Protein 8IQA (pdb70)

Foldseek 3Di:
DQLQLQLLLLLLCVVLFFDPLQKWKWFADPDPQKIWIFARPDHSNVRDSLRIFIAGLVQDTPGHDHGHDVQCSLVSLLCVLDVLFGMKIWTAGDLLVVCQAVVHDQFAADLLLLLCQVAEFEANDDPVRPVVNVSVNVRNPHHQKYRYHNGHIMGTHSGSLLRSSCVSSSSVSSVVQVVCCVVPNDDDHDDSVVSNVSSVVCSPPVNSVVVSVVSSVVSVDDDDD/DVQLQLQLLLLLLCVVLFFDDPQQKWKWFAPCKIWTFAPPDHSNVRDSLRIFIAHLVQDTPGHDHGHDQLCSLVNLLCVLDVLFGMKIWTAGDLLVVCQAVVHDFFAADLLLLLCQVAEFEQNDDPDPDHSVVVSVSCNVRNPHHQKYRYHNGHIMGTHSGSLLRSSCVSSSRVSSVVQVVCCVVPNDDDHDDSVVSNVSSVVCSPPVNSVVVSVVSSVVSVPDDDDDD/DLVQLQLQLLLLLLCVVLFFDDDQQKWKWFADPDPQKIWIFAPPDHSNVRDSQRIFIAGLVQDTPGHDHGHDQLCSLVSLLCVLDVLFGMKIWTAGDLLVVCQAVVHDFFAADLLLLLCQVAEFEANDDPDDDRSVVVNVSVNVRNPHHQKYRYHNGHIMGTHSGSLLRSSCVSSSSVSSVVQVVCCVVPNDDDHDDSVVSNVSSCVCNDVVNSVVVSVVSSVVSVPDDDDDDD/DQLQLQLLLLLLCVVLFFDDQQQKWKWFADPDPQKIWIFAPPDHSNVRDSLRIFIAGLVQDTPGHDHGHDQLCSLVSLLCVLDVLFGMKIWTAGDLLVVCQAVVHDFFAADLLLLLCQVAEFEQNDDPDRDHSVVVNVSCNVRNPHHQKYRYHNGHIMGTHSGSLLRSSCSSSSRVSSVVQVVCCVVPNDDDHDDSVVSNVSSCVCSPVVNSVVVSVVSSVVSVDDDDDD

Solvent-accessible surface area: 31892 Å² total; per-residue (Å²): 113,56,92,102,31,0,0,44,0,0,20,0,0,29,69,19,126,4,58,22,41,25,25,13,0,0,18,74,10,115,116,128,52,6,0,49,1,11,78,89,18,28,6,20,30,21,0,46,28,115,17,0,0,5,0,32,56,115,48,79,54,68,36,40,148,37,67,9,23,80,38,1,28,2,0,26,83,0,10,83,59,25,110,83,0,53,0,0,0,5,3,15,0,26,32,0,5,0,0,0,1,15,102,56,73,23,45,19,0,2,21,22,0,0,0,3,12,113,10,33,14,59,23,30,66,21,67,50,61,61,70,52,0,89,61,4,17,81,35,1,38,112,63,69,0,0,0,3,1,11,28,0,0,0,0,2,0,63,41,8,44,15,0,0,0,0,0,1,15,0,8,59,3,0,53,15,0,3,42,0,18,22,14,42,23,122,19,82,82,13,81,96,91,48,0,42,92,0,23,91,76,14,18,90,100,70,32,6,66,23,1,7,73,8,2,12,81,41,23,28,36,58,74,79,58,106,78,53,31,92,30,0,0,42,0,0,18,0,0,29,67,19,131,4,52,17,6,47,25,25,15,0,0,17,73,69,101,26,2,50,1,11,76,41,41,31,5,20,27,22,0,46,32,130,17,1,0,33,0,43,77,93,48,60,55,71,36,59,79,38,68,10,32,101,41,2,22,2,0,28,86,0,10,84,56,25,110,82,1,51,0,0,0,4,4,16,0,24,33,0,5,0,0,0,0,15,89,57,69,23,45,18,0,3,28,22,0,0,0,3,25,118,9,32,15,68,23,25,64,21,35,2,61,29,67,37,81,83,26,0,88,52,5,18,81,34,1,37,111,52,70,0,0,1,3,1,10,27,0,0,0,0,2,0,61,41,8,43,15,0,0,0,0,0,1,19,0,8,49,3,0,59,17,0,3,45,0,18,23,14,42,23,125,17,89,80,12,83,98,105,59,0,45,61,6,24,95,120,14,18,35,101,80,39,5,58,22,3,6,72,3,2,10,84,30,23,26,37,61,75,72,17,131,186,90,70,77,41,61,36,31,0,0,40,0,0,20,0,0,30,68,16,126,6,52,16,5,24,22,22,13,0,0,18,74,10,116,115,127,53,6,0,28,0,9,78,82,15,25,5,18,29,20,0,48,35,115,16,0,0,5,0,31,54,114,47,80,52,70,35,54,80,39,66,8,24,78,32,2,63,0,0,26,72,0,9,85,59,25,112,81,1,51,0,0,0,4,1,14,0,25,34,0,6,0,0,0,0,14,95,58,73,25,46,18,0,2,17,21,0,0,0,3,23,117,9,32,15,58,16,17,125,21,42,8,44,30,128,13,69,99,29,0,78,43,6,17,106,33,1,38,112,50,72,0,0,0,2,1,9,25,0,0,0,0,2,0,61,39,9,44,18,0,0,0,0,0,1,14,0,8,59,4,0,53,15,1,3,43,0,16,22,14,39,23,126,18,80,84,15,81,101,89,50,0,40,94,0,21,90,95,17,16,69,101,84,43,5,64,42,2,8,72,4,2,13,87,39,23,62,55,61,77,69,16,120,144,187,146,57,94,96,22,0,0,44,0,0,19,0,0,30,67,16,125,3,53,18,8,40,27,24,16,0,0,18,74,9,182,114,127,53,5,0,46,1,12,81,101,19,29,4,20,28,21,0,47,26,114,16,0,0,6,0,32,66,117,58,78,54,68,42,49,80,39,69,9,26,81,43,1,10,2,0,27,78,0,10,84,59,26,111,71,1,51,0,0,0,5,4,15,0,24,32,0,6,0,0,0,1,15,96,56,73,23,47,18,0,2,18,20,0,0,0,3,12,112,10,33,14,58,23,30,67,21,45,8,56,36,123,26,86,43,26,0,90,60,4,18,103,32,1,36,111,64,64,0,0,0,4,1,10,28,0,0,0,0,2,1,68,39,8,45,14,0,0,0,0,0,1,13,0,7,45,4,0,52,15,0,3,45,0,18,23,14,40,24,124,18,79,85,12,82,96,90,48,0,41,86,0,22,86,101,9,17,126,94,80,39,5,65,18,0,7,71,2,0,12,85,30,26,76,56,60,78,78,17,130

Structure (mmCIF, N/CA/C/O backbone):
data_8IQA
#
_entry.id   8IQA
#
_cell.length_a   49.22
_cell.length_b   135.045
_cell.length_c   138.04
_cell.angle_alpha   90
_cell.angle_beta   90
_cell.angle_gamma   90
#
_symmetry.space_group_name_H-M   'P 21 21 21'
#
loop_
_entity.id
_entity.type
_entity.pdbx_description
1 polymer Aldolase
2 non-polymer 'NICKEL (II) ION'
3 water water
#
loop_
_atom_site.group_PDB
_atom_site.id
_atom_site.type_symbol
_atom_site.label_atom_id
_atom_site.label_alt_id
_atom_site.label_comp_id
_atom_site.label_asym_id
_atom_site.label_entity_id
_atom_site.label_seq_id
_atom_site.pdbx_PDB_ins_code
_atom_site.Cartn_x
_atom_site.Cartn_y
_atom_site.Cartn_z
_atom_site.occupancy
_atom_site.B_iso_or_equiv
_atom_site.auth_seq_id
_atom_site.auth_comp_id
_atom_site.auth_asym_id
_atom_site.auth_atom_id
_atom_site.pdbx_PDB_model_num
ATOM 1 N N . ASP A 1 11 ? 31.485 -12.929 -50.457 1 24.8 29 ASP A N 1
ATOM 2 C CA . ASP A 1 11 ? 30.646 -11.746 -50.327 1 23.96 29 ASP A CA 1
ATOM 3 C C . ASP A 1 11 ? 29.329 -12.1 -49.626 1 21.73 29 ASP A C 1
ATOM 4 O O . ASP A 1 11 ? 28.852 -11.301 -48.831 1 21.78 29 ASP A O 1
ATOM 6 N N . THR A 1 12 ? 28.721 -13.263 -49.943 1 19.55 30 THR A N 1
ATOM 7 C CA . THR A 1 12 ? 27.467 -13.644 -49.276 1 18.73 30 THR A CA 1
ATOM 8 C C . THR A 1 12 ? 27.687 -13.778 -47.751 1 15.4 30 THR A C 1
ATOM 9 O O . THR A 1 12 ? 26.911 -13.229 -46.964 1 14.78 30 THR A O 1
ATOM 13 N N . ARG A 1 13 ? 28.777 -14.47 -47.344 1 13.68 31 ARG A N 1
ATOM 14 C CA . ARG A 1 13 ? 29.013 -14.655 -45.91 1 14.24 31 ARG A CA 1
ATOM 15 C C . ARG A 1 13 ? 29.319 -13.34 -45.199 1 15.8 31 ARG A C 1
ATOM 16 O O . ARG A 1 13 ? 28.906 -13.148 -44.058 1 15.55 31 ARG A O 1
ATOM 24 N N . GLU A 1 14 ? 30.005 -12.412 -45.88 1 15.73 32 GLU A N 1
ATOM 25 C CA . GLU A 1 14 ? 30.287 -11.104 -45.278 1 15.85 32 GLU A CA 1
ATOM 26 C C . GLU A 1 14 ? 29.012 -10.302 -45.14 1 15.12 32 GLU A C 1
ATOM 27 O O . GLU A 1 14 ? 28.8 -9.662 -44.103 1 16.4 32 GLU A O 1
ATOM 33 N N . THR A 1 15 ? 28.132 -10.353 -46.146 1 13.92 33 THR A N 1
ATOM 34 C CA . THR A 1 15 ? 26.852 -9.638 -46.069 1 13.37 33 THR A CA 1
ATOM 35 C C . THR A 1 15 ? 26.011 -10.204 -44.923 1 12.98 33 THR A C 1
ATOM 36 O O . THR A 1 15 ? 25.451 -9.447 -44.143 1 12.12 33 THR A O 1
ATOM 40 N N . MET A 1 16 ? 25.975 -11.541 -44.787 1 12.81 34 MET A N 1
ATOM 41 C CA . MET A 1 16 ? 25.201 -12.156 -43.689 1 12.32 34 MET A CA 1
ATOM 42 C C . MET A 1 16 ? 25.787 -11.801 -42.324 1 12.54 34 MET A C 1
ATOM 43 O O . MET A 1 16 ? 25.032 -11.561 -41.399 1 13.03 34 MET A O 1
ATOM 48 N N . ALA A 1 17 ? 27.112 -11.691 -42.206 1 12.35 35 ALA A N 1
ATOM 49 C CA . ALA A 1 17 ? 27.753 -11.302 -40.927 1 12.78 35 ALA A CA 1
ATOM 50 C C . ALA A 1 17 ? 27.323 -9.894 -40.556 1 12.66 35 ALA A C 1
ATOM 51 O O . ALA A 1 17 ? 26.869 -9.679 -39.427 1 12.1 35 ALA A O 1
ATOM 53 N N . PHE A 1 18 ? 27.349 -8.948 -41.527 1 13.26 36 PHE A N 1
ATOM 54 C CA . PHE A 1 18 ? 26.874 -7.585 -41.247 1 13.19 36 PHE A CA 1
ATOM 55 C C . PHE A 1 18 ? 25.4 -7.571 -40.912 1 12.57 36 PHE A C 1
ATOM 56 O O . PHE A 1 18 ? 25.036 -6.898 -39.951 1 11.83 36 PHE A O 1
ATOM 64 N N . ALA A 1 19 ? 24.55 -8.341 -41.628 1 11.79 37 ALA A N 1
ATOM 65 C CA . ALA A 1 19 ? 23.105 -8.382 -41.322 1 12.04 37 ALA A CA 1
ATOM 66 C C . ALA A 1 19 ? 22.882 -8.846 -39.868 1 11.46 37 ALA A C 1
ATOM 67 O O . ALA A 1 19 ? 22.146 -8.205 -39.113 1 11.32 37 ALA A O 1
ATOM 69 N N . CYS A 1 20 ? 23.64 -9.87 -39.434 1 10.89 38 CYS A N 1
ATOM 70 C CA . CYS A 1 20 ? 23.546 -10.334 -38.048 1 11.88 38 CYS A CA 1
ATOM 71 C C . CYS A 1 20 ? 23.952 -9.261 -37.043 1 12.11 38 CYS A C 1
ATOM 72 O O . CYS A 1 20 ? 23.237 -9.032 -36.061 1 12.1 38 CYS A O 1
ATOM 75 N N . ARG A 1 21 ? 25.084 -8.597 -37.282 1 11.5 39 ARG A N 1
ATOM 76 C CA . ARG A 1 21 ? 25.512 -7.524 -36.37 1 11.52 39 ARG A CA 1
ATOM 77 C C . ARG A 1 21 ? 24.495 -6.379 -36.318 1 12.21 39 ARG A C 1
ATOM 78 O O . ARG A 1 21 ? 24.308 -5.778 -35.255 1 12.14 39 ARG A O 1
ATOM 86 N N . ILE A 1 22 ? 23.848 -6.084 -37.457 1 12.15 40 ILE A N 1
ATOM 87 C CA . ILE A 1 22 ? 22.876 -4.991 -37.506 1 13.1 40 ILE A CA 1
ATOM 88 C C . ILE A 1 22 ? 21.657 -5.376 -36.715 1 14.08 40 ILE A C 1
ATOM 89 O O . ILE A 1 22 ? 21.147 -4.556 -35.932 1 13.92 40 ILE A O 1
ATOM 94 N N . LEU A 1 23 ? 21.154 -6.626 -36.91 1 13.91 41 LEU A N 1
ATOM 95 C CA . LEU A 1 23 ? 20.005 -7.09 -36.118 1 14.83 41 LEU A CA 1
ATOM 96 C C . LEU A 1 23 ? 20.291 -7.03 -34.603 1 15.65 41 LEU A C 1
ATOM 97 O O . LEU A 1 23 ? 19.437 -6.578 -33.841 1 16.15 41 LEU A O 1
ATOM 102 N N . ALA A 1 24 ? 21.499 -7.441 -34.181 1 14.35 42 ALA A N 1
ATOM 103 C CA . ALA A 1 24 ? 21.857 -7.385 -32.759 1 15.16 42 ALA A CA 1
ATOM 104 C C . ALA A 1 24 ? 21.929 -5.912 -32.288 1 16.96 42 ALA A C 1
ATOM 105 O O . ALA A 1 24 ? 21.431 -5.572 -31.203 1 16.48 42 ALA A O 1
ATOM 107 N N . MET A 1 25 ? 22.532 -5.033 -33.098 1 15.87 43 MET A N 1
ATOM 108 C CA . MET A 1 25 ? 22.68 -3.626 -32.721 1 16.66 43 MET A CA 1
ATOM 109 C C . MET A 1 25 ? 21.313 -2.936 -32.56 1 18.75 43 MET A C 1
ATOM 110 O O . MET A 1 25 ? 21.101 -2.101 -31.644 1 18.94 43 MET A O 1
ATOM 115 N N . THR A 1 26 ? 20.398 -3.249 -33.47 1 20.22 44 THR A N 1
ATOM 116 C CA . THR A 1 26 ? 19.091 -2.613 -33.467 1 22.7 44 THR A CA 1
ATOM 117 C C . THR A 1 26 ? 18.122 -3.331 -32.516 1 27.13 44 THR A C 1
ATOM 118 O O . THR A 1 26 ? 16.923 -3.079 -32.574 1 28.14 44 THR A O 1
ATOM 122 N N . GLU A 1 27 ? 18.682 -4.119 -31.553 1 29.71 45 GLU A N 1
ATOM 123 C CA . GLU A 1 27 ? 18.083 -4.766 -30.395 1 32.14 45 GLU A CA 1
ATOM 124 C C . GLU A 1 27 ? 17.001 -5.784 -30.715 1 34.04 45 GLU A C 1
ATOM 125 O O . GLU A 1 27 ? 15.823 -5.529 -30.446 1 33.8 45 GLU A O 1
ATOM 131 N N . GLN A 1 28 ? 17.413 -6.989 -31.185 1 34.75 46 GLN A N 1
ATOM 132 C CA . GLN A 1 28 ? 16.447 -8.04 -31.52 1 34.99 46 GLN A CA 1
ATOM 133 C C . GLN A 1 28 ? 16.623 -9.397 -30.797 1 37.69 46 GLN A C 1
ATOM 134 O O . GLN A 1 28 ? 15.865 -10.314 -31.123 1 38.46 46 GLN A O 1
ATOM 140 N N . GLU A 1 29 ? 17.61 -9.559 -29.839 1 38.88 47 GLU A N 1
ATOM 141 C CA . GLU A 1 29 ? 17.97 -10.854 -29.175 1 39.22 47 GLU A CA 1
ATOM 142 C C . GLU A 1 29 ? 16.952 -11.511 -28.208 1 40.45 47 GLU A C 1
ATOM 143 O O . GLU A 1 29 ? 16.636 -10.943 -27.161 1 41.49 47 GLU A O 1
ATOM 149 N N . ALA A 1 30 ? 16.615 -12.793 -28.452 1 40.54 48 ALA A N 1
ATOM 150 C CA . ALA A 1 30 ? 15.753 -13.583 -27.557 1 40.93 48 ALA A CA 1
ATOM 151 C C . ALA A 1 30 ? 16.369 -14.957 -27.27 1 41.08 48 ALA A C 1
ATOM 152 O O . ALA A 1 30 ? 15.891 -15.978 -27.768 1 41.52 48 ALA A O 1
ATOM 154 N N . LEU A 1 32 ? 19.101 -17.425 -28.545 1 25.8 50 LEU A N 1
ATOM 155 C CA . LEU A 1 32 ? 19.376 -18.308 -29.696 1 23.36 50 LEU A CA 1
ATOM 156 C C . LEU A 1 32 ? 18.149 -18.57 -30.564 1 21.34 50 LEU A C 1
ATOM 157 O O . LEU A 1 32 ? 18.19 -19.431 -31.427 1 21.72 50 LEU A O 1
ATOM 162 N N . ALA A 1 33 ? 17.096 -17.769 -30.419 1 20.78 51 ALA A N 1
ATOM 163 C CA . ALA A 1 33 ? 15.887 -17.925 -31.237 1 20.25 51 ALA A CA 1
ATOM 164 C C . ALA A 1 33 ? 16.09 -17.373 -32.668 1 19.85 51 ALA A C 1
ATOM 165 O O . ALA A 1 33 ? 15.322 -17.734 -33.558 1 22.17 51 ALA A O 1
ATOM 167 N N . GLY A 1 34 ? 17.067 -16.476 -32.866 1 17.2 52 GLY A N 1
ATOM 168 C CA . GLY A 1 34 ? 17.29 -15.836 -34.167 1 16.07 52 GLY A CA 1
ATOM 169 C C . GLY A 1 34 ? 17.734 -16.756 -35.284 1 15.01 52 GLY A C 1
ATOM 170 O O . GLY A 1 34 ? 18.54 -17.679 -35.094 1 15.66 52 GLY A O 1
ATOM 171 N N . GLN A 1 35 ? 17.18 -16.53 -36.481 1 12.47 53 GLN A N 1
ATOM 172 C CA . GLN A 1 35 ? 17.533 -17.337 -37.657 1 11.33 53 GLN A CA 1
ATOM 173 C C . GLN A 1 35 ? 17.754 -16.392 -38.835 1 10.95 53 GLN A C 1
ATOM 174 O O . GLN A 1 35 ? 17.003 -15.421 -39.02 1 11.74 53 GLN A O 1
ATOM 180 N N . ILE A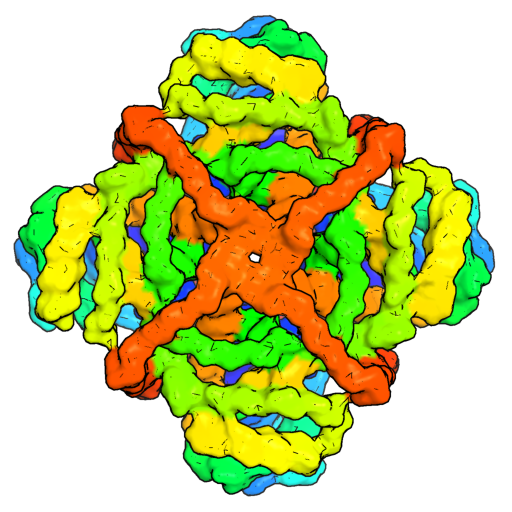 1 36 ? 18.698 -16.767 -39.685 1 10.34 54 ILE A N 1
ATOM 181 C CA . ILE A 1 36 ? 18.944 -16.036 -40.92 1 10.03 54 ILE A CA 1
ATOM 182 C C . ILE A 1 36 ? 19.391 -17.009 -41.981 1 10.92 54 ILE A C 1
ATOM 183 O O . ILE A 1 36 ? 20.148 -17.941 -41.701 1 12.38 54 ILE A O 1
ATOM 188 N N . SER A 1 37 ? 18.918 -16.791 -43.193 1 10.3 55 SER A N 1
ATOM 189 C CA . SER A 1 37 ? 19.386 -17.622 -44.299 1 9.54 55 SER A CA 1
ATOM 190 C C . SER A 1 37 ? 19.454 -16.814 -45.573 1 9.59 55 SER A C 1
ATOM 191 O O . SER A 1 37 ? 18.804 -15.787 -45.704 1 10.12 55 SER A O 1
ATOM 194 N N . VAL A 1 38 ? 20.217 -17.327 -46.522 1 10.55 56 VAL A N 1
ATOM 195 C CA . VAL A 1 38 ? 20.342 -16.799 -47.877 1 10.41 56 VAL A CA 1
ATOM 196 C C . VAL A 1 38 ? 20.265 -17.981 -48.812 1 11.59 56 VAL A C 1
ATOM 197 O O . VAL A 1 38 ? 20.934 -19.001 -48.604 1 13.21 56 VAL A O 1
ATOM 201 N N . ARG A 1 39 ? 19.43 -17.896 -49.826 1 10.95 57 ARG A N 1
ATOM 202 C CA . ARG A 1 39 ? 19.308 -18.967 -50.834 1 10.08 57 ARG A CA 1
ATOM 203 C C . ARG A 1 39 ? 20.661 -19.193 -51.499 1 12.74 57 ARG A C 1
ATOM 204 O O . ARG A 1 39 ? 21.287 -18.231 -51.959 1 12.97 57 ARG A O 1
ATOM 212 N N . SER A 1 40 ? 21.112 -20.467 -51.574 1 15.09 58 SER A N 1
ATOM 213 C CA . SER A 1 40 ? 22.383 -20.761 -52.22 1 17.01 58 SER A CA 1
ATOM 214 C C . SER A 1 40 ? 22.257 -20.703 -53.755 1 18.01 58 SER A C 1
ATOM 215 O O . SER A 1 40 ? 21.184 -20.961 -54.283 1 17.02 58 SER A O 1
ATOM 218 N N . GLU A 1 41 ? 23.374 -20.479 -54.438 1 19.1 59 GLU A N 1
ATOM 219 C CA . GLU A 1 41 ? 23.401 -20.604 -55.9 1 22.14 59 GLU A CA 1
ATOM 220 C C . GLU A 1 41 ? 23.183 -22.093 -56.285 1 24.36 59 GLU A C 1
ATOM 221 O O . GLU A 1 41 ? 22.728 -22.373 -57.397 1 25.26 59 GLU A O 1
ATOM 223 N N . ARG A 1 42 ? 23.482 -23.048 -55.354 1 24.45 60 ARG A N 1
ATOM 224 C CA . ARG A 1 42 ? 23.297 -24.467 -55.553 1 25.43 60 ARG A CA 1
ATOM 225 C C . ARG A 1 42 ? 21.843 -24.808 -55.234 1 25.61 60 ARG A C 1
ATOM 226 O O . ARG A 1 42 ? 21.354 -24.472 -54.148 1 24.92 60 ARG A O 1
ATOM 234 N N . PRO A 1 43 ? 21.129 -25.443 -56.166 1 26.36 61 PRO A N 1
ATOM 235 C CA . PRO A 1 43 ? 19.723 -25.814 -55.907 1 27.03 61 PRO A CA 1
ATOM 236 C C . PRO A 1 43 ? 19.529 -26.682 -54.665 1 27.3 61 PRO A C 1
ATOM 237 O O . PRO A 1 43 ? 20.359 -27.556 -54.365 1 27.58 61 PRO A O 1
ATOM 241 N N . GLY A 1 44 ? 18.431 -26.424 -53.945 1 26.18 62 GLY A N 1
ATOM 242 C CA . GLY A 1 44 ? 18.064 -27.151 -52.737 1 25.29 62 GLY A CA 1
ATOM 243 C C . GLY A 1 44 ? 18.926 -26.841 -51.523 1 24.4 62 GLY A C 1
ATOM 244 O O . GLY A 1 44 ? 18.849 -27.557 -50.523 1 26.36 62 GLY A O 1
ATOM 245 N N . ALA A 1 45 ? 19.74 -25.777 -51.578 1 20.57 63 ALA A N 1
ATOM 246 C CA . ALA A 1 45 ? 20.645 -25.469 -50.47 1 18.97 63 ALA A CA 1
ATOM 247 C C . ALA A 1 45 ? 20.469 -24.027 -49.995 1 16.52 63 ALA A C 1
ATOM 248 O O . ALA A 1 45 ? 19.916 -23.183 -50.708 1 16.05 63 ALA A O 1
ATOM 250 N N . TYR A 1 46 ? 20.913 -23.75 -48.769 1 15.38 64 TYR A N 1
ATOM 251 C CA . TYR A 1 46 ? 20.832 -22.395 -48.225 1 14.54 64 TYR A CA 1
ATOM 252 C C . TYR A 1 46 ? 21.999 -22.148 -47.301 1 13.74 64 TYR A C 1
ATOM 253 O O . TYR A 1 46 ? 22.544 -23.081 -46.735 1 14.71 64 TYR A O 1
ATOM 262 N N . TRP A 1 47 ? 22.41 -20.888 -47.171 1 12.57 65 TRP A N 1
ATOM 263 C CA . TRP A 1 47 ? 23.466 -20.474 -46.254 1 12.05 65 TRP A CA 1
ATOM 264 C C . TRP A 1 47 ? 22.8 -20.015 -44.971 1 13.07 65 TRP A C 1
ATOM 265 O O . TRP A 1 47 ? 21.747 -19.39 -45.018 1 13.25 65 TRP A O 1
ATOM 276 N N . THR A 1 48 ? 23.392 -20.332 -43.815 1 12.38 66 THR A N 1
ATOM 277 C CA . THR A 1 48 ? 22.772 -19.967 -42.544 1 11.86 66 THR A CA 1
ATOM 278 C C . THR A 1 48 ? 23.781 -19.887 -41.42 1 12.92 66 THR A C 1
ATOM 279 O O . THR A 1 48 ? 24.891 -20.406 -41.535 1 13.77 66 THR A O 1
ATOM 283 N N . LEU A 1 49 ? 23.41 -19.197 -40.344 1 12.26 67 LEU A N 1
ATOM 284 C CA . LEU A 1 49 ? 24.296 -19.095 -39.203 1 12.36 67 LEU A CA 1
ATOM 285 C C . LEU A 1 49 ? 24.336 -20.418 -38.456 1 14.21 67 LEU A C 1
ATOM 286 O O . LEU A 1 49 ? 23.279 -21.03 -38.174 1 14.79 67 LEU A O 1
ATOM 291 N N . ARG A 1 50 ? 25.548 -20.907 -38.187 1 14.39 68 ARG A N 1
ATOM 292 C CA . ARG A 1 50 ? 25.663 -22.189 -37.49 1 15.99 68 ARG A CA 1
ATOM 293 C C . ARG A 1 50 ? 25.019 -22.174 -36.097 1 16.2 68 ARG A C 1
ATOM 294 O O . ARG A 1 50 ? 24.898 -21.12 -35.448 1 14.19 68 ARG A O 1
ATOM 302 N N . PHE A 1 51 ? 24.597 -23.371 -35.647 1 17.3 69 PHE A N 1
ATOM 303 C CA . PHE A 1 51 ? 23.917 -23.563 -34.377 1 19.1 69 PHE A CA 1
ATOM 304 C C . PHE A 1 51 ? 24.769 -23.115 -33.197 1 17.6 69 PHE A C 1
ATOM 305 O O . PHE A 1 51 ? 25.961 -23.339 -33.193 1 17.86 69 PHE A O 1
ATOM 313 N N . GLY A 1 52 ? 24.126 -22.507 -32.205 1 16.08 70 GLY A N 1
ATOM 314 C CA . GLY A 1 52 ? 24.756 -22.139 -30.948 1 15.3 70 GLY A CA 1
ATOM 315 C C . GLY A 1 52 ? 25.319 -20.738 -30.849 1 15.66 70 GLY A C 1
ATOM 316 O O . GLY A 1 52 ? 25.743 -20.312 -29.763 1 16.37 70 GLY A O 1
ATOM 317 N N . LEU A 1 53 ? 25.334 -20.007 -31.979 1 14.59 71 LEU A N 1
ATOM 318 C CA . LEU A 1 53 ? 25.864 -18.645 -31.975 1 15.24 71 LEU A CA 1
ATOM 319 C C . LEU A 1 53 ? 24.749 -17.634 -32.078 1 14.61 71 LEU A C 1
ATOM 320 O O . LEU A 1 53 ? 23.776 -17.863 -32.792 1 15.79 71 LEU A O 1
ATOM 325 N N . GLY A 1 54 ? 24.927 -16.497 -31.425 1 13.76 72 GLY A N 1
ATOM 326 C CA . GLY A 1 54 ? 23.971 -15.405 -31.543 1 13.7 72 GLY A CA 1
ATOM 327 C C . GLY A 1 54 ? 24.352 -14.477 -32.686 1 12.44 72 GLY A C 1
ATOM 328 O O . GLY A 1 54 ? 25.493 -14.475 -33.156 1 13.31 72 GLY A O 1
ATOM 329 N N . PHE A 1 55 ? 23.406 -13.639 -33.115 1 11.16 73 PHE A N 1
ATOM 330 C CA . PHE A 1 55 ? 23.664 -12.701 -34.222 1 12.18 73 PHE A CA 1
ATOM 331 C C . PHE A 1 55 ? 24.818 -11.749 -33.882 1 11.94 73 PHE A C 1
ATOM 332 O O . PHE A 1 55 ? 25.587 -11.36 -34.763 1 12.76 73 PHE A O 1
ATOM 340 N N . ASP A 1 56 ? 24.93 -11.359 -32.606 1 13.11 74 ASP A N 1
ATOM 341 C CA . ASP A 1 56 ? 25.972 -10.411 -32.191 1 13.97 74 ASP A CA 1
ATOM 342 C C . ASP A 1 56 ? 27.393 -10.957 -32.3 1 15.61 74 ASP A C 1
ATOM 343 O O . ASP A 1 56 ? 28.349 -10.157 -32.254 1 17.79 74 ASP A O 1
ATOM 348 N N . GLU A 1 57 ? 27.567 -12.274 -32.401 1 14.68 75 GLU A N 1
ATOM 349 C CA . GLU A 1 57 ? 28.938 -12.798 -32.533 1 15.95 75 GLU A CA 1
ATOM 350 C C . GLU A 1 57 ? 29.25 -13.33 -33.936 1 15.1 75 GLU A C 1
ATOM 351 O O . GLU A 1 57 ? 30.369 -13.776 -34.174 1 15.86 75 GLU A O 1
ATOM 357 N N . ALA A 1 58 ? 28.29 -13.273 -34.877 1 13.81 76 ALA A N 1
ATOM 358 C CA . ALA A 1 58 ? 28.494 -13.836 -36.196 1 13.94 76 ALA A CA 1
ATOM 359 C C . ALA A 1 58 ? 29.657 -13.22 -36.949 1 13.88 76 ALA A C 1
ATOM 360 O O . ALA A 1 58 ? 29.785 -11.995 -36.985 1 13.2 76 ALA A O 1
ATOM 362 N N . THR A 1 59 ? 30.526 -14.079 -37.523 1 13.77 77 THR A N 1
ATOM 363 C CA . THR A 1 59 ? 31.604 -13.649 -38.414 1 14.55 77 THR A CA 1
ATOM 364 C C . THR A 1 59 ? 31.372 -14.386 -39.746 1 15.13 77 THR A C 1
ATOM 365 O O . THR A 1 59 ? 30.613 -15.375 -39.781 1 15.64 77 THR A O 1
ATOM 369 N N . PRO A 1 60 ? 32.043 -13.99 -40.851 1 15.94 78 PRO A N 1
ATOM 370 C CA . PRO A 1 60 ? 31.789 -14.663 -42.138 1 16.26 78 PRO A CA 1
ATOM 371 C C . PRO A 1 60 ? 32.005 -16.173 -42.079 1 16.51 78 PRO A C 1
ATOM 372 O O . PRO A 1 60 ? 31.219 -16.936 -42.652 1 17.1 78 PRO A O 1
ATOM 376 N N . GLU A 1 61 ? 33 -16.629 -41.292 1 16.6 79 GLU A N 1
ATOM 377 C CA . GLU A 1 61 ? 33.297 -18.079 -41.193 1 17.77 79 GLU A CA 1
ATOM 378 C C . GLU A 1 61 ? 32.226 -18.877 -40.435 1 17.72 79 GLU A C 1
ATOM 379 O O . GLU A 1 61 ? 32.257 -20.104 -40.447 1 20.04 79 GLU A O 1
ATOM 385 N N . ASP A 1 62 ? 31.276 -18.196 -39.785 1 15.56 80 ASP A N 1
ATOM 386 C CA . ASP A 1 62 ? 30.205 -18.871 -39.048 1 14.63 80 ASP A CA 1
ATOM 387 C C . ASP A 1 62 ? 28.995 -19.225 -39.916 1 14.76 80 ASP A C 1
ATOM 388 O O . ASP A 1 62 ? 28.021 -19.78 -39.395 1 14.45 80 ASP A O 1
ATOM 393 N N . PHE A 1 63 ? 29.032 -18.876 -41.23 1 14.05 81 PHE A N 1
ATOM 394 C CA . PHE A 1 63 ? 27.911 -19.146 -42.107 1 13.95 81 PHE A CA 1
ATOM 395 C C . PHE A 1 63 ? 28.257 -20.387 -42.87 1 16.22 81 PHE A C 1
ATOM 396 O O . PHE A 1 63 ? 29.313 -20.469 -43.475 1 17.89 81 PHE A O 1
ATOM 404 N N . ILE A 1 64 ? 27.357 -21.327 -42.872 1 15.35 82 ILE A N 1
ATOM 405 C CA . ILE A 1 64 ? 27.563 -22.606 -43.554 1 15.73 82 ILE A CA 1
ATOM 406 C C . ILE A 1 64 ? 26.498 -22.807 -44.583 1 16.41 82 ILE A C 1
ATOM 407 O O . ILE A 1 64 ? 25.413 -22.24 -44.475 1 16.76 82 ILE A O 1
ATOM 412 N N . GLU A 1 65 ? 26.78 -23.649 -45.555 1 15.79 83 GLU A N 1
ATOM 413 C CA . GLU A 1 65 ? 25.809 -23.967 -46.61 1 16.24 83 GLU A CA 1
ATOM 414 C C . GLU A 1 65 ? 25.254 -25.326 -46.296 1 17.17 83 GLU A C 1
ATOM 415 O O . GLU A 1 65 ? 26.028 -26.233 -45.979 1 18.3 83 GLU A O 1
ATOM 421 N N . VAL A 1 66 ? 23.934 -25.474 -46.285 1 16.41 84 VAL A N 1
ATOM 422 C CA . VAL A 1 66 ? 23.322 -26.739 -45.891 1 17.92 84 VAL A CA 1
ATOM 423 C C . VAL A 1 66 ? 22.277 -27.201 -46.903 1 19.59 84 VAL A C 1
ATOM 424 O O . VAL A 1 66 ? 21.747 -26.384 -47.658 1 19.69 84 VAL A O 1
ATOM 428 N N . ASP A 1 67 ? 21.981 -28.512 -46.938 1 21.07 85 ASP A N 1
ATOM 429 C CA . ASP A 1 67 ? 21.002 -29.033 -47.899 1 22.31 85 ASP A CA 1
ATOM 430 C C . ASP A 1 67 ? 19.637 -29.253 -47.242 1 24.98 85 ASP A C 1
ATOM 431 O O . ASP A 1 67 ? 19.458 -28.928 -46.071 1 26.25 85 ASP A O 1
ATOM 436 N N . ARG A 1 68 ? 18.681 -29.88 -47.969 1 26.05 86 ARG A N 1
ATOM 437 C CA . ARG A 1 68 ? 17.347 -30.143 -47.41 1 28.27 86 ARG A CA 1
ATOM 438 C C . ARG A 1 68 ? 17.336 -31.052 -46.19 1 29.67 86 ARG A C 1
ATOM 439 O O . ARG A 1 68 ? 16.405 -30.986 -45.384 1 31.64 86 ARG A O 1
ATOM 441 N N . ASP A 1 69 ? 18.355 -31.913 -46.045 1 28.31 87 ASP A N 1
ATOM 442 C CA . ASP A 1 69 ? 18.432 -32.8 -44.896 1 28.95 87 ASP A CA 1
ATOM 443 C C . ASP A 1 69 ? 19.279 -32.222 -43.745 1 29.17 87 ASP A C 1
ATOM 444 O O . ASP A 1 69 ? 19.596 -32.955 -42.803 1 30.34 87 ASP A O 1
ATOM 449 N N . LEU A 1 70 ? 19.676 -30.943 -43.84 1 28.68 88 LEU A N 1
ATOM 450 C CA . LEU A 1 70 ? 20.504 -30.27 -42.832 1 28.8 88 LEU A CA 1
ATOM 451 C C . LEU A 1 70 ? 21.941 -30.789 -42.805 1 25.9 88 LEU A C 1
ATOM 452 O O . LEU A 1 70 ? 22.611 -30.663 -41.778 1 25.87 88 LEU A O 1
ATOM 457 N N . ASN A 1 71 ? 22.422 -31.374 -43.916 1 21.65 89 ASN A N 1
ATOM 458 C CA . ASN A 1 71 ? 23.82 -31.782 -43.993 1 20.31 89 ASN A CA 1
ATOM 459 C C . ASN A 1 71 ? 24.629 -30.551 -44.365 1 20.2 89 ASN A C 1
ATOM 460 O O . ASN A 1 71 ? 24.235 -29.824 -45.272 1 20.39 89 ASN A O 1
ATOM 465 N N . THR A 1 72 ? 25.761 -30.331 -43.703 1 19.86 90 THR A N 1
ATOM 466 C CA . THR A 1 72 ? 26.629 -29.206 -44.053 1 19.26 90 THR A CA 1
ATOM 467 C C . THR A 1 72 ? 27.418 -29.515 -45.325 1 20.2 90 THR A C 1
ATOM 468 O O . THR A 1 72 ? 28.21 -30.473 -45.372 1 19.53 90 THR A O 1
ATOM 472 N N . LEU A 1 73 ? 27.172 -28.709 -46.37 1 19.85 91 LEU A N 1
ATOM 473 C CA . LEU A 1 73 ? 27.823 -28.836 -47.662 1 20.78 91 LEU A CA 1
ATOM 474 C C . LEU A 1 73 ? 29.105 -28.038 -47.692 1 22.71 91 LEU A C 1
ATOM 475 O O . LEU A 1 73 ? 30.075 -28.484 -48.299 1 24.8 91 LEU A O 1
ATOM 480 N N . SER A 1 74 ? 29.122 -26.839 -47.066 1 21.56 92 SER A N 1
ATOM 481 C CA A SER A 1 74 ? 30.297 -25.974 -47.089 0.5 21.48 92 SER A CA 1
ATOM 482 C CA B SER A 1 74 ? 30.305 -25.993 -47.074 0.5 21.64 92 SER A CA 1
ATOM 483 C C . SER A 1 74 ? 30.43 -25.269 -45.75 1 22.67 92 SER A C 1
ATOM 484 O O . SER A 1 74 ? 29.423 -24.86 -45.165 1 21.23 92 SER A O 1
ATOM 489 N N . GLY A 1 75 ? 31.666 -25.145 -45.273 1 24.35 93 GLY A N 1
ATOM 490 C CA . GLY A 1 75 ? 31.944 -24.496 -44.001 1 25 93 GLY A CA 1
ATOM 491 C C . GLY A 1 75 ? 32.045 -25.467 -42.844 1 26.14 93 GLY A C 1
ATOM 492 O O . GLY A 1 75 ? 31.844 -26.677 -43.006 1 27.34 93 GLY A O 1
ATOM 493 N N . GLU A 1 76 ? 32.338 -24.933 -41.649 1 25.45 94 GLU A N 1
ATOM 494 C CA . GLU A 1 76 ? 32.448 -25.765 -40.465 1 25.92 94 GLU A CA 1
ATOM 495 C C . GLU A 1 76 ? 31.284 -25.488 -39.532 1 25 94 GLU A C 1
ATOM 496 O O . GLU A 1 76 ? 31.093 -24.34 -39.12 1 24.61 94 GLU A O 1
ATOM 502 N N . GLY A 1 77 ? 30.56 -26.532 -39.155 1 24.41 95 GLY A N 1
ATOM 503 C CA . GLY A 1 77 ? 29.459 -26.385 -38.21 1 24.32 95 GLY A CA 1
ATOM 504 C C . GLY A 1 77 ? 28.196 -27.124 -38.582 1 23.8 95 GLY A C 1
ATOM 505 O O . GLY A 1 77 ? 28.085 -27.692 -39.668 1 24.16 95 GLY A O 1
ATOM 506 N N . MET A 1 78 ? 27.244 -27.125 -37.673 1 23.48 96 MET A N 1
ATOM 507 C CA . MET A 1 78 ? 25.95 -27.759 -37.856 1 23.8 96 MET A CA 1
ATOM 508 C C . MET A 1 78 ? 24.875 -26.667 -37.951 1 23.43 96 MET A C 1
ATOM 509 O O . MET A 1 78 ? 24.977 -25.63 -37.287 1 23.16 96 MET A O 1
ATOM 511 N N . ALA A 1 79 ? 23.86 -26.899 -38.764 1 22.83 97 ALA A N 1
ATOM 512 C CA . ALA A 1 79 ? 22.792 -25.916 -38.912 1 23.43 97 ALA A CA 1
ATOM 513 C C . ALA A 1 79 ? 21.87 -25.976 -37.699 1 22.02 97 ALA A C 1
ATOM 514 O O . ALA A 1 79 ? 21.791 -26.985 -37.001 1 21.24 97 ALA A O 1
ATOM 516 N N . ASN A 1 80 ? 21.173 -24.873 -37.436 1 20.84 98 ASN A N 1
ATOM 517 C CA . ASN A 1 80 ? 20.146 -24.829 -36.439 1 20.1 98 ASN A CA 1
ATOM 518 C C . ASN A 1 80 ? 18.967 -25.563 -37.088 1 20.21 98 ASN A C 1
ATOM 519 O O . ASN A 1 80 ? 18.481 -25.127 -38.136 1 20.68 98 ASN A O 1
ATOM 524 N N . PRO A 1 81 ? 18.566 -26.74 -36.567 1 19.62 99 PRO A N 1
ATOM 525 C CA . PRO A 1 81 ? 17.498 -27.505 -37.225 1 19.75 99 PRO A CA 1
ATOM 526 C C . PRO A 1 81 ? 16.178 -26.751 -37.388 1 19.43 99 PRO A C 1
ATOM 527 O O . PRO A 1 81 ? 15.404 -27.089 -38.282 1 19.84 99 PRO A O 1
ATOM 531 N N . ALA A 1 82 ? 15.962 -25.714 -36.585 1 19.5 100 ALA A N 1
ATOM 532 C CA . ALA A 1 82 ? 14.757 -24.912 -36.688 1 20.08 100 ALA A CA 1
ATOM 533 C C . ALA A 1 82 ? 14.737 -24.059 -37.985 1 21.14 100 ALA A C 1
ATOM 534 O O . ALA A 1 82 ? 13.695 -23.5 -38.306 1 24.1 100 ALA A O 1
ATOM 536 N N . THR A 1 83 ? 15.859 -23.983 -38.75 1 17.93 101 THR A N 1
ATOM 537 C CA . THR A 1 83 ? 15.868 -23.232 -40.017 1 16.6 101 THR A CA 1
ATOM 538 C C . THR A 1 83 ? 15.428 -24.051 -41.209 1 16.79 101 THR A C 1
ATOM 539 O O . THR A 1 83 ? 15.251 -23.516 -42.31 1 16.61 101 THR A O 1
ATOM 543 N N . ARG A 1 84 ? 15.23 -25.368 -41.02 1 16.35 102 ARG A N 1
ATOM 544 C CA . ARG A 1 84 ? 14.849 -26.245 -42.11 1 16.74 102 ARG A CA 1
ATOM 545 C C . ARG A 1 84 ? 13.589 -25.759 -42.843 1 17.62 102 ARG A C 1
ATOM 546 O O . ARG A 1 84 ? 13.531 -25.848 -44.067 1 18.21 102 ARG A O 1
ATOM 550 N N . PHE A 1 85 ? 12.655 -25.152 -42.108 1 17.17 103 PHE A N 1
ATOM 551 C CA . PHE A 1 85 ? 11.412 -24.671 -42.731 1 18.08 103 PHE A CA 1
ATOM 552 C C . PHE A 1 85 ? 11.647 -23.578 -43.77 1 17.21 103 PHE A C 1
ATOM 553 O O . PHE A 1 85 ? 10.784 -23.383 -44.618 1 17.67 103 PHE A O 1
ATOM 561 N N . HIS A 1 86 ? 12.8 -22.839 -43.706 1 15.69 104 HIS A N 1
ATOM 562 C CA . HIS A 1 86 ? 13.104 -21.79 -44.693 1 15.75 104 HIS A CA 1
ATOM 563 C C . HIS A 1 86 ? 13.059 -22.34 -46.124 1 17.23 104 HIS A C 1
ATOM 564 O O . HIS A 1 86 ? 12.664 -21.615 -47.061 1 18.19 104 HIS A O 1
ATOM 571 N N . LEU A 1 87 ? 13.377 -23.642 -46.308 1 17.65 105 LEU A N 1
ATOM 572 C CA . LEU A 1 87 ? 13.328 -24.249 -47.634 1 18.6 105 LEU A CA 1
ATOM 573 C C . LEU A 1 87 ? 11.935 -24.192 -48.262 1 18.71 105 LEU A C 1
ATOM 574 O O . LEU A 1 87 ? 11.824 -24.044 -49.48 1 18.44 105 LEU A O 1
ATOM 579 N N . TRP A 1 88 ? 10.877 -24.345 -47.452 1 17.87 106 TRP A N 1
ATOM 580 C CA . TRP A 1 88 ? 9.509 -24.31 -47.969 1 18.14 106 TRP A CA 1
ATOM 581 C C . TRP A 1 88 ? 9.182 -22.886 -48.451 1 16.23 106 TRP A C 1
ATOM 582 O O . TRP A 1 88 ? 8.485 -22.731 -49.46 1 15.79 106 TRP A O 1
ATOM 593 N N . VAL A 1 89 ? 9.703 -21.85 -47.747 1 14.72 107 VAL A N 1
ATOM 594 C CA . VAL A 1 89 ? 9.489 -20.455 -48.173 1 14.55 107 VAL A CA 1
ATOM 595 C C . VAL A 1 89 ? 10.251 -20.206 -49.466 1 13.88 107 VAL A C 1
ATOM 596 O O . VAL A 1 89 ? 9.685 -19.644 -50.414 1 13.59 107 VAL A O 1
ATOM 600 N N . TYR A 1 90 ? 11.522 -20.675 -49.555 1 14.21 108 TYR A N 1
ATOM 601 C CA . TYR A 1 90 ? 12.287 -20.498 -50.807 1 14.41 108 TYR A CA 1
ATOM 602 C C . TYR A 1 90 ? 11.611 -21.221 -51.984 1 16.17 108 TYR A C 1
ATOM 603 O O . TYR A 1 90 ? 11.602 -20.702 -53.1 1 16.72 108 TYR A O 1
ATOM 612 N N . GLU A 1 91 ? 11.033 -22.403 -51.724 1 15.14 109 GLU A N 1
ATOM 613 C CA . GLU A 1 91 ? 10.38 -23.175 -52.783 1 16.32 109 GLU A CA 1
ATOM 614 C C . GLU A 1 91 ? 9.125 -22.432 -53.253 1 16.96 109 GLU A C 1
ATOM 615 O O . GLU A 1 91 ? 8.915 -22.29 -54.454 1 17.81 109 GLU A O 1
ATOM 617 N N . ALA A 1 92 ? 8.35 -21.859 -52.303 1 15.78 110 ALA A N 1
ATOM 618 C CA . ALA A 1 92 ? 7.117 -21.142 -52.662 1 16.75 110 ALA A CA 1
ATOM 619 C C . ALA A 1 92 ? 7.37 -19.766 -53.302 1 15.52 110 ALA A C 1
ATOM 620 O O . ALA A 1 92 ? 6.526 -19.245 -54.028 1 16.14 110 ALA A O 1
ATOM 622 N N . ARG A 1 93 ? 8.519 -19.172 -53.022 1 13.6 111 ARG A N 1
ATOM 623 C CA . ARG A 1 93 ? 8.812 -17.797 -53.424 1 12.89 111 ARG A CA 1
ATOM 624 C C . ARG A 1 93 ? 10.135 -17.669 -54.147 1 13.82 111 ARG A C 1
ATOM 625 O O . ARG A 1 93 ? 11.157 -17.332 -53.536 1 13.56 111 ARG A O 1
ATOM 633 N N . PRO A 1 94 ? 10.139 -17.907 -55.473 1 14.47 112 PRO A N 1
ATOM 634 C CA . PRO A 1 94 ? 11.395 -17.778 -56.242 1 15.28 112 PRO A CA 1
ATOM 635 C C . PRO A 1 94 ? 12.02 -16.399 -56.154 1 15.47 112 PRO A C 1
ATOM 636 O O . PRO A 1 94 ? 13.231 -16.267 -56.367 1 16.17 112 PRO A O 1
ATOM 640 N N . ASP A 1 95 ? 11.202 -15.371 -55.848 1 13.99 113 ASP A N 1
ATOM 641 C CA . ASP A 1 95 ? 11.684 -13.981 -55.721 1 14.95 113 ASP A CA 1
ATOM 642 C C . ASP A 1 95 ? 12.466 -13.74 -54.417 1 14.72 113 ASP A C 1
ATOM 643 O O . ASP A 1 95 ? 13.162 -12.726 -54.298 1 14.24 113 ASP A O 1
ATOM 648 N N . VAL A 1 96 ? 12.27 -14.622 -53.412 1 12.45 114 VAL A N 1
ATOM 649 C CA . VAL A 1 96 ? 12.913 -14.445 -52.092 1 12.14 114 VAL A CA 1
ATOM 650 C C . VAL A 1 96 ? 14.303 -15.11 -52.094 1 13.14 114 VAL A C 1
ATOM 651 O O . VAL A 1 96 ? 14.438 -16.275 -52.487 1 12.78 114 VAL A O 1
ATOM 655 N N . ASN A 1 97 ? 15.332 -14.354 -51.665 1 11.61 115 ASN A N 1
ATOM 656 C CA . ASN A 1 97 ? 16.681 -14.888 -51.544 1 11.52 115 ASN A CA 1
ATOM 657 C C . ASN A 1 97 ? 17.252 -14.803 -50.125 1 10.92 115 ASN A C 1
ATOM 658 O O . ASN A 1 97 ? 18.376 -15.259 -49.897 1 11.5 115 ASN A O 1
ATOM 663 N N . SER A 1 98 ? 16.533 -14.179 -49.186 1 9.6 116 SER A N 1
ATOM 664 C CA . SER A 1 98 ? 17.019 -14.113 -47.803 1 9.07 116 SER A CA 1
ATOM 665 C C . SER A 1 98 ? 15.84 -14.045 -46.857 1 10.22 116 SER A C 1
ATOM 666 O O . SER A 1 98 ? 14.833 -13.393 -47.162 1 11.38 116 SER A O 1
ATOM 669 N N . ILE A 1 99 ? 15.925 -14.788 -45.751 1 9.61 117 ILE A N 1
ATOM 670 C CA . ILE A 1 99 ? 14.865 -14.866 -44.754 1 10.55 117 ILE A CA 1
ATOM 671 C C . ILE A 1 99 ? 15.435 -14.615 -43.378 1 10.01 117 ILE A C 1
ATOM 672 O O . ILE A 1 99 ? 16.506 -15.155 -43.045 1 10.37 117 ILE A O 1
ATOM 677 N N . ILE A 1 100 ? 14.74 -13.799 -42.577 1 9.3 118 ILE A N 1
ATOM 678 C CA . ILE A 1 100 ? 15.141 -13.544 -41.179 1 9.91 118 ILE A CA 1
ATOM 679 C C . ILE A 1 100 ? 13.97 -13.844 -40.286 1 10.68 118 ILE A C 1
ATOM 680 O O . ILE A 1 100 ? 12.842 -13.484 -40.622 1 11.55 118 ILE A O 1
ATOM 685 N N . HIS A 1 101 ? 14.201 -14.56 -39.183 1 10.34 119 HIS A N 1
ATOM 686 C CA . HIS A 1 101 ? 13.141 -14.811 -38.212 1 11.56 119 HIS A CA 1
ATOM 687 C C . HIS A 1 101 ? 13.752 -14.522 -36.842 1 12.12 119 HIS A C 1
ATOM 688 O O . HIS A 1 101 ? 14.818 -15.063 -36.516 1 12.27 119 HIS A O 1
ATOM 695 N N . THR A 1 102 ? 13.118 -13.674 -36.055 1 11.95 120 THR A N 1
ATOM 696 C CA . THR A 1 102 ? 13.536 -13.413 -34.674 1 12.7 120 THR A CA 1
ATOM 697 C C . THR A 1 102 ? 12.242 -13.231 -33.795 1 12.27 120 THR A C 1
ATOM 698 O O . THR A 1 102 ? 11.112 -13.122 -34.312 1 11.7 120 THR A O 1
ATOM 702 N N . HIS A 1 103 ? 12.43 -13.185 -32.489 1 11.87 121 HIS A N 1
ATOM 703 C CA . HIS A 1 103 ? 11.353 -12.881 -31.553 1 12.22 121 HIS A CA 1
ATOM 704 C C . HIS A 1 103 ? 11.787 -11.518 -30.936 1 12.53 121 HIS A C 1
ATOM 705 O O . HIS A 1 103 ? 12.042 -11.41 -29.743 1 13.83 121 HIS A O 1
ATOM 712 N N . SER A 1 104 ? 11.911 -10.492 -31.784 1 12.6 122 SER A N 1
ATOM 713 C CA . SER A 1 104 ? 12.392 -9.184 -31.347 1 12.57 122 SER A CA 1
ATOM 714 C C . SER A 1 104 ? 11.407 -8.547 -30.375 1 13.51 122 SER A C 1
ATOM 715 O O . SER A 1 104 ? 10.216 -8.862 -30.387 1 14.12 122 SER A O 1
ATOM 718 N N . PRO A 1 105 ? 11.896 -7.684 -29.469 1 13.94 123 PRO A N 1
ATOM 719 C CA . PRO A 1 105 ? 11.028 -7.22 -28.372 1 14.04 123 PRO A CA 1
ATOM 720 C C . PRO A 1 105 ? 9.685 -6.612 -28.742 1 14.02 123 PRO A C 1
ATOM 721 O O . PRO A 1 105 ? 8.667 -7.011 -28.176 1 13.79 123 PRO A O 1
ATOM 725 N N . TRP A 1 106 ? 9.664 -5.623 -29.664 1 12.71 124 TRP A N 1
ATOM 726 C CA . TRP A 1 106 ? 8.424 -4.919 -29.946 1 12.05 124 TRP A CA 1
ATOM 727 C C . TRP A 1 106 ? 7.537 -5.633 -30.95 1 12.61 124 TRP A C 1
ATOM 728 O O . TRP A 1 106 ? 6.309 -5.692 -30.755 1 13.68 124 TRP A O 1
ATOM 739 N N . ALA A 1 107 ? 8.121 -6.22 -32.014 1 11.33 125 ALA A N 1
ATOM 740 C CA . ALA A 1 107 ? 7.289 -6.987 -32.961 1 10.96 125 ALA A CA 1
ATOM 741 C C . ALA A 1 107 ? 6.602 -8.169 -32.233 1 11.4 125 ALA A C 1
ATOM 742 O O . ALA A 1 107 ? 5.45 -8.507 -32.532 1 12.16 125 ALA A O 1
ATOM 744 N N . THR A 1 108 ? 7.286 -8.735 -31.22 1 11.22 126 THR A N 1
ATOM 745 C CA . THR A 1 108 ? 6.715 -9.839 -30.468 1 11.99 126 THR A CA 1
ATOM 746 C C . THR A 1 108 ? 5.56 -9.36 -29.571 1 12.95 126 THR A C 1
ATOM 747 O O . THR A 1 108 ? 4.651 -10.148 -29.286 1 14.24 126 THR A O 1
ATOM 751 N N . VAL A 1 109 ? 5.523 -8.068 -29.182 1 11.62 127 VAL A N 1
ATOM 752 C CA . VAL A 1 109 ? 4.362 -7.534 -28.449 1 11.16 127 VAL A CA 1
ATOM 753 C C . VAL A 1 109 ? 3.128 -7.63 -29.349 1 11.91 127 VAL A C 1
ATOM 754 O O . VAL A 1 109 ? 2.102 -8.153 -28.92 1 12.72 127 VAL A O 1
ATOM 758 N N . LEU A 1 110 ? 3.257 -7.218 -30.632 1 12.04 128 LEU A N 1
ATOM 759 C CA . LEU A 1 110 ? 2.13 -7.332 -31.559 1 12.39 128 LEU A CA 1
ATOM 760 C C . LEU A 1 110 ? 1.714 -8.793 -31.729 1 13.42 128 LEU A C 1
ATOM 761 O O . LEU A 1 110 ? 0.528 -9.12 -31.734 1 14.06 128 LEU A O 1
ATOM 766 N N . ALA A 1 111 ? 2.703 -9.676 -31.877 1 12.76 129 ALA A N 1
ATOM 767 C CA . ALA A 1 111 ? 2.426 -11.097 -32.102 1 14.18 129 ALA A CA 1
ATOM 768 C C . ALA A 1 111 ? 1.699 -11.688 -30.9 1 14.59 129 ALA A C 1
ATOM 769 O O . ALA A 1 111 ? 0.773 -12.476 -31.069 1 15.49 129 ALA A O 1
ATOM 771 N N . THR A 1 112 ? 2.134 -11.313 -29.691 1 13.32 130 THR A N 1
ATOM 772 C CA . THR A 1 112 ? 1.59 -11.85 -28.448 1 13.19 130 THR A CA 1
ATOM 773 C C . THR A 1 112 ? 0.171 -11.368 -28.237 1 14.55 130 THR A C 1
ATOM 774 O O . THR A 1 112 ? -0.688 -12.153 -27.791 1 15.19 130 THR A O 1
ATOM 778 N N . ALA A 1 113 ? -0.086 -10.092 -28.549 1 13.62 131 ALA A N 1
ATOM 779 C CA . ALA A 1 113 ? -1.416 -9.546 -28.396 1 14.83 131 ALA A CA 1
ATOM 780 C C . ALA A 1 113 ? -2.323 -9.841 -29.592 1 15.21 131 ALA A C 1
ATOM 781 O O . ALA A 1 113 ? -3.459 -9.384 -29.585 1 15.86 131 ALA A O 1
ATOM 783 N N . ARG A 1 114 ? -1.833 -10.562 -30.631 1 15.14 132 ARG A N 1
ATOM 784 C CA . ARG A 1 114 ? -2.621 -10.864 -31.833 1 16.06 132 ARG A CA 1
ATOM 785 C C . ARG A 1 114 ? -3.064 -9.576 -32.51 1 17 132 ARG A C 1
ATOM 786 O O . ARG A 1 114 ? -4.2 -9.464 -32.985 1 17.54 132 ARG A O 1
ATOM 794 N N . GLN A 1 115 ? -2.145 -8.588 -32.584 1 16.34 133 GLN A N 1
ATOM 795 C CA . GLN A 1 115 ? -2.471 -7.298 -33.168 1 16.74 133 GLN A CA 1
ATOM 796 C C . GLN A 1 115 ? -1.728 -7.029 -34.425 1 17.28 133 GLN A C 1
ATOM 797 O O . GLN A 1 115 ? -0.518 -6.874 -34.389 1 17.78 133 GLN A O 1
ATOM 803 N N . PRO A 1 116 ? -2.439 -6.875 -35.544 1 17.77 134 PRO A N 1
ATOM 804 C CA . PRO A 1 116 ? -1.748 -6.561 -36.802 1 18.08 134 PRO A CA 1
ATOM 805 C C . PRO A 1 116 ? -1.197 -5.136 -36.811 1 17.65 134 PRO A C 1
ATOM 806 O O . PRO A 1 116 ? -1.68 -4.246 -36.078 1 17.06 134 PRO A O 1
ATOM 810 N N . LEU A 1 117 ? -0.205 -4.904 -37.65 1 17.26 135 LEU A N 1
ATOM 811 C CA . LEU A 1 117 ? 0.372 -3.563 -37.832 1 17.88 135 LEU A CA 1
ATOM 812 C C . LEU A 1 117 ? -0.672 -2.651 -38.45 1 18.05 135 LEU A C 1
ATOM 813 O O . LEU A 1 117 ? -1.451 -3.114 -39.287 1 18.33 135 LEU A O 1
ATOM 818 N N . VAL A 1 118 ? -0.712 -1.376 -38.034 1 17.41 136 VAL A N 1
ATOM 819 C CA . VAL A 1 118 ? -1.608 -0.367 -38.57 1 17.51 136 VAL A CA 1
ATOM 820 C C . VAL A 1 118 ? -0.689 0.714 -39.118 1 17.12 136 VAL A C 1
ATOM 821 O O . VAL A 1 118 ? 0.09 1.315 -38.373 1 16.12 136 VAL A O 1
ATOM 825 N N . ILE A 1 119 ? -0.737 0.933 -40.424 1 16.29 137 ILE A N 1
ATOM 826 C CA . ILE A 1 119 ? 0.199 1.854 -41.08 1 16.3 137 ILE A CA 1
ATOM 827 C C . ILE A 1 119 ? -0.222 3.277 -40.837 1 15.97 137 ILE A C 1
ATOM 828 O O . ILE A 1 119 ? -1.184 3.744 -41.426 1 15.92 137 ILE A O 1
ATOM 833 N N . SER A 1 120 ? 0.472 3.962 -39.941 1 15.11 138 SER A N 1
ATOM 834 C CA . SER A 1 120 ? 0.1 5.313 -39.534 1 14.9 138 SER A CA 1
ATOM 835 C C . SER A 1 120 ? 1.283 6.297 -39.561 1 14.29 138 SER A C 1
ATOM 836 O O . SER A 1 120 ? 1.155 7.41 -39.02 1 14.22 138 SER A O 1
ATOM 839 N N . GLN A 1 121 ? 2.439 5.896 -40.118 1 13.44 139 GLN A N 1
ATOM 840 C CA . GLN A 1 121 ? 3.597 6.802 -40.174 1 13 139 GLN A CA 1
ATOM 841 C C . GLN A 1 121 ? 4.489 6.417 -41.359 1 14.16 139 GLN A C 1
ATOM 842 O O . GLN A 1 121 ? 4.503 5.242 -41.761 1 14.07 139 GLN A O 1
ATOM 848 N N . MET A 1 122 ? 5.222 7.405 -41.915 1 13.97 140 MET A N 1
ATOM 849 C CA . MET A 1 122 ? 6.097 7.233 -43.077 1 14.22 140 MET A CA 1
ATOM 850 C C . MET A 1 122 ? 6.972 5.951 -43.042 1 14.1 140 MET A C 1
ATOM 851 O O . MET A 1 122 ? 6.988 5.203 -44.011 1 15.46 140 MET A O 1
ATOM 856 N N . ASP A 1 123 ? 7.714 5.714 -41.949 1 12.24 141 ASP A N 1
ATOM 857 C CA . ASP A 1 123 ? 8.621 4.567 -41.872 1 12.08 141 ASP A CA 1
ATOM 858 C C . ASP A 1 123 ? 7.905 3.234 -41.684 1 12.75 141 ASP A C 1
ATOM 859 O O . ASP A 1 123 ? 8.572 2.193 -41.73 1 13.71 141 ASP A O 1
ATOM 864 N N . MET A 1 124 ? 6.593 3.236 -41.437 1 10.9 142 MET A N 1
ATOM 865 C CA . MET A 1 124 ? 5.837 1.974 -41.36 1 11.61 142 MET A CA 1
ATOM 866 C C . MET A 1 124 ? 5.439 1.496 -42.769 1 12.95 142 MET A C 1
ATOM 867 O O . MET A 1 124 ? 5.053 0.331 -42.933 1 14.74 142 MET A O 1
ATOM 872 N N . THR A 1 125 ? 5.469 2.404 -43.788 1 12.54 143 THR A N 1
ATOM 873 C CA . THR A 1 125 ? 4.984 2.119 -45.133 1 12.45 143 THR A CA 1
ATOM 874 C C . THR A 1 125 ? 5.731 1.013 -45.88 1 12.13 143 THR A C 1
ATOM 875 O O . THR A 1 125 ? 5.052 0.371 -46.713 1 11.31 143 THR A O 1
ATOM 879 N N . PRO A 1 126 ? 7.017 0.659 -45.636 1 12.88 144 PRO A N 1
ATOM 880 C CA . PRO A 1 126 ? 7.573 -0.52 -46.337 1 13.02 144 PRO A CA 1
ATOM 881 C C . PRO A 1 126 ? 6.767 -1.808 -46.026 1 12.75 144 PRO A C 1
ATOM 882 O O . PRO A 1 126 ? 6.887 -2.799 -46.766 1 13.46 144 PRO A O 1
ATOM 886 N N . LEU A 1 127 ? 5.957 -1.823 -44.93 1 12.84 145 LEU A N 1
ATOM 887 C CA . LEU A 1 127 ? 5.097 -2.967 -44.6 1 12.83 145 LEU A CA 1
ATOM 888 C C . LEU A 1 127 ? 3.644 -2.798 -45.048 1 13.89 145 LEU A C 1
ATOM 889 O O . LEU A 1 127 ? 2.832 -3.711 -44.825 1 13.87 145 LEU A O 1
ATOM 894 N N . HIS A 1 128 ? 3.283 -1.651 -45.68 1 13.7 146 HIS A N 1
ATOM 895 C CA . HIS A 1 128 ? 1.907 -1.413 -46.123 1 13.72 146 HIS A CA 1
ATOM 896 C C . HIS A 1 128 ? 1.533 -2.439 -47.214 1 14.33 146 HIS A C 1
ATOM 897 O O . HIS A 1 128 ? 2.253 -2.59 -48.189 1 14.79 146 HIS A O 1
ATOM 904 N N . ASN A 1 129 ? 0.432 -3.15 -47.004 1 14.86 147 ASN A N 1
ATOM 905 C CA . ASN A 1 129 ? -0.035 -4.245 -47.863 1 16.31 147 ASN A CA 1
ATOM 906 C C . ASN A 1 129 ? 1.105 -5.276 -48.089 1 15.53 147 ASN A C 1
ATOM 907 O O . ASN A 1 129 ? 1.218 -5.878 -49.152 1 17.33 147 ASN A O 1
ATOM 912 N N . ASP A 1 130 ? 2.017 -5.384 -47.119 1 14.46 148 ASP A N 1
ATOM 913 C CA . ASP A 1 130 ? 3.189 -6.239 -47.258 1 14.27 148 ASP A CA 1
ATOM 914 C C . ASP A 1 130 ? 3.527 -6.976 -45.975 1 14.33 148 ASP A C 1
ATOM 915 O O . ASP A 1 130 ? 4.649 -7.429 -45.828 1 15.35 148 ASP A O 1
ATOM 920 N N . CYS A 1 131 ? 2.567 -7.113 -45.072 1 13.17 149 CYS A N 1
ATOM 921 C CA . CYS A 1 131 ? 2.786 -7.829 -43.823 1 14.48 149 CYS A CA 1
ATOM 922 C C . CYS A 1 131 ? 1.608 -8.736 -43.551 1 15.71 149 CYS A C 1
ATOM 923 O O . CYS A 1 131 ? 0.507 -8.257 -43.302 1 17.28 149 CYS A O 1
ATOM 926 N N . ALA A 1 132 ? 1.81 -10.044 -43.7 1 15.52 150 ALA A N 1
ATOM 927 C CA . ALA A 1 132 ? 0.796 -11.033 -43.405 1 15.92 150 ALA A CA 1
ATOM 928 C C . ALA A 1 132 ? 0.664 -11.214 -41.871 1 15.87 150 ALA A C 1
ATOM 929 O O . ALA A 1 132 ? 1.504 -10.711 -41.11 1 15.15 150 ALA A O 1
ATOM 931 N N . PHE A 1 133 ? -0.386 -11.922 -41.413 1 16.9 151 PHE A N 1
ATOM 932 C CA . PHE A 1 133 ? -0.557 -12.178 -39.99 1 18.38 151 PHE A CA 1
ATOM 933 C C . PHE A 1 133 ? -1.043 -13.604 -39.855 1 18.13 151 PHE A C 1
ATOM 934 O O . PHE A 1 133 ? -2.118 -13.917 -40.36 1 18.69 151 PHE A O 1
ATOM 942 N N . LEU A 1 134 ? -0.238 -14.492 -39.213 1 16.6 152 LEU A N 1
ATOM 943 C CA . LEU A 1 134 ? -0.657 -15.857 -38.966 1 16.85 152 LEU A CA 1
ATOM 944 C C . LEU A 1 134 ? -1.315 -15.892 -37.596 1 18.81 152 LEU A C 1
ATOM 945 O O . LEU A 1 134 ? -0.64 -15.641 -36.596 1 17.86 152 LEU A O 1
ATOM 950 N N . GLY A 1 135 ? -2.613 -16.159 -37.549 1 19.89 153 GLY A N 1
ATOM 951 C CA . GLY A 1 135 ? -3.342 -16.147 -36.286 1 21.48 153 GLY A CA 1
ATOM 952 C C . GLY A 1 135 ? -3.193 -17.397 -35.441 1 23.15 153 GLY A C 1
ATOM 953 O O . GLY A 1 135 ? -3.401 -17.364 -34.222 1 24.4 153 GLY A O 1
ATOM 954 N N . GLU A 1 136 ? -2.834 -18.506 -36.067 1 23.45 154 GLU A N 1
ATOM 955 C CA . GLU A 1 136 ? -2.699 -19.775 -35.366 1 24.36 154 GLU A CA 1
ATOM 956 C C . GLU A 1 136 ? -1.281 -20.017 -34.895 1 24.03 154 GLU A C 1
ATOM 957 O O . GLU A 1 136 ? -0.335 -19.818 -35.646 1 24.23 154 GLU A O 1
ATOM 959 N N . TRP A 1 137 ? -1.126 -20.467 -33.649 1 22.56 155 TRP A N 1
ATOM 960 C CA . TRP A 1 137 ? 0.183 -20.833 -33.128 1 22.07 155 TRP A CA 1
ATOM 961 C C . TRP A 1 137 ? 0.178 -22.352 -33.042 1 24.53 155 TRP A C 1
ATOM 962 O O . TRP A 1 137 ? -0.578 -22.926 -32.256 1 24.91 155 TRP A O 1
ATOM 973 N N . PRO A 1 138 ? 0.991 -23.027 -33.861 1 26.19 156 PRO A N 1
ATOM 974 C CA . PRO A 1 138 ? 0.971 -24.495 -33.856 1 27.37 156 PRO A CA 1
ATOM 975 C C . PRO A 1 138 ? 1.87 -25.157 -32.816 1 28.36 156 PRO A C 1
ATOM 976 O O . PRO A 1 138 ? 2.016 -26.373 -32.849 1 29.05 156 PRO A O 1
ATOM 980 N N . GLY A 1 139 ? 2.463 -24.388 -31.906 1 28.09 157 GLY A N 1
ATOM 981 C CA . GLY A 1 139 ? 3.334 -24.962 -30.886 1 28.89 157 GLY A CA 1
ATOM 982 C C . GLY A 1 139 ? 4.748 -25.17 -31.378 1 29.41 157 GLY A C 1
ATOM 983 O O . GLY A 1 139 ? 5.334 -24.255 -31.962 1 30.03 157 GLY A O 1
ATOM 984 N N . ALA A 1 143 ? 9.224 -29.119 -38.923 1 40.77 161 ALA A N 1
ATOM 985 C CA . ALA A 1 143 ? 9.731 -28.304 -40.042 1 41.15 161 ALA A CA 1
ATOM 986 C C . ALA A 1 143 ? 8.848 -28.429 -41.261 1 41.12 161 ALA A C 1
ATOM 987 O O . ALA A 1 143 ? 8.67 -27.447 -41.983 1 42.12 161 ALA A O 1
ATOM 989 N N . ASP A 1 144 ? 8.304 -29.63 -41.512 1 39.81 162 ASP A N 1
ATOM 990 C CA . ASP A 1 144 ? 7.442 -29.834 -42.673 1 39.03 162 ASP A CA 1
ATOM 991 C C . ASP A 1 144 ? 6.133 -29.088 -42.447 1 37.14 162 ASP A C 1
ATOM 992 O O . ASP A 1 144 ? 5.707 -28.321 -43.316 1 37.04 162 ASP A O 1
ATOM 994 N N . GLN A 1 145 ? 5.527 -29.26 -41.266 1 35.35 163 GLN A N 1
ATOM 995 C CA . GLN A 1 145 ? 4.284 -28.572 -40.937 1 34.22 163 GLN A CA 1
ATOM 996 C C . GLN A 1 145 ? 4.51 -27.06 -40.797 1 32.72 163 GLN A C 1
ATOM 997 O O . GLN A 1 145 ? 3.726 -26.281 -41.332 1 33.78 163 GLN A O 1
ATOM 999 N N . GLU A 1 146 ? 5.598 -26.648 -40.143 1 30.09 164 GLU A N 1
ATOM 1000 C CA . GLU A 1 146 ? 5.884 -25.238 -39.955 1 29.38 164 GLU A CA 1
ATOM 1001 C C . GLU A 1 146 ? 6.087 -24.532 -41.292 1 27.72 164 GLU A C 1
ATOM 1002 O O . GLU A 1 146 ? 5.51 -23.474 -41.518 1 27.58 164 GLU A O 1
ATOM 1008 N N . GLY A 1 147 ? 6.828 -25.164 -42.194 1 26.25 165 GLY A N 1
ATOM 1009 C CA . GLY A 1 147 ? 7.098 -24.583 -43.506 1 25.49 165 GLY A CA 1
ATOM 1010 C C . GLY A 1 147 ? 5.876 -24.402 -44.386 1 24.94 165 GLY A C 1
ATOM 1011 O O . GLY A 1 147 ? 5.752 -23.387 -45.064 1 24.81 165 GLY A O 1
ATOM 1012 N N . VAL A 1 148 ? 4.979 -25.398 -44.413 1 24.56 166 VAL A N 1
ATOM 1013 C CA . VAL A 1 148 ? 3.76 -25.298 -45.206 1 25.18 166 VAL A CA 1
ATOM 1014 C C . VAL A 1 148 ? 2.863 -24.206 -44.6 1 23.12 166 VAL A C 1
ATOM 1015 O O . VAL A 1 148 ? 2.328 -23.381 -45.332 1 22.77 166 VAL A O 1
ATOM 1019 N N . ILE A 1 149 ? 2.694 -24.224 -43.277 1 22.08 167 ILE A N 1
ATOM 1020 C CA . ILE A 1 149 ? 1.862 -23.233 -42.587 1 23.1 167 ILE A CA 1
ATOM 1021 C C . ILE A 1 149 ? 2.367 -21.806 -42.844 1 22.12 167 ILE A C 1
ATOM 1022 O O . ILE A 1 149 ? 1.577 -20.927 -43.215 1 22.51 167 ILE A O 1
ATOM 1027 N N . ILE A 1 150 ? 3.666 -21.58 -42.643 1 20.99 168 ILE A N 1
ATOM 1028 C CA . ILE A 1 150 ? 4.232 -20.24 -42.81 1 20.85 168 ILE A CA 1
ATOM 1029 C C . ILE A 1 150 ? 4.265 -19.792 -44.281 1 20.03 168 ILE A C 1
ATOM 1030 O O . ILE A 1 150 ? 3.901 -18.651 -44.561 1 19.36 168 ILE A O 1
ATOM 1035 N N . SER A 1 151 ? 4.638 -20.681 -45.221 1 19.85 169 SER A N 1
ATOM 1036 C CA . SER A 1 151 ? 4.627 -20.305 -46.655 1 20.2 169 SER A CA 1
ATOM 1037 C C . SER A 1 151 ? 3.233 -19.929 -47.118 1 20.27 169 SER A C 1
ATOM 1038 O O . SER A 1 151 ? 3.081 -18.954 -47.854 1 20.57 169 SER A O 1
ATOM 1041 N N . LYS A 1 152 ? 2.221 -20.697 -46.701 1 19.13 170 LYS A N 1
ATOM 1042 C CA . LYS A 1 152 ? 0.856 -20.405 -47.125 1 20.24 170 LYS A CA 1
ATOM 1043 C C . LYS A 1 152 ? 0.377 -19.078 -46.55 1 19.68 170 LYS A C 1
ATOM 1044 O O . LYS A 1 152 ? -0.186 -18.273 -47.286 1 18.65 170 LYS A O 1
ATOM 1046 N N . ALA A 1 153 ? 0.635 -18.835 -45.257 1 18.55 171 ALA A N 1
ATOM 1047 C CA . ALA A 1 153 ? 0.175 -17.595 -44.63 1 17.95 171 ALA A CA 1
ATOM 1048 C C . ALA A 1 153 ? 0.93 -16.368 -45.175 1 17.96 171 ALA A C 1
ATOM 1049 O O . ALA A 1 153 ? 0.338 -15.319 -45.326 1 19.31 171 ALA A O 1
ATOM 1051 N N . LEU A 1 154 ? 2.228 -16.514 -45.481 1 16.57 172 LEU A N 1
ATOM 1052 C CA . LEU A 1 154 ? 3.038 -15.414 -45.992 1 15.74 172 LEU A CA 1
ATOM 1053 C C . LEU A 1 154 ? 2.517 -14.943 -47.367 1 15.38 172 LEU A C 1
ATOM 1054 O O . LEU A 1 154 ? 2.522 -13.748 -47.658 1 15.04 172 LEU A O 1
ATOM 1059 N N . GLY A 1 155 ? 2.078 -15.894 -48.237 1 15.79 173 GLY A N 1
ATOM 1060 C CA . GLY A 1 155 ? 1.606 -15.525 -49.559 1 16.12 173 GLY A CA 1
ATOM 1061 C C . GLY A 1 155 ? 2.705 -14.811 -50.336 1 15.73 173 GLY A C 1
ATOM 1062 O O . GLY A 1 155 ? 3.88 -15.187 -50.213 1 14.97 173 GLY A O 1
ATOM 1063 N N . ASP A 1 156 ? 2.365 -13.687 -50.97 1 15.34 174 ASP A N 1
ATOM 1064 C CA . ASP A 1 156 ? 3.341 -12.903 -51.711 1 15.43 174 ASP A CA 1
ATOM 1065 C C . ASP A 1 156 ? 3.948 -11.752 -50.918 1 14.92 174 ASP A C 1
ATOM 1066 O O . ASP A 1 156 ? 4.602 -10.906 -51.523 1 15.74 174 ASP A O 1
ATOM 1071 N N . LYS A 1 157 ? 3.744 -11.7 -49.59 1 14.11 175 LYS A N 1
ATOM 1072 C CA . LYS A 1 157 ? 4.194 -10.577 -48.773 1 13.51 175 LYS A CA 1
ATOM 1073 C C . LYS A 1 157 ? 5.672 -10.576 -48.407 1 13.47 175 LYS A C 1
ATOM 1074 O O . LYS A 1 157 ? 6.323 -11.615 -48.427 1 14.28 175 LYS A O 1
ATOM 1080 N N . ARG A 1 158 ? 6.177 -9.399 -47.981 1 12.19 176 ARG A N 1
ATOM 1081 C CA . ARG A 1 158 ? 7.573 -9.263 -47.544 1 12.1 176 ARG A CA 1
ATOM 1082 C C . ARG A 1 158 ? 7.784 -9.652 -46.089 1 12.36 176 ARG A C 1
ATOM 1083 O O . ARG A 1 158 ? 8.933 -9.852 -45.664 1 13.33 176 ARG A O 1
ATOM 1091 N N . ALA A 1 159 ? 6.71 -9.708 -45.295 1 12.04 177 ALA A N 1
ATOM 1092 C CA . ALA A 1 159 ? 6.854 -10 -43.866 1 11.53 177 ALA A CA 1
ATOM 1093 C C . ALA A 1 159 ? 5.618 -10.696 -43.329 1 12.63 177 ALA A C 1
ATOM 1094 O O . ALA A 1 159 ? 4.553 -10.667 -43.949 1 12.12 177 ALA A O 1
ATOM 1096 N N . ILE A 1 160 ? 5.753 -11.34 -42.154 1 12.26 178 ILE A N 1
ATOM 1097 C CA . ILE A 1 160 ? 4.613 -11.949 -41.508 1 13.16 178 ILE A CA 1
ATOM 1098 C C . ILE A 1 160 ? 4.797 -11.862 -39.999 1 14.34 178 ILE A C 1
ATOM 1099 O O . ILE A 1 160 ? 5.89 -12.123 -39.495 1 14.42 178 ILE A O 1
ATOM 1104 N N . ILE A 1 161 ? 3.733 -11.502 -39.305 1 13.51 179 ILE A N 1
ATOM 1105 C CA . ILE A 1 161 ? 3.733 -11.532 -37.851 1 13.45 179 ILE A CA 1
ATOM 1106 C C . ILE A 1 161 ? 3.119 -12.87 -37.471 1 13.64 179 ILE A C 1
ATOM 1107 O O . ILE A 1 161 ? 2.045 -13.219 -37.964 1 14.19 179 ILE A O 1
ATOM 1112 N N . LEU A 1 162 ? 3.827 -13.645 -36.641 1 12.76 180 LEU A N 1
ATOM 1113 C CA . LEU A 1 162 ? 3.413 -14.988 -36.269 1 14 180 LEU A CA 1
ATOM 1114 C C . LEU A 1 162 ? 2.814 -14.913 -34.881 1 14.46 180 LEU A C 1
ATOM 1115 O O . LEU A 1 162 ? 3.559 -14.724 -33.895 1 12.7 180 LEU A O 1
ATOM 1120 N N . ALA A 1 163 ? 1.485 -15.064 -34.765 1 15.04 181 ALA A N 1
ATOM 1121 C CA . ALA A 1 163 ? 0.829 -14.932 -33.444 1 16.09 181 ALA A CA 1
ATOM 1122 C C . ALA A 1 163 ? 1.468 -15.806 -32.349 1 14.63 181 ALA A C 1
ATOM 1123 O O . ALA A 1 163 ? 1.852 -16.935 -32.615 1 13.7 181 ALA A O 1
ATOM 1125 N N . HIS A 1 164 ? 1.654 -15.22 -31.157 1 13.65 182 HIS A N 1
ATOM 1126 C CA . HIS A 1 164 ? 2.227 -15.894 -29.991 1 13.64 182 HIS A CA 1
ATOM 1127 C C . HIS A 1 164 ? 3.663 -16.35 -30.23 1 12.8 182 HIS A C 1
ATOM 1128 O O . HIS A 1 164 ? 4.139 -17.249 -29.528 1 12.73 182 HIS A O 1
ATOM 1135 N N . HIS A 1 165 ? 4.382 -15.706 -31.184 1 12.31 183 HIS A N 1
ATOM 1136 C CA . HIS A 1 165 ? 5.712 -16.2 -31.535 1 12.05 183 HIS A CA 1
ATOM 1137 C C . HIS A 1 165 ? 6.714 -15.11 -31.857 1 11.99 183 HIS A C 1
ATOM 1138 O O . HIS A 1 165 ? 7.648 -14.934 -31.076 1 13.24 183 HIS A O 1
ATOM 1145 N N . GLY A 1 166 ? 6.582 -14.439 -33.014 1 11.74 184 GLY A N 1
ATOM 1146 C CA . GLY A 1 166 ? 7.562 -13.432 -33.413 1 11.75 184 GLY A CA 1
ATOM 1147 C C . GLY A 1 166 ? 7.254 -12.974 -34.809 1 12.35 184 GLY A C 1
ATOM 1148 O O . GLY A 1 166 ? 6.083 -12.736 -35.116 1 12.68 184 GLY A O 1
ATOM 1149 N N . TYR A 1 167 ? 8.287 -12.828 -35.646 1 11.28 185 TYR A N 1
ATOM 1150 C CA . TYR A 1 167 ? 8 -12.388 -37.036 1 11.95 185 TYR A CA 1
ATOM 1151 C C . TYR A 1 167 ? 8.99 -13.064 -38.02 1 11.42 185 TYR A C 1
ATOM 1152 O O . TYR A 1 167 ? 10.034 -13.579 -37.611 1 11.61 185 TYR A O 1
ATOM 1161 N N . LEU A 1 168 ? 8.715 -12.933 -39.312 1 11.06 186 LEU A N 1
ATOM 1162 C CA . LEU A 1 168 ? 9.648 -13.389 -40.319 1 10.19 186 LEU A CA 1
ATOM 1163 C C . LEU A 1 168 ? 9.627 -12.348 -41.445 1 10.7 186 LEU A C 1
ATOM 1164 O O . LEU A 1 168 ? 8.561 -11.815 -41.784 1 10.79 186 LEU A O 1
ATOM 1169 N N . THR A 1 169 ? 10.799 -12.043 -42.003 1 9.56 187 THR A N 1
ATOM 1170 C CA . THR A 1 169 ? 10.863 -11.191 -43.192 1 9.47 187 THR A CA 1
ATOM 1171 C C . THR A 1 169 ? 11.457 -11.997 -44.342 1 10.49 187 THR A C 1
ATOM 1172 O O . THR A 1 169 ? 12.254 -12.911 -44.112 1 12.18 187 THR A O 1
ATOM 1176 N N . ALA A 1 170 ? 11.083 -11.636 -45.571 1 10.59 188 ALA A N 1
ATOM 1177 C CA . ALA A 1 170 ? 11.511 -12.405 -46.757 1 12.87 188 ALA A CA 1
ATOM 1178 C C . ALA A 1 170 ? 11.853 -11.392 -47.815 1 14.16 188 ALA A C 1
ATOM 1179 O O . ALA A 1 170 ? 10.962 -10.688 -48.319 1 17.36 188 ALA A O 1
ATOM 1181 N N . GLY A 1 171 ? 13.137 -11.244 -48.09 1 11.69 189 GLY A N 1
ATOM 1182 C CA . GLY A 1 171 ? 13.589 -10.219 -49.017 1 11.29 189 GLY A CA 1
ATOM 1183 C C . GLY A 1 171 ? 14.199 -10.763 -50.29 1 11.85 189 GLY A C 1
ATOM 1184 O O . GLY A 1 171 ? 14.665 -11.917 -50.341 1 12.08 189 GLY A O 1
ATOM 1185 N N . LYS A 1 172 ? 14.304 -9.89 -51.316 1 11.93 190 LYS A N 1
ATOM 1186 C CA . LYS A 1 172 ? 14.966 -10.28 -52.568 1 12.47 190 LYS A CA 1
ATOM 1187 C C . LYS A 1 172 ? 16.495 -10.389 -52.377 1 12.66 190 LYS A C 1
ATOM 1188 O O . LYS A 1 172 ? 17.195 -10.991 -53.192 1 12.93 190 LYS A O 1
ATOM 1190 N N . SER A 1 173 ? 17.014 -9.756 -51.32 1 11.9 191 SER A N 1
ATOM 1191 C CA . SER A 1 173 ? 18.421 -9.819 -50.961 1 11.93 191 SER A CA 1
ATOM 1192 C C . SER A 1 173 ? 18.508 -9.87 -49.414 1 10.98 191 SER A C 1
ATOM 1193 O O . SER A 1 173 ? 17.561 -9.514 -48.725 1 10.87 191 SER A O 1
ATOM 1196 N N . CYS A 1 174 ? 19.69 -10.168 -48.894 1 10.18 192 CYS A N 1
ATOM 1197 C CA . CYS A 1 174 ? 19.918 -10.133 -47.453 1 12.16 192 CYS A CA 1
ATOM 1198 C C . CYS A 1 174 ? 19.756 -8.676 -46.957 1 11.66 192 CYS A C 1
ATOM 1199 O O . CYS A 1 174 ? 19.183 -8.442 -45.891 1 11.73 192 CYS A O 1
ATOM 1202 N N . GLN A 1 175 ? 20.177 -7.676 -47.786 1 10.09 193 GLN A N 1
ATOM 1203 C CA . GLN A 1 175 ? 20.027 -6.273 -47.413 1 11.51 193 GLN A CA 1
ATOM 1204 C C . GLN A 1 175 ? 18.553 -5.937 -47.239 1 11.4 193 GLN A C 1
ATOM 1205 O O . GLN A 1 175 ? 18.178 -5.27 -46.267 1 11.41 193 GLN A O 1
ATOM 1211 N N . GLU A 1 176 ? 17.698 -6.418 -48.165 1 10.9 194 GLU A N 1
ATOM 1212 C CA . GLU A 1 176 ? 16.259 -6.088 -48.065 1 10.79 194 GLU A CA 1
ATOM 1213 C C . GLU A 1 176 ? 15.623 -6.818 -46.883 1 10.73 194 GLU A C 1
ATOM 1214 O O . GLU A 1 176 ? 14.841 -6.204 -46.141 1 10.51 194 GLU A O 1
ATOM 1220 N N . ALA A 1 177 ? 15.961 -8.1 -46.646 1 10.9 195 ALA A N 1
ATOM 1221 C CA . ALA A 1 177 ? 15.402 -8.817 -45.47 1 10.87 195 ALA A CA 1
ATOM 1222 C C . ALA A 1 177 ? 15.803 -8.071 -44.169 1 10.86 195 ALA A C 1
ATOM 1223 O O . ALA A 1 177 ? 14.975 -7.908 -43.281 1 11.58 195 ALA A O 1
ATOM 1225 N N . THR A 1 178 ? 17.044 -7.589 -44.092 1 9.63 196 THR A N 1
ATOM 1226 C CA . THR A 1 178 ? 17.517 -6.858 -42.899 1 9.7 196 THR A CA 1
ATOM 1227 C C . THR A 1 178 ? 16.779 -5.537 -42.729 1 9.88 196 THR A C 1
ATOM 1228 O O . THR A 1 178 ? 16.255 -5.246 -41.644 1 10.08 196 THR A O 1
ATOM 1232 N N . TYR A 1 179 ? 16.645 -4.776 -43.817 1 9.4 197 TYR A N 1
ATOM 1233 C CA . TYR A 1 179 ? 15.935 -3.489 -43.821 1 10.38 197 TYR A CA 1
ATOM 1234 C C . TYR A 1 179 ? 14.479 -3.719 -43.361 1 10.4 197 TYR A C 1
ATOM 1235 O O . TYR A 1 179 ? 13.984 -2.972 -42.531 1 11.58 197 TYR A O 1
ATOM 1244 N N . LEU A 1 180 ? 13.807 -4.729 -43.89 1 10.88 198 LEU A N 1
ATOM 1245 C CA . LEU A 1 180 ? 12.411 -5.032 -43.504 1 11.16 198 LEU A CA 1
ATOM 1246 C C . LEU A 1 180 ? 12.352 -5.4 -42.015 1 10.46 198 LEU A C 1
ATOM 1247 O O . LEU A 1 180 ? 11.443 -4.975 -41.311 1 10.69 198 LEU A O 1
ATOM 1252 N N . SER A 1 181 ? 13.341 -6.164 -41.531 1 9.18 199 SER A N 1
ATOM 1253 C CA A SER A 1 181 ? 13.377 -6.555 -40.113 0.5 9.39 199 SER A CA 1
ATOM 1254 C CA B SER A 1 181 ? 13.374 -6.554 -40.119 0.5 9.72 199 SER A CA 1
ATOM 1255 C C . SER A 1 181 ? 13.458 -5.338 -39.201 1 10.49 199 SER A C 1
ATOM 1256 O O . SER A 1 181 ? 12.681 -5.234 -38.225 1 11.48 199 SER A O 1
ATOM 1261 N N . VAL A 1 182 ? 14.419 -4.444 -39.477 1 9.79 200 VAL A N 1
ATOM 1262 C CA . VAL A 1 182 ? 14.601 -3.25 -38.65 1 10.85 200 VAL A CA 1
ATOM 1263 C C . VAL A 1 182 ? 13.392 -2.336 -38.728 1 10.65 200 VAL A C 1
ATOM 1264 O O . VAL A 1 182 ? 12.92 -1.863 -37.7 1 11.33 200 VAL A O 1
ATOM 1268 N N . TYR A 1 183 ? 12.876 -2.112 -39.932 1 10.73 201 TYR A N 1
ATOM 1269 C CA . TYR A 1 183 ? 11.715 -1.223 -40.094 1 11.24 201 TYR A CA 1
ATOM 1270 C C . TYR A 1 183 ? 10.485 -1.842 -39.425 1 11.09 201 TYR A C 1
ATOM 1271 O O . TYR A 1 183 ? 9.733 -1.096 -38.78 1 11.6 201 TYR A O 1
ATOM 1280 N N . LEU A 1 184 ? 10.295 -3.17 -39.512 1 10.13 202 LEU A N 1
ATOM 1281 C CA . LEU A 1 184 ? 9.123 -3.78 -38.858 1 10.81 202 LEU A CA 1
ATOM 1282 C C . LEU A 1 184 ? 9.226 -3.639 -37.325 1 10.59 202 LEU A C 1
ATOM 1283 O O . LEU A 1 184 ? 8.269 -3.244 -36.652 1 11.77 202 LEU A O 1
ATOM 1288 N N . GLU A 1 185 ? 10.423 -3.899 -36.776 1 9.48 203 GLU A N 1
ATOM 1289 C CA . GLU A 1 185 ? 10.607 -3.796 -35.306 1 9.86 203 GLU A CA 1
ATOM 1290 C C . GLU A 1 185 ? 10.363 -2.353 -34.813 1 11.2 203 GLU A C 1
ATOM 1291 O O . GLU A 1 185 ? 9.652 -2.164 -33.816 1 10.34 203 GLU A O 1
ATOM 1297 N N . ARG A 1 186 ? 10.858 -1.343 -35.568 1 10.8 204 ARG A N 1
ATOM 1298 C CA . ARG A 1 186 ? 10.654 0.047 -35.187 1 11.85 204 ARG A CA 1
ATOM 1299 C C . ARG A 1 186 ? 9.214 0.498 -35.378 1 11.31 204 ARG A C 1
ATOM 1300 O O . ARG A 1 186 ? 8.7 1.251 -34.558 1 11.52 204 ARG A O 1
ATOM 1308 N N . ALA A 1 187 ? 8.541 -0.039 -36.408 1 10.58 205 ALA A N 1
ATOM 1309 C CA . ALA A 1 187 ? 7.13 0.249 -36.662 1 10.37 205 ALA A CA 1
ATOM 1310 C C . ALA A 1 187 ? 6.287 -0.35 -35.518 1 10.26 205 ALA A C 1
ATOM 1311 O O . ALA A 1 187 ? 5.379 0.297 -35.003 1 10.61 205 ALA A O 1
ATOM 1313 N N . ALA A 1 188 ? 6.625 -1.567 -35.073 1 10.5 206 ALA A N 1
ATOM 1314 C CA . ALA A 1 188 ? 5.885 -2.22 -33.965 1 10.4 206 ALA A CA 1
ATOM 1315 C C . ALA A 1 188 ? 6.101 -1.396 -32.673 1 10.38 206 ALA A C 1
ATOM 1316 O O . ALA A 1 188 ? 5.142 -1.122 -31.949 1 10.35 206 ALA A O 1
ATOM 1318 N N . ARG A 1 189 ? 7.338 -0.942 -32.416 1 9.7 207 ARG A N 1
ATOM 1319 C CA . ARG A 1 189 ? 7.629 -0.112 -31.226 1 11.26 207 ARG A CA 1
ATOM 1320 C C . ARG A 1 189 ? 6.797 1.164 -31.233 1 12.06 207 ARG A C 1
ATOM 1321 O O . ARG A 1 189 ? 6.205 1.535 -30.216 1 12.31 207 ARG A O 1
ATOM 1329 N N . LEU A 1 190 ? 6.749 1.84 -32.406 1 11.01 208 LEU A N 1
ATOM 1330 C CA . LEU A 1 190 ? 5.995 3.082 -32.534 1 10.63 208 LEU A CA 1
ATOM 1331 C C . LEU A 1 190 ? 4.499 2.809 -32.26 1 10.51 208 LEU A C 1
ATOM 1332 O O . LEU A 1 190 ? 3.861 3.55 -31.502 1 12.29 208 LEU A O 1
ATOM 1337 N N . GLN A 1 191 ? 3.953 1.764 -32.868 1 9.82 209 GLN A N 1
ATOM 1338 C CA . GLN A 1 191 ? 2.529 1.447 -32.684 1 10.91 209 GLN A CA 1
ATOM 1339 C C . GLN A 1 191 ? 2.183 1.083 -31.24 1 11.48 209 GLN A C 1
ATOM 1340 O O . GLN A 1 191 ? 1.178 1.554 -30.71 1 11.89 209 GLN A O 1
ATOM 1346 N N . VAL A 1 192 ? 3.011 0.273 -30.594 1 10.7 210 VAL A N 1
ATOM 1347 C CA . VAL A 1 192 ? 2.75 -0.157 -29.226 1 10.37 210 VAL A CA 1
ATOM 1348 C C . VAL A 1 192 ? 2.804 1.054 -28.252 1 11.34 210 VAL A C 1
ATOM 1349 O O . VAL A 1 192 ? 1.91 1.251 -27.434 1 12.77 210 VAL A O 1
ATOM 1353 N N . ARG A 1 193 ? 3.828 1.913 -28.416 1 11.22 211 ARG A N 1
ATOM 1354 C CA . ARG A 1 193 ? 3.964 3.103 -27.565 1 11.46 211 ARG A CA 1
ATOM 1355 C C . ARG A 1 193 ? 2.775 4.046 -27.812 1 11.77 211 ARG A C 1
ATOM 1356 O O . ARG A 1 193 ? 2.224 4.574 -26.851 1 11.87 211 ARG A O 1
ATOM 1364 N N . ALA A 1 194 ? 2.376 4.229 -29.082 1 10.91 212 ALA A N 1
ATOM 1365 C CA . ALA A 1 194 ? 1.252 5.118 -29.394 1 12.16 212 ALA A CA 1
ATOM 1366 C C . ALA A 1 194 ? -0.077 4.586 -28.867 1 13.08 212 ALA A C 1
ATOM 1367 O O . ALA A 1 194 ? -0.852 5.356 -28.305 1 13.46 212 ALA A O 1
ATOM 1369 N N . GLN A 1 195 ? -0.351 3.289 -29.034 1 13.64 213 GLN A N 1
ATOM 1370 C CA . GLN A 1 195 ? -1.617 2.726 -28.542 1 13.28 213 GLN A CA 1
ATOM 1371 C C . GLN A 1 195 ? -1.687 2.719 -27.025 1 12.35 213 GLN A C 1
ATOM 1372 O O . GLN A 1 195 ? -2.76 2.988 -26.464 1 13.1 213 GLN A O 1
ATOM 1378 N N . ALA A 1 196 ? -0.555 2.484 -26.327 1 11.55 214 ALA A N 1
ATOM 1379 C CA . ALA A 1 196 ? -0.563 2.495 -24.861 1 12.78 214 ALA A CA 1
ATOM 1380 C C . ALA A 1 196 ? -0.97 3.871 -24.319 1 13.54 214 ALA A C 1
ATOM 1381 O O . ALA A 1 196 ? -1.735 3.975 -23.348 1 13.23 214 ALA A O 1
ATOM 1383 N N . ALA A 1 197 ? -0.507 4.93 -24.983 1 12.94 215 ALA A N 1
ATOM 1384 C CA . ALA A 1 197 ? -0.844 6.286 -24.524 1 14.84 215 ALA A CA 1
ATOM 1385 C C . ALA A 1 197 ? -2.181 6.792 -25.051 1 16.01 215 ALA A C 1
ATOM 1386 O O . ALA A 1 197 ? -2.878 7.523 -24.347 1 18.69 215 ALA A O 1
ATOM 1388 N N . PHE A 1 198 ? -2.503 6.494 -26.319 1 15.74 216 PHE A N 1
ATOM 1389 C CA . PHE A 1 198 ? -3.631 7.143 -27 1 17.08 216 PHE A CA 1
ATOM 1390 C C . PHE A 1 198 ? -4.718 6.24 -27.615 1 20.12 216 PHE A C 1
ATOM 1391 O O . PHE A 1 198 ? -5.684 6.766 -28.186 1 21.85 216 PHE A O 1
ATOM 1399 N N . GLY A 1 199 ? -4.565 4.931 -27.523 1 19.44 217 GLY A N 1
ATOM 1400 C CA . GLY A 1 199 ? -5.538 3.994 -28.09 1 20.16 217 GLY A CA 1
ATOM 1401 C C . GLY A 1 199 ? -5.317 3.711 -29.566 1 20.12 217 GLY A C 1
ATOM 1402 O O . GLY A 1 199 ? -4.29 4.094 -30.146 1 18.93 217 GLY A O 1
ATOM 1403 N N . PRO A 1 200 ? -6.274 3.016 -30.208 1 21.66 218 PRO A N 1
ATOM 1404 C CA . PRO A 1 200 ? -6.113 2.667 -31.629 1 21.47 218 PRO A CA 1
ATOM 1405 C C . PRO A 1 200 ? -5.798 3.843 -32.552 1 21.93 218 PRO A C 1
ATOM 1406 O O . PRO A 1 200 ? -6.284 4.951 -32.352 1 21.83 218 PRO A O 1
ATOM 1410 N N . LEU A 1 201 ? -4.934 3.593 -33.526 1 21.8 219 LEU A N 1
ATOM 1411 C CA . LEU A 1 201 ? -4.445 4.616 -34.436 1 23.29 219 LEU A CA 1
ATOM 1412 C C . LEU A 1 201 ? -5.292 4.743 -35.691 1 24.4 219 LEU A C 1
ATOM 1413 O O . LEU A 1 201 ? -5.873 3.773 -36.149 1 24.54 219 LEU A O 1
ATOM 1418 N N . THR A 1 202 ? -5.256 5.93 -36.292 1 25.04 220 THR A N 1
ATOM 1419 C CA . THR A 1 202 ? -5.901 6.18 -37.562 1 25.83 220 THR A CA 1
ATOM 1420 C C . THR A 1 202 ? -4.851 5.849 -38.629 1 23.96 220 THR A C 1
ATOM 1421 O O . THR A 1 202 ? -3.747 6.404 -38.607 1 23.17 220 THR A O 1
ATOM 1425 N N . PRO A 1 203 ? -5.177 4.965 -39.576 1 23.29 221 PRO A N 1
ATOM 1426 C CA . PRO A 1 203 ? -4.208 4.657 -40.637 1 22.34 221 PRO A CA 1
ATOM 1427 C C . PRO A 1 203 ? -4.092 5.801 -41.651 1 20.42 221 PRO A C 1
ATOM 1428 O O . PRO A 1 203 ? -5.012 6.62 -41.773 1 19.92 221 PRO A O 1
ATOM 1432 N N . VAL A 1 204 ? -2.95 5.894 -42.329 1 17.64 222 VAL A N 1
ATOM 1433 C CA . VAL A 1 204 ? -2.791 6.915 -43.371 1 17.25 222 VAL A CA 1
ATOM 1434 C C . VAL A 1 204 ? -3.511 6.436 -44.656 1 17.92 222 VAL A C 1
ATOM 1435 O O . VAL A 1 204 ? -3.836 5.237 -44.812 1 18.1 222 VAL A O 1
ATOM 1439 N N . ASP A 1 205 ? -3.702 7.383 -45.615 1 18.34 223 ASP A N 1
ATOM 1440 C CA . ASP A 1 205 ? -4.318 7.116 -46.901 1 18.39 223 ASP A CA 1
ATOM 1441 C C . ASP A 1 205 ? -3.559 5.97 -47.628 1 18.7 223 ASP A C 1
ATOM 1442 O O . ASP A 1 205 ? -2.335 6.008 -47.703 1 18.91 223 ASP A O 1
ATOM 1447 N N . ASP A 1 206 ? -4.283 4.972 -48.154 1 18.83 224 ASP A N 1
ATOM 1448 C CA . ASP A 1 206 ? -3.657 3.821 -48.822 1 20.09 224 ASP A CA 1
ATOM 1449 C C . ASP A 1 206 ? -2.848 4.181 -50.051 1 19.56 224 ASP A C 1
ATOM 1450 O O . ASP A 1 206 ? -1.79 3.588 -50.272 1 19.39 224 ASP A O 1
ATOM 1455 N N . THR A 1 207 ? -3.338 5.14 -50.886 1 19.29 225 THR A N 1
ATOM 1456 C CA . THR A 1 207 ? -2.606 5.529 -52.079 1 19.43 225 THR A CA 1
ATOM 1457 C C . THR A 1 207 ? -1.28 6.165 -51.718 1 17.55 225 THR A C 1
ATOM 1458 O O . THR A 1 207 ? -0.253 5.787 -52.282 1 17.52 225 THR A O 1
ATOM 1462 N N . LEU A 1 208 ? -1.293 7.106 -50.747 1 16.14 226 LEU A N 1
ATOM 1463 C CA . LEU A 1 208 ? -0.04 7.757 -50.333 1 16.49 226 LEU A CA 1
ATOM 1464 C C . LEU A 1 208 ? 0.878 6.749 -49.625 1 15.92 226 LEU A C 1
ATOM 1465 O O . LEU A 1 208 ? 2.095 6.81 -49.806 1 16.42 226 LEU A O 1
ATOM 1470 N N . ALA A 1 209 ? 0.303 5.808 -48.844 1 15.35 227 ALA A N 1
ATOM 1471 C CA . ALA A 1 209 ? 1.119 4.779 -48.178 1 15.32 227 ALA A CA 1
ATOM 1472 C C . ALA A 1 209 ? 1.815 3.895 -49.211 1 15.19 227 ALA A C 1
ATOM 1473 O O . ALA A 1 209 ? 2.992 3.558 -49.044 1 14.51 227 ALA A O 1
ATOM 1475 N N . ALA A 1 210 ? 1.109 3.534 -50.297 1 15.75 228 ALA A N 1
ATOM 1476 C CA . ALA A 1 210 ? 1.734 2.682 -51.337 1 17.37 228 ALA A CA 1
ATOM 1477 C C . ALA A 1 210 ? 2.863 3.421 -52.028 1 17.48 228 ALA A C 1
ATOM 1478 O O . ALA A 1 210 ? 3.886 2.812 -52.358 1 17.49 228 ALA A O 1
ATOM 1480 N N . GLU A 1 211 ? 2.704 4.757 -52.243 1 17.25 229 GLU A N 1
ATOM 1481 C CA . GLU A 1 211 ? 3.778 5.526 -52.891 1 17.77 229 GLU A CA 1
ATOM 1482 C C . GLU A 1 211 ? 5.009 5.597 -51.959 1 16.74 229 GLU A C 1
ATOM 1483 O O . GLU A 1 211 ? 6.142 5.434 -52.426 1 17.85 229 GLU A O 1
ATOM 1489 N N . 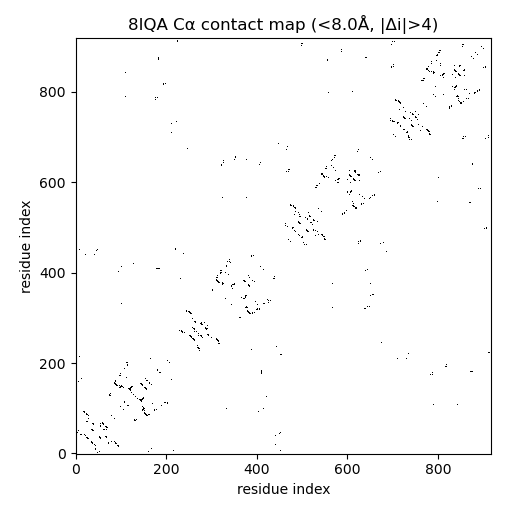ALA A 1 212 ? 4.777 5.815 -50.661 1 14.75 230 ALA A N 1
ATOM 1490 C CA . ALA A 1 212 ? 5.865 5.887 -49.697 1 14.74 230 ALA A CA 1
ATOM 1491 C C . ALA A 1 212 ? 6.545 4.503 -49.571 1 14.3 230 ALA A C 1
ATOM 1492 O O . ALA A 1 212 ? 7.756 4.422 -49.472 1 14.95 230 ALA A O 1
ATOM 1494 N N . HIS A 1 213 ? 5.77 3.435 -49.604 1 13.29 231 HIS A N 1
ATOM 1495 C CA . HIS A 1 213 ? 6.27 2.037 -49.593 1 13.13 231 HIS A CA 1
ATOM 1496 C C . HIS A 1 213 ? 7.269 1.835 -50.744 1 14.09 231 HIS A C 1
ATOM 1497 O O . HIS A 1 213 ? 8.396 1.372 -50.534 1 15.3 231 HIS A O 1
ATOM 1504 N N . ASP A 1 214 ? 6.855 2.207 -51.955 1 14.27 232 ASP A N 1
ATOM 1505 C CA . ASP A 1 214 ? 7.703 2.033 -53.141 1 15.52 232 ASP A CA 1
ATOM 1506 C C . ASP A 1 214 ? 8.942 2.911 -53.063 1 16.63 232 ASP A C 1
ATOM 1507 O O . ASP A 1 214 ? 10.034 2.461 -53.411 1 17.06 232 ASP A O 1
ATOM 1512 N N . TYR A 1 215 ? 8.791 4.135 -52.539 1 16.59 233 TYR A N 1
ATOM 1513 C CA . TYR A 1 215 ? 9.924 5.048 -52.402 1 17.8 233 TYR A CA 1
ATOM 1514 C C . TYR A 1 215 ? 10.946 4.462 -51.437 1 15.71 233 TYR A C 1
ATOM 1515 O O . TYR A 1 215 ? 12.126 4.394 -51.767 1 16.51 233 TYR A O 1
ATOM 1524 N N . LEU A 1 216 ? 10.499 4.032 -50.245 1 12.75 234 LEU A N 1
ATOM 1525 C CA . LEU A 1 216 ? 11.441 3.54 -49.226 1 13.51 234 LEU A CA 1
ATOM 1526 C C . LEU A 1 216 ? 12.071 2.187 -49.572 1 13.65 234 LEU A C 1
ATOM 1527 O O . LEU A 1 216 ? 13.093 1.831 -48.993 1 14.88 234 LEU A O 1
ATOM 1532 N N . LEU A 1 217 ? 11.445 1.424 -50.475 1 12.86 235 LEU A N 1
ATOM 1533 C CA . LEU A 1 217 ? 11.982 0.118 -50.855 1 13.34 235 LEU A CA 1
ATOM 1534 C C . LEU A 1 217 ? 12.84 0.163 -52.133 1 14.24 235 LEU A C 1
ATOM 1535 O O . LEU A 1 217 ? 13.295 -0.892 -52.603 1 15.23 235 LEU A O 1
ATOM 1540 N N . LYS A 1 218 ? 13.162 1.376 -52.652 1 13.86 236 LYS A N 1
ATOM 1541 C CA . LYS A 1 218 ? 14.072 1.49 -53.78 1 13.88 236 LYS A CA 1
ATOM 1542 C C . LYS A 1 218 ? 15.438 0.929 -53.381 1 14 236 LYS A C 1
ATOM 1543 O O . LYS A 1 218 ? 15.914 1.208 -52.264 1 12.87 236 LYS A O 1
ATOM 1549 N N . PRO A 1 219 ? 16.075 0.149 -54.278 1 15.44 237 PRO A N 1
ATOM 1550 C CA . PRO A 1 219 ? 17.384 -0.43 -53.952 1 15.83 237 PRO A CA 1
ATOM 1551 C C . PRO A 1 219 ? 18.418 0.587 -53.485 1 15.98 237 PRO A C 1
ATOM 1552 O O . PRO A 1 219 ? 19.202 0.269 -52.608 1 16.64 237 PRO A O 1
ATOM 1556 N N . SER A 1 220 ? 18.434 1.807 -54.051 1 15.87 238 SER A N 1
ATOM 1557 C CA . SER A 1 220 ? 19.435 2.804 -53.621 1 15.87 238 SER A CA 1
ATOM 1558 C C . SER A 1 220 ? 19.273 3.129 -52.144 1 16.3 238 SER A C 1
ATOM 1559 O O . SER A 1 220 ? 20.277 3.257 -51.467 1 17.2 238 SER A O 1
ATOM 1562 N N . ILE A 1 221 ? 18.023 3.188 -51.663 1 13.63 239 ILE A N 1
ATOM 1563 C CA . ILE A 1 221 ? 17.778 3.535 -50.259 1 14.11 239 ILE A CA 1
ATOM 1564 C C . ILE A 1 221 ? 18.058 2.317 -49.39 1 14.34 239 ILE A C 1
ATOM 1565 O O . ILE A 1 221 ? 18.733 2.441 -48.36 1 13.82 239 ILE A O 1
ATOM 1570 N N . VAL A 1 222 ? 17.561 1.147 -49.807 1 13.66 240 VAL A N 1
ATOM 1571 C CA . VAL A 1 222 ? 17.796 -0.067 -49.043 1 13.73 240 VAL A CA 1
ATOM 1572 C C . VAL A 1 222 ? 19.298 -0.358 -48.858 1 14.17 240 VAL A C 1
ATOM 1573 O O . VAL A 1 222 ? 19.745 -0.634 -47.736 1 13.58 240 VAL A O 1
ATOM 1577 N N . ASN A 1 223 ? 20.063 -0.315 -49.96 1 14.3 241 ASN A N 1
ATOM 1578 C CA . ASN A 1 223 ? 21.492 -0.639 -49.884 1 14.64 241 ASN A CA 1
ATOM 1579 C C . ASN A 1 223 ? 22.279 0.444 -49.16 1 14.54 241 ASN A C 1
ATOM 1580 O O . ASN A 1 223 ? 23.169 0.106 -48.369 1 14.61 241 ASN A O 1
ATOM 1585 N N . ALA A 1 224 ? 21.941 1.723 -49.371 1 13.48 242 ALA A N 1
ATOM 1586 C CA . ALA A 1 224 ? 22.667 2.804 -48.645 1 13.32 242 ALA A CA 1
ATOM 1587 C C . ALA A 1 224 ? 22.387 2.675 -47.138 1 13.95 242 ALA A C 1
ATOM 1588 O O . ALA A 1 224 ? 23.292 2.892 -46.328 1 14.73 242 ALA A O 1
ATOM 1590 N N . THR A 1 225 ? 21.135 2.331 -46.771 1 12.81 243 THR A N 1
ATOM 1591 C CA . THR A 1 225 ? 20.774 2.203 -45.356 1 12.06 243 THR A CA 1
ATOM 1592 C C . THR A 1 225 ? 21.457 1.014 -44.743 1 11.8 243 THR A C 1
ATOM 1593 O O . THR A 1 225 ? 22.036 1.123 -43.663 1 12.58 243 THR A O 1
ATOM 1597 N N . PHE A 1 226 ? 21.494 -0.129 -45.471 1 11.27 244 PHE A N 1
ATOM 1598 C CA . PHE A 1 226 ? 22.176 -1.321 -44.96 1 12.32 244 PHE A CA 1
ATOM 1599 C C . PHE A 1 226 ? 23.673 -1.011 -44.762 1 13.49 244 PHE A C 1
ATOM 1600 O O . PHE A 1 226 ? 24.248 -1.427 -43.767 1 14.27 244 PHE A O 1
ATOM 1608 N N . ASP A 1 227 ? 24.294 -0.289 -45.721 1 12.54 245 ASP A N 1
ATOM 1609 C CA . ASP A 1 227 ? 25.716 0.031 -45.594 1 12.8 245 ASP A CA 1
ATOM 1610 C C . ASP A 1 227 ? 25.958 0.998 -44.443 1 13.42 245 ASP A C 1
ATOM 1611 O O . ASP A 1 227 ? 26.948 0.867 -43.736 1 13.48 245 ASP A O 1
ATOM 1616 N N . TYR A 1 228 ? 25.036 1.952 -44.219 1 12.23 246 TYR A N 1
ATOM 1617 C CA . TYR A 1 228 ? 25.146 2.86 -43.07 1 12.11 246 TYR A CA 1
ATOM 1618 C C . TYR A 1 228 ? 25.099 2.058 -41.765 1 11.85 246 TYR A C 1
ATOM 1619 O O . TYR A 1 228 ? 25.984 2.208 -40.913 1 12.01 246 TYR A O 1
ATOM 1628 N N . TRP A 1 229 ? 24.08 1.188 -41.604 1 11.03 247 TRP A N 1
ATOM 1629 C CA . TRP A 1 229 ? 23.978 0.387 -40.382 1 11.08 247 TRP A CA 1
ATOM 1630 C C . TRP A 1 229 ? 25.238 -0.509 -40.216 1 11.97 247 TRP A C 1
ATOM 1631 O O . TRP A 1 229 ? 25.721 -0.642 -39.094 1 12.36 247 TRP A O 1
ATOM 1642 N N . SER A 1 230 ? 25.794 -1.028 -41.306 1 11.26 248 SER A N 1
ATOM 1643 C CA . SER A 1 230 ? 27 -1.863 -41.271 1 13.55 248 SER A CA 1
ATOM 1644 C C . SER A 1 230 ? 28.167 -1.051 -40.686 1 14.94 248 SER A C 1
ATOM 1645 O O . SER A 1 230 ? 28.871 -1.54 -39.825 1 15.3 248 SER A O 1
ATOM 1648 N N . ARG A 1 231 ? 28.353 0.193 -41.158 1 16.45 249 ARG A N 1
ATOM 1649 C CA . ARG A 1 231 ? 29.396 1.065 -40.608 1 17.61 249 ARG A CA 1
ATOM 1650 C C . ARG A 1 231 ? 29.163 1.341 -39.12 1 18.2 249 ARG A C 1
ATOM 1651 O O . ARG A 1 231 ? 30.13 1.361 -38.353 1 19.82 249 ARG A O 1
ATOM 1659 N N . GLN A 1 232 ? 27.895 1.515 -38.687 1 15.7 250 GLN A N 1
ATOM 1660 C CA . GLN A 1 232 ? 27.613 1.758 -37.276 1 16.73 250 GLN A CA 1
ATOM 1661 C C . GLN A 1 232 ? 28.087 0.572 -36.414 1 17.84 250 GLN A C 1
ATOM 1662 O O . GLN A 1 232 ? 28.633 0.804 -35.336 1 17.86 250 GLN A O 1
ATOM 1668 N N . THR A 1 233 ? 27.864 -0.682 -36.883 1 17.39 251 THR A N 1
ATOM 1669 C CA . THR A 1 233 ? 28.269 -1.844 -36.068 1 19.35 251 THR A CA 1
ATOM 1670 C C . THR A 1 233 ? 29.773 -1.876 -35.817 1 22.19 251 THR A C 1
ATOM 1671 O O . THR A 1 233 ? 30.21 -2.433 -34.812 1 23.9 251 THR A O 1
ATOM 1675 N N . GLN A 1 234 ? 30.569 -1.297 -36.73 1 22.07 252 GLN A N 1
ATOM 1676 C CA . GLN A 1 234 ? 32.022 -1.32 -36.624 1 23.2 252 GLN A CA 1
ATOM 1677 C C . GLN A 1 234 ? 32.632 -0.295 -35.679 1 24.61 252 GLN A C 1
ATOM 1678 O O . GLN A 1 234 ? 33.823 -0.356 -35.413 1 24.95 252 GLN A O 1
ATOM 1684 N N . GLY A 1 235 ? 31.828 0.642 -35.193 1 24.76 253 GLY A N 1
ATOM 1685 C CA . GLY A 1 235 ? 32.305 1.671 -34.288 1 25.57 253 GLY A CA 1
ATOM 1686 C C . GLY A 1 235 ? 32.654 2.93 -35.043 1 26.06 253 GLY A C 1
ATOM 1687 O O . GLY A 1 235 ? 33.262 2.878 -36.122 1 26.57 253 GLY A O 1
ATOM 1688 N N . ILE A 1 236 ? 32.221 4.052 -34.519 1 26.17 254 ILE A N 1
ATOM 1689 C CA . ILE A 1 236 ? 32.513 5.349 -35.123 1 26.66 254 ILE A CA 1
ATOM 1690 C C . ILE A 1 236 ? 33.273 6.148 -34.083 1 26.58 254 ILE A C 1
ATOM 1691 O O . ILE A 1 236 ? 32.824 6.251 -32.943 1 26.89 254 ILE A O 1
ATOM 1696 N N . ALA A 1 237 ? 34.415 6.715 -34.463 1 26.21 255 ALA A N 1
ATOM 1697 C CA . ALA A 1 237 ? 35.199 7.518 -33.532 1 25.91 255 ALA A CA 1
ATOM 1698 C C . ALA A 1 237 ? 34.466 8.821 -33.166 1 26.3 255 ALA A C 1
ATOM 1699 O O . ALA A 1 237 ? 33.831 9.464 -34.02 1 24.96 255 ALA A O 1
ATOM 1701 N N . PRO A 1 238 ? 34.56 9.237 -31.888 1 26.98 256 PRO A N 1
ATOM 1702 C CA . PRO A 1 238 ? 33.994 10.553 -31.525 1 27.07 256 PRO A CA 1
ATOM 1703 C C . PRO A 1 238 ? 34.766 11.684 -32.209 1 27.05 256 PRO A C 1
ATOM 1704 O O . PRO A 1 238 ? 35.888 11.482 -32.699 1 28.17 256 PRO A O 1
ATOM 1708 N N . LEU A 1 239 ? 34.174 12.892 -32.254 1 25.63 257 LEU A N 1
ATOM 1709 C CA . LEU A 1 239 ? 34.868 14.052 -32.806 1 25.09 257 LEU A CA 1
ATOM 1710 C C . LEU A 1 239 ? 36.092 14.383 -31.941 1 25.75 257 LEU A C 1
ATOM 1711 O O . LEU A 1 239 ? 35.983 14.267 -30.719 1 26.86 257 LEU A O 1
ATOM 1716 N N . ARG B 1 10 ? 35.624 -25.861 -8.438 1 31.93 28 ARG B N 1
ATOM 1717 C CA . ARG B 1 10 ? 36.138 -24.831 -9.337 1 31.98 28 ARG B CA 1
ATOM 1718 C C . ARG B 1 10 ? 35.117 -24.573 -10.439 1 31.05 28 ARG B C 1
ATOM 1719 O O . ARG B 1 10 ? 34.833 -23.425 -10.758 1 31.66 28 ARG B O 1
ATOM 1721 N N . ASP B 1 11 ? 34.557 -25.644 -11.028 1 29.71 29 ASP B N 1
ATOM 1722 C CA . ASP B 1 11 ? 33.557 -25.493 -12.087 1 29.41 29 ASP B CA 1
ATOM 1723 C C . ASP B 1 11 ? 32.315 -24.819 -11.538 1 27.64 29 ASP B C 1
ATOM 1724 O O . ASP B 1 11 ? 31.749 -23.977 -12.226 1 27.81 29 ASP B O 1
ATOM 1726 N N . THR B 1 12 ? 31.901 -25.16 -10.308 1 26.35 30 THR B N 1
ATOM 1727 C CA . THR B 1 12 ? 30.721 -24.533 -9.696 1 25.46 30 THR B CA 1
ATOM 1728 C C . THR B 1 12 ? 30.944 -23.029 -9.527 1 23.51 30 THR B C 1
ATOM 1729 O O . THR B 1 12 ? 30.084 -22.248 -9.913 1 22.48 30 THR B O 1
ATOM 1733 N N . ARG B 1 13 ? 32.097 -22.618 -8.968 1 23.31 31 ARG B N 1
ATOM 1734 C CA . ARG B 1 13 ? 32.358 -21.179 -8.759 1 23.04 31 ARG B CA 1
ATOM 1735 C C . ARG B 1 13 ? 32.428 -20.415 -10.075 1 23.4 31 ARG B C 1
ATOM 1736 O O . ARG B 1 13 ? 31.956 -19.278 -10.143 1 24.03 31 ARG B O 1
ATOM 1740 N N . GLU B 1 14 ? 32.991 -21.037 -11.13 1 22.54 32 GLU B N 1
ATOM 1741 C CA . GLU B 1 14 ? 33.066 -20.392 -12.426 1 22.44 32 GLU B CA 1
ATOM 1742 C C . GLU B 1 14 ? 31.675 -20.236 -13.026 1 20.4 32 GLU B C 1
ATOM 1743 O O . GLU B 1 14 ? 31.354 -19.174 -13.565 1 18.89 32 GLU B O 1
ATOM 1749 N N . THR B 1 15 ? 30.839 -21.268 -12.9 1 19.07 33 THR B N 1
ATOM 1750 C CA . THR B 1 15 ? 29.472 -21.214 -13.404 1 18.8 33 THR B CA 1
ATOM 1751 C C . THR B 1 15 ? 28.684 -20.133 -12.671 1 17.97 33 THR B C 1
ATOM 1752 O O . THR B 1 15 ? 27.992 -19.337 -13.318 1 18.34 33 THR B O 1
ATOM 1756 N N . MET B 1 16 ? 28.815 -20.063 -11.353 1 16.34 34 MET B N 1
ATOM 1757 C CA . MET B 1 16 ? 28.119 -19.02 -10.574 1 16.23 34 MET B CA 1
ATOM 1758 C C . MET B 1 16 ? 28.582 -17.617 -10.95 1 15.92 34 MET B C 1
ATOM 1759 O O . MET B 1 16 ? 27.746 -16.698 -11.037 1 14.65 34 MET B O 1
ATOM 1764 N N . ALA B 1 17 ? 29.899 -17.434 -11.23 1 15.13 35 ALA B N 1
ATOM 1765 C CA . ALA B 1 17 ? 30.409 -16.126 -11.634 1 15.34 35 ALA B CA 1
ATOM 1766 C C . ALA B 1 17 ? 29.765 -15.706 -12.961 1 15.49 35 ALA B C 1
ATOM 1767 O O . ALA B 1 17 ? 29.258 -14.575 -13.076 1 15.15 35 ALA B O 1
ATOM 1769 N N . PHE B 1 18 ? 29.724 -16.642 -13.965 1 15.07 36 PHE B N 1
ATOM 1770 C CA . PHE B 1 18 ? 29.061 -16.337 -15.224 1 15.47 36 PHE B CA 1
ATOM 1771 C C . PHE B 1 18 ? 27.584 -16.068 -15.015 1 13.96 36 PHE B C 1
ATOM 1772 O O . PHE B 1 18 ? 27.084 -15.124 -15.618 1 13.35 36 PHE B O 1
ATOM 1780 N N . ALA B 1 19 ? 26.881 -16.85 -14.187 1 12.73 37 ALA B N 1
ATOM 1781 C CA . ALA B 1 19 ? 25.438 -16.615 -13.937 1 14.5 37 ALA B CA 1
ATOM 1782 C C . ALA B 1 19 ? 25.219 -15.183 -13.409 1 13.54 37 ALA B C 1
ATOM 1783 O O . ALA B 1 19 ? 24.382 -14.436 -13.949 1 13.83 37 ALA B O 1
ATOM 1785 N N . CYS B 1 20 ? 26.079 -14.744 -12.497 1 13.41 38 CYS B N 1
ATOM 1786 C CA . CYS B 1 20 ? 25.997 -13.376 -11.977 1 12.69 38 CYS B CA 1
ATOM 1787 C C . CYS B 1 20 ? 26.201 -12.325 -13.062 1 12.71 38 CYS B C 1
ATOM 1788 O O . CYS B 1 20 ? 25.417 -11.386 -13.154 1 13.36 38 CYS B O 1
ATOM 1791 N N . ARG B 1 21 ? 27.235 -12.49 -13.898 1 11.52 39 ARG B N 1
ATOM 1792 C CA . ARG B 1 21 ? 27.467 -11.545 -14.991 1 11.22 39 ARG B CA 1
ATOM 1793 C C . ARG B 1 21 ? 26.306 -11.524 -15.976 1 12.29 39 ARG B C 1
ATOM 1794 O O . ARG B 1 21 ? 26.02 -10.474 -16.557 1 14.12 39 ARG B O 1
ATOM 1802 N N . ILE B 1 22 ? 25.685 -12.695 -16.233 1 12.22 40 ILE B N 1
ATOM 1803 C CA . ILE B 1 22 ? 24.567 -12.766 -17.176 1 13.47 40 ILE B CA 1
ATOM 1804 C C . ILE B 1 22 ? 23.358 -12.015 -16.601 1 14.02 40 ILE B C 1
ATOM 1805 O O . ILE B 1 22 ? 22.682 -11.283 -17.329 1 13.8 40 ILE B O 1
ATOM 1810 N N . LEU B 1 23 ? 23.077 -12.216 -15.342 1 14.93 41 LEU B N 1
ATOM 1811 C CA . LEU B 1 23 ? 21.971 -11.539 -14.671 1 17.14 41 LEU B CA 1
ATOM 1812 C C . LEU B 1 23 ? 22.172 -10.01 -14.695 1 17.34 41 LEU B C 1
ATOM 1813 O O . LEU B 1 23 ? 21.245 -9.271 -15.019 1 17.4 41 LEU B O 1
ATOM 1818 N N . ALA B 1 24 ? 23.413 -9.559 -14.46 1 15.95 42 ALA B N 1
ATOM 1819 C CA . ALA B 1 24 ? 23.721 -8.127 -14.52 1 15.89 42 ALA B CA 1
ATOM 1820 C C . ALA B 1 24 ? 23.585 -7.598 -15.958 1 14.98 42 ALA B C 1
ATOM 1821 O O . ALA B 1 24 ? 23.018 -6.525 -16.17 1 15.5 42 ALA B O 1
ATOM 1823 N N . MET B 1 25 ? 24.061 -8.359 -16.951 1 14.31 43 MET B N 1
ATOM 1824 C CA . MET B 1 25 ? 24.017 -7.942 -18.346 1 14.84 43 MET B CA 1
ATOM 1825 C C . MET B 1 25 ? 22.577 -7.831 -18.851 1 18.06 43 MET B C 1
ATOM 1826 O O . MET B 1 25 ? 22.23 -6.891 -19.608 1 17.33 43 MET B O 1
ATOM 1831 N N . THR B 1 26 ? 21.745 -8.806 -18.474 1 18.99 44 THR B N 1
ATOM 1832 C CA . THR B 1 26 ? 20.367 -8.817 -18.938 1 21.38 44 THR B CA 1
ATOM 1833 C C . THR B 1 26 ? 19.482 -7.927 -18.084 1 26.25 44 THR B C 1
ATOM 1834 O O . THR B 1 26 ? 18.264 -8.003 -18.224 1 27.65 44 THR B O 1
ATOM 1838 N N . GLU B 1 27 ? 20.101 -6.951 -17.34 1 29.15 45 GLU B N 1
ATOM 1839 C CA . GLU B 1 27 ? 19.532 -5.835 -16.605 1 32.04 45 GLU B CA 1
ATOM 1840 C C . GLU B 1 27 ? 18.569 -6.246 -15.516 1 35.11 45 GLU B C 1
ATOM 1841 O O . GLU B 1 27 ? 17.362 -6.02 -15.651 1 35.93 45 GLU B O 1
ATOM 1847 N N . GLN B 1 28 ? 19.11 -6.772 -14.388 1 35.97 46 GLN B N 1
ATOM 1848 C CA . GLN B 1 28 ? 18.298 -7.194 -13.241 1 36.23 46 GLN B CA 1
ATOM 1849 C C . GLN B 1 28 ? 18.546 -6.453 -11.913 1 38.25 46 GLN B C 1
ATOM 1850 O O . GLN B 1 28 ? 17.829 -6.73 -10.96 1 38.79 46 GLN B O 1
ATOM 1856 N N . GLU B 1 29 ? 19.541 -5.525 -11.829 1 39.79 47 GLU B N 1
ATOM 1857 C CA . GLU B 1 29 ? 20.056 -4.85 -10.609 1 40.33 47 GLU B CA 1
ATOM 1858 C C . GLU B 1 29 ? 19.168 -3.857 -9.784 1 40.39 47 GLU B C 1
ATOM 1859 O O . GLU B 1 29 ? 18.709 -2.839 -10.307 1 40.88 47 GLU B O 1
ATOM 1861 N N . ALA B 1 30 ? 19.089 -4.065 -8.453 1 39.74 48 ALA B N 1
ATOM 1862 C CA . ALA B 1 30 ? 18.316 -3.197 -7.541 1 38.73 48 ALA B CA 1
ATOM 1863 C C . ALA B 1 30 ? 19.125 -2.969 -6.249 1 37.87 48 ALA B C 1
ATOM 1864 O O . ALA B 1 30 ? 18.733 -3.41 -5.159 1 36.94 48 ALA B O 1
ATOM 1866 N N . GLY B 1 31 ? 20.257 -2.287 -6.376 1 37.48 49 GLY B N 1
ATOM 1867 C CA . GLY B 1 31 ? 21.168 -2.119 -5.247 1 36.8 49 GLY B CA 1
ATOM 1868 C C . GLY B 1 31 ? 21.853 -3.452 -4.986 1 35.01 49 GLY B C 1
ATOM 1869 O O . GLY B 1 31 ? 22.206 -4.168 -5.927 1 35.41 49 GLY B O 1
ATOM 1870 N N . LEU B 1 32 ? 21.986 -3.833 -3.728 1 33.12 50 LEU B N 1
ATOM 1871 C CA . LEU B 1 32 ? 22.635 -5.105 -3.365 1 30 50 LEU B CA 1
ATOM 1872 C C . LEU B 1 32 ? 21.569 -6.187 -3.018 1 27.68 50 LEU B C 1
ATOM 1873 O O . LEU B 1 32 ? 21.832 -7.056 -2.208 1 26.76 50 LEU B O 1
ATOM 1878 N N . ALA B 1 33 ? 20.38 -6.125 -3.649 1 26.23 51 ALA B N 1
ATOM 1879 C CA . ALA B 1 33 ? 19.295 -7.056 -3.337 1 25.52 51 ALA B CA 1
ATOM 1880 C C . ALA B 1 33 ? 19.397 -8.447 -4.005 1 25.3 51 ALA B C 1
ATOM 1881 O O . ALA B 1 33 ? 18.564 -9.31 -3.74 1 25.03 51 ALA B O 1
ATOM 1883 N N . GLY B 1 34 ? 20.375 -8.64 -4.881 1 24.71 52 GLY B N 1
ATOM 1884 C CA . GLY B 1 34 ? 20.52 -9.926 -5.567 1 23.37 52 GLY B CA 1
ATOM 1885 C C . GLY B 1 34 ? 21.116 -11.051 -4.74 1 22.25 52 GLY B C 1
ATOM 1886 O O . GLY B 1 34 ? 22.052 -10.847 -3.958 1 23.61 52 GLY B O 1
ATOM 1887 N N . GLN B 1 35 ? 20.57 -12.263 -4.894 1 18.9 53 GLN B N 1
ATOM 1888 C CA . GLN B 1 35 ? 21.057 -13.446 -4.205 1 18.8 53 GLN B CA 1
ATOM 1889 C C . GLN B 1 35 ? 21.199 -14.595 -5.176 1 18.91 53 GLN B C 1
ATOM 1890 O O . GLN B 1 35 ? 20.342 -14.797 -6.048 1 18.17 53 GLN B O 1
ATOM 1896 N N . ILE B 1 36 ? 22.231 -15.397 -4.967 1 18.46 54 ILE B N 1
ATOM 1897 C CA . ILE B 1 36 ? 22.424 -16.604 -5.752 1 18.09 54 ILE B CA 1
ATOM 1898 C C . ILE B 1 36 ? 23.047 -17.658 -4.863 1 18.66 54 ILE B C 1
ATOM 1899 O O . ILE B 1 36 ? 23.907 -17.352 -4.017 1 18.31 54 ILE B O 1
ATOM 1904 N N . SER B 1 37 ? 22.614 -18.896 -5.04 1 18.8 55 SER B N 1
ATOM 1905 C CA . SER B 1 37 ? 23.221 -20 -4.323 1 19.21 55 SER B CA 1
ATOM 1906 C C . SER B 1 37 ? 23.214 -21.26 -5.167 1 20.81 55 SER B C 1
ATOM 1907 O O . SER B 1 37 ? 22.432 -21.388 -6.111 1 21.32 55 SER B O 1
ATOM 1910 N N . VAL B 1 38 ? 24.077 -22.215 -4.797 1 20.75 56 VAL B N 1
ATOM 1911 C CA . VAL B 1 38 ? 24.165 -23.525 -5.397 1 21.44 56 VAL B CA 1
ATOM 1912 C C . VAL B 1 38 ? 24.296 -24.513 -4.24 1 23.12 56 VAL B C 1
ATOM 1913 O O . VAL B 1 38 ? 25.104 -24.313 -3.337 1 24.13 56 VAL B O 1
ATOM 1917 N N . ARG B 1 39 ? 23.495 -25.561 -4.254 1 22.83 57 ARG B N 1
ATOM 1918 C CA . ARG B 1 39 ? 23.552 -26.593 -3.213 1 24.29 57 ARG B CA 1
ATOM 1919 C C . ARG B 1 39 ? 24.941 -27.235 -3.212 1 27.13 57 ARG B C 1
ATOM 1920 O O . ARG B 1 39 ? 25.44 -27.589 -4.271 1 26.9 57 ARG B O 1
ATOM 1928 N N . SER B 1 40 ? 25.566 -27.351 -2.034 1 30.1 58 SER B N 1
ATOM 1929 C CA . SER B 1 40 ? 26.897 -27.964 -1.95 1 32.5 58 SER B CA 1
ATOM 1930 C C . SER B 1 40 ? 26.854 -29.483 -2.153 1 33.84 58 SER B C 1
ATOM 1931 O O . SER B 1 40 ? 25.849 -30.117 -1.829 1 34.49 58 SER B O 1
ATOM 1934 N N . GLY B 1 44 ? 24.046 -30.146 4.18 1 38.54 62 GLY B N 1
ATOM 1935 C CA . GLY B 1 44 ? 23.5 -28.958 4.829 1 38.62 62 GLY B CA 1
ATOM 1936 C C . GLY B 1 44 ? 24.271 -27.685 4.53 1 38.45 62 GLY B C 1
ATOM 1937 O O . GLY B 1 44 ? 24.215 -26.725 5.306 1 39.4 62 GLY B O 1
ATOM 1938 N N . ALA B 1 45 ? 24.984 -27.647 3.394 1 36.37 63 ALA B N 1
ATOM 1939 C CA . ALA B 1 45 ? 25.786 -26.478 3.026 1 33.9 63 ALA B CA 1
ATOM 1940 C C . ALA B 1 45 ? 25.399 -25.916 1.654 1 31.12 63 ALA B C 1
ATOM 1941 O O . ALA B 1 45 ? 24.815 -26.628 0.85 1 31.33 63 ALA B O 1
ATOM 1943 N N . TYR B 1 46 ? 25.75 -24.664 1.382 1 28.77 64 TYR B N 1
ATOM 1944 C CA . TYR B 1 46 ? 25.495 -24.062 0.071 1 27.02 64 TYR B CA 1
ATOM 1945 C C . TYR B 1 46 ? 26.599 -23.092 -0.315 1 26.97 64 TYR B C 1
ATOM 1946 O O . TYR B 1 46 ? 27.251 -22.525 0.553 1 26.01 64 TYR B O 1
ATOM 1955 N N . TRP B 1 47 ? 26.801 -22.897 -1.631 1 26.99 65 TRP B N 1
ATOM 1956 C CA . TRP B 1 47 ? 27.756 -21.952 -2.206 1 27.65 65 TRP B CA 1
ATOM 1957 C C . TRP B 1 47 ? 26.986 -20.674 -2.513 1 25.98 65 TRP B C 1
ATOM 1958 O O . TRP B 1 47 ? 25.846 -20.759 -2.957 1 25.56 65 TRP B O 1
ATOM 1969 N N . THR B 1 48 ? 27.567 -19.504 -2.242 1 23.88 66 THR B N 1
ATOM 1970 C CA . THR B 1 48 ? 26.86 -18.247 -2.452 1 24.28 66 THR B CA 1
ATOM 1971 C C . THR B 1 48 ? 27.826 -17.085 -2.674 1 26.3 66 THR B C 1
ATOM 1972 O O . THR B 1 48 ? 29.008 -17.183 -2.338 1 28.24 66 THR B O 1
ATOM 1976 N N . LEU B 1 49 ? 27.325 -15.991 -3.252 1 25.96 67 LEU B N 1
ATOM 1977 C CA . LEU B 1 49 ? 28.141 -14.814 -3.475 1 25.79 67 LEU B CA 1
ATOM 1978 C C . LEU B 1 49 ? 28.36 -14.128 -2.137 1 28.88 67 LEU B C 1
ATOM 1979 O O . LEU B 1 49 ? 27.407 -13.909 -1.382 1 29.86 67 LEU B O 1
ATOM 1984 N N . ARG B 1 50 ? 29.618 -13.802 -1.822 1 30.1 68 ARG B N 1
ATOM 1985 C CA . ARG B 1 50 ? 29.919 -13.154 -0.553 1 30.93 68 ARG B CA 1
ATOM 1986 C C . ARG B 1 50 ? 29.248 -11.784 -0.428 1 31.36 68 ARG B C 1
ATOM 1987 O O . ARG B 1 50 ? 28.933 -11.134 -1.425 1 31.51 68 ARG B O 1
ATOM 1995 N N . PHE B 1 51 ? 28.988 -11.378 0.819 1 31.6 69 PHE B N 1
ATOM 1996 C CA . PHE B 1 51 ? 28.302 -10.142 1.157 1 32.6 69 PHE B CA 1
ATOM 1997 C C . PHE B 1 51 ? 28.98 -8.883 0.617 1 34.12 69 PHE B C 1
ATOM 1998 O O . PHE B 1 51 ? 30.201 -8.795 0.611 1 35.39 69 PHE B O 1
ATOM 2000 N N . GLY B 1 52 ? 28.169 -7.922 0.176 1 33.35 70 GLY B N 1
ATOM 2001 C CA . GLY B 1 52 ? 28.608 -6.599 -0.253 1 32.54 70 GLY B CA 1
ATOM 2002 C C . GLY B 1 52 ? 28.971 -6.431 -1.711 1 30.89 70 GLY B C 1
ATOM 2003 O O . GLY B 1 52 ? 29.298 -5.317 -2.141 1 31.76 70 GLY B O 1
ATOM 2004 N N . LEU B 1 53 ? 28.917 -7.517 -2.475 1 28.46 71 LEU B N 1
ATOM 2005 C CA . LEU B 1 53 ? 29.249 -7.462 -3.897 1 26.45 71 LEU B CA 1
ATOM 2006 C C . LEU B 1 53 ? 28 -7.576 -4.734 1 23.47 71 LEU B C 1
ATOM 2007 O O . LEU B 1 53 ? 27.091 -8.34 -4.4 1 23.04 71 LEU B O 1
ATOM 2012 N N . GLY B 1 54 ? 27.999 -6.869 -5.856 1 20.92 72 GLY B N 1
ATOM 2013 C CA . GLY B 1 54 ? 26.909 -6.977 -6.817 1 19.48 72 GLY B CA 1
ATOM 2014 C C . GLY B 1 54 ? 27.198 -8.088 -7.814 1 17.21 72 GLY B C 1
ATOM 2015 O O . GLY B 1 54 ? 28.355 -8.52 -7.981 1 15.13 72 GLY B O 1
ATOM 2016 N N . PHE B 1 55 ? 26.16 -8.554 -8.502 1 16.32 73 PHE B N 1
ATOM 2017 C CA . PHE B 1 55 ? 26.319 -9.611 -9.514 1 16.36 73 PHE B CA 1
ATOM 2018 C C . PHE B 1 55 ? 27.312 -9.223 -10.601 1 15.56 73 PHE B C 1
ATOM 2019 O O . PHE B 1 55 ? 28.055 -10.069 -11.114 1 16.04 73 PHE B O 1
ATOM 2027 N N . ASP B 1 56 ? 27.315 -7.942 -10.986 1 14.82 74 ASP B N 1
ATOM 2028 C CA . ASP B 1 56 ? 28.193 -7.454 -12.045 1 15.87 74 ASP B CA 1
ATOM 2029 C C . ASP B 1 56 ? 29.671 -7.493 -11.709 1 17.45 74 ASP B C 1
ATOM 2030 O O . ASP B 1 56 ? 30.479 -7.412 -12.636 1 18.8 74 ASP B O 1
ATOM 2035 N N . GLU B 1 57 ? 30.046 -7.609 -10.423 1 18.37 75 GLU B N 1
ATOM 2036 C CA . GLU B 1 57 ? 31.488 -7.678 -10.114 1 19.43 75 GLU B CA 1
ATOM 2037 C C . GLU B 1 57 ? 31.929 -9.069 -9.656 1 19.74 75 GLU B C 1
ATOM 2038 O O . GLU B 1 57 ? 33.102 -9.257 -9.384 1 20.63 75 GLU B O 1
ATOM 2044 N N . ALA B 1 58 ? 31.005 -10.06 -9.599 1 17.86 76 ALA B N 1
ATOM 2045 C CA . ALA B 1 58 ? 31.351 -11.387 -9.11 1 17.39 76 ALA B CA 1
ATOM 2046 C C . ALA B 1 58 ? 32.428 -12.085 -9.917 1 15.91 76 ALA B C 1
ATOM 2047 O O . ALA B 1 58 ? 32.371 -12.087 -11.147 1 15.11 76 ALA B O 1
ATOM 2049 N N . THR B 1 59 ? 33.42 -12.672 -9.21 1 16.4 77 THR B N 1
ATOM 2050 C CA . THR B 1 59 ? 34.454 -13.491 -9.846 1 18.08 77 THR B CA 1
ATOM 2051 C C . THR B 1 59 ? 34.405 -14.869 -9.163 1 19.67 77 THR B C 1
ATOM 2052 O O . THR B 1 59 ? 33.846 -14.976 -8.071 1 20.23 77 THR B O 1
ATOM 2056 N N . PRO B 1 60 ? 35.044 -15.92 -9.715 1 21.18 78 PRO B N 1
ATOM 2057 C CA . PRO B 1 60 ? 34.972 -17.253 -9.055 1 21.55 78 PRO B CA 1
ATOM 2058 C C . PRO B 1 60 ? 35.401 -17.269 -7.59 1 23.1 78 PRO B C 1
ATOM 2059 O O . PRO B 1 60 ? 34.784 -17.944 -6.764 1 22.69 78 PRO B O 1
ATOM 2063 N N . GLU B 1 61 ? 36.414 -16.487 -7.245 1 24.15 79 GLU B N 1
ATOM 2064 C CA . GLU B 1 61 ? 36.937 -16.397 -5.887 1 25.89 79 GLU B CA 1
ATOM 2065 C C . GLU B 1 61 ? 35.99 -15.712 -4.897 1 25.86 79 GLU B C 1
ATOM 2066 O O . GLU B 1 61 ? 36.23 -15.756 -3.699 1 26.83 79 GLU B O 1
ATOM 2072 N N . ASP B 1 62 ? 34.925 -15.068 -5.392 1 24.24 80 ASP B N 1
ATOM 2073 C CA . ASP B 1 62 ? 33.935 -14.415 -4.528 1 23.22 80 ASP B CA 1
ATOM 2074 C C . ASP B 1 62 ? 32.81 -15.356 -4.047 1 23.67 80 ASP B C 1
ATOM 2075 O O . ASP B 1 62 ? 31.91 -14.909 -3.325 1 23.76 80 ASP B O 1
ATOM 2080 N N . PHE B 1 63 ? 32.814 -16.612 -4.504 1 24.23 81 PHE B N 1
ATOM 2081 C CA . PHE B 1 63 ? 31.813 -17.603 -4.104 1 24.59 81 PHE B CA 1
ATOM 2082 C C . PHE B 1 63 ? 32.376 -18.437 -2.99 1 27.1 81 PHE B C 1
ATOM 2083 O O . PHE B 1 63 ? 33.47 -18.987 -3.115 1 27.87 81 PHE B O 1
ATOM 2091 N N . ILE B 1 64 ? 31.667 -18.453 -1.865 1 28.06 82 ILE B N 1
ATOM 2092 C CA . ILE B 1 64 ? 32.084 -19.189 -0.671 1 30.13 82 ILE B CA 1
ATOM 2093 C C . ILE B 1 64 ? 31.073 -20.279 -0.333 1 32.63 82 ILE B C 1
ATOM 2094 O O . ILE B 1 64 ? 29.896 -20.17 -0.697 1 32.17 82 ILE B O 1
ATOM 2099 N N . GLU B 1 65 ? 31.535 -21.346 0.368 1 33.43 83 GLU B N 1
ATOM 2100 C CA . GLU B 1 65 ? 30.686 -22.463 0.8 1 34.58 83 GLU B CA 1
ATOM 2101 C C . GLU B 1 65 ? 30.404 -22.254 2.26 1 35.94 83 GLU B C 1
ATOM 2102 O O . GLU B 1 65 ? 31.336 -21.952 3.003 1 36.12 83 GLU B O 1
ATOM 2108 N N . VAL B 1 66 ? 29.133 -22.37 2.675 1 36.39 84 VAL B N 1
ATOM 2109 C CA . VAL B 1 66 ? 28.722 -22.083 4.042 1 38.02 84 VAL B CA 1
ATOM 2110 C C . VAL B 1 66 ? 27.685 -23.073 4.614 1 39.3 84 VAL B C 1
ATOM 2111 O O . VAL B 1 66 ? 26.867 -23.592 3.872 1 38.93 84 VAL B O 1
ATOM 2113 N N . ASP B 1 67 ? 27.71 -23.32 5.941 1 40.4 85 ASP B N 1
ATOM 2114 C CA . ASP B 1 67 ? 26.779 -24.24 6.623 1 42.1 85 ASP B CA 1
ATOM 2115 C C . ASP B 1 67 ? 25.429 -23.566 7.018 1 43.26 85 ASP B C 1
ATOM 2116 O O . ASP B 1 67 ? 25.219 -22.408 6.67 1 43.19 85 ASP B O 1
ATOM 2118 N N . ARG B 1 68 ? 24.525 -24.272 7.767 1 43.93 86 ARG B N 1
ATOM 2119 C CA . ARG B 1 68 ? 23.231 -23.716 8.213 1 45.07 86 ARG B CA 1
ATOM 2120 C C . ARG B 1 68 ? 23.35 -22.511 9.147 1 45.78 86 ARG B C 1
ATOM 2121 O O . ARG B 1 68 ? 22.406 -21.722 9.27 1 46.05 86 ARG B O 1
ATOM 2123 N N . ASP B 1 69 ? 24.492 -22.376 9.822 1 45.83 87 ASP B N 1
ATOM 2124 C CA . ASP B 1 69 ? 24.716 -21.246 10.715 1 47.07 87 ASP B CA 1
ATOM 2125 C C . ASP B 1 69 ? 25.455 -20.085 10.045 1 48.17 87 ASP B C 1
ATOM 2126 O O . ASP B 1 69 ? 25.862 -19.15 10.735 1 49.12 87 ASP B O 1
ATOM 2128 N N . LEU B 1 70 ? 25.623 -20.13 8.704 1 48.28 88 LEU B N 1
ATOM 2129 C CA . LEU B 1 70 ? 26.306 -19.105 7.928 1 47.96 88 LEU B CA 1
ATOM 2130 C C . LEU B 1 70 ? 27.8 -19.039 8.211 1 47.52 88 LEU B C 1
ATOM 2131 O O . LEU B 1 70 ? 28.409 -18.007 7.941 1 48.34 88 LEU B O 1
ATOM 2133 N N . ASN B 1 71 ? 28.404 -20.126 8.731 1 45.91 89 ASN B N 1
ATOM 2134 C CA . ASN B 1 71 ? 29.849 -20.145 8.93 1 45.03 89 ASN B CA 1
ATOM 2135 C C . ASN B 1 71 ? 30.478 -20.503 7.598 1 43.76 89 ASN B C 1
ATOM 2136 O O . ASN B 1 71 ? 30.005 -21.419 6.923 1 43.2 89 ASN B O 1
ATOM 2138 N N . THR B 1 72 ? 31.574 -19.827 7.244 1 42.87 90 THR B N 1
ATOM 2139 C CA . THR B 1 72 ? 32.272 -20.127 6.012 1 42.06 90 THR B CA 1
ATOM 2140 C C . THR B 1 72 ? 33.071 -21.413 6.148 1 42.29 90 THR B C 1
ATOM 2141 O O . THR B 1 72 ? 33.927 -21.508 7.012 1 42.5 90 THR B O 1
ATOM 2145 N N . LEU B 1 73 ? 32.78 -22.407 5.301 1 41.95 91 LEU B N 1
ATOM 2146 C CA . LEU B 1 73 ? 33.464 -23.703 5.256 1 41.74 91 LEU B CA 1
ATOM 2147 C C . LEU B 1 73 ? 34.553 -23.739 4.172 1 41.34 91 LEU B C 1
ATOM 2148 O O . LEU B 1 73 ? 35.461 -24.562 4.253 1 41.17 91 LEU B O 1
ATOM 2150 N N . SER B 1 74 ? 34.454 -22.872 3.142 1 40.47 92 SER B N 1
ATOM 2151 C CA . SER B 1 74 ? 35.453 -22.805 2.084 1 40.41 92 SER B CA 1
ATOM 2152 C C . SER B 1 74 ? 35.407 -21.432 1.407 1 40.48 92 SER B C 1
ATOM 2153 O O . SER B 1 74 ? 34.323 -20.874 1.2 1 40.33 92 SER B O 1
ATOM 2155 N N . GLY B 1 75 ? 36.585 -20.884 1.126 1 40.21 93 GLY B N 1
ATOM 2156 C CA . GLY B 1 75 ? 36.72 -19.575 0.502 1 40.64 93 GLY B CA 1
ATOM 2157 C C . GLY B 1 75 ? 36.925 -18.453 1.499 1 41.14 93 GLY B C 1
ATOM 2158 O O . GLY B 1 75 ? 36.969 -18.685 2.708 1 41.94 93 GLY B O 1
ATOM 2159 N N . GLU B 1 76 ? 37.071 -17.228 1.005 1 41.02 94 GLU B N 1
ATOM 2160 C CA . GLU B 1 76 ? 37.28 -16.067 1.857 1 41.3 94 GLU B CA 1
ATOM 2161 C C . GLU B 1 76 ? 36.079 -15.126 1.755 1 41.66 94 GLU B C 1
ATOM 2162 O O . GLU B 1 76 ? 35.708 -14.71 0.655 1 41.88 94 GLU B O 1
ATOM 2164 N N . GLY B 1 77 ? 35.535 -14.745 2.898 1 41.57 95 GLY B N 1
ATOM 2165 C CA . GLY B 1 77 ? 34.413 -13.823 2.963 1 42.06 95 GLY B CA 1
ATOM 2166 C C . GLY B 1 77 ? 33.277 -14.298 3.849 1 42.02 95 GLY B C 1
ATOM 2167 O O . GLY B 1 77 ? 33.289 -15.43 4.33 1 42.28 95 GLY B O 1
ATOM 2168 N N . MET B 1 78 ? 32.277 -13.429 4.052 1 41.45 96 MET B N 1
ATOM 2169 C CA . MET B 1 78 ? 31.094 -13.705 4.85 1 40.93 96 MET B CA 1
ATOM 2170 C C . MET B 1 78 ? 29.871 -13.806 3.948 1 40.91 96 MET B C 1
ATOM 2171 O O . MET B 1 78 ? 29.783 -13.096 2.943 1 41.18 96 MET B O 1
ATOM 2173 N N . ALA B 1 79 ? 28.927 -14.685 4.295 1 40.3 97 ALA B N 1
ATOM 2174 C CA . ALA B 1 79 ? 27.72 -14.839 3.491 1 40.25 97 ALA B CA 1
ATOM 2175 C C . ALA B 1 79 ? 26.776 -13.68 3.712 1 39.69 97 ALA B C 1
ATOM 2176 O O . ALA B 1 79 ? 26.806 -13.048 4.759 1 40.17 97 ALA B O 1
ATOM 2178 N N . ASN B 1 80 ? 25.927 -13.394 2.721 1 38.17 98 ASN B N 1
ATOM 2179 C CA . ASN B 1 80 ? 24.889 -12.383 2.854 1 36.75 98 ASN B CA 1
ATOM 2180 C C . ASN B 1 80 ? 23.837 -13.082 3.704 1 35.14 98 ASN B C 1
ATOM 2181 O O . ASN B 1 80 ? 23.329 -14.129 3.312 1 34.05 98 ASN B O 1
ATOM 2186 N N . PRO B 1 81 ? 23.59 -12.588 4.939 1 35.15 99 PRO B N 1
ATOM 2187 C CA . PRO B 1 81 ? 22.642 -13.281 5.825 1 35.05 99 PRO B CA 1
ATOM 2188 C C . PRO B 1 81 ? 21.245 -13.439 5.251 1 34.67 99 PRO B C 1
ATOM 2189 O O . PRO B 1 81 ? 20.529 -14.343 5.664 1 34.09 99 PRO B O 1
ATOM 2193 N N . ALA B 1 82 ? 20.877 -12.607 4.264 1 34.51 100 ALA B N 1
ATOM 2194 C CA . ALA B 1 82 ? 19.567 -12.701 3.621 1 34 100 ALA B CA 1
ATOM 2195 C C . ALA B 1 82 ? 19.415 -13.968 2.765 1 32.8 100 ALA B C 1
ATOM 2196 O O . ALA B 1 82 ? 18.296 -14.289 2.391 1 33.07 100 ALA B O 1
ATOM 2198 N N . THR B 1 83 ? 20.505 -14.725 2.51 1 30.73 101 THR B N 1
ATOM 2199 C CA . THR B 1 83 ? 20.404 -15.978 1.77 1 29.75 101 THR B CA 1
ATOM 2200 C C . THR B 1 83 ? 20.146 -17.19 2.655 1 29.19 101 THR B C 1
ATOM 2201 O O . THR B 1 83 ? 19.968 -18.299 2.149 1 29.41 101 THR B O 1
ATOM 2205 N N . ARG B 1 84 ? 20.152 -17.022 4.004 1 28.68 102 ARG B N 1
ATOM 2206 C CA . ARG B 1 84 ? 19.952 -18.152 4.911 1 28.45 102 ARG B CA 1
ATOM 2207 C C . ARG B 1 84 ? 18.661 -18.915 4.583 1 27.69 102 ARG B C 1
ATOM 2208 O O . ARG B 1 84 ? 18.669 -20.137 4.599 1 28.66 102 ARG B O 1
ATOM 2210 N N . PHE B 1 85 ? 17.593 -18.193 4.176 1 26.9 103 PHE B N 1
ATOM 2211 C CA . PHE B 1 85 ? 16.299 -18.814 3.848 1 26.3 103 PHE B CA 1
ATOM 2212 C C . PHE B 1 85 ? 16.39 -19.852 2.73 1 26.37 103 PHE B C 1
ATOM 2213 O O . PHE B 1 85 ? 15.549 -20.747 2.645 1 25.47 103 PHE B O 1
ATOM 2221 N N . HIS B 1 86 ? 17.422 -19.744 1.852 1 27.03 104 HIS B N 1
ATOM 2222 C CA . HIS B 1 86 ? 17.623 -20.706 0.763 1 26.7 104 HIS B CA 1
ATOM 2223 C C . HIS B 1 86 ? 17.696 -22.143 1.28 1 28.18 104 HIS B C 1
ATOM 2224 O O . HIS B 1 86 ? 17.207 -23.051 0.612 1 28.77 104 HIS B O 1
ATOM 2231 N N . LEU B 1 87 ? 18.238 -22.359 2.508 1 28.54 105 LEU B N 1
ATOM 2232 C CA . LEU B 1 87 ? 18.296 -23.703 3.094 1 28.96 105 LEU B CA 1
ATOM 2233 C C . LEU B 1 87 ? 16.937 -24.367 3.196 1 26.49 105 LEU B C 1
ATOM 2234 O O . LEU B 1 87 ? 16.845 -25.564 3.011 1 26.87 105 LEU B O 1
ATOM 2239 N N . TRP B 1 88 ? 15.883 -23.611 3.519 1 25.33 106 TRP B N 1
ATOM 2240 C CA . TRP B 1 88 ? 14.531 -24.144 3.619 1 25.94 106 TRP B CA 1
ATOM 2241 C C . TRP B 1 88 ? 14.045 -24.627 2.26 1 25.4 106 TRP B C 1
ATOM 2242 O O . TRP B 1 88 ? 13.39 -25.665 2.185 1 25.91 106 TRP B O 1
ATOM 2253 N N . VAL B 1 89 ? 14.383 -23.881 1.172 1 23.92 107 VAL B N 1
ATOM 2254 C CA . VAL B 1 89 ? 14.014 -24.291 -0.185 1 22.72 107 VAL B CA 1
ATOM 2255 C C . VAL B 1 89 ? 14.776 -25.55 -0.57 1 22.09 107 VAL B C 1
ATOM 2256 O O . VAL B 1 89 ? 14.169 -26.501 -1.06 1 22.68 107 VAL B O 1
ATOM 2260 N N . TYR B 1 90 ? 16.101 -25.592 -0.32 1 21.82 108 TYR B N 1
ATOM 2261 C CA . TYR B 1 90 ? 16.875 -26.811 -0.635 1 22.76 108 TYR B CA 1
ATOM 2262 C C . TYR B 1 90 ? 16.359 -28.025 0.153 1 24.18 108 TYR B C 1
ATOM 2263 O O . TYR B 1 90 ? 16.326 -29.14 -0.38 1 24.63 108 TYR B O 1
ATOM 2272 N N . GLU B 1 91 ? 15.94 -27.805 1.399 1 24.89 109 GLU B N 1
ATOM 2273 C CA . GLU B 1 91 ? 15.441 -28.917 2.233 1 26.68 109 GLU B CA 1
ATOM 2274 C C . GLU B 1 91 ? 14.106 -29.421 1.669 1 27.61 109 GLU B C 1
ATOM 2275 O O . GLU B 1 91 ? 13.895 -30.616 1.557 1 28.54 109 GLU B O 1
ATOM 2277 N N . ALA B 1 92 ? 13.231 -28.504 1.244 1 27.45 110 ALA B N 1
ATOM 2278 C CA . ALA B 1 92 ? 11.914 -28.885 0.702 1 27.26 110 ALA B CA 1
ATOM 2279 C C . ALA B 1 92 ? 11.976 -29.464 -0.708 1 27.27 110 ALA B C 1
ATOM 2280 O O . ALA B 1 92 ? 11.068 -30.178 -1.119 1 27.65 110 ALA B O 1
ATOM 2282 N N . ARG B 1 93 ? 13.016 -29.115 -1.471 1 26.35 111 ARG B N 1
ATOM 2283 C CA . ARG B 1 93 ? 13.137 -29.515 -2.865 1 26.49 111 ARG B CA 1
ATOM 2284 C C . ARG B 1 93 ? 14.463 -30.193 -3.177 1 27.56 111 ARG B C 1
ATOM 2285 O O . ARG B 1 93 ? 15.397 -29.536 -3.643 1 27.32 111 ARG B O 1
ATOM 2293 N N . PRO B 1 94 ? 14.545 -31.515 -2.96 1 28.04 112 PRO B N 1
ATOM 2294 C CA . PRO B 1 94 ? 15.796 -32.24 -3.263 1 28.17 112 PRO B CA 1
ATOM 2295 C C . PRO B 1 94 ? 16.222 -32.147 -4.73 1 28.25 112 PRO B C 1
ATOM 2296 O O . PRO B 1 94 ? 17.397 -32.344 -5.036 1 28.97 112 PRO B O 1
ATOM 2300 N N . ASP B 1 95 ? 15.277 -31.847 -5.635 1 27.41 113 ASP B N 1
ATOM 2301 C CA . ASP B 1 95 ? 15.565 -31.69 -7.067 1 26.58 113 ASP B CA 1
ATOM 2302 C C . ASP B 1 95 ? 16.223 -30.323 -7.409 1 25.81 113 ASP B C 1
ATOM 2303 O O . ASP B 1 95 ? 16.763 -30.156 -8.507 1 25.64 113 ASP B O 1
ATOM 2308 N N . VAL B 1 96 ? 16.108 -29.34 -6.505 1 24.49 114 VAL B N 1
ATOM 2309 C CA . VAL B 1 96 ? 16.657 -27.998 -6.742 1 24.02 114 VAL B CA 1
ATOM 2310 C C . VAL B 1 96 ? 18.118 -27.929 -6.289 1 23.83 114 VAL B C 1
ATOM 2311 O O . VAL B 1 96 ? 18.449 -28.331 -5.169 1 23.42 114 VAL B O 1
ATOM 2315 N N . ASN B 1 97 ? 19 -27.456 -7.175 1 22.57 115 ASN B N 1
ATOM 2316 C CA . ASN B 1 97 ? 20.41 -27.295 -6.842 1 21.77 115 ASN B CA 1
ATOM 2317 C C . ASN B 1 97 ? 20.899 -25.852 -6.969 1 21.6 115 ASN B C 1
ATOM 2318 O O . ASN B 1 97 ? 22.063 -25.598 -6.675 1 22.93 115 ASN B O 1
ATOM 2323 N N . SER B 1 98 ? 20.068 -24.919 -7.461 1 19.13 116 SER B N 1
ATOM 2324 C CA . SER B 1 98 ? 20.492 -23.519 -7.573 1 16.9 116 SER B CA 1
ATOM 2325 C C . SER B 1 98 ? 19.295 -22.624 -7.438 1 15.48 116 SER B C 1
ATOM 2326 O O . SER B 1 98 ? 18.231 -22.949 -7.951 1 15.82 116 SER B O 1
ATOM 2329 N N . ILE B 1 99 ? 19.454 -21.534 -6.703 1 14.34 117 ILE B N 1
ATOM 2330 C CA . ILE B 1 99 ? 18.373 -20.586 -6.437 1 14.87 117 ILE B CA 1
ATOM 2331 C C . ILE B 1 99 ? 18.852 -19.185 -6.744 1 14.93 117 ILE B C 1
ATOM 2332 O O . ILE B 1 99 ? 19.98 -18.824 -6.388 1 15.96 117 ILE B O 1
ATOM 2337 N N . ILE B 1 100 ? 18.015 -18.395 -7.419 1 13.88 118 ILE B N 1
ATOM 2338 C CA . ILE B 1 100 ? 18.336 -16.998 -7.707 1 12.78 118 ILE B CA 1
ATOM 2339 C C . ILE B 1 100 ? 17.176 -16.144 -7.231 1 12.72 118 ILE B C 1
ATOM 2340 O O . ILE B 1 100 ? 16.021 -16.503 -7.457 1 13.06 118 ILE B O 1
ATOM 2345 N N . HIS B 1 101 ? 17.466 -15.024 -6.559 1 12.85 119 HIS B N 1
ATOM 2346 C CA . HIS B 1 101 ? 16.415 -14.077 -6.176 1 13.91 119 HIS B CA 1
ATOM 2347 C C . HIS B 1 101 ? 16.919 -12.679 -6.504 1 16.06 119 HIS B C 1
ATOM 2348 O O . HIS B 1 101 ? 18.045 -12.32 -6.13 1 15.47 119 HIS B O 1
ATOM 2355 N N . THR B 1 102 ? 16.103 -11.903 -7.229 1 15.46 120 THR B N 1
ATOM 2356 C CA . THR B 1 102 ? 16.445 -10.509 -7.532 1 16.07 120 THR B CA 1
ATOM 2357 C C . THR B 1 102 ? 15.135 -9.694 -7.566 1 16.2 120 THR B C 1
ATOM 2358 O O . THR B 1 102 ? 14.029 -10.271 -7.537 1 17.12 120 THR B O 1
ATOM 2362 N N . HIS B 1 103 ? 15.244 -8.356 -7.674 1 15.1 121 HIS B N 1
ATOM 2363 C CA . HIS B 1 103 ? 14.077 -7.493 -7.823 1 14.36 121 HIS B CA 1
ATOM 2364 C C . HIS B 1 103 ? 14.251 -6.878 -9.217 1 14.73 121 HIS B C 1
ATOM 2365 O O . HIS B 1 103 ? 14.482 -5.675 -9.34 1 16.5 121 HIS B O 1
ATOM 2372 N N . SER B 1 104 ? 14.304 -7.737 -10.262 1 12.35 122 SER B N 1
ATOM 2373 C CA . SER B 1 104 ? 14.54 -7.266 -11.625 1 13.12 122 SER B CA 1
ATOM 2374 C C . SER B 1 104 ? 13.415 -6.343 -12.092 1 14.11 122 SER B C 1
ATOM 2375 O O . SER B 1 104 ? 12.282 -6.456 -11.627 1 14.63 122 SER B O 1
ATOM 2378 N N . PRO B 1 105 ? 13.716 -5.397 -12.995 1 14.36 123 PRO B N 1
ATOM 2379 C CA . PRO B 1 105 ? 12.738 -4.347 -13.31 1 13.73 123 PRO B CA 1
ATOM 2380 C C . PRO B 1 105 ? 11.354 -4.786 -13.747 1 13.1 123 PRO B C 1
ATOM 2381 O O . PRO B 1 105 ? 10.364 -4.247 -13.226 1 13.51 123 PRO B O 1
ATOM 2385 N N . TRP B 1 106 ? 11.25 -5.689 -14.742 1 10.74 124 TRP B N 1
ATOM 2386 C CA . TRP B 1 106 ? 9.944 -6.046 -15.28 1 11.05 124 TRP B CA 1
ATOM 2387 C C . TRP B 1 106 ? 9.217 -7.113 -14.483 1 11.06 124 TRP B C 1
ATOM 2388 O O . TRP B 1 106 ? 8.007 -6.994 -14.276 1 11.28 124 TRP B O 1
ATOM 2399 N N . ALA B 1 107 ? 9.929 -8.149 -13.996 1 10.68 125 ALA B N 1
ATOM 2400 C CA . ALA B 1 107 ? 9.273 -9.15 -13.125 1 11.78 125 ALA B CA 1
ATOM 2401 C C . ALA B 1 107 ? 8.727 -8.462 -11.854 1 10.52 125 ALA B C 1
ATOM 2402 O O . ALA B 1 107 ? 7.652 -8.815 -11.34 1 11.79 125 ALA B O 1
ATOM 2404 N N . THR B 1 108 ? 9.433 -7.418 -11.392 1 9.93 126 THR B N 1
ATOM 2405 C CA . THR B 1 108 ? 8.966 -6.712 -10.19 1 10.64 126 THR B CA 1
ATOM 2406 C C . THR B 1 108 ? 7.715 -5.873 -10.5 1 12.14 126 THR B C 1
ATOM 2407 O O . THR B 1 108 ? 6.916 -5.654 -9.605 1 13.44 126 THR B O 1
ATOM 2411 N N . VAL B 1 109 ? 7.467 -5.495 -11.765 1 11.08 127 VAL B N 1
ATOM 2412 C CA . VAL B 1 109 ? 6.208 -4.802 -12.117 1 11.35 127 VAL B CA 1
ATOM 2413 C C . VAL B 1 109 ? 5.06 -5.77 -11.879 1 11.98 127 VAL B C 1
ATOM 2414 O O . VAL B 1 109 ? 4.077 -5.407 -11.233 1 13.22 127 VAL B O 1
ATOM 2418 N N . LEU B 1 110 ? 5.211 -7.047 -12.343 1 11.32 128 LEU B N 1
ATOM 2419 C CA . LEU B 1 110 ? 4.134 -8.02 -12.081 1 12.1 128 LEU B CA 1
ATOM 2420 C C . LEU B 1 110 ? 3.936 -8.229 -10.569 1 13.9 128 LEU B C 1
ATOM 2421 O O . LEU B 1 110 ? 2.798 -8.273 -10.069 1 14.99 128 LEU B O 1
ATOM 2426 N N . ALA B 1 111 ? 5.043 -8.36 -9.839 1 13.23 129 ALA B N 1
ATOM 2427 C CA . ALA B 1 111 ? 4.984 -8.56 -8.385 1 13.98 129 ALA B CA 1
ATOM 2428 C C . ALA B 1 111 ? 4.287 -7.405 -7.691 1 14.3 129 ALA B C 1
ATOM 2429 O O . ALA B 1 111 ? 3.481 -7.612 -6.774 1 15.53 129 ALA B O 1
ATOM 2431 N N . THR B 1 112 ? 4.577 -6.177 -8.138 1 12.4 130 THR B N 1
ATOM 2432 C CA . THR B 1 112 ? 4.054 -4.969 -7.487 1 12.41 130 THR B CA 1
ATOM 2433 C C . THR B 1 112 ? 2.574 -4.827 -7.779 1 13.97 130 THR B C 1
ATOM 2434 O O . THR B 1 112 ? 1.805 -4.437 -6.894 1 14.59 130 THR B O 1
ATOM 2438 N N . ALA B 1 113 ? 2.166 -5.145 -9.019 1 14.44 131 ALA B N 1
ATOM 2439 C CA . ALA B 1 113 ? 0.768 -5.073 -9.393 1 14.91 131 ALA B CA 1
ATOM 2440 C C . ALA B 1 113 ? -0.028 -6.312 -8.994 1 15.09 131 ALA B C 1
ATOM 2441 O O . ALA B 1 113 ? -1.219 -6.36 -9.29 1 16.61 131 ALA B O 1
ATOM 2443 N N . ARG B 1 114 ? 0.604 -7.329 -8.365 1 13.86 132 ARG B N 1
ATOM 2444 C CA . ARG B 1 114 ? -0.075 -8.559 -7.938 1 15.18 132 ARG B CA 1
ATOM 2445 C C . ARG B 1 114 ? -0.639 -9.269 -9.17 1 16.12 132 ARG B C 1
ATOM 2446 O O . ARG B 1 114 ? -1.784 -9.726 -9.174 1 16.31 132 ARG B O 1
ATOM 2454 N N . GLN B 1 115 ? 0.152 -9.306 -10.257 1 16.17 133 GLN B N 1
ATOM 2455 C CA . GLN B 1 115 ? -0.31 -9.903 -11.5 1 16.52 133 GLN B CA 1
ATOM 2456 C C . GLN B 1 115 ? 0.472 -11.126 -11.853 1 17.14 133 GLN B C 1
ATOM 2457 O O . GLN B 1 115 ? 1.65 -11.019 -12.168 1 17.92 133 GLN B O 1
ATOM 2463 N N . PRO B 1 116 ? -0.188 -12.282 -11.917 1 16.87 134 PRO B N 1
ATOM 2464 C CA . PRO B 1 116 ? 0.507 -13.492 -12.382 1 16.75 134 PRO B CA 1
ATOM 2465 C C . PRO B 1 116 ? 0.82 -13.429 -13.879 1 16.16 134 PRO B C 1
ATOM 2466 O O . PRO B 1 116 ? 0.173 -12.709 -14.66 1 16 134 PRO B O 1
ATOM 2470 N N . LEU B 1 117 ? 1.812 -14.215 -14.284 1 15.92 135 LEU B N 1
ATOM 2471 C CA . LEU B 1 117 ? 2.174 -14.347 -15.696 1 16.56 135 LEU B CA 1
ATOM 2472 C C . LEU B 1 117 ? 1.021 -14.967 -16.468 1 17.14 135 LEU B C 1
ATOM 2473 O O . LEU B 1 117 ? 0.344 -15.875 -15.938 1 17.37 135 LEU B O 1
ATOM 2478 N N . VAL B 1 118 ? 0.811 -14.523 -17.719 1 16.61 136 VAL B N 1
ATOM 2479 C CA . VAL B 1 118 ? -0.194 -15.086 -18.606 1 17.37 136 VAL B CA 1
ATOM 2480 C C . VAL B 1 118 ? 0.581 -15.602 -19.818 1 17.16 136 VAL B C 1
ATOM 2481 O O . VAL B 1 118 ? 1.233 -14.815 -20.503 1 17.21 136 VAL B O 1
ATOM 2485 N N . ILE B 1 119 ? 0.589 -16.899 -20.025 1 15.98 137 ILE B N 1
ATOM 2486 C CA . ILE B 1 119 ? 1.403 -17.53 -21.072 1 15.64 137 ILE B CA 1
ATOM 2487 C C . ILE B 1 119 ? 0.793 -17.314 -22.432 1 15.86 137 ILE B C 1
ATOM 2488 O O . ILE B 1 119 ? -0.19 -17.972 -22.787 1 16 137 ILE B O 1
ATOM 2493 N N . SER B 1 120 ? 1.344 -16.352 -23.184 1 15.53 138 SER B N 1
ATOM 2494 C CA . SER B 1 120 ? 0.764 -15.961 -24.464 1 15.77 138 SER B CA 1
ATOM 2495 C C . SER B 1 120 ? 1.783 -15.902 -25.581 1 14.5 138 SER B C 1
ATOM 2496 O O . SER B 1 120 ? 1.437 -15.405 -26.648 1 14.71 138 SER B O 1
ATOM 2499 N N . GLN B 1 121 ? 3.015 -16.441 -25.379 1 13 139 GLN B N 1
ATOM 2500 C CA . GLN B 1 121 ? 4.04 -16.406 -26.399 1 12.37 139 GLN B CA 1
ATOM 2501 C C . GLN B 1 121 ? 5.053 -17.517 -26.134 1 13.65 139 GLN B C 1
ATOM 2502 O O . GLN B 1 121 ? 5.257 -17.907 -24.977 1 13.66 139 GLN B O 1
ATOM 2508 N N . MET B 1 122 ? 5.643 -18.067 -27.202 1 13.55 140 MET B N 1
ATOM 2509 C CA . MET B 1 122 ? 6.609 -19.168 -27.204 1 14.73 140 MET B CA 1
ATOM 2510 C C . MET B 1 122 ? 7.635 -19.091 -26.043 1 16.22 140 MET B C 1
ATOM 2511 O O . MET B 1 122 ? 7.816 -20.08 -25.319 1 17.73 140 MET B O 1
ATOM 2516 N N . ASP B 1 123 ? 8.349 -17.965 -25.907 1 15.02 141 ASP B N 1
ATOM 2517 C CA . ASP B 1 123 ? 9.392 -17.848 -24.88 1 14.29 141 ASP B CA 1
ATOM 2518 C C . ASP B 1 123 ? 8.865 -17.729 -23.457 1 14.1 141 ASP B C 1
ATOM 2519 O O . ASP B 1 123 ? 9.666 -17.791 -22.521 1 14.58 141 ASP B O 1
ATOM 2524 N N . MET B 1 124 ? 7.56 -17.551 -23.28 1 12.78 142 MET B N 1
ATOM 2525 C CA . MET B 1 124 ? 6.983 -17.519 -21.921 1 13.15 142 MET B CA 1
ATOM 2526 C C . MET B 1 124 ? 6.721 -18.944 -21.406 1 14.33 142 MET B C 1
ATOM 2527 O O . MET B 1 124 ? 6.53 -19.132 -20.199 1 14.22 142 MET B O 1
ATOM 2532 N N . THR B 1 125 ? 6.674 -19.953 -22.327 1 13.29 143 THR B N 1
ATOM 2533 C CA . THR B 1 125 ? 6.308 -21.322 -22.002 1 14 143 THR B CA 1
ATOM 2534 C C . THR B 1 125 ? 7.236 -22.034 -21.008 1 14.97 143 THR B C 1
ATOM 2535 O O . THR B 1 125 ? 6.702 -22.887 -20.304 1 16.76 143 THR B O 1
ATOM 2539 N N . PRO B 1 126 ? 8.547 -21.736 -20.827 1 14.92 144 PRO B N 1
ATOM 2540 C CA . PRO B 1 126 ? 9.289 -22.421 -19.741 1 14.92 144 PRO B CA 1
ATOM 2541 C C . PRO B 1 126 ? 8.671 -22.139 -18.356 1 13.95 144 PRO B C 1
ATOM 2542 O O . PRO B 1 126 ? 8.967 -22.875 -17.401 1 14.81 144 PRO B O 1
ATOM 2546 N N . LEU B 1 127 ? 7.816 -21.096 -18.223 1 13.89 145 LEU B N 1
ATOM 2547 C CA . LEU B 1 127 ? 7.112 -20.787 -16.965 1 14.49 145 LEU B CA 1
ATOM 2548 C C . LEU B 1 127 ? 5.677 -21.318 -16.947 1 15.07 145 LEU B C 1
ATOM 2549 O O . LEU B 1 127 ? 5.016 -21.163 -15.923 1 17.13 145 LEU B O 1
ATOM 2554 N N . HIS B 1 128 ? 5.181 -21.942 -18.031 1 15.33 146 HIS B N 1
ATOM 2555 C CA . HIS B 1 128 ? 3.804 -22.464 -18.074 1 15.4 146 HIS B CA 1
ATOM 2556 C C . HIS B 1 128 ? 3.644 -23.552 -17.035 1 16.45 146 HIS B C 1
ATOM 2557 O O . HIS B 1 128 ? 4.446 -24.519 -17.003 1 15.5 146 HIS B O 1
ATOM 2564 N N . ASN B 1 129 ? 2.622 -23.404 -16.172 1 16.83 147 ASN B N 1
ATOM 2565 C CA . ASN B 1 129 ? 2.379 -24.332 -15.054 1 18.56 147 ASN B CA 1
ATOM 2566 C C . ASN B 1 129 ? 3.653 -24.495 -14.195 1 18.33 147 ASN B C 1
ATOM 2567 O O . ASN B 1 129 ? 3.882 -25.549 -13.607 1 19.6 147 ASN B O 1
ATOM 2572 N N . ASP B 1 130 ? 4.522 -23.472 -14.194 1 16.19 148 ASP B N 1
ATOM 2573 C CA . ASP B 1 130 ? 5.795 -23.545 -13.503 1 15.79 148 ASP B CA 1
ATOM 2574 C C . ASP B 1 130 ? 6.173 -22.254 -12.807 1 16 148 ASP B C 1
ATOM 2575 O O . ASP B 1 130 ? 7.347 -22.058 -12.499 1 16.44 148 ASP B O 1
ATOM 2580 N N . CYS B 1 131 ? 5.198 -21.392 -12.525 1 14.49 149 CYS B N 1
ATOM 2581 C CA . CYS B 1 131 ? 5.458 -20.157 -11.825 1 14.12 149 CYS B CA 1
ATOM 2582 C C . CYS B 1 131 ? 4.38 -19.944 -10.775 1 16.34 149 CYS B C 1
ATOM 2583 O O . CYS B 1 131 ? 3.227 -19.675 -11.115 1 18.33 149 CYS B O 1
ATOM 2586 N N . ALA B 1 132 ? 4.75 -20.091 -9.503 1 15.22 150 ALA B N 1
ATOM 2587 C CA . ALA B 1 132 ? 3.849 -19.864 -8.373 1 16.09 150 ALA B CA 1
ATOM 2588 C C . ALA B 1 132 ? 3.677 -18.339 -8.138 1 16.72 150 ALA B C 1
ATOM 2589 O O . ALA B 1 132 ? 4.396 -17.544 -8.742 1 16.66 150 ALA B O 1
ATOM 2591 N N . PHE B 1 133 ? 2.737 -17.922 -7.26 1 17.59 151 PHE B N 1
ATOM 2592 C CA . PHE B 1 133 ? 2.55 -16.509 -6.972 1 19.36 151 PHE B CA 1
ATOM 2593 C C . PHE B 1 133 ? 2.276 -16.394 -5.47 1 19.74 151 PHE B C 1
ATOM 2594 O O . PHE B 1 133 ? 1.32 -17.004 -4.975 1 21.71 151 PHE B O 1
ATOM 2602 N N . LEU B 1 134 ? 3.161 -15.741 -4.733 1 18.07 152 LEU B N 1
ATOM 2603 C CA . LEU B 1 134 ? 2.967 -15.539 -3.287 1 17.48 152 LEU B CA 1
ATOM 2604 C C . LEU B 1 134 ? 2.262 -14.196 -3.128 1 18.27 152 LEU B C 1
ATOM 2605 O O . LEU B 1 134 ? 2.844 -13.173 -3.466 1 17.5 152 LEU B O 1
ATOM 2610 N N . GLY B 1 135 ? 1.025 -14.21 -2.663 1 18.93 153 GLY B N 1
ATOM 2611 C CA . GLY B 1 135 ? 0.231 -13.001 -2.515 1 19.77 153 GLY B CA 1
ATOM 2612 C C . GLY B 1 135 ? 0.557 -12.159 -1.298 1 21.13 153 GLY B C 1
ATOM 2613 O O . GLY B 1 135 ? 0.293 -10.95 -1.278 1 21.87 153 GLY B O 1
ATOM 2614 N N . GLU B 1 136 ? 1.089 -12.788 -0.261 1 21.58 154 GLU B N 1
ATOM 2615 C CA . GLU B 1 136 ? 1.397 -12.091 0.98 1 22.47 154 GLU B CA 1
ATOM 2616 C C . GLU B 1 136 ? 2.803 -11.505 1.007 1 22.9 154 GLU B C 1
ATOM 2617 O O . GLU B 1 136 ? 3.779 -12.169 0.642 1 23.04 154 GLU B O 1
ATOM 2619 N N . TRP B 1 137 ? 2.911 -10.25 1.487 1 21.65 155 TRP B N 1
ATOM 2620 C CA . TRP B 1 137 ? 4.215 -9.632 1.652 1 21.01 155 TRP B CA 1
ATOM 2621 C C . TRP B 1 137 ? 4.396 -9.481 3.138 1 22.46 155 TRP B C 1
ATOM 2622 O O . TRP B 1 137 ? 3.703 -8.68 3.762 1 21.44 155 TRP B O 1
ATOM 2633 N N . PRO B 1 138 ? 5.312 -10.248 3.735 1 24.79 156 PRO B N 1
ATOM 2634 C CA . PRO B 1 138 ? 5.497 -10.167 5.19 1 25.69 156 PRO B CA 1
ATOM 2635 C C . PRO B 1 138 ? 6.452 -9.067 5.675 1 25.93 156 PRO B C 1
ATOM 2636 O O . PRO B 1 138 ? 6.801 -9.042 6.848 1 26.35 156 PRO B O 1
ATOM 2640 N N . GLY B 1 139 ? 6.873 -8.162 4.792 1 25.5 157 GLY B N 1
ATOM 2641 C CA . GLY B 1 139 ? 7.809 -7.107 5.158 1 25.83 157 GLY B CA 1
ATOM 2642 C C . GLY B 1 139 ? 9.23 -7.611 5.082 1 27.77 157 GLY B C 1
ATOM 2643 O O . GLY B 1 139 ? 9.562 -8.347 4.165 1 27.83 157 GLY B O 1
ATOM 2644 N N . VAL B 1 140 ? 10.073 -7.255 6.049 1 31.13 158 VAL B N 1
ATOM 2645 C CA . VAL B 1 140 ? 11.454 -7.745 6.203 1 34.23 158 VAL B CA 1
ATOM 2646 C C . VAL B 1 140 ? 11.384 -8.911 7.234 1 36.36 158 VAL B C 1
ATOM 2647 O O . VAL B 1 140 ? 11.638 -8.702 8.426 1 38.03 158 VAL B O 1
ATOM 2651 N N . PRO B 1 141 ? 10.962 -10.118 6.831 1 37.45 159 PRO B N 1
ATOM 2652 C CA . PRO B 1 141 ? 10.882 -11.225 7.806 1 37.82 159 PRO B CA 1
ATOM 2653 C C . PRO B 1 141 ? 12.231 -11.82 8.155 1 37.73 159 PRO B C 1
ATOM 2654 O O . PRO B 1 141 ? 13.218 -11.609 7.445 1 37.2 159 PRO B O 1
ATOM 2658 N N . ILE B 1 142 ? 12.267 -12.577 9.262 1 38.16 160 ILE B N 1
ATOM 2659 C CA . ILE B 1 142 ? 13.475 -13.288 9.646 1 38.03 160 ILE B CA 1
ATOM 2660 C C . ILE B 1 142 ? 13.619 -14.507 8.695 1 37.56 160 ILE B C 1
ATOM 2661 O O . ILE B 1 142 ? 12.641 -14.961 8.07 1 37.43 160 ILE B O 1
ATOM 2663 N N . ALA B 1 143 ? 14.852 -15.005 8.569 1 36.92 161 ALA B N 1
ATOM 2664 C CA . ALA B 1 143 ? 15.22 -16.136 7.711 1 36.63 161 ALA B CA 1
ATOM 2665 C C . ALA B 1 143 ? 14.274 -17.337 7.776 1 35.84 161 ALA B C 1
ATOM 2666 O O . ALA B 1 143 ? 13.864 -17.847 6.724 1 36.22 161 ALA B O 1
ATOM 2668 N N . ASP B 1 144 ? 13.902 -17.779 8.992 1 34.47 162 ASP B N 1
ATOM 2669 C CA . ASP B 1 144 ? 13.026 -18.933 9.12 1 34.37 162 ASP B CA 1
ATOM 2670 C C . ASP B 1 144 ? 11.629 -18.684 8.595 1 34.61 162 ASP B C 1
ATOM 2671 O O . ASP B 1 144 ? 11.122 -19.493 7.809 1 35.57 162 ASP B O 1
ATOM 2676 N N . GLN B 1 145 ? 11.004 -17.563 8.969 1 33.86 163 GLN B N 1
ATOM 2677 C CA . GLN B 1 145 ? 9.652 -17.263 8.484 1 34.09 163 GLN B CA 1
ATOM 2678 C C . GLN B 1 145 ? 9.648 -17.172 6.94 1 32.84 163 GLN B C 1
ATOM 2679 O O . GLN B 1 145 ? 8.795 -17.771 6.294 1 33.29 163 GLN B O 1
ATOM 2685 N N . GLU B 1 146 ? 10.656 -16.533 6.369 1 31.78 164 GLU B N 1
ATOM 2686 C CA . GLU B 1 146 ? 10.751 -16.382 4.926 1 30.66 164 GLU B CA 1
ATOM 2687 C C . GLU B 1 146 ? 10.951 -17.721 4.205 1 30.42 164 GLU B C 1
ATOM 2688 O O . GLU B 1 146 ? 10.308 -17.978 3.187 1 30.5 164 GLU B O 1
ATOM 2694 N N . GLY B 1 147 ? 11.8 -18.585 4.761 1 29.6 165 GLY B N 1
ATOM 2695 C CA . GLY B 1 147 ? 12.052 -19.885 4.159 1 29.26 165 GLY B CA 1
ATOM 2696 C C . GLY B 1 147 ? 10.81 -20.757 4.1 1 29.25 165 GLY B C 1
ATOM 2697 O O . GLY B 1 147 ? 10.541 -21.409 3.084 1 29.52 165 GLY B O 1
ATOM 2698 N N . VAL B 1 148 ? 10.053 -20.801 5.204 1 28.53 166 VAL B N 1
ATOM 2699 C CA . VAL B 1 148 ? 8.849 -21.625 5.268 1 28.74 166 VAL B CA 1
ATOM 2700 C C . VAL B 1 148 ? 7.785 -21.061 4.317 1 28.37 166 VAL B C 1
ATOM 2701 O O . VAL B 1 148 ? 7.177 -21.807 3.557 1 29.19 166 VAL B O 1
ATOM 2705 N N . ILE B 1 149 ? 7.566 -19.746 4.363 1 28.16 167 ILE B N 1
ATOM 2706 C CA . ILE B 1 149 ? 6.575 -19.085 3.511 1 28.94 167 ILE B CA 1
ATOM 2707 C C . ILE B 1 149 ? 6.88 -19.322 2.018 1 27.67 167 ILE B C 1
ATOM 2708 O O . ILE B 1 149 ? 5.996 -19.722 1.252 1 26.76 167 ILE B O 1
ATOM 2713 N N . ILE B 1 150 ? 8.136 -19.106 1.623 1 26.75 168 ILE B N 1
ATOM 2714 C CA . ILE B 1 150 ? 8.52 -19.254 0.223 1 26.63 168 ILE B CA 1
ATOM 2715 C C . ILE B 1 150 ? 8.53 -20.72 -0.223 1 26.38 168 ILE B C 1
ATOM 2716 O O . ILE B 1 150 ? 8.01 -21.004 -1.295 1 26.15 168 ILE B O 1
ATOM 2721 N N . SER B 1 151 ? 9.062 -21.662 0.592 1 25.94 169 SER B N 1
ATOM 2722 C CA . SER B 1 151 ? 9.049 -23.082 0.221 1 26.67 169 SER B CA 1
ATOM 2723 C C . SER B 1 151 ? 7.628 -23.605 0.027 1 27.06 169 SER B C 1
ATOM 2724 O O . SER B 1 151 ? 7.378 -24.348 -0.923 1 27.32 169 SER B O 1
ATOM 2727 N N . LYS B 1 152 ? 6.699 -23.221 0.924 1 26.56 170 LYS B N 1
ATOM 2728 C CA . LYS B 1 152 ? 5.322 -23.662 0.821 1 26.41 170 LYS B CA 1
ATOM 2729 C C . LYS B 1 152 ? 4.645 -23.094 -0.425 1 25.89 170 LYS B C 1
ATOM 2730 O O . LYS B 1 152 ? 3.976 -23.836 -1.157 1 26.22 170 LYS B O 1
ATOM 2732 N N . ALA B 1 153 ? 4.814 -21.791 -0.681 1 24.58 171 ALA B N 1
ATOM 2733 C CA . ALA B 1 153 ? 4.171 -21.159 -1.831 1 23.86 171 ALA B CA 1
ATOM 2734 C C . ALA B 1 153 ? 4.777 -21.642 -3.165 1 23.18 171 ALA B C 1
ATOM 2735 O O . ALA B 1 153 ? 4.048 -21.821 -4.145 1 22.68 171 ALA B O 1
ATOM 2737 N N . LEU B 1 154 ? 6.081 -21.921 -3.183 1 21.96 172 LEU B N 1
ATOM 2738 C CA . LEU B 1 154 ? 6.755 -22.404 -4.393 1 21.53 172 LEU B CA 1
ATOM 2739 C C . LEU B 1 154 ? 6.228 -23.774 -4.8 1 22.26 172 LEU B C 1
ATOM 2740 O O . LEU B 1 154 ? 6.1 -24.063 -5.983 1 21.69 172 LEU B O 1
ATOM 2745 N N . GLY B 1 155 ? 5.978 -24.662 -3.823 1 23.36 173 GLY B N 1
ATOM 2746 C CA . GLY B 1 155 ? 5.511 -26.014 -4.121 1 23.6 173 GLY B CA 1
ATOM 2747 C C . GLY B 1 155 ? 6.53 -26.74 -4.993 1 22.97 173 GLY B C 1
ATOM 2748 O O . GLY B 1 155 ? 7.733 -26.573 -4.789 1 23.08 173 GLY B O 1
ATOM 2749 N N . ASP B 1 156 ? 6.067 -27.372 -6.068 1 22.22 174 ASP B N 1
ATOM 2750 C CA . ASP B 1 156 ? 6.961 -28.058 -6.996 1 22.57 174 ASP B CA 1
ATOM 2751 C C . ASP B 1 156 ? 7.38 -27.225 -8.199 1 21.93 174 ASP B C 1
ATOM 2752 O O . ASP B 1 156 ? 7.943 -27.797 -9.123 1 22.42 174 ASP B O 1
ATOM 2757 N N . LYS B 1 157 ? 7.118 -25.905 -8.189 1 20.24 175 LYS B N 1
ATOM 2758 C CA . LYS B 1 157 ? 7.383 -25.039 -9.352 1 19.46 175 LYS B CA 1
ATOM 2759 C C . LYS B 1 157 ? 8.842 -24.621 -9.531 1 17.89 175 LYS B C 1
ATOM 2760 O O . LYS B 1 157 ? 9.618 -24.655 -8.581 1 17.44 175 LYS B O 1
ATOM 2766 N N . ARG B 1 158 ? 9.182 -24.134 -10.741 1 16.35 176 ARG B N 1
ATOM 2767 C CA . ARG B 1 158 ? 10.527 -23.668 -11.056 1 15.94 176 ARG B CA 1
ATOM 2768 C C . ARG B 1 158 ? 10.73 -22.191 -10.678 1 15.39 176 ARG B C 1
ATOM 2769 O O . ARG B 1 158 ? 11.878 -21.711 -10.659 1 15.43 176 ARG B O 1
ATOM 2777 N N . ALA B 1 159 ? 9.637 -21.446 -10.483 1 13.98 177 ALA B N 1
ATOM 2778 C CA . ALA B 1 159 ? 9.761 -20.012 -10.211 1 13.99 177 ALA B CA 1
ATOM 2779 C C . ALA B 1 159 ? 8.597 -19.531 -9.363 1 14.19 177 ALA B C 1
ATOM 2780 O O . ALA B 1 159 ? 7.571 -20.213 -9.257 1 15.42 177 ALA B O 1
ATOM 2782 N N . ILE B 1 160 ? 8.763 -18.358 -8.736 1 12.18 178 ILE B N 1
ATOM 2783 C CA . ILE B 1 160 ? 7.703 -17.784 -7.943 1 12.98 178 ILE B CA 1
ATOM 2784 C C . ILE B 1 160 ? 7.802 -16.285 -8.012 1 14.07 178 ILE B C 1
ATOM 2785 O O . ILE B 1 160 ? 8.894 -15.727 -7.898 1 14.88 178 ILE B O 1
ATOM 2790 N N . ILE B 1 161 ? 6.666 -15.64 -8.221 1 12.68 179 ILE B N 1
ATOM 2791 C CA . ILE B 1 161 ? 6.6 -14.202 -8.195 1 13.15 179 ILE B CA 1
ATOM 2792 C C . ILE B 1 161 ? 6.191 -13.866 -6.759 1 13.03 179 ILE B C 1
ATOM 2793 O O . ILE B 1 161 ? 5.231 -14.439 -6.233 1 13.72 179 ILE B O 1
ATOM 2798 N N . LEU B 1 162 ? 6.975 -13.019 -6.087 1 12.76 180 LEU B N 1
ATOM 2799 C CA . LEU B 1 162 ? 6.75 -12.654 -4.694 1 13.82 180 LEU B CA 1
ATOM 2800 C C . LEU B 1 162 ? 6.081 -11.295 -4.661 1 13.77 180 LEU B C 1
ATOM 2801 O O . LEU B 1 162 ? 6.741 -10.3 -4.944 1 13.29 180 LEU B O 1
ATOM 2806 N N . ALA B 1 163 ? 4.769 -11.237 -4.339 1 13.3 181 ALA B N 1
ATOM 2807 C CA . ALA B 1 163 ? 4.035 -9.957 -4.369 1 14 181 ALA B CA 1
ATOM 2808 C C . ALA B 1 163 ? 4.73 -8.837 -3.58 1 14.32 181 ALA B C 1
ATOM 2809 O O . ALA B 1 163 ? 5.273 -9.068 -2.499 1 14.64 181 ALA B O 1
ATOM 2811 N N . HIS B 1 164 ? 4.754 -7.638 -4.186 1 13.91 182 HIS B N 1
ATOM 2812 C CA . HIS B 1 164 ? 5.336 -6.439 -3.58 1 13.5 182 HIS B CA 1
ATOM 2813 C C . HIS B 1 164 ? 6.842 -6.595 -3.323 1 12.81 182 HIS B C 1
ATOM 2814 O O . HIS B 1 164 ? 7.398 -5.844 -2.485 1 13.38 182 HIS B O 1
ATOM 2821 N N . HIS B 1 165 ? 7.518 -7.513 -4.058 1 11.66 183 HIS B N 1
ATOM 2822 C CA . HIS B 1 165 ? 8.92 -7.773 -3.733 1 11.83 183 HIS B CA 1
ATOM 2823 C C . HIS B 1 165 ? 9.774 -8.043 -4.962 1 12.27 183 HIS B C 1
ATOM 2824 O O . HIS B 1 165 ? 10.659 -7.252 -5.263 1 12.75 183 HIS B O 1
ATOM 2831 N N . GLY B 1 166 ? 9.517 -9.151 -5.665 1 11.69 184 GLY B N 1
ATOM 2832 C CA . GLY B 1 166 ? 10.38 -9.525 -6.776 1 12.38 184 GLY B CA 1
ATOM 2833 C C . GLY B 1 166 ? 10.086 -10.953 -7.177 1 12.99 184 GLY B C 1
ATOM 2834 O O . GLY B 1 166 ? 8.909 -11.345 -7.187 1 13.77 184 GLY B O 1
ATOM 2835 N N . TYR B 1 167 ? 11.129 -11.763 -7.439 1 12.35 185 TYR B N 1
ATOM 2836 C CA . TYR B 1 167 ? 10.864 -13.164 -7.835 1 13.01 185 TYR B CA 1
ATOM 2837 C C . TYR B 1 167 ? 11.99 -14.085 -7.333 1 13.49 185 TYR B C 1
ATOM 2838 O O . TYR B 1 167 ? 13.088 -13.613 -6.999 1 13.99 185 TYR B O 1
ATOM 2847 N N . LEU B 1 168 ? 11.767 -15.395 -7.427 1 12.27 186 LEU B N 1
ATOM 2848 C CA . LEU B 1 168 ? 12.82 -16.355 -7.156 1 10.86 186 LEU B CA 1
ATOM 2849 C C . LEU B 1 168 ? 12.708 -17.465 -8.201 1 12.38 186 LEU B C 1
ATOM 2850 O O . LEU B 1 168 ? 11.595 -17.879 -8.573 1 13.03 186 LEU B O 1
ATOM 2855 N N . THR B 1 169 ? 13.851 -17.988 -8.652 1 12.18 187 THR B N 1
ATOM 2856 C CA . THR B 1 169 ? 13.851 -19.167 -9.526 1 12.89 187 THR B CA 1
ATOM 2857 C C . THR B 1 169 ? 14.595 -20.291 -8.817 1 14.79 187 THR B C 1
ATOM 2858 O O . THR B 1 169 ? 15.486 -20.047 -8.006 1 15.04 187 THR B O 1
ATOM 2862 N N . ALA B 1 170 ? 14.203 -21.532 -9.108 1 15.44 188 ALA B N 1
ATOM 2863 C CA . ALA B 1 170 ? 14.785 -22.699 -8.444 1 15.96 188 ALA B CA 1
ATOM 2864 C C . ALA B 1 170 ? 15.033 -23.713 -9.548 1 17.55 188 ALA B C 1
ATOM 2865 O O . ALA B 1 170 ? 14.078 -24.26 -10.102 1 18.25 188 ALA B O 1
ATOM 2867 N N . GLY B 1 171 ? 16.291 -23.928 -9.886 1 16.99 189 GLY B N 1
ATOM 2868 C CA . GLY B 1 171 ? 16.625 -24.826 -10.969 1 18.4 189 GLY B CA 1
ATOM 2869 C C . GLY B 1 171 ? 17.361 -26.073 -10.551 1 19.2 189 GLY B C 1
ATOM 2870 O O . GLY B 1 171 ? 17.942 -26.119 -9.46 1 18.97 189 GLY B O 1
ATOM 2871 N N . LYS B 1 172 ? 17.388 -27.078 -11.444 1 19.85 190 LYS B N 1
ATOM 2872 C CA . LYS B 1 172 ? 18.135 -28.317 -11.192 1 20.93 190 LYS B CA 1
ATOM 2873 C C . LYS B 1 172 ? 19.666 -28.067 -11.298 1 21.5 190 LYS B C 1
ATOM 2874 O O . LYS B 1 172 ? 20.467 -28.876 -10.837 1 23.12 190 LYS B O 1
ATOM 2876 N N . SER B 1 173 ? 20.067 -26.979 -11.952 1 19.77 191 SER B N 1
ATOM 2877 C CA . SER B 1 173 ? 21.441 -26.549 -12.08 1 19.05 191 SER B CA 1
ATOM 2878 C C . SER B 1 173 ? 21.457 -25.011 -12.021 1 17.58 191 SER B C 1
ATOM 2879 O O . SER B 1 173 ? 20.417 -24.349 -12.188 1 15.45 191 SER B O 1
ATOM 2882 N N . CYS B 1 174 ? 22.652 -24.449 -11.882 1 17.29 192 CYS B N 1
ATOM 2883 C CA . CYS B 1 174 ? 22.803 -23.002 -11.905 1 17.34 192 CYS B CA 1
ATOM 2884 C C . CYS B 1 174 ? 22.411 -22.464 -13.299 1 17.07 192 CYS B C 1
ATOM 2885 O O . CYS B 1 174 ? 21.734 -21.436 -13.405 1 16.18 192 CYS B O 1
ATOM 2888 N N . GLN B 1 175 ? 22.75 -23.219 -14.376 1 16.8 193 GLN B N 1
ATOM 2889 C CA . GLN B 1 175 ? 22.374 -22.841 -15.727 1 16.69 193 GLN B CA 1
ATOM 2890 C C . GLN B 1 175 ? 20.866 -22.759 -15.855 1 16.4 193 GLN B C 1
ATOM 2891 O O . GLN B 1 175 ? 20.371 -21.782 -16.409 1 16.12 193 GLN B O 1
ATOM 2897 N N . GLU B 1 176 ? 20.131 -23.749 -15.289 1 16.53 194 GLU B N 1
ATOM 2898 C CA . GLU B 1 176 ? 18.663 -23.705 -15.389 1 15.9 194 GLU B CA 1
ATOM 2899 C C . GLU B 1 176 ? 18.085 -22.562 -14.576 1 14.79 194 GLU B C 1
ATOM 2900 O O . GLU B 1 176 ? 17.18 -21.884 -15.064 1 14.91 194 GLU B O 1
ATOM 2906 N N . ALA B 1 177 ? 18.59 -22.317 -13.346 1 14.28 195 ALA B N 1
ATOM 2907 C CA . ALA B 1 177 ? 18.071 -21.177 -12.543 1 13.96 195 ALA B CA 1
ATOM 2908 C C . ALA B 1 177 ? 18.302 -19.857 -13.315 1 13.32 195 ALA B C 1
ATOM 2909 O O . ALA B 1 177 ? 17.412 -18.997 -13.352 1 12.69 195 ALA B O 1
ATOM 2911 N N . THR B 1 178 ? 19.466 -19.719 -13.958 1 12.48 196 THR B N 1
ATOM 2912 C CA . THR B 1 178 ? 19.762 -18.481 -14.728 1 12.44 196 THR B CA 1
ATOM 2913 C C . THR B 1 178 ? 18.845 -18.335 -15.94 1 13.52 196 THR B C 1
ATOM 2914 O O . THR B 1 178 ? 18.277 -17.268 -16.184 1 13.32 196 THR B O 1
ATOM 2918 N N . TYR B 1 179 ? 18.654 -19.426 -16.694 1 12.83 197 TYR B N 1
ATOM 2919 C CA . TYR B 1 179 ? 17.802 -19.435 -17.878 1 12.82 197 TYR B CA 1
ATOM 2920 C C . TYR B 1 179 ? 16.365 -19.065 -17.468 1 13.07 197 TYR B C 1
ATOM 2921 O O . TYR B 1 179 ? 15.756 -18.213 -18.11 1 12.61 197 TYR B O 1
ATOM 2930 N N . LEU B 1 180 ? 15.855 -19.64 -16.366 1 12.44 198 LEU B N 1
ATOM 2931 C CA . LEU B 1 180 ? 14.519 -19.302 -15.867 1 12.89 198 LEU B CA 1
ATOM 2932 C C . LEU B 1 180 ? 14.432 -17.828 -15.471 1 13.49 198 LEU B C 1
ATOM 2933 O O . LEU B 1 180 ? 13.432 -17.176 -15.765 1 13.67 198 LEU B O 1
ATOM 2938 N N . SER B 1 181 ? 15.481 -17.293 -14.851 1 11.87 199 SER B N 1
ATOM 2939 C CA A SER B 1 181 ? 15.513 -15.881 -14.438 0.5 12.38 199 SER B CA 1
ATOM 2940 C CA B SER B 1 181 ? 15.507 -15.886 -14.438 0.5 12.16 199 SER B CA 1
ATOM 2941 C C . SER B 1 181 ? 15.405 -14.94 -15.637 1 12.42 199 SER B C 1
ATOM 2942 O O . SER B 1 181 ? 14.58 -14.009 -15.639 1 12.22 199 SER B O 1
ATOM 2947 N N . VAL B 1 182 ? 16.213 -15.191 -16.671 1 10.95 200 VAL B N 1
ATOM 2948 C CA . VAL B 1 182 ? 16.22 -14.345 -17.851 1 10.71 200 VAL B CA 1
ATOM 2949 C C . VAL B 1 182 ? 14.909 -14.48 -18.618 1 10.52 200 VAL B C 1
ATOM 2950 O O . VAL B 1 182 ? 14.332 -13.468 -18.986 1 11.9 200 VAL B O 1
ATOM 2954 N N . TYR B 1 183 ? 14.413 -15.708 -18.806 1 10.58 201 TYR B N 1
ATOM 2955 C CA . TYR B 1 183 ? 13.163 -15.901 -19.513 1 11.38 201 TYR B CA 1
ATOM 2956 C C . TYR B 1 183 ? 11.987 -15.313 -18.73 1 10.96 201 TYR B C 1
ATOM 2957 O O . TYR B 1 183 ? 11.12 -14.709 -19.356 1 11.47 201 TYR B O 1
ATOM 2966 N N . LEU B 1 184 ? 11.97 -15.423 -17.399 1 10.25 202 LEU B N 1
ATOM 2967 C CA . LEU B 1 184 ? 10.88 -14.818 -16.609 1 10.93 202 LEU B CA 1
ATOM 2968 C C . LEU B 1 184 ? 10.899 -13.271 -16.75 1 10.87 202 LEU B C 1
ATOM 2969 O O . LEU B 1 184 ? 9.858 -12.643 -16.965 1 10.17 202 LEU B O 1
ATOM 2974 N N . GLU B 1 185 ? 12.089 -12.653 -16.673 1 10.06 203 GLU B N 1
ATOM 2975 C CA . GLU B 1 185 ? 12.202 -11.211 -16.794 1 11.24 203 GLU B CA 1
ATOM 2976 C C . GLU B 1 185 ? 11.732 -10.724 -18.194 1 11.05 203 GLU B C 1
ATOM 2977 O O . GLU B 1 185 ? 10.948 -9.769 -18.28 1 11.12 203 GLU B O 1
ATOM 2983 N N . ARG B 1 186 ? 12.112 -11.454 -19.247 1 10.79 204 ARG B N 1
ATOM 2984 C CA . ARG B 1 186 ? 11.693 -11.071 -20.601 1 10.94 204 ARG B CA 1
ATOM 2985 C C . ARG B 1 186 ? 10.215 -11.331 -20.848 1 11.47 204 ARG B C 1
ATOM 2986 O O . ARG B 1 186 ? 9.556 -10.521 -21.525 1 11.29 204 ARG B O 1
ATOM 2994 N N . ALA B 1 187 ? 9.681 -12.386 -20.214 1 10.72 205 ALA B N 1
ATOM 2995 C CA . ALA B 1 187 ? 8.245 -12.725 -20.322 1 11.2 205 ALA B CA 1
ATOM 2996 C C . ALA B 1 187 ? 7.439 -11.641 -19.612 1 11.06 205 ALA B C 1
ATOM 2997 O O . ALA B 1 187 ? 6.436 -11.156 -20.149 1 10.17 205 ALA B O 1
ATOM 2999 N N . ALA B 1 188 ? 7.917 -11.199 -18.423 1 10.66 206 ALA B N 1
ATOM 3000 C CA . ALA B 1 188 ? 7.24 -10.112 -17.702 1 11.03 206 ALA B CA 1
ATOM 3001 C C . ALA B 1 188 ? 7.256 -8.822 -18.547 1 11.03 206 ALA B C 1
ATOM 3002 O O . ALA B 1 188 ? 6.221 -8.162 -18.664 1 10.81 206 ALA B O 1
ATOM 3004 N N . ARG B 1 189 ? 8.396 -8.488 -19.167 1 9.28 207 ARG B N 1
ATOM 3005 C CA . ARG B 1 189 ? 8.499 -7.282 -19.995 1 9.06 207 ARG B CA 1
ATOM 3006 C C . ARG B 1 189 ? 7.505 -7.318 -21.164 1 9.6 207 ARG B C 1
ATOM 3007 O O . ARG B 1 189 ? 6.804 -6.336 -21.446 1 9.2 207 ARG B O 1
ATOM 3015 N N . LEU B 1 190 ? 7.405 -8.498 -21.829 1 10.05 208 LEU B N 1
ATOM 3016 C CA . LEU B 1 190 ? 6.51 -8.658 -22.958 1 10.69 208 LEU B CA 1
ATOM 3017 C C . LEU B 1 190 ? 5.061 -8.476 -22.478 1 10.54 208 LEU B C 1
ATOM 3018 O O . LEU B 1 190 ? 4.305 -7.735 -23.096 1 10.53 208 LEU B O 1
ATOM 3023 N N . GLN B 1 191 ? 4.695 -9.109 -21.362 1 10.09 209 GLN B N 1
ATOM 3024 C CA . GLN B 1 191 ? 3.328 -8.997 -20.844 1 10.67 209 GLN B CA 1
ATOM 3025 C C . GLN B 1 191 ? 2.949 -7.601 -20.415 1 11.72 209 GLN B C 1
ATOM 3026 O O . GLN B 1 191 ? 1.85 -7.153 -20.746 1 12.66 209 GLN B O 1
ATOM 3032 N N . VAL B 1 192 ? 3.839 -6.904 -19.716 1 11.47 210 VAL B N 1
ATOM 3033 C CA . VAL B 1 192 ? 3.551 -5.55 -19.27 1 11.33 210 VAL B CA 1
ATOM 3034 C C . VAL B 1 192 ? 3.391 -4.589 -20.481 1 11.92 210 VAL B C 1
ATOM 3035 O O . VAL B 1 192 ? 2.444 -3.786 -20.543 1 11.78 210 VAL B O 1
ATOM 3039 N N . ARG B 1 193 ? 4.308 -4.686 -21.451 1 11.48 211 ARG B N 1
ATOM 3040 C CA . ARG B 1 193 ? 4.218 -3.839 -22.651 1 12.26 211 ARG B CA 1
ATOM 3041 C C . ARG B 1 193 ? 2.946 -4.147 -23.43 1 11.97 211 ARG B C 1
ATOM 3042 O O . ARG B 1 193 ? 2.278 -3.216 -23.9 1 12.97 211 ARG B O 1
ATOM 3050 N N . ALA B 1 194 ? 2.605 -5.427 -23.568 1 11.83 212 ALA B N 1
ATOM 3051 C CA . ALA B 1 194 ? 1.416 -5.81 -24.331 1 11.39 212 ALA B CA 1
ATOM 3052 C C . ALA B 1 194 ? 0.135 -5.387 -23.635 1 11.28 212 ALA B C 1
ATOM 3053 O O . ALA B 1 194 ? -0.748 -4.876 -24.307 1 12.07 212 ALA B O 1
ATOM 3055 N N . GLN B 1 195 ? 0.031 -5.585 -22.327 1 10.64 213 GLN B N 1
ATOM 3056 C CA . GLN B 1 195 ? -1.189 -5.164 -21.604 1 12.05 213 GLN B CA 1
ATOM 3057 C C . GLN B 1 195 ? -1.342 -3.656 -21.553 1 12.48 213 GLN B C 1
ATOM 3058 O O . GLN B 1 195 ? -2.478 -3.16 -21.656 1 13.78 213 GLN B O 1
ATOM 3064 N N . ALA B 1 196 ? -0.226 -2.892 -21.449 1 11.19 214 ALA B N 1
ATOM 3065 C CA . ALA B 1 196 ? -0.34 -1.424 -21.474 1 11.29 214 ALA B CA 1
ATOM 3066 C C . ALA B 1 196 ? -0.991 -0.938 -22.791 1 11.73 214 ALA B C 1
ATOM 3067 O O . ALA B 1 196 ? -1.812 -0.011 -22.796 1 11.14 214 ALA B O 1
ATOM 3069 N N . ALA B 1 197 ? -0.642 -1.6 -23.926 1 11.84 215 ALA B N 1
ATOM 3070 C CA . ALA B 1 197 ? -1.188 -1.162 -25.211 1 13.55 215 ALA B CA 1
ATOM 3071 C C . ALA B 1 197 ? -2.534 -1.794 -25.532 1 14.08 215 ALA B C 1
ATOM 3072 O O . ALA B 1 197 ? -3.39 -1.13 -26.129 1 14.3 215 ALA B O 1
ATOM 3074 N N . PHE B 1 198 ? -2.732 -3.067 -25.152 1 14.53 216 PHE B N 1
ATOM 3075 C CA . PHE B 1 198 ? -3.906 -3.806 -25.646 1 15.84 216 PHE B CA 1
ATOM 3076 C C . PHE B 1 198 ? -4.824 -4.452 -24.593 1 18.01 216 PHE B C 1
ATOM 3077 O O . PHE B 1 198 ? -5.821 -5.081 -24.977 1 18.46 216 PHE B O 1
ATOM 3085 N N . GLY B 1 199 ? -4.492 -4.324 -23.314 1 18.04 217 GLY B N 1
ATOM 3086 C CA . GLY B 1 199 ? -5.291 -4.912 -22.242 1 18.63 217 GLY B CA 1
ATOM 3087 C C . GLY B 1 199 ? -4.941 -6.373 -21.985 1 18.48 217 GLY B C 1
ATOM 3088 O O . GLY B 1 199 ? -3.942 -6.893 -22.496 1 17.07 217 GLY B O 1
ATOM 3089 N N . PRO B 1 200 ? -5.775 -7.083 -21.197 1 19.45 218 PRO B N 1
ATOM 3090 C CA . PRO B 1 200 ? -5.472 -8.486 -20.882 1 18.75 218 PRO B CA 1
ATOM 3091 C C . PRO B 1 200 ? -5.261 -9.382 -22.099 1 18.22 218 PRO B C 1
ATOM 3092 O O . PRO B 1 200 ? -5.948 -9.231 -23.107 1 18.84 218 PRO B O 1
ATOM 3096 N N . LEU B 1 201 ? -4.294 -10.277 -22.003 1 17.07 219 LEU B N 1
ATOM 3097 C CA . LEU B 1 201 ? -3.896 -11.153 -23.087 1 17.66 219 LEU B CA 1
ATOM 3098 C C . LEU B 1 201 ? -4.665 -12.451 -23.078 1 18.15 219 LEU B C 1
ATOM 3099 O O . LEU B 1 201 ? -4.994 -12.967 -22.011 1 17.68 219 LEU B O 1
ATOM 3104 N N . THR B 1 202 ? -4.84 -13.033 -24.269 1 18.94 220 THR B N 1
ATOM 3105 C CA . THR B 1 202 ? -5.449 -14.347 -24.373 1 19.85 220 THR B CA 1
ATOM 3106 C C . THR B 1 202 ? -4.304 -15.357 -24.311 1 20.92 220 THR B C 1
ATOM 3107 O O . THR B 1 202 ? -3.318 -15.242 -25.047 1 21.64 220 THR B O 1
ATOM 3111 N N . PRO B 1 203 ? -4.391 -16.314 -23.378 1 21.01 221 PRO B N 1
ATOM 3112 C CA . PRO B 1 203 ? -3.325 -17.302 -23.269 1 21.24 221 PRO B CA 1
ATOM 3113 C C . PRO B 1 203 ? -3.312 -18.279 -24.455 1 20.35 221 PRO B C 1
ATOM 3114 O O . PRO B 1 203 ? -4.323 -18.453 -25.138 1 21.62 221 PRO B O 1
ATOM 3118 N N . VAL B 1 204 ? -2.151 -18.913 -24.717 1 18.41 222 VAL B N 1
ATOM 3119 C CA . VAL B 1 204 ? -2.089 -19.972 -25.716 1 18.19 222 VAL B CA 1
ATOM 3120 C C . VAL B 1 204 ? -2.689 -21.291 -25.136 1 18.47 222 VAL B C 1
ATOM 3121 O O . VAL B 1 204 ? -2.877 -21.441 -23.915 1 18.73 222 VAL B O 1
ATOM 3125 N N . ASP B 1 205 ? -2.991 -22.242 -26.011 1 18.74 223 ASP B N 1
ATOM 3126 C CA . ASP B 1 205 ? -3.503 -23.557 -25.654 1 19.73 223 ASP B CA 1
ATOM 3127 C C . ASP B 1 205 ? -2.558 -24.243 -24.628 1 20.01 223 ASP B C 1
ATOM 3128 O O . ASP B 1 205 ? -1.342 -24.274 -24.831 1 19.56 223 ASP B O 1
ATOM 3133 N N . ASP B 1 206 ? -3.118 -24.777 -23.534 1 21.3 224 ASP B N 1
ATOM 3134 C CA . ASP B 1 206 ? -2.31 -25.42 -22.478 1 22.68 224 ASP B CA 1
ATOM 3135 C C . ASP B 1 206 ? -1.492 -26.604 -22.946 1 22.31 224 ASP B C 1
ATOM 3136 O O . ASP B 1 206 ? -0.35 -26.756 -22.508 1 22.15 224 ASP B O 1
ATOM 3141 N N . THR B 1 207 ? -2.06 -27.466 -23.825 1 23.21 225 THR B N 1
ATOM 3142 C CA . THR B 1 207 ? -1.312 -28.632 -24.307 1 23.36 225 THR B CA 1
ATOM 3143 C C . THR B 1 207 ? -0.111 -28.202 -25.128 1 23.05 225 THR B C 1
ATOM 3144 O O . THR B 1 207 ? 0.998 -28.703 -24.907 1 22.75 225 THR B O 1
ATOM 3148 N N . LEU B 1 208 ? -0.31 -27.251 -26.058 1 22.05 226 LEU B N 1
ATOM 3149 C CA . LEU B 1 208 ? 0.821 -26.768 -26.869 1 22.08 226 LEU B CA 1
ATOM 3150 C C . LEU B 1 208 ? 1.84 -26.024 -25.986 1 20.18 226 LEU B C 1
ATOM 3151 O O . LEU B 1 208 ? 3.049 -26.165 -26.196 1 20.53 226 LEU B O 1
ATOM 3156 N N . ALA B 1 209 ? 1.363 -25.266 -24.992 1 19.22 227 ALA B N 1
ATOM 3157 C CA . ALA B 1 209 ? 2.27 -24.553 -24.079 1 19.16 227 ALA B CA 1
ATOM 3158 C C . ALA B 1 209 ? 3.133 -25.557 -23.29 1 20.2 227 ALA B C 1
ATOM 3159 O O . ALA B 1 209 ? 4.326 -25.325 -23.122 1 19.9 227 ALA B O 1
ATOM 3161 N N . ALA B 1 210 ? 2.536 -26.68 -22.826 1 19.91 228 ALA B N 1
ATOM 3162 C CA . ALA B 1 210 ? 3.316 -27.683 -22.082 1 21.67 228 ALA B CA 1
ATOM 3163 C C . ALA B 1 210 ? 4.367 -28.336 -22.98 1 22.82 228 ALA B C 1
ATOM 3164 O O . ALA B 1 210 ? 5.484 -28.607 -22.523 1 23.57 228 ALA B O 1
ATOM 3166 N N . GLU B 1 211 ? 4.035 -28.56 -24.27 1 22.76 229 GLU B N 1
ATOM 3167 C CA . GLU B 1 211 ? 5.014 -29.156 -25.191 1 23.4 229 GLU B CA 1
ATOM 3168 C C . GLU B 1 211 ? 6.173 -28.183 -25.443 1 23.6 229 GLU B C 1
ATOM 3169 O O . GLU B 1 211 ? 7.342 -28.59 -25.437 1 24.66 229 GLU B O 1
ATOM 3171 N N . ALA B 1 212 ? 5.852 -26.89 -25.617 1 22.05 230 ALA B N 1
ATOM 3172 C CA . ALA B 1 212 ? 6.88 -25.864 -25.852 1 21.74 230 ALA B CA 1
ATOM 3173 C C . ALA B 1 212 ? 7.731 -25.699 -24.573 1 21.49 230 ALA B C 1
ATOM 3174 O O . ALA B 1 212 ? 8.939 -25.54 -24.66 1 23.07 230 ALA B O 1
ATOM 3176 N N . HIS B 1 213 ? 7.105 -25.778 -23.384 1 19.71 231 HIS B N 1
ATOM 3177 C CA . HIS B 1 213 ? 7.787 -25.739 -22.077 1 19.42 231 HIS B CA 1
ATOM 3178 C C . HIS B 1 213 ? 8.867 -26.848 -22.024 1 20.62 231 HIS B C 1
ATOM 3179 O O . HIS B 1 213 ? 10.037 -26.575 -21.734 1 21.04 231 HIS B O 1
ATOM 3186 N N . ASP B 1 214 ? 8.471 -28.088 -22.34 1 21.13 232 ASP B N 1
ATOM 3187 C CA . ASP B 1 214 ? 9.397 -29.207 -22.305 1 22.24 232 ASP B CA 1
ATOM 3188 C C . ASP B 1 214 ? 10.494 -29.062 -23.335 1 23.22 232 ASP B C 1
ATOM 3189 O O . ASP B 1 214 ? 11.645 -29.39 -23.042 1 24.5 232 ASP B O 1
ATOM 3194 N N . TYR B 1 215 ? 10.158 -28.573 -24.532 1 23.43 233 TYR B N 1
ATOM 3195 C CA . TYR B 1 215 ? 11.144 -28.357 -25.591 1 24.7 233 TYR B CA 1
ATOM 3196 C C . TYR B 1 215 ? 12.191 -27.332 -25.141 1 23.74 233 TYR B C 1
ATOM 3197 O O . TYR B 1 215 ? 13.386 -27.59 -25.256 1 24.15 233 TYR B O 1
ATOM 3206 N N . LEU B 1 216 ? 11.744 -26.166 -24.64 1 21.44 234 LEU B N 1
ATOM 3207 C CA . LEU B 1 216 ? 12.672 -25.098 -24.263 1 21.14 234 LEU B CA 1
ATOM 3208 C C . LEU B 1 216 ? 13.501 -25.394 -23.018 1 20.87 234 LEU B C 1
ATOM 3209 O O . LEU B 1 216 ? 14.533 -24.748 -22.807 1 21.1 234 LEU B O 1
ATOM 3214 N N . LEU B 1 217 ? 13.053 -26.344 -22.195 1 19.55 235 LEU B N 1
ATOM 3215 C CA . LEU B 1 217 ? 13.78 -26.705 -20.992 1 19.53 235 LEU B CA 1
ATOM 3216 C C . LEU B 1 217 ? 14.697 -27.917 -21.162 1 19.82 235 LEU B C 1
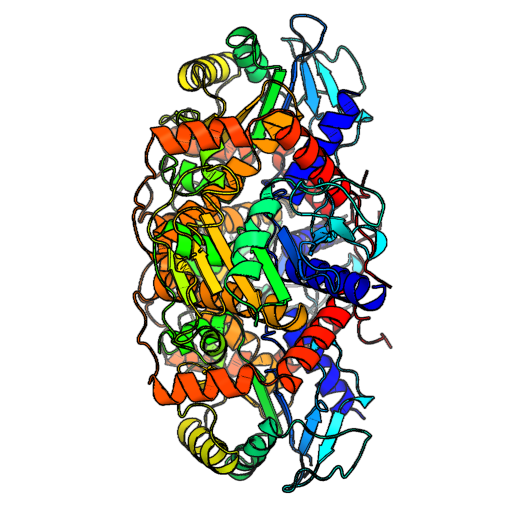ATOM 3217 O O . LEU B 1 217 ? 15.3 -28.356 -20.175 1 20.36 235 LEU B O 1
ATOM 3222 N N . LYS B 1 218 ? 14.865 -28.445 -22.402 1 19.98 236 LYS B N 1
ATOM 3223 C CA . LYS B 1 218 ? 15.814 -29.533 -22.619 1 20.6 236 LYS B CA 1
ATOM 3224 C C . LYS B 1 218 ? 17.234 -29.046 -22.269 1 21.22 236 LYS B C 1
ATOM 3225 O O . LYS B 1 218 ? 17.593 -27.909 -22.562 1 20.51 236 LYS B O 1
ATOM 3227 N N . PRO B 1 219 ? 18.031 -29.89 -21.605 1 21.74 237 PRO B N 1
ATOM 3228 C CA . PRO B 1 219 ? 19.388 -29.47 -21.221 1 21.45 237 PRO B CA 1
ATOM 3229 C C . PRO B 1 219 ? 20.249 -28.911 -22.34 1 21.79 237 PRO B C 1
ATOM 3230 O O . PRO B 1 219 ? 20.997 -27.969 -22.098 1 22.8 237 PRO B O 1
ATOM 3234 N N . SER B 1 220 ? 20.156 -29.456 -23.568 1 20.51 238 SER B N 1
ATOM 3235 C CA . SER B 1 220 ? 20.99 -28.955 -24.67 1 20.87 238 SER B CA 1
ATOM 3236 C C . SER B 1 220 ? 20.688 -27.491 -24.97 1 20.51 238 SER B C 1
ATOM 3237 O O . SER B 1 220 ? 21.608 -26.724 -25.198 1 19.23 238 SER B O 1
ATOM 3240 N N . ILE B 1 221 ? 19.408 -27.093 -24.904 1 20.14 239 ILE B N 1
ATOM 3241 C CA . ILE B 1 221 ? 19.041 -25.7 -25.186 1 19.61 239 ILE B CA 1
ATOM 3242 C C . ILE B 1 221 ? 19.425 -24.809 -24.006 1 18.13 239 ILE B C 1
ATOM 3243 O O . ILE B 1 221 ? 19.988 -23.716 -24.2 1 17.49 239 ILE B O 1
ATOM 3248 N N . VAL B 1 222 ? 19.131 -25.278 -22.775 1 16.58 240 VAL B N 1
ATOM 3249 C CA . VAL B 1 222 ? 19.461 -24.488 -21.588 1 16.33 240 VAL B CA 1
ATOM 3250 C C . VAL B 1 222 ? 20.978 -24.204 -21.5 1 15.95 240 VAL B C 1
ATOM 3251 O O . VAL B 1 222 ? 21.396 -23.053 -21.284 1 15.4 240 VAL B O 1
ATOM 3255 N N . ASN B 1 223 ? 21.796 -25.261 -21.687 1 16.34 241 ASN B N 1
ATOM 3256 C CA . ASN B 1 223 ? 23.243 -25.081 -21.596 1 16.29 241 ASN B CA 1
ATOM 3257 C C . ASN B 1 223 ? 23.812 -24.286 -22.762 1 16.25 241 ASN B C 1
ATOM 3258 O O . ASN B 1 223 ? 24.714 -23.476 -22.54 1 17.02 241 ASN B O 1
ATOM 3263 N N . ALA B 1 224 ? 23.339 -24.518 -23.989 1 16.59 242 ALA B N 1
ATOM 3264 C CA . ALA B 1 224 ? 23.862 -23.741 -25.138 1 16.62 242 ALA B CA 1
ATOM 3265 C C . ALA B 1 224 ? 23.506 -22.241 -24.963 1 15.73 242 ALA B C 1
ATOM 3266 O O . ALA B 1 224 ? 24.313 -21.365 -25.294 1 15.53 242 ALA B O 1
ATOM 3268 N N . THR B 1 225 ? 22.3 -21.965 -24.423 1 14.57 243 THR B N 1
ATOM 3269 C CA . THR B 1 225 ? 21.873 -20.58 -24.213 1 14.21 243 THR B CA 1
ATOM 3270 C C . THR B 1 225 ? 22.696 -19.953 -23.116 1 13.88 243 THR B C 1
ATOM 3271 O O . THR B 1 225 ? 23.204 -18.845 -23.282 1 15.01 243 THR B O 1
ATOM 3275 N N . PHE B 1 226 ? 22.918 -20.686 -22.006 1 13.35 244 PHE B N 1
ATOM 3276 C CA . PHE B 1 226 ? 23.742 -20.164 -20.902 1 14.37 244 PHE B CA 1
ATOM 3277 C C . PHE B 1 226 ? 25.164 -19.873 -21.404 1 14.91 244 PHE B C 1
ATOM 3278 O O . PHE B 1 226 ? 25.746 -18.855 -21.046 1 15.04 244 PHE B O 1
ATOM 3286 N N . ASP B 1 227 ? 25.729 -20.778 -22.222 1 14.86 245 ASP B N 1
ATOM 3287 C CA . ASP B 1 227 ? 27.089 -20.571 -22.736 1 15.25 245 ASP B CA 1
ATOM 3288 C C . ASP B 1 227 ? 27.137 -19.384 -23.686 1 14.98 245 ASP B C 1
ATOM 3289 O O . ASP B 1 227 ? 28.097 -18.607 -23.664 1 14.3 245 ASP B O 1
ATOM 3294 N N . TYR B 1 228 ? 26.083 -19.194 -24.493 1 14.57 246 TYR B N 1
ATOM 3295 C CA . TYR B 1 228 ? 26.009 -18.02 -25.383 1 13.88 246 TYR B CA 1
ATOM 3296 C C . TYR B 1 228 ? 26.004 -16.729 -24.542 1 13.18 246 TYR B C 1
ATOM 3297 O O . TYR B 1 228 ? 26.809 -15.83 -24.771 1 13.12 246 TYR B O 1
ATOM 3306 N N . TRP B 1 229 ? 25.111 -16.65 -23.531 1 12.92 247 TRP B N 1
ATOM 3307 C CA . TRP B 1 229 ? 25.047 -15.458 -22.691 1 13.4 247 TRP B CA 1
ATOM 3308 C C . TRP B 1 229 ? 26.401 -15.233 -21.985 1 13.86 247 TRP B C 1
ATOM 3309 O O . TRP B 1 229 ? 26.851 -14.097 -21.901 1 13.97 247 TRP B O 1
ATOM 3320 N N . SER B 1 230 ? 27.069 -16.303 -21.557 1 13.59 248 SER B N 1
ATOM 3321 C CA . SER B 1 230 ? 28.392 -16.21 -20.917 1 14.11 248 SER B CA 1
ATOM 3322 C C . SER B 1 230 ? 29.399 -15.551 -21.851 1 14.05 248 SER B C 1
ATOM 3323 O O . SER B 1 230 ? 30.09 -14.614 -21.449 1 15.33 248 SER B O 1
ATOM 3326 N N . ARG B 1 231 ? 29.451 -15.992 -23.113 1 13.94 249 ARG B N 1
ATOM 3327 C CA . ARG B 1 231 ? 30.329 -15.346 -24.107 1 14.15 249 ARG B CA 1
ATOM 3328 C C . ARG B 1 231 ? 29.98 -13.874 -24.313 1 14.96 249 ARG B C 1
ATOM 3329 O O . ARG B 1 231 ? 30.887 -13.042 -24.467 1 14.84 249 ARG B O 1
ATOM 3337 N N . GLN B 1 232 ? 28.684 -13.526 -24.304 1 14.31 250 GLN B N 1
ATOM 3338 C CA . GLN B 1 232 ? 28.282 -12.116 -24.477 1 14.45 250 GLN B CA 1
ATOM 3339 C C . GLN B 1 232 ? 28.848 -11.256 -23.341 1 15.3 250 GLN B C 1
ATOM 3340 O O . GLN B 1 232 ? 29.298 -10.148 -23.608 1 16.5 250 GLN B O 1
ATOM 3346 N N . THR B 1 233 ? 28.825 -11.761 -22.083 1 14.62 251 THR B N 1
ATOM 3347 C CA . THR B 1 233 ? 29.347 -10.937 -20.967 1 15.64 251 THR B CA 1
ATOM 3348 C C . THR B 1 233 ? 30.828 -10.615 -21.135 1 18.04 251 THR B C 1
ATOM 3349 O O . THR B 1 233 ? 31.297 -9.614 -20.58 1 19.58 251 THR B O 1
ATOM 3353 N N . GLN B 1 234 ? 31.588 -11.492 -21.845 1 17.85 252 GLN B N 1
ATOM 3354 C CA . GLN B 1 234 ? 33.034 -11.306 -21.991 1 18.92 252 GLN B CA 1
ATOM 3355 C C . GLN B 1 234 ? 33.448 -10.288 -23.03 1 21.13 252 GLN B C 1
ATOM 3356 O O . GLN B 1 234 ? 34.63 -9.962 -23.085 1 22.74 252 GLN B O 1
ATOM 3362 N N . GLY B 1 235 ? 32.499 -9.791 -23.826 1 20.78 253 GLY B N 1
ATOM 3363 C CA . GLY B 1 235 ? 32.759 -8.79 -24.852 1 20.91 253 GLY B CA 1
ATOM 3364 C C . GLY B 1 235 ? 32.978 -9.441 -26.197 1 21.24 253 GLY B C 1
ATOM 3365 O O . GLY B 1 235 ? 33.692 -10.438 -26.293 1 22 253 GLY B O 1
ATOM 3366 N N . ILE B 1 236 ? 32.376 -8.895 -27.234 1 21.6 254 ILE B N 1
ATOM 3367 C CA . ILE B 1 236 ? 32.539 -9.41 -28.591 1 21.89 254 ILE B CA 1
ATOM 3368 C C . ILE B 1 236 ? 33.089 -8.284 -29.446 1 23.58 254 ILE B C 1
ATOM 3369 O O . ILE B 1 236 ? 32.535 -7.187 -29.45 1 25.59 254 ILE B O 1
ATOM 3374 N N . ALA B 1 237 ? 34.156 -8.543 -30.188 1 22.85 255 ALA B N 1
ATOM 3375 C CA . ALA B 1 237 ? 34.741 -7.53 -31.05 1 22.62 255 ALA B CA 1
ATOM 3376 C C . ALA B 1 237 ? 33.833 -7.246 -32.253 1 22.49 255 ALA B C 1
ATOM 3377 O O . ALA B 1 237 ? 33.268 -8.178 -32.848 1 20.3 255 ALA B O 1
ATOM 3379 N N . PRO B 1 238 ? 33.733 -5.964 -32.673 1 23.97 256 PRO B N 1
ATOM 3380 C CA . PRO B 1 238 ? 33.007 -5.673 -33.919 1 24.34 256 PRO B CA 1
ATOM 3381 C C . PRO B 1 238 ? 33.73 -6.259 -35.131 1 24.46 256 PRO B C 1
ATOM 3382 O O . PRO B 1 238 ? 34.908 -6.604 -35.055 1 24.44 256 PRO B O 1
ATOM 3386 N N . LEU B 1 239 ? 33.034 -6.359 -36.278 1 24.1 257 LEU B N 1
ATOM 3387 C CA . LEU B 1 239 ? 33.654 -6.858 -37.512 1 24.54 257 LEU B CA 1
ATOM 3388 C C . LEU B 1 239 ? 34.732 -5.866 -37.947 1 27.91 257 LEU B C 1
ATOM 3389 O O . LEU B 1 239 ? 34.532 -4.655 -37.821 1 27.71 257 LEU B O 1
ATOM 3394 N N . THR B 1 240 ? 35.88 -6.365 -38.422 1 30.56 258 THR B N 1
ATOM 3395 C CA . THR B 1 240 ? 36.985 -5.504 -38.843 1 33.46 258 THR B CA 1
ATOM 3396 C C . THR B 1 240 ? 36.649 -4.636 -40.063 1 35.35 258 THR B C 1
ATOM 3397 O O . THR B 1 240 ? 35.847 -5.03 -40.923 1 35.33 258 THR B O 1
ATOM 3401 N N . LYS B 1 241 ? 37.254 -3.448 -40.132 1 36.86 259 LYS B N 1
ATOM 3402 C CA . LYS B 1 241 ? 37.031 -2.515 -41.246 1 38.91 259 LYS B CA 1
ATOM 3403 C C . LYS B 1 241 ? 37.915 -2.855 -42.452 1 40.73 259 LYS B C 1
ATOM 3404 O O . LYS B 1 241 ? 39.034 -3.343 -42.263 1 41.71 259 LYS B O 1
ATOM 3410 N N . GLN C 1 9 ? 37.482 18.528 3.287 1 36.95 27 GLN C N 1
ATOM 3411 C CA . GLN C 1 9 ? 37.217 19.199 2.018 1 36.7 27 GLN C CA 1
ATOM 3412 C C . GLN C 1 9 ? 37.484 18.263 0.832 1 35.67 27 GLN C C 1
ATOM 3413 O O . GLN C 1 9 ? 36.63 18.113 -0.033 1 34.73 27 GLN C O 1
ATOM 3415 N N . ARG C 1 10 ? 38.652 17.589 0.83 1 34.73 28 ARG C N 1
ATOM 3416 C CA . ARG C 1 10 ? 39.023 16.672 -0.234 1 33.54 28 ARG C CA 1
ATOM 3417 C C . ARG C 1 10 ? 38.058 15.493 -0.271 1 30.92 28 ARG C C 1
ATOM 3418 O O . ARG C 1 10 ? 37.553 15.16 -1.343 1 31.11 28 ARG C O 1
ATOM 3420 N N . ASP C 1 11 ? 37.747 14.913 0.889 1 28.07 29 ASP C N 1
ATOM 3421 C CA . ASP C 1 11 ? 36.811 13.787 0.954 1 26.12 29 ASP C CA 1
ATOM 3422 C C . ASP C 1 11 ? 35.414 14.223 0.555 1 22.38 29 ASP C C 1
ATOM 3423 O O . ASP C 1 11 ? 34.74 13.463 -0.131 1 21.48 29 ASP C O 1
ATOM 3425 N N . THR C 1 12 ? 34.955 15.417 0.976 1 19.61 30 THR C N 1
ATOM 3426 C CA . THR C 1 12 ? 33.637 15.904 0.552 1 19.64 30 THR C CA 1
ATOM 3427 C C . THR C 1 12 ? 33.561 16.023 -0.988 1 17.92 30 THR C C 1
ATOM 3428 O O . THR C 1 12 ? 32.604 15.526 -1.592 1 17.42 30 THR C O 1
ATOM 3432 N N . ARG C 1 13 ? 34.579 16.633 -1.612 1 16.48 31 ARG C N 1
ATOM 3433 C CA . ARG C 1 13 ? 34.57 16.795 -3.066 1 16.41 31 ARG C CA 1
ATOM 3434 C C . ARG C 1 13 ? 34.614 15.47 -3.812 1 16.45 31 ARG C C 1
ATOM 3435 O O . ARG C 1 13 ? 33.958 15.323 -4.847 1 16.06 31 ARG C O 1
ATOM 3443 N N . GLU C 1 14 ? 35.354 14.485 -3.276 1 15.76 32 GLU C N 1
ATOM 3444 C CA . GLU C 1 14 ? 35.418 13.171 -3.896 1 15.6 32 GLU C CA 1
ATOM 3445 C C . GLU C 1 14 ? 34.092 12.464 -3.774 1 15.57 32 GLU C C 1
ATOM 3446 O O . GLU C 1 14 ? 33.652 11.826 -4.733 1 15.86 32 GLU C O 1
ATOM 3448 N N . THR C 1 15 ? 33.424 12.595 -2.604 1 14.93 33 THR C N 1
ATOM 3449 C CA . THR C 1 15 ? 32.114 11.959 -2.433 1 14.89 33 THR C CA 1
ATOM 3450 C C . THR C 1 15 ? 31.098 12.578 -3.387 1 13.82 33 THR C C 1
ATOM 3451 O O . THR C 1 15 ? 30.342 11.857 -4.045 1 13.84 33 THR C O 1
ATOM 3455 N N . MET C 1 16 ? 31.123 13.912 -3.517 1 12.4 34 MET C N 1
ATOM 3456 C CA . MET C 1 16 ? 30.197 14.589 -4.449 1 12.1 34 MET C CA 1
ATOM 3457 C C . MET C 1 16 ? 30.465 14.182 -5.897 1 12.19 34 MET C C 1
ATOM 3458 O O . MET C 1 16 ? 29.516 13.978 -6.653 1 12.04 34 MET C O 1
ATOM 3463 N N . ALA C 1 17 ? 31.752 14.003 -6.27 1 12.04 35 ALA C N 1
ATOM 3464 C CA . ALA C 1 17 ? 32.072 13.581 -7.655 1 13.25 35 ALA C CA 1
ATOM 3465 C C . ALA C 1 17 ? 31.475 12.191 -7.921 1 13.59 35 ALA C C 1
ATOM 3466 O O . ALA C 1 17 ? 30.806 11.983 -8.939 1 13.66 35 ALA C O 1
ATOM 3468 N N . PHE C 1 18 ? 31.651 11.243 -6.96 1 13.9 36 PHE C N 1
ATOM 3469 C CA . PHE C 1 18 ? 31.05 9.911 -7.126 1 14.6 36 PHE C CA 1
ATOM 3470 C C . PHE C 1 18 ? 29.543 9.991 -7.175 1 13.69 36 PHE C C 1
ATOM 3471 O O . PHE C 1 18 ? 28.951 9.334 -8.01 1 14.1 36 PHE C O 1
ATOM 3479 N N . ALA C 1 19 ? 28.909 10.803 -6.315 1 12.89 37 ALA C N 1
ATOM 3480 C CA . ALA C 1 19 ? 27.437 10.961 -6.323 1 12.82 37 ALA C CA 1
ATOM 3481 C C . ALA C 1 19 ? 26.959 11.405 -7.708 1 11.87 37 ALA C C 1
ATOM 3482 O O . ALA C 1 19 ? 26.032 10.82 -8.248 1 11.3 37 ALA C O 1
ATOM 3484 N N . CYS C 1 20 ? 27.665 12.376 -8.32 1 10.77 38 CYS C N 1
ATOM 3485 C CA . CYS C 1 20 ? 27.302 12.819 -9.657 1 10.69 38 CYS C CA 1
ATOM 3486 C C . CYS C 1 20 ? 27.418 11.711 -10.689 1 11.13 38 CYS C C 1
ATOM 3487 O O . CYS C 1 20 ? 26.504 11.513 -11.496 1 11.4 38 CYS C O 1
ATOM 3490 N N . ARG C 1 21 ? 28.537 10.98 -10.683 1 11.63 39 ARG C N 1
ATOM 3491 C CA . ARG C 1 21 ? 28.697 9.863 -11.633 1 11.55 39 ARG C CA 1
ATOM 3492 C C . ARG C 1 21 ? 27.611 8.795 -11.435 1 11.83 39 ARG C C 1
ATOM 3493 O O . ARG C 1 21 ? 27.18 8.164 -12.41 1 12.61 39 ARG C O 1
ATOM 3501 N N . ILE C 1 22 ? 27.212 8.551 -10.162 1 11.12 40 ILE C N 1
ATOM 3502 C CA . ILE C 1 22 ? 26.168 7.561 -9.887 1 11.5 40 ILE C CA 1
ATOM 3503 C C . ILE C 1 22 ? 24.819 8.036 -10.43 1 12.99 40 ILE C C 1
ATOM 3504 O O . ILE C 1 22 ? 24.11 7.245 -11.08 1 13.23 40 ILE C O 1
ATOM 3509 N N . LEU C 1 23 ? 24.449 9.304 -10.188 1 13.46 41 LEU C N 1
ATOM 3510 C CA . LEU C 1 23 ? 23.195 9.872 -10.732 1 14.22 41 LEU C CA 1
ATOM 3511 C C . LEU C 1 23 ? 23.178 9.758 -12.281 1 14.86 41 LEU C C 1
ATOM 3512 O O . LEU C 1 23 ? 22.18 9.34 -12.872 1 14.13 41 LEU C O 1
ATOM 3517 N N . ALA C 1 24 ? 24.305 10.073 -12.913 1 14.19 42 ALA C N 1
ATOM 3518 C CA . ALA C 1 24 ? 24.404 9.98 -14.371 1 15.59 42 ALA C CA 1
ATOM 3519 C C . ALA C 1 24 ? 24.24 8.518 -14.825 1 16.62 42 ALA C C 1
ATOM 3520 O O . ALA C 1 24 ? 23.493 8.231 -15.771 1 17 42 ALA C O 1
ATOM 3522 N N . MET C 1 25 ? 24.902 7.586 -14.136 1 16.2 43 MET C N 1
ATOM 3523 C CA . MET C 1 25 ? 24.841 6.173 -14.504 1 17.45 43 MET C CA 1
ATOM 3524 C C . MET C 1 25 ? 23.408 5.643 -14.384 1 19.33 43 MET C C 1
ATOM 3525 O O . MET C 1 25 ? 22.941 4.824 -15.215 1 19.17 43 MET C O 1
ATOM 3530 N N . THR C 1 26 ? 22.693 6.109 -13.357 1 20 44 THR C N 1
ATOM 3531 C CA . THR C 1 26 ? 21.331 5.65 -13.128 1 22.36 44 THR C CA 1
ATOM 3532 C C . THR C 1 26 ? 20.324 6.461 -13.949 1 27.13 44 THR C C 1
ATOM 3533 O O . THR C 1 26 ? 19.125 6.408 -13.671 1 28.5 44 THR C O 1
ATOM 3537 N N . GLU C 1 27 ? 20.818 7.142 -15.03 1 29.46 45 GLU C N 1
ATOM 3538 C CA . GLU C 1 27 ? 20.098 7.855 -16.085 1 32.32 45 GLU C CA 1
ATOM 3539 C C . GLU C 1 27 ? 19.17 8.944 -15.56 1 34.77 45 GLU C C 1
ATOM 3540 O O . GLU C 1 27 ? 17.961 8.7 -15.44 1 36.71 45 GLU C O 1
ATOM 3546 N N . GLN C 1 28 ? 19.718 10.158 -15.254 1 33.4 46 GLN C N 1
ATOM 3547 C CA . GLN C 1 28 ? 18.894 11.238 -14.687 1 32.36 46 GLN C CA 1
ATOM 3548 C C . GLN C 1 28 ? 19.15 12.602 -15.332 1 34.27 46 GLN C C 1
ATOM 3549 O O . GLN C 1 28 ? 18.872 13.625 -14.692 1 35.33 46 GLN C O 1
ATOM 3555 N N . GLU C 1 29 ? 19.69 12.638 -16.585 1 33.95 47 GLU C N 1
ATOM 3556 C CA . GLU C 1 29 ? 20.061 13.887 -17.277 1 32.59 47 GLU C CA 1
ATOM 3557 C C . GLU C 1 29 ? 18.95 14.61 -18.058 1 31.91 47 GLU C C 1
ATOM 3558 O O . GLU C 1 29 ? 18.408 14.064 -19.019 1 32.6 47 GLU C O 1
ATOM 3564 N N . ALA C 1 30 ? 18.739 15.907 -17.764 1 30.26 48 ALA C N 1
ATOM 3565 C CA . ALA C 1 30 ? 17.758 16.745 -18.47 1 28.78 48 ALA C CA 1
ATOM 3566 C C . ALA C 1 30 ? 18.453 18.09 -18.764 1 27.12 48 ALA C C 1
ATOM 3567 O O . ALA C 1 30 ? 18.128 19.115 -18.147 1 26.55 48 ALA C O 1
ATOM 3569 N N . GLY C 1 31 ? 19.466 18.066 -19.643 1 25.74 49 GLY C N 1
ATOM 3570 C CA . GLY C 1 31 ? 20.266 19.265 -19.895 1 25.46 49 GLY C CA 1
ATOM 3571 C C . GLY C 1 31 ? 21.079 19.589 -18.642 1 24.87 49 GLY C C 1
ATOM 3572 O O . GLY C 1 31 ? 21.59 18.697 -17.961 1 24.51 49 GLY C O 1
ATOM 3573 N N . LEU C 1 32 ? 21.145 20.849 -18.292 1 23.97 50 LEU C N 1
ATOM 3574 C CA . LEU C 1 32 ? 21.89 21.298 -17.113 1 21.94 50 LEU C CA 1
ATOM 3575 C C . LEU C 1 32 ? 20.925 21.555 -15.947 1 19.14 50 LEU C C 1
ATOM 3576 O O . LEU C 1 32 ? 21.196 22.394 -15.107 1 18.89 50 LEU C O 1
ATOM 3581 N N . ALA C 1 33 ? 19.805 20.79 -15.874 1 17.02 51 ALA C N 1
ATOM 3582 C CA . ALA C 1 33 ? 18.851 20.956 -14.774 1 17.14 51 ALA C CA 1
ATOM 3583 C C . ALA C 1 33 ? 19.38 20.375 -13.453 1 15.95 51 ALA C C 1
ATOM 3584 O O . ALA C 1 33 ? 18.87 20.759 -12.41 1 17.34 51 ALA C O 1
ATOM 3586 N N . GLY C 1 34 ? 20.343 19.453 -13.5 1 13.74 52 GLY C N 1
ATOM 3587 C CA . GLY C 1 34 ? 20.83 18.804 -12.274 1 13.24 52 GLY C CA 1
ATOM 3588 C C . GLY C 1 34 ? 21.573 19.695 -11.314 1 13.36 52 GLY C C 1
ATOM 3589 O O . GLY C 1 34 ? 22.406 20.526 -11.71 1 14.4 52 GLY C O 1
ATOM 3590 N N . GLN C 1 35 ? 21.279 19.525 -9.995 1 12.04 53 GLN C N 1
ATOM 3591 C CA . GLN C 1 35 ? 21.952 20.316 -8.97 1 11.7 53 GLN C CA 1
ATOM 3592 C C . GLN C 1 35 ? 22.31 19.391 -7.809 1 12.03 53 GLN C C 1
ATOM 3593 O O . GLN C 1 35 ? 21.546 18.481 -7.449 1 13.09 53 GLN C O 1
ATOM 3599 N N . ILE C 1 36 ? 23.433 19.671 -7.18 1 10.42 54 ILE C N 1
ATOM 3600 C CA . ILE C 1 36 ? 23.857 18.916 -6.009 1 10.35 54 ILE C CA 1
ATOM 3601 C C . ILE C 1 36 ? 24.585 19.874 -5.091 1 11.41 54 ILE C C 1
ATOM 3602 O O . ILE C 1 36 ? 25.351 20.721 -5.559 1 12.25 54 ILE C O 1
ATOM 3607 N N . SER C 1 37 ? 24.371 19.714 -3.801 1 10.89 55 SER C N 1
ATOM 3608 C CA . SER C 1 37 ? 25.119 20.529 -2.831 1 9.8 55 SER C CA 1
ATOM 3609 C C . SER C 1 37 ? 25.368 19.73 -1.568 1 9.95 55 SER C C 1
ATOM 3610 O O . SER C 1 37 ? 24.675 18.746 -1.287 1 10.4 55 SER C O 1
ATOM 3613 N N . VAL C 1 38 ? 26.363 20.159 -0.809 1 10.23 56 VAL C N 1
ATOM 3614 C CA . VAL C 1 38 ? 26.695 19.65 0.514 1 10.29 56 VAL C CA 1
ATOM 3615 C C . VAL C 1 38 ? 26.889 20.863 1.424 1 11.57 56 VAL C C 1
ATOM 3616 O O . VAL C 1 38 ? 27.57 21.837 1.071 1 12.09 56 VAL C O 1
ATOM 3620 N N . ARG C 1 39 ? 26.272 20.836 2.587 1 11.37 57 ARG C N 1
ATOM 3621 C CA . ARG C 1 39 ? 26.398 21.936 3.567 1 10.84 57 ARG C CA 1
ATOM 3622 C C . ARG C 1 39 ? 27.858 22.073 3.972 1 12.43 57 ARG C C 1
ATOM 3623 O O . ARG C 1 39 ? 28.491 21.064 4.255 1 12.2 57 ARG C O 1
ATOM 3631 N N . SER C 1 40 ? 28.418 23.287 3.905 1 14.01 58 SER C N 1
ATOM 3632 C CA . SER C 1 40 ? 29.81 23.489 4.283 1 15.56 58 SER C CA 1
ATOM 3633 C C . SER C 1 40 ? 30.017 23.394 5.797 1 16.88 58 SER C C 1
ATOM 3634 O O . SER C 1 40 ? 29.097 23.667 6.575 1 16.66 58 SER C O 1
ATOM 3637 N N . GLU C 1 41 ? 31.245 23.072 6.223 1 17.01 59 GLU C N 1
ATOM 3638 C CA . GLU C 1 41 ? 31.559 23.164 7.682 1 18.85 59 GLU C CA 1
ATOM 3639 C C . GLU C 1 41 ? 31.505 24.665 8.122 1 20.26 59 GLU C C 1
ATOM 3640 O O . GLU C 1 41 ? 31.309 24.942 9.313 1 21.26 59 GLU C O 1
ATOM 3642 N N . ARG C 1 42 ? 31.655 25.619 7.153 1 20.64 60 ARG C N 1
ATOM 3643 C CA . ARG C 1 42 ? 31.636 27.038 7.361 1 21.32 60 ARG C CA 1
ATOM 3644 C C . ARG C 1 42 ? 30.179 27.498 7.311 1 21.71 60 ARG C C 1
ATOM 3645 O O . ARG C 1 42 ? 29.48 27.232 6.328 1 21.43 60 ARG C O 1
ATOM 3653 N N . PRO C 1 43 ? 29.711 28.208 8.338 1 21.08 61 PRO C N 1
ATOM 3654 C CA . PRO C 1 43 ? 28.309 28.677 8.33 1 20.74 61 PRO C CA 1
ATOM 3655 C C . PRO C 1 43 ? 27.958 29.575 7.148 1 21.06 61 PRO C C 1
ATOM 3656 O O . PRO C 1 43 ? 28.797 30.344 6.697 1 21.12 61 PRO C O 1
ATOM 3660 N N . GLY C 1 44 ? 26.739 29.451 6.62 1 20.09 62 GLY C N 1
ATOM 3661 C CA . GLY C 1 44 ? 26.28 30.266 5.499 1 19.63 62 GLY C CA 1
ATOM 3662 C C . GLY C 1 44 ? 26.855 29.878 4.142 1 20.36 62 GLY C C 1
ATOM 3663 O O . GLY C 1 44 ? 26.711 30.63 3.17 1 22.74 62 GLY C O 1
ATOM 3664 N N . ALA C 1 45 ? 27.503 28.699 4.05 1 17.98 63 ALA C N 1
ATOM 3665 C CA . ALA C 1 45 ? 28.14 28.312 2.787 1 16.72 63 ALA C CA 1
ATOM 3666 C C . ALA C 1 45 ? 27.733 26.891 2.382 1 14.67 63 ALA C C 1
ATOM 3667 O O . ALA C 1 45 ? 27.304 26.086 3.23 1 14.42 63 ALA C O 1
ATOM 3669 N N . TYR C 1 46 ? 27.898 26.58 1.106 1 13.77 64 TYR C N 1
ATOM 3670 C CA . TYR C 1 46 ? 27.635 25.223 0.62 1 13.91 64 TYR C CA 1
ATOM 3671 C C . TYR C 1 46 ? 28.589 24.876 -0.502 1 13.86 64 TYR C C 1
ATOM 3672 O O . TYR C 1 46 ? 29.058 25.769 -1.209 1 14.18 64 TYR C O 1
ATOM 3681 N N . TRP C 1 47 ? 28.877 23.586 -0.676 1 13.71 65 TRP C N 1
ATOM 3682 C CA . TRP C 1 47 ? 29.698 23.059 -1.781 1 12.19 65 TRP C CA 1
ATOM 3683 C C . TRP C 1 47 ? 28.749 22.646 -2.885 1 12.96 65 TRP C C 1
ATOM 3684 O O . TRP C 1 47 ? 27.673 22.121 -2.601 1 11.89 65 TRP C O 1
ATOM 3695 N N . THR C 1 48 ? 29.118 22.929 -4.153 1 12.12 66 THR C N 1
ATOM 3696 C CA . THR C 1 48 ? 28.201 22.612 -5.266 1 10.96 66 THR C CA 1
ATOM 3697 C C . THR C 1 48 ? 28.956 22.481 -6.562 1 12.66 66 THR C C 1
ATOM 3698 O O . THR C 1 48 ? 30.097 22.935 -6.669 1 14.12 66 THR C O 1
ATOM 3702 N N . LEU C 1 49 ? 28.354 21.793 -7.517 1 12.57 67 LEU C N 1
ATOM 3703 C CA . LEU C 1 49 ? 28.968 21.607 -8.819 1 13.27 67 LEU C CA 1
ATOM 3704 C C . LEU C 1 49 ? 28.959 22.913 -9.582 1 14.87 67 LEU C C 1
ATOM 3705 O O . LEU C 1 49 ? 27.918 23.587 -9.685 1 15.69 67 LEU C O 1
ATOM 3710 N N . ARG C 1 50 ? 30.125 23.294 -10.106 1 15.79 68 ARG C N 1
ATOM 3711 C CA . ARG C 1 50 ? 30.211 24.581 -10.821 1 16.98 68 ARG C CA 1
ATOM 3712 C C . ARG C 1 50 ? 29.324 24.629 -12.047 1 16.44 68 ARG C C 1
ATOM 3713 O O . ARG C 1 50 ? 28.931 23.597 -12.609 1 16.01 68 ARG C O 1
ATOM 3721 N N . PHE C 1 51 ? 28.942 25.855 -12.446 1 16.39 69 PHE C N 1
ATOM 3722 C CA . PHE C 1 51 ? 28.03 26.108 -13.562 1 17.42 69 PHE C CA 1
ATOM 3723 C C . PHE C 1 51 ? 28.529 25.531 -14.86 1 17.37 69 PHE C C 1
ATOM 3724 O O . PHE C 1 51 ? 29.714 25.619 -15.153 1 17.61 69 PHE C O 1
ATOM 3732 N N . GLY C 1 52 ? 27.61 24.975 -15.632 1 16.37 70 GLY C N 1
ATOM 3733 C CA . GLY C 1 52 ? 27.904 24.534 -16.985 1 17.31 70 GLY C CA 1
ATOM 3734 C C . GLY C 1 52 ? 28.251 23.073 -17.149 1 16.79 70 GLY C C 1
ATOM 3735 O O . GLY C 1 52 ? 28.353 22.58 -18.273 1 15.44 70 GLY C O 1
ATOM 3736 N N . LEU C 1 53 ? 28.464 22.372 -16.032 1 17.43 71 LEU C N 1
ATOM 3737 C CA . LEU C 1 53 ? 28.858 20.963 -16.105 1 18.36 71 LEU C CA 1
ATOM 3738 C C . LEU C 1 53 ? 27.728 20.04 -15.775 1 17.99 71 LEU C C 1
ATOM 3739 O O . LEU C 1 53 ? 26.93 20.33 -14.859 1 18.39 71 LEU C O 1
ATOM 3744 N N . GLY C 1 54 ? 27.733 18.885 -16.433 1 15.59 72 GLY C N 1
ATOM 3745 C CA . GLY C 1 54 ? 26.757 17.846 -16.139 1 14.97 72 GLY C CA 1
ATOM 3746 C C . GLY C 1 54 ? 27.281 16.906 -15.068 1 13.17 72 GLY C C 1
ATOM 3747 O O . GLY C 1 54 ? 28.488 16.829 -14.805 1 12.87 72 GLY C O 1
ATOM 3748 N N . PHE C 1 55 ? 26.385 16.137 -14.476 1 13.31 73 PHE C N 1
ATOM 3749 C CA . PHE C 1 55 ? 26.78 15.167 -13.435 1 13.33 73 PHE C CA 1
ATOM 3750 C C . PHE C 1 55 ? 27.793 14.138 -13.962 1 13.32 73 PHE C C 1
ATOM 3751 O O . PHE C 1 55 ? 28.695 13.714 -13.236 1 14.23 73 PHE C O 1
ATOM 3759 N N . ASP C 1 56 ? 27.647 13.755 -15.232 1 12.64 74 ASP C N 1
ATOM 3760 C CA . ASP C 1 56 ? 28.504 12.727 -15.803 1 14.01 74 ASP C CA 1
ATOM 3761 C C . ASP C 1 56 ? 29.944 13.158 -15.981 1 16.74 74 ASP C C 1
ATOM 3762 O O . ASP C 1 56 ? 30.801 12.281 -16.157 1 18.01 74 ASP C O 1
ATOM 3767 N N . GLU C 1 57 ? 30.232 14.487 -15.98 1 16.28 75 GLU C N 1
ATOM 3768 C CA . GLU C 1 57 ? 31.636 14.891 -16.134 1 18.12 75 GLU C CA 1
ATOM 3769 C C . GLU C 1 57 ? 32.266 15.402 -14.843 1 17.4 75 GLU C C 1
ATOM 3770 O O . GLU C 1 57 ? 33.444 15.766 -14.846 1 17.56 75 GLU C O 1
ATOM 3776 N N . ALA C 1 58 ? 31.505 15.438 -13.734 1 17.3 76 ALA C N 1
ATOM 3777 C CA . ALA C 1 58 ? 32.012 16.013 -12.488 1 17.14 76 ALA C CA 1
ATOM 3778 C C . ALA C 1 58 ? 33.259 15.332 -11.97 1 17.6 76 ALA C C 1
ATOM 3779 O O . ALA C 1 58 ? 33.325 14.1 -11.927 1 17.37 76 ALA C O 1
ATOM 3781 N N . THR C 1 59 ? 34.269 16.131 -11.587 1 16.52 77 THR C N 1
ATOM 3782 C CA . THR C 1 59 ? 35.468 15.607 -10.916 1 16.11 77 THR C CA 1
ATOM 3783 C C . THR C 1 59 ? 35.595 16.372 -9.57 1 16.64 77 THR C C 1
ATOM 3784 O O . THR C 1 59 ? 34.944 17.396 -9.397 1 16.46 77 THR C O 1
ATOM 3788 N N . PRO C 1 60 ? 36.437 15.918 -8.628 1 16.56 78 PRO C N 1
ATOM 3789 C CA . PRO C 1 60 ? 36.521 16.614 -7.33 1 16.85 78 PRO C CA 1
ATOM 3790 C C . PRO C 1 60 ? 36.801 18.124 -7.441 1 18.13 78 PRO C C 1
ATOM 3791 O O . PRO C 1 60 ? 36.213 18.925 -6.718 1 17.95 78 PRO C O 1
ATOM 3795 N N . GLU C 1 61 ? 37.639 18.521 -8.397 1 19.04 79 GLU C N 1
ATOM 3796 C CA . GLU C 1 61 ? 38.011 19.926 -8.596 1 20.4 79 GLU C CA 1
ATOM 3797 C C . GLU C 1 61 ? 36.875 20.793 -9.166 1 19.97 79 GLU C C 1
ATOM 3798 O O . GLU C 1 61 ? 37.007 22.013 -9.203 1 20.48 79 GLU C O 1
ATOM 3804 N N . ASP C 1 62 ? 35.771 20.171 -9.6 1 17.96 80 ASP C N 1
ATOM 3805 C CA . ASP C 1 62 ? 34.624 20.901 -10.112 1 16.58 80 ASP C CA 1
ATOM 3806 C C . ASP C 1 62 ? 33.642 21.342 -9.032 1 16.18 80 ASP C C 1
ATOM 3807 O O . ASP C 1 62 ? 32.652 22.003 -9.352 1 17.28 80 ASP C O 1
ATOM 3812 N N . PHE C 1 63 ? 33.868 20.939 -7.778 1 14.91 81 PHE C N 1
ATOM 3813 C CA . PHE C 1 63 ? 33.018 21.33 -6.651 1 14.95 81 PHE C CA 1
ATOM 3814 C C . PHE C 1 63 ? 33.656 22.519 -5.965 1 15.9 81 PHE C C 1
ATOM 3815 O O . PHE C 1 63 ? 34.807 22.443 -5.517 1 17.15 81 PHE C O 1
ATOM 3823 N N . ILE C 1 64 ? 32.897 23.586 -5.867 1 14.93 82 ILE C N 1
ATOM 3824 C CA . ILE C 1 64 ? 33.343 24.85 -5.258 1 14.88 82 ILE C CA 1
ATOM 3825 C C . ILE C 1 64 ? 32.492 25.17 -4.055 1 15.67 82 ILE C C 1
ATOM 3826 O O . ILE C 1 64 ? 31.37 24.687 -3.933 1 15.85 82 ILE C O 1
ATOM 3831 N N . GLU C 1 65 ? 33.032 25.992 -3.153 1 13.78 83 GLU C N 1
ATOM 3832 C CA . GLU C 1 65 ? 32.312 26.395 -1.948 1 14.48 83 GLU C CA 1
ATOM 3833 C C . GLU C 1 65 ? 31.825 27.798 -2.18 1 16.31 83 GLU C C 1
ATOM 3834 O O . GLU C 1 65 ? 32.604 28.659 -2.614 1 18.53 83 GLU C O 1
ATOM 3840 N N . VAL C 1 66 ? 30.531 28.038 -1.979 1 16.59 84 VAL C N 1
ATOM 3841 C CA . VAL C 1 66 ? 29.962 29.355 -2.246 1 17.65 84 VAL C CA 1
ATOM 3842 C C . VAL C 1 66 ? 29.171 29.897 -1.068 1 17.78 84 VAL C C 1
ATOM 3843 O O . VAL C 1 66 ? 28.708 29.122 -0.217 1 16.76 84 VAL C O 1
ATOM 3847 N N . ASP C 1 67 ? 29.018 31.223 -1 1 17.97 85 ASP C N 1
ATOM 3848 C CA . ASP C 1 67 ? 28.281 31.828 0.11 1 18.57 85 ASP C CA 1
ATOM 3849 C C . ASP C 1 67 ? 26.823 32.162 -0.278 1 18.67 85 ASP C C 1
ATOM 3850 O O . ASP C 1 67 ? 26.393 31.864 -1.39 1 19.14 85 ASP C O 1
ATOM 3855 N N . ARG C 1 68 ? 26.084 32.86 0.608 1 19.6 86 ARG C N 1
ATOM 3856 C CA . ARG C 1 68 ? 24.696 33.244 0.316 1 21.18 86 ARG C CA 1
ATOM 3857 C C . ARG C 1 68 ? 24.537 34.182 -0.858 1 22.46 86 ARG C C 1
ATOM 3858 O O . ARG C 1 68 ? 23.46 34.245 -1.452 1 24.78 86 ARG C O 1
ATOM 3860 N N . ASP C 1 69 ? 25.583 34.924 -1.209 1 21.64 87 ASP C N 1
ATOM 3861 C CA . ASP C 1 69 ? 25.524 35.826 -2.353 1 22.1 87 ASP C CA 1
ATOM 3862 C C . ASP C 1 69 ? 26.086 35.185 -3.647 1 23.06 87 ASP C C 1
ATOM 3863 O O . ASP C 1 69 ? 26.268 35.893 -4.643 1 24.58 87 ASP C O 1
ATOM 3868 N N . LEU C 1 70 ? 26.375 33.884 -3.632 1 22.78 88 LEU C N 1
ATOM 3869 C CA . LEU C 1 70 ? 26.939 33.143 -4.762 1 22.6 88 LEU C CA 1
ATOM 3870 C C . LEU C 1 70 ? 28.39 33.539 -5.055 1 21.48 88 LEU C C 1
ATOM 3871 O O . LEU C 1 70 ? 28.842 33.363 -6.172 1 21.78 88 LEU C O 1
ATOM 3876 N N . ASN C 1 71 ? 29.115 34.102 -4.061 1 19.9 89 ASN C N 1
ATOM 3877 C CA . ASN C 1 71 ? 30.533 34.391 -4.257 1 18.86 89 ASN C CA 1
ATOM 3878 C C . ASN C 1 71 ? 31.275 33.061 -4.058 1 19.36 89 ASN C C 1
ATOM 3879 O O . ASN C 1 71 ? 30.955 32.325 -3.124 1 19.53 89 ASN C O 1
ATOM 3884 N N . THR C 1 72 ? 32.249 32.749 -4.931 1 18.8 90 THR C N 1
ATOM 3885 C CA . THR C 1 72 ? 33.056 31.553 -4.725 1 18.97 90 THR C CA 1
ATOM 3886 C C . THR C 1 72 ? 34.062 31.817 -3.603 1 19.92 90 THR C C 1
ATOM 3887 O O . THR C 1 72 ? 34.897 32.734 -3.698 1 20.52 90 THR C O 1
ATOM 3891 N N . LEU C 1 73 ? 33.952 31.046 -2.516 1 18.96 91 LEU C N 1
ATOM 3892 C CA . LEU C 1 73 ? 34.864 31.133 -1.386 1 19.32 91 LEU C CA 1
ATOM 3893 C C . LEU C 1 73 ? 36.066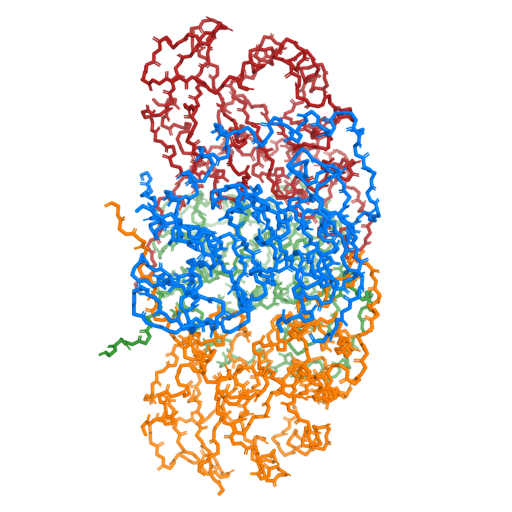 30.237 -1.616 1 20.85 91 LEU C C 1
ATOM 3894 O O . LEU C 1 73 ? 37.195 30.638 -1.304 1 22.44 91 LEU C O 1
ATOM 3899 N N . SER C 1 74 ? 35.848 29.031 -2.16 1 19.45 92 SER C N 1
ATOM 3900 C CA A SER C 1 74 ? 36.942 28.089 -2.377 0.5 20.27 92 SER C CA 1
ATOM 3901 C CA B SER C 1 74 ? 36.948 28.105 -2.39 0.5 20.31 92 SER C CA 1
ATOM 3902 C C . SER C 1 74 ? 36.76 27.374 -3.702 1 20.94 92 SER C C 1
ATOM 3903 O O . SER C 1 74 ? 35.635 27.01 -4.061 1 21.36 92 SER C O 1
ATOM 3908 N N . GLY C 1 75 ? 37.861 27.182 -4.407 1 20.98 93 GLY C N 1
ATOM 3909 C CA . GLY C 1 75 ? 37.839 26.507 -5.69 1 21.62 93 GLY C CA 1
ATOM 3910 C C . GLY C 1 75 ? 37.784 27.431 -6.874 1 24.08 93 GLY C C 1
ATOM 3911 O O . GLY C 1 75 ? 37.727 28.657 -6.728 1 25.62 93 GLY C O 1
ATOM 3912 N N . GLU C 1 76 ? 37.804 26.837 -8.076 1 24.58 94 GLU C N 1
ATOM 3913 C CA . GLU C 1 76 ? 37.785 27.627 -9.296 1 25.27 94 GLU C CA 1
ATOM 3914 C C . GLU C 1 76 ? 36.437 27.44 -9.994 1 24.75 94 GLU C C 1
ATOM 3915 O O . GLU C 1 76 ? 36.056 26.307 -10.307 1 24.72 94 GLU C O 1
ATOM 3917 N N . GLY C 1 77 ? 35.751 28.544 -10.248 1 24.68 95 GLY C N 1
ATOM 3918 C CA . GLY C 1 77 ? 34.479 28.482 -10.948 1 24.84 95 GLY C CA 1
ATOM 3919 C C . GLY C 1 77 ? 33.382 29.327 -10.339 1 23.36 95 GLY C C 1
ATOM 3920 O O . GLY C 1 77 ? 33.551 29.938 -9.285 1 24.07 95 GLY C O 1
ATOM 3921 N N . MET C 1 78 ? 32.255 29.374 -11.031 1 22.07 96 MET C N 1
ATOM 3922 C CA . MET C 1 78 ? 31.08 30.115 -10.612 1 22.07 96 MET C CA 1
ATOM 3923 C C . MET C 1 78 ? 29.969 29.126 -10.315 1 20.32 96 MET C C 1
ATOM 3924 O O . MET C 1 78 ? 29.846 28.091 -10.981 1 19.74 96 MET C O 1
ATOM 3926 N N . ALA C 1 79 ? 29.149 29.454 -9.313 1 19.61 97 ALA C N 1
ATOM 3927 C CA . ALA C 1 79 ? 28.057 28.556 -8.943 1 19.27 97 ALA C CA 1
ATOM 3928 C C . ALA C 1 79 ? 26.94 28.663 -9.983 1 17.67 97 ALA C C 1
ATOM 3929 O O . ALA C 1 79 ? 26.799 29.679 -10.669 1 17.83 97 ALA C O 1
ATOM 3931 N N . ASN C 1 80 ? 26.131 27.61 -10.1 1 16.19 98 ASN C N 1
ATOM 3932 C CA . ASN C 1 80 ? 24.929 27.648 -10.907 1 16.1 98 ASN C CA 1
ATOM 3933 C C . ASN C 1 80 ? 23.965 28.449 -10.031 1 16.53 98 ASN C C 1
ATOM 3934 O O . ASN C 1 80 ? 23.674 28.029 -8.906 1 16.74 98 ASN C O 1
ATOM 3939 N N . PRO C 1 81 ? 23.55 29.638 -10.479 1 17.55 99 PRO C N 1
ATOM 3940 C CA . PRO C 1 81 ? 22.688 30.475 -9.63 1 18 99 PRO C CA 1
ATOM 3941 C C . PRO C 1 81 ? 21.391 29.815 -9.207 1 17.59 99 PRO C C 1
ATOM 3942 O O . PRO C 1 81 ? 20.832 30.203 -8.171 1 18.13 99 PRO C O 1
ATOM 3946 N N . ALA C 1 82 ? 20.926 28.815 -9.996 1 17.23 100 ALA C N 1
ATOM 3947 C CA . ALA C 1 82 ? 19.698 28.102 -9.664 1 17.62 100 ALA C CA 1
ATOM 3948 C C . ALA C 1 82 ? 19.858 27.28 -8.361 1 17.03 100 ALA C C 1
ATOM 3949 O O . ALA C 1 82 ? 18.846 26.827 -7.834 1 19.85 100 ALA C O 1
ATOM 3951 N N . THR C 1 83 ? 21.098 27.118 -7.811 1 13.65 101 THR C N 1
ATOM 3952 C CA . THR C 1 83 ? 21.264 26.362 -6.562 1 13.9 101 THR C CA 1
ATOM 3953 C C . THR C 1 83 ? 21.132 27.246 -5.312 1 15.1 101 THR C C 1
ATOM 3954 O O . THR C 1 83 ? 21.189 26.74 -4.19 1 15.64 101 THR C O 1
ATOM 3958 N N . ARG C 1 84 ? 20.987 28.578 -5.479 1 14.82 102 ARG C N 1
ATOM 3959 C CA . ARG C 1 84 ? 20.896 29.471 -4.324 1 14.87 102 ARG C CA 1
ATOM 3960 C C . ARG C 1 84 ? 19.771 29.056 -3.343 1 14.51 102 ARG C C 1
ATOM 3961 O O . ARG C 1 84 ? 19.943 29.176 -2.135 1 15.24 102 ARG C O 1
ATOM 3969 N N . PHE C 1 85 ? 18.632 28.546 -3.884 1 14.04 103 PHE C N 1
ATOM 3970 C CA . PHE C 1 85 ? 17.491 28.168 -3.012 1 14.28 103 PHE C CA 1
ATOM 3971 C C . PHE C 1 85 ? 17.868 27.08 -1.999 1 13.88 103 PHE C C 1
ATOM 3972 O O . PHE C 1 85 ? 17.221 26.963 -0.949 1 15.23 103 PHE C O 1
ATOM 3980 N N . HIS C 1 86 ? 18.913 26.281 -2.29 1 12.27 104 HIS C N 1
ATOM 3981 C CA . HIS C 1 86 ? 19.337 25.234 -1.333 1 12.94 104 HIS C CA 1
ATOM 3982 C C . HIS C 1 86 ? 19.61 25.798 0.07 1 13.52 104 HIS C C 1
ATOM 3983 O O . HIS C 1 86 ? 19.367 25.114 1.067 1 13.47 104 HIS C O 1
ATOM 3990 N N . LEU C 1 87 ? 20.091 27.041 0.17 1 15.3 105 LEU C N 1
ATOM 3991 C CA . LEU C 1 87 ? 20.357 27.648 1.481 1 16.31 105 LEU C CA 1
ATOM 3992 C C . LEU C 1 87 ? 19.131 27.665 2.388 1 15.8 105 LEU C C 1
ATOM 3993 O O . LEU C 1 87 ? 19.255 27.532 3.603 1 15.73 105 LEU C O 1
ATOM 3998 N N . TRP C 1 88 ? 17.94 27.862 1.794 1 15.28 106 TRP C N 1
ATOM 3999 C CA . TRP C 1 88 ? 16.707 27.903 2.592 1 15.18 106 TRP C CA 1
ATOM 4000 C C . TRP C 1 88 ? 16.388 26.527 3.168 1 14.9 106 TRP C C 1
ATOM 4001 O O . TRP C 1 88 ? 15.87 26.427 4.281 1 16.08 106 TRP C O 1
ATOM 4012 N N . VAL C 1 89 ? 16.661 25.465 2.398 1 13.68 107 VAL C N 1
ATOM 4013 C CA . VAL C 1 89 ? 16.446 24.087 2.867 1 13.86 107 VAL C CA 1
ATOM 4014 C C . VAL C 1 89 ? 17.42 23.796 4.014 1 14.41 107 VAL C C 1
ATOM 4015 O O . VAL C 1 89 ? 16.995 23.303 5.058 1 15.21 107 VAL C O 1
ATOM 4019 N N . TYR C 1 90 ? 18.712 24.127 3.833 1 13.5 108 TYR C N 1
ATOM 4020 C CA . TYR C 1 90 ? 19.693 23.923 4.911 1 12.05 108 TYR C CA 1
ATOM 4021 C C . TYR C 1 90 ? 19.325 24.699 6.192 1 13.7 108 TYR C C 1
ATOM 4022 O O . TYR C 1 90 ? 19.476 24.179 7.311 1 15.03 108 TYR C O 1
ATOM 4031 N N . GLU C 1 91 ? 18.821 25.947 6.016 1 13.71 109 GLU C N 1
ATOM 4032 C CA . GLU C 1 91 ? 18.432 26.754 7.181 1 13.75 109 GLU C CA 1
ATOM 4033 C C . GLU C 1 91 ? 17.259 26.095 7.922 1 15.34 109 GLU C C 1
ATOM 4034 O O . GLU C 1 91 ? 17.243 26.022 9.166 1 17.16 109 GLU C O 1
ATOM 4036 N N . ALA C 1 92 ? 16.282 25.581 7.17 1 14.89 110 ALA C N 1
ATOM 4037 C CA . ALA C 1 92 ? 15.089 24.977 7.782 1 15.19 110 ALA C CA 1
ATOM 4038 C C . ALA C 1 92 ? 15.339 23.594 8.39 1 15.57 110 ALA C C 1
ATOM 4039 O O . ALA C 1 92 ? 14.593 23.148 9.266 1 16.51 110 ALA C O 1
ATOM 4041 N N . ARG C 1 93 ? 16.355 22.894 7.894 1 14.22 111 ARG C N 1
ATOM 4042 C CA . ARG C 1 93 ? 16.622 21.503 8.241 1 13.02 111 ARG C CA 1
ATOM 4043 C C . ARG C 1 93 ? 18.045 21.289 8.697 1 13.91 111 ARG C C 1
ATOM 4044 O O . ARG C 1 93 ? 18.906 20.882 7.924 1 13.77 111 ARG C O 1
ATOM 4052 N N . PRO C 1 94 ? 18.314 21.515 9.997 1 14.86 112 PRO C N 1
ATOM 4053 C CA . PRO C 1 94 ? 19.683 21.285 10.52 1 15.39 112 PRO C CA 1
ATOM 4054 C C . PRO C 1 94 ? 20.202 19.866 10.327 1 15.58 112 PRO C C 1
ATOM 4055 O O . PRO C 1 94 ? 21.42 19.626 10.345 1 16.8 112 PRO C O 1
ATOM 4059 N N . ASP C 1 95 ? 19.276 18.899 10.194 1 13.42 113 ASP C N 1
ATOM 4060 C CA . ASP C 1 95 ? 19.625 17.496 9.959 1 13.5 113 ASP C CA 1
ATOM 4061 C C . ASP C 1 95 ? 20.116 17.211 8.537 1 13.75 113 ASP C C 1
ATOM 4062 O O . ASP C 1 95 ? 20.73 16.164 8.301 1 15.85 113 ASP C O 1
ATOM 4067 N N . VAL C 1 96 ? 19.775 18.081 7.586 1 11.69 114 VAL C N 1
ATOM 4068 C CA . VAL C 1 96 ? 20.125 17.876 6.175 1 12.64 114 VAL C CA 1
ATOM 4069 C C . VAL C 1 96 ? 21.514 18.451 5.875 1 13.6 114 VAL C C 1
ATOM 4070 O O . VAL C 1 96 ? 21.808 19.597 6.209 1 13.05 114 VAL C O 1
ATOM 4074 N N . ASN C 1 97 ? 22.384 17.621 5.278 1 12.4 115 ASN C N 1
ATOM 4075 C CA . ASN C 1 97 ? 23.717 18.056 4.884 1 12.68 115 ASN C CA 1
ATOM 4076 C C . ASN C 1 97 ? 23.967 17.929 3.382 1 12.18 115 ASN C C 1
ATOM 4077 O O . ASN C 1 97 ? 25.034 18.317 2.924 1 12.54 115 ASN C O 1
ATOM 4082 N N . SER C 1 98 ? 23.029 17.336 2.621 1 10.84 116 SER C N 1
ATOM 4083 C CA . SER C 1 98 ? 23.234 17.228 1.163 1 10.96 116 SER C CA 1
ATOM 4084 C C . SER C 1 98 ? 21.902 17.241 0.477 1 10.46 116 SER C C 1
ATOM 4085 O O . SER C 1 98 ? 20.938 16.642 0.992 1 10.35 116 SER C O 1
ATOM 4088 N N . ILE C 1 99 ? 21.841 17.954 -0.674 1 10.01 117 ILE C N 1
ATOM 4089 C CA . ILE C 1 99 ? 20.6 18.079 -1.421 1 10.69 117 ILE C CA 1
ATOM 4090 C C . ILE C 1 99 ? 20.851 17.777 -2.866 1 10.48 117 ILE C C 1
ATOM 4091 O O . ILE C 1 99 ? 21.852 18.229 -3.42 1 9.95 117 ILE C O 1
ATOM 4096 N N . ILE C 1 100 ? 19.939 17.024 -3.49 1 9.54 118 ILE C N 1
ATOM 4097 C CA . ILE C 1 100 ? 20.037 16.743 -4.945 1 9.73 118 ILE C CA 1
ATOM 4098 C C . ILE C 1 100 ? 18.732 17.154 -5.567 1 10.52 118 ILE C C 1
ATOM 4099 O O . ILE C 1 100 ? 17.668 16.857 -5.011 1 9.71 118 ILE C O 1
ATOM 4104 N N . HIS C 1 101 ? 18.78 17.852 -6.718 1 10.66 119 HIS C N 1
ATOM 4105 C CA . HIS C 1 101 ? 17.574 18.185 -7.428 1 12.07 119 HIS C CA 1
ATOM 4106 C C . HIS C 1 101 ? 17.838 17.844 -8.9 1 13.06 119 HIS C C 1
ATOM 4107 O O . HIS C 1 101 ? 18.857 18.266 -9.465 1 12.77 119 HIS C O 1
ATOM 4114 N N . THR C 1 102 ? 16.934 17.086 -9.507 1 12.68 120 THR C N 1
ATOM 4115 C CA . THR C 1 102 ? 17.048 16.778 -10.924 1 13.22 120 THR C CA 1
ATOM 4116 C C . THR C 1 102 ? 15.602 16.604 -11.504 1 12.23 120 THR C C 1
ATOM 4117 O O . THR C 1 102 ? 14.619 16.579 -10.76 1 11.97 120 THR C O 1
ATOM 4121 N N . HIS C 1 103 ? 15.504 16.536 -12.851 1 10.9 121 HIS C N 1
ATOM 4122 C CA . HIS C 1 103 ? 14.274 16.275 -13.558 1 11.61 121 HIS C CA 1
ATOM 4123 C C . HIS C 1 103 ? 14.506 14.896 -14.231 1 12.47 121 HIS C C 1
ATOM 4124 O O . HIS C 1 103 ? 14.558 14.776 -15.457 1 14.67 121 HIS C O 1
ATOM 4131 N N . SER C 1 104 ? 14.701 13.862 -13.403 1 11.91 122 SER C N 1
ATOM 4132 C CA . SER C 1 104 ? 15.002 12.523 -13.918 1 12.71 122 SER C CA 1
ATOM 4133 C C . SER C 1 104 ? 13.804 11.951 -14.676 1 13.51 122 SER C C 1
ATOM 4134 O O . SER C 1 104 ? 12.672 12.337 -14.42 1 15.33 122 SER C O 1
ATOM 4137 N N . PRO C 1 105 ? 14.032 11.035 -15.623 1 12.91 123 PRO C N 1
ATOM 4138 C CA . PRO C 1 105 ? 12.936 10.646 -16.529 1 12.44 123 PRO C CA 1
ATOM 4139 C C . PRO C 1 105 ? 11.664 10.129 -15.883 1 12.64 123 PRO C C 1
ATOM 4140 O O . PRO C 1 105 ? 10.577 10.581 -16.236 1 14.01 123 PRO C O 1
ATOM 4144 N N . TRP C 1 106 ? 11.774 9.176 -14.963 1 11.11 124 TRP C N 1
ATOM 4145 C CA . TRP C 1 106 ? 10.567 8.534 -14.404 1 10.61 124 TRP C CA 1
ATOM 4146 C C . TRP C 1 106 ? 9.944 9.315 -13.254 1 10.97 124 TRP C C 1
ATOM 4147 O O . TRP C 1 106 ? 8.724 9.46 -13.195 1 11.55 124 TRP C O 1
ATOM 4158 N N . ALA C 1 107 ? 10.767 9.868 -12.338 1 9.96 125 ALA C N 1
ATOM 4159 C CA . ALA C 1 107 ? 10.217 10.7 -11.255 1 11.4 125 ALA C CA 1
ATOM 4160 C C . ALA C 1 107 ? 9.488 11.919 -11.864 1 10.48 125 ALA C C 1
ATOM 4161 O O . ALA C 1 107 ? 8.451 12.347 -11.332 1 11.91 125 ALA C O 1
ATOM 4163 N N . THR C 1 108 ? 9.991 12.443 -13.008 1 10.42 126 THR C N 1
ATOM 4164 C CA . THR C 1 108 ? 9.343 13.574 -13.647 1 11 126 THR C CA 1
ATOM 4165 C C . THR C 1 108 ? 8.001 13.189 -14.28 1 12.32 126 THR C C 1
ATOM 4166 O O . THR C 1 108 ? 7.101 14.038 -14.33 1 12.86 126 THR C O 1
ATOM 4170 N N . VAL C 1 109 ? 7.794 11.911 -14.633 1 11.18 127 VAL C N 1
ATOM 4171 C CA . VAL C 1 109 ? 6.481 11.459 -15.092 1 11.6 127 VAL C CA 1
ATOM 4172 C C . VAL C 1 109 ? 5.479 11.63 -13.977 1 12.59 127 VAL C C 1
ATOM 4173 O O . VAL C 1 109 ? 4.416 12.226 -14.186 1 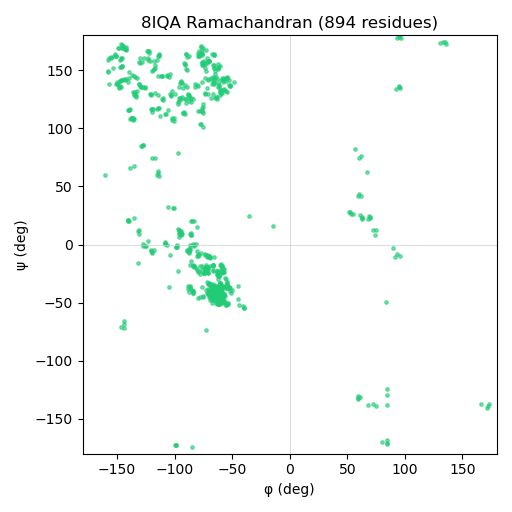13.23 127 VAL C O 1
ATOM 4177 N N . LEU C 1 110 ? 5.835 11.152 -12.74 1 11.64 128 LEU C N 1
ATOM 4178 C CA . LEU C 1 110 ? 4.93 11.351 -11.604 1 12.87 128 LEU C CA 1
ATOM 4179 C C . LEU C 1 110 ? 4.648 12.829 -11.347 1 14.18 128 LEU C C 1
ATOM 4180 O O . LEU C 1 110 ? 3.496 13.211 -11.13 1 14.9 128 LEU C O 1
ATOM 4185 N N . ALA C 1 111 ? 5.699 13.658 -11.413 1 13.53 129 ALA C N 1
ATOM 4186 C CA . ALA C 1 111 ? 5.553 15.095 -11.159 1 14.13 129 ALA C CA 1
ATOM 4187 C C . ALA C 1 111 ? 4.631 15.724 -12.185 1 14.41 129 ALA C C 1
ATOM 4188 O O . ALA C 1 111 ? 3.806 16.554 -11.826 1 15.32 129 ALA C O 1
ATOM 4190 N N . THR C 1 112 ? 4.764 15.329 -13.448 1 12.79 130 THR C N 1
ATOM 4191 C CA . THR C 1 112 ? 4.008 15.904 -14.565 1 13.41 130 THR C CA 1
ATOM 4192 C C . THR C 1 112 ? 2.556 15.505 -14.484 1 15.72 130 THR C C 1
ATOM 4193 O O . THR C 1 112 ? 1.667 16.33 -14.754 1 16.41 130 THR C O 1
ATOM 4197 N N . ALA C 1 113 ? 2.297 14.237 -14.121 1 15.98 131 ALA C N 1
ATOM 4198 C CA . ALA C 1 113 ? 0.939 13.753 -13.965 1 16.49 131 ALA C CA 1
ATOM 4199 C C . ALA C 1 113 ? 0.317 14.111 -12.614 1 16.47 131 ALA C C 1
ATOM 4200 O O . ALA C 1 113 ? -0.814 13.683 -12.342 1 17.46 131 ALA C O 1
ATOM 4202 N N . ARG C 1 114 ? 1.049 14.811 -11.733 1 15.73 132 ARG C N 1
ATOM 4203 C CA . ARG C 1 114 ? 0.538 15.163 -10.392 1 16.54 132 ARG C CA 1
ATOM 4204 C C . ARG C 1 114 ? 0.159 13.906 -9.613 1 17.37 132 ARG C C 1
ATOM 4205 O O . ARG C 1 114 ? -0.847 13.882 -8.906 1 18.22 132 ARG C O 1
ATOM 4213 N N A GLN C 1 115 ? 0.983 12.867 -9.72 0.5 16.64 133 GLN C N 1
ATOM 4214 N N B GLN C 1 115 ? 0.976 12.857 -9.734 0.5 16.67 133 GLN C N 1
ATOM 4215 C CA A GLN C 1 115 ? 0.698 11.596 -9.075 0.5 16.48 133 GLN C CA 1
ATOM 4216 C CA B GLN C 1 115 ? 0.702 11.594 -9.065 0.5 16.54 133 GLN C CA 1
ATOM 4217 C C A GLN C 1 115 ? 1.701 11.281 -7.974 0.5 16.67 133 GLN C C 1
ATOM 4218 C C B GLN C 1 115 ? 1.716 11.326 -7.962 0.5 16.72 133 GLN C C 1
ATOM 4219 O O A GLN C 1 115 ? 2.862 11.003 -8.268 0.5 16.82 133 GLN C O 1
ATOM 4220 O O B GLN C 1 115 ? 2.882 11.06 -8.255 0.5 16.91 133 GLN C O 1
ATOM 4231 N N . PRO C 1 116 ? 1.269 11.271 -6.702 1 16.28 134 PRO C N 1
ATOM 4232 C CA . PRO C 1 116 ? 2.197 10.91 -5.619 1 15.19 134 PRO C CA 1
ATOM 4233 C C . PRO C 1 116 ? 2.634 9.452 -5.725 1 15.19 134 PRO C C 1
ATOM 4234 O O . PRO C 1 116 ? 1.94 8.613 -6.31 1 16.16 134 PRO C O 1
ATOM 4238 N N . LEU C 1 117 ? 3.755 9.136 -5.112 1 14.92 135 LEU C N 1
ATOM 4239 C CA . LEU C 1 117 ? 4.235 7.759 -5.028 1 16.57 135 LEU C CA 1
ATOM 4240 C C . LEU C 1 117 ? 3.243 6.919 -4.223 1 17.23 135 LEU C C 1
ATOM 4241 O O . LEU C 1 117 ? 2.677 7.415 -3.239 1 17.14 135 LEU C O 1
ATOM 4246 N N . VAL C 1 118 ? 3.035 5.661 -4.623 1 16.56 136 VAL C N 1
ATOM 4247 C CA . VAL C 1 118 ? 2.187 4.719 -3.891 1 16.82 136 VAL C CA 1
ATOM 4248 C C . VAL C 1 118 ? 3.11 3.594 -3.514 1 15.85 136 VAL C C 1
ATOM 4249 O O . VAL C 1 118 ? 3.707 2.964 -4.391 1 15.28 136 VAL C O 1
ATOM 4253 N N . ILE C 1 119 ? 3.316 3.377 -2.204 1 14.68 137 ILE C N 1
ATOM 4254 C CA . ILE C 1 119 ? 4.306 2.411 -1.738 1 13.89 137 ILE C CA 1
ATOM 4255 C C . ILE C 1 119 ? 3.748 1.028 -1.876 1 14.04 137 ILE C C 1
ATOM 4256 O O . ILE C 1 119 ? 2.893 0.631 -1.081 1 15.81 137 ILE C O 1
ATOM 4261 N N A SER C 1 120 ? 4.188 0.29 -2.907 0.5 13.58 138 SER C N 1
ATOM 4262 N N B SER C 1 120 ? 4.199 0.299 -2.899 0.5 14.08 138 SER C N 1
ATOM 4263 C CA A SER C 1 120 ? 3.655 -1.048 -3.163 0.5 13.11 138 SER C CA 1
ATOM 4264 C CA B SER C 1 120 ? 3.655 -1.022 -3.169 0.5 14.13 138 SER C CA 1
ATOM 4265 C C A SER C 1 120 ? 4.721 -2.125 -3.38 0.5 12.84 138 SER C C 1
ATOM 4266 C C B SER C 1 120 ? 4.716 -2.11 -3.396 0.5 13.31 138 SER C C 1
ATOM 4267 O O A SER C 1 120 ? 4.392 -3.208 -3.863 0.5 12.7 138 SER C O 1
ATOM 4268 O O B SER C 1 120 ? 4.381 -3.193 -3.876 0.5 13.17 138 SER C O 1
ATOM 4273 N N . GLN C 1 121 ? 5.99 -1.822 -3.078 1 12.83 139 GLN C N 1
ATOM 4274 C CA . GLN C 1 121 ? 7.085 -2.782 -3.273 1 12.56 139 GLN C CA 1
ATOM 4275 C C . GLN C 1 121 ? 8.244 -2.431 -2.324 1 13.03 139 GLN C C 1
ATOM 4276 O O . GLN C 1 121 ? 8.437 -1.26 -1.987 1 12.85 139 GLN C O 1
ATOM 4282 N N . MET C 1 122 ? 8.983 -3.461 -1.869 1 13.7 140 MET C N 1
ATOM 4283 C CA . MET C 1 122 ? 10.095 -3.352 -0.943 1 14.58 140 MET C CA 1
ATOM 4284 C C . MET C 1 122 ? 11.035 -2.144 -1.179 1 13.86 140 MET C C 1
ATOM 4285 O O . MET C 1 122 ? 11.33 -1.392 -0.237 1 14.43 140 MET C O 1
ATOM 4290 N N . ASP C 1 123 ? 11.556 -1.973 -2.404 1 13.11 141 ASP C N 1
ATOM 4291 C CA . ASP C 1 123 ? 12.506 -0.895 -2.685 1 13.28 141 ASP C CA 1
ATOM 4292 C C . ASP C 1 123 ? 11.872 0.477 -2.754 1 13.13 141 ASP C C 1
ATOM 4293 O O . ASP C 1 123 ? 12.599 1.451 -2.869 1 13.9 141 ASP C O 1
ATOM 4298 N N . MET C 1 124 ? 10.53 0.585 -2.752 1 12.03 142 MET C N 1
ATOM 4299 C CA . MET C 1 124 ? 9.866 1.89 -2.698 1 11.97 142 MET C CA 1
ATOM 4300 C C . MET C 1 124 ? 9.813 2.427 -1.243 1 10.84 142 MET C C 1
ATOM 4301 O O . MET C 1 124 ? 9.576 3.611 -1.032 1 12.76 142 MET C O 1
ATOM 4306 N N . THR C 1 125 ? 9.967 1.52 -0.265 1 10.48 143 THR C N 1
ATOM 4307 C CA . THR C 1 125 ? 9.807 1.847 1.152 1 10.26 143 THR C CA 1
ATOM 4308 C C . THR C 1 125 ? 10.763 2.896 1.71 1 11.97 143 THR C C 1
ATOM 4309 O O . THR C 1 125 ? 10.322 3.574 2.657 1 11.84 143 THR C O 1
ATOM 4313 N N . PRO C 1 126 ? 11.993 3.16 1.206 1 12.48 144 PRO C N 1
ATOM 4314 C CA . PRO C 1 126 ? 12.763 4.297 1.783 1 12.9 144 PRO C CA 1
ATOM 4315 C C . PRO C 1 126 ? 12.017 5.637 1.609 1 12.76 144 PRO C C 1
ATOM 4316 O O . PRO C 1 126 ? 12.364 6.595 2.281 1 13.82 144 PRO C O 1
ATOM 4320 N N . LEU C 1 127 ? 11.011 5.708 0.7 1 11.79 145 LEU C N 1
ATOM 4321 C CA . LEU C 1 127 ? 10.192 6.931 0.538 1 11.79 145 LEU C CA 1
ATOM 4322 C C . LEU C 1 127 ? 8.863 6.877 1.28 1 12.57 145 LEU C C 1
ATOM 4323 O O . LEU C 1 127 ? 8.119 7.849 1.226 1 13.46 145 LEU C O 1
ATOM 4328 N N . HIS C 1 128 ? 8.539 5.745 1.962 1 12.69 146 HIS C N 1
ATOM 4329 C CA . HIS C 1 128 ? 7.277 5.619 2.685 1 13 146 HIS C CA 1
ATOM 4330 C C . HIS C 1 128 ? 7.226 6.654 3.81 1 12.93 146 HIS C C 1
ATOM 4331 O O . HIS C 1 128 ? 8.145 6.732 4.626 1 13.11 146 HIS C O 1
ATOM 4338 N N . ASN C 1 129 ? 6.152 7.474 3.813 1 12.78 147 ASN C N 1
ATOM 4339 C CA . ASN C 1 129 ? 5.995 8.555 4.799 1 13.09 147 ASN C CA 1
ATOM 4340 C C . ASN C 1 129 ? 7.214 9.479 4.787 1 13.08 147 ASN C C 1
ATOM 4341 O O . ASN C 1 129 ? 7.565 10.087 5.807 1 14.01 147 ASN C O 1
ATOM 4346 N N . ASP C 1 130 ? 7.908 9.533 3.623 1 12.94 148 ASP C N 1
ATOM 4347 C CA . ASP C 1 130 ? 9.134 10.312 3.526 1 12.77 148 ASP C CA 1
ATOM 4348 C C . ASP C 1 130 ? 9.257 11.033 2.21 1 11.59 148 ASP C C 1
ATOM 4349 O O . ASP C 1 130 ? 10.369 11.415 1.837 1 12.1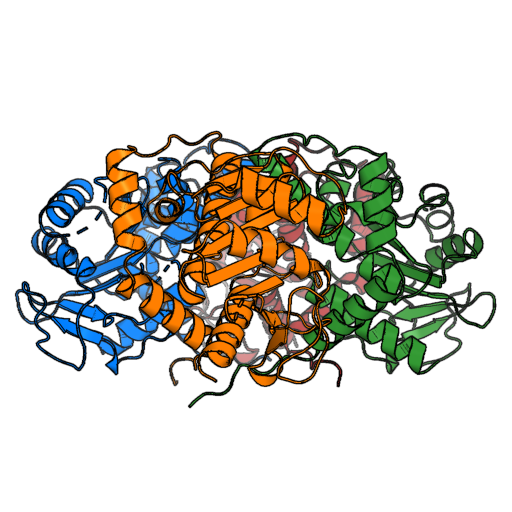2 148 ASP C O 1
ATOM 4354 N N . CYS C 1 131 ? 8.129 11.243 1.521 1 10.04 149 CYS C N 1
ATOM 4355 C CA . CYS C 1 131 ? 8.153 11.958 0.256 1 10.75 149 CYS C CA 1
ATOM 4356 C C . CYS C 1 131 ? 6.999 12.938 0.215 1 14.24 149 CYS C C 1
ATOM 4357 O O . CYS C 1 131 ? 5.842 12.54 0.186 1 17.48 149 CYS C O 1
ATOM 4360 N N . ALA C 1 132 ? 7.306 14.224 0.338 1 13.34 150 ALA C N 1
ATOM 4361 C CA . ALA C 1 132 ? 6.312 15.286 0.234 1 13.08 150 ALA C CA 1
ATOM 4362 C C . ALA C 1 132 ? 5.881 15.45 -1.24 1 13.34 150 ALA C C 1
ATOM 4363 O O . ALA C 1 132 ? 6.54 14.918 -2.138 1 12.43 150 ALA C O 1
ATOM 4365 N N . PHE C 1 133 ? 4.791 16.205 -1.496 1 13.95 151 PHE C N 1
ATOM 4366 C CA . PHE C 1 133 ? 4.368 16.438 -2.882 1 15.63 151 PHE C CA 1
ATOM 4367 C C . PHE C 1 133 ? 3.941 17.885 -2.961 1 15.64 151 PHE C C 1
ATOM 4368 O O . PHE C 1 133 ? 3.059 18.298 -2.209 1 16.64 151 PHE C O 1
ATOM 4376 N N . LEU C 1 134 ? 4.653 18.699 -3.743 1 13.96 152 LEU C N 1
ATOM 4377 C CA . LEU C 1 134 ? 4.272 20.094 -3.907 1 14.84 152 LEU C CA 1
ATOM 4378 C C . LEU C 1 134 ? 3.325 20.128 -5.121 1 16.64 152 LEU C C 1
ATOM 4379 O O . LEU C 1 134 ? 3.748 19.83 -6.232 1 16.08 152 LEU C O 1
ATOM 4384 N N . GLY C 1 135 ? 2.058 20.426 -4.894 1 18.27 153 GLY C N 1
ATOM 4385 C CA . GLY C 1 135 ? 1.057 20.407 -5.95 1 18.9 153 GLY C CA 1
ATOM 4386 C C . GLY C 1 135 ? 1.07 21.627 -6.843 1 19.58 153 GLY C C 1
ATOM 4387 O O . GLY C 1 135 ? 0.613 21.554 -7.986 1 21.7 153 GLY C O 1
ATOM 4388 N N . GLU C 1 136 ? 1.603 22.736 -6.354 1 18.64 154 GLU C N 1
ATOM 4389 C CA . GLU C 1 136 ? 1.601 23.989 -7.09 1 18.9 154 GLU C CA 1
ATOM 4390 C C . GLU C 1 136 ? 2.913 24.189 -7.82 1 18.66 154 GLU C C 1
ATOM 4391 O O . GLU C 1 136 ? 3.97 23.982 -7.239 1 20.07 154 GLU C O 1
ATOM 4397 N N . TRP C 1 137 ? 2.859 24.615 -9.086 1 17.4 155 TRP C N 1
ATOM 4398 C CA . TRP C 1 137 ? 4.076 24.905 -9.817 1 17.45 155 TRP C CA 1
ATOM 4399 C C . TRP C 1 137 ? 4.172 26.409 -9.888 1 19.47 155 TRP C C 1
ATOM 4400 O O . TRP C 1 137 ? 3.331 27.059 -10.514 1 19.93 155 TRP C O 1
ATOM 4411 N N . PRO C 1 138 ? 5.199 26.99 -9.261 1 20.48 156 PRO C N 1
ATOM 4412 C CA . PRO C 1 138 ? 5.301 28.452 -9.226 1 20.46 156 PRO C CA 1
ATOM 4413 C C . PRO C 1 138 ? 5.993 29.109 -10.41 1 20.95 156 PRO C C 1
ATOM 4414 O O . PRO C 1 138 ? 6.214 30.304 -10.366 1 21.19 156 PRO C O 1
ATOM 4418 N N . GLY C 1 139 ? 6.293 28.359 -11.472 1 20.25 157 GLY C N 1
ATOM 4419 C CA . GLY C 1 139 ? 6.969 28.925 -12.635 1 19.9 157 GLY C CA 1
ATOM 4420 C C . GLY C 1 139 ? 8.475 28.956 -12.458 1 19.25 157 GLY C C 1
ATOM 4421 O O . GLY C 1 139 ? 9.072 27.956 -12.062 1 19.73 157 GLY C O 1
ATOM 4422 N N . VAL C 1 140 ? 9.092 30.097 -12.701 1 18.19 158 VAL C N 1
ATOM 4423 C CA . VAL C 1 140 ? 10.518 30.282 -12.452 1 18.84 158 VAL C CA 1
ATOM 4424 C C . VAL C 1 140 ? 10.707 31.402 -11.423 1 19.1 158 VAL C C 1
ATOM 4425 O O . VAL C 1 140 ? 11.128 32.52 -11.76 1 20.95 158 VAL C O 1
ATOM 4429 N N . PRO C 1 141 ? 10.417 31.13 -10.137 1 18.83 159 PRO C N 1
ATOM 4430 C CA . PRO C 1 141 ? 10.578 32.186 -9.139 1 18.99 159 PRO C CA 1
ATOM 4431 C C . PRO C 1 141 ? 12.057 32.492 -8.841 1 18.86 159 PRO C C 1
ATOM 4432 O O . PRO C 1 141 ? 12.952 31.674 -9.1 1 19.12 159 PRO C O 1
ATOM 4436 N N . ILE C 1 142 ? 12.31 33.672 -8.274 1 17.86 160 ILE C N 1
ATOM 4437 C CA . ILE C 1 142 ? 13.643 34.033 -7.812 1 18.99 160 ILE C CA 1
ATOM 4438 C C . ILE C 1 142 ? 14.01 33.075 -6.619 1 19.38 160 ILE C C 1
ATOM 4439 O O . ILE C 1 142 ? 13.118 32.507 -5.952 1 19.2 160 ILE C O 1
ATOM 4444 N N . ALA C 1 143 ? 15.31 32.812 -6.425 1 19.59 161 ALA C N 1
ATOM 4445 C CA . ALA C 1 143 ? 15.78 31.867 -5.401 1 20.34 161 ALA C CA 1
ATOM 4446 C C . ALA C 1 143 ? 15.145 31.975 -4.034 1 19.56 161 ALA C C 1
ATOM 4447 O O . ALA C 1 143 ? 15.023 30.959 -3.336 1 19.7 161 ALA C O 1
ATOM 4449 N N . ASP C 1 144 ? 14.825 33.199 -3.594 1 18.03 162 ASP C N 1
ATOM 4450 C CA . ASP C 1 144 ? 14.268 33.396 -2.27 1 17.11 162 ASP C CA 1
ATOM 4451 C C . ASP C 1 144 ? 12.884 32.789 -2.176 1 17.23 162 ASP C C 1
ATOM 4452 O O . ASP C 1 144 ? 12.63 31.966 -1.281 1 17.78 162 ASP C O 1
ATOM 4457 N N . GLN C 1 145 ? 12.018 33.114 -3.143 1 16.24 163 GLN C N 1
ATOM 4458 C CA A GLN C 1 145 ? 10.677 32.552 -3.157 0.5 15.72 163 GLN C CA 1
ATOM 4459 C CA B GLN C 1 145 ? 10.662 32.57 -3.188 0.5 16.02 163 GLN C CA 1
ATOM 4460 C C . GLN C 1 145 ? 10.707 31.057 -3.426 1 15.49 163 GLN C C 1
ATOM 4461 O O . GLN C 1 145 ? 9.933 30.297 -2.828 1 15.45 163 GLN C O 1
ATOM 4472 N N . GLU C 1 146 ? 11.627 30.6 -4.294 1 14.8 164 GLU C N 1
ATOM 4473 C CA . GLU C 1 146 ? 11.753 29.157 -4.557 1 15.15 164 GLU C CA 1
ATOM 4474 C C . GLU C 1 146 ? 12.178 28.424 -3.28 1 15.59 164 GLU C C 1
ATOM 4475 O O . GLU C 1 146 ? 11.621 27.374 -2.939 1 15.97 164 GLU C O 1
ATOM 4481 N N . GLY C 1 147 ? 13.104 29.028 -2.528 1 14.75 165 GLY C N 1
ATOM 4482 C CA . GLY C 1 147 ? 13.606 28.438 -1.304 1 15.28 165 GLY C CA 1
ATOM 4483 C C . GLY C 1 147 ? 12.541 28.323 -0.23 1 16.02 165 GLY C C 1
ATOM 4484 O O . GLY C 1 147 ? 12.456 27.302 0.441 1 15.95 165 GLY C O 1
ATOM 4485 N N . VAL C 1 148 ? 11.723 29.361 -0.044 1 16.28 166 VAL C N 1
ATOM 4486 C CA . VAL C 1 148 ? 10.684 29.313 0.98 1 17.01 166 VAL C CA 1
ATOM 4487 C C . VAL C 1 148 ? 9.624 28.299 0.589 1 16.03 166 VAL C C 1
ATOM 4488 O O . VAL C 1 148 ? 9.168 27.547 1.447 1 17.16 166 VAL C O 1
ATOM 4492 N N . ILE C 1 149 ? 9.22 28.293 -0.696 1 16.16 167 ILE C N 1
ATOM 4493 C CA . ILE C 1 149 ? 8.201 27.364 -1.176 1 17.08 167 ILE C CA 1
ATOM 4494 C C . ILE C 1 149 ? 8.637 25.903 -0.959 1 16.1 167 ILE C C 1
ATOM 4495 O O . ILE C 1 149 ? 7.874 25.086 -0.405 1 13.96 167 ILE C O 1
ATOM 4500 N N . ILE C 1 150 ? 9.854 25.598 -1.405 1 14.89 168 ILE C N 1
ATOM 4501 C CA . ILE C 1 150 ? 10.332 24.207 -1.327 1 15.22 168 ILE C CA 1
ATOM 4502 C C . ILE C 1 150 ? 10.63 23.773 0.11 1 15.64 168 ILE C C 1
ATOM 4503 O O . ILE C 1 150 ? 10.246 22.655 0.486 1 16.13 168 ILE C O 1
ATOM 4508 N N B SER C 1 151 ? 11.279 24.631 0.925 0.38 14.91 169 SER C N 1
ATOM 4509 N N C SER C 1 151 ? 11.265 24.634 0.924 0.62 15.81 169 SER C N 1
ATOM 4510 C CA B SER C 1 151 ? 11.552 24.24 2.32 0.38 14.33 169 SER C CA 1
ATOM 4511 C CA C SER C 1 151 ? 11.532 24.247 2.324 0.62 15.94 169 SER C CA 1
ATOM 4512 C C B SER C 1 151 ? 10.253 24.034 3.111 0.38 15.02 169 SER C C 1
ATOM 4513 C C C SER C 1 151 ? 10.226 23.998 3.08 0.62 15.6 169 SER C C 1
ATOM 4514 O O B SER C 1 151 ? 10.197 23.137 3.95 0.38 15.47 169 SER C O 1
ATOM 4515 O O C SER C 1 151 ? 10.13 23.034 3.839 0.62 16.07 169 SER C O 1
ATOM 4520 N N . LYS C 1 152 ? 9.219 24.873 2.864 1 15.36 170 LYS C N 1
ATOM 4521 C CA . LYS C 1 152 ? 7.939 24.718 3.555 1 17.42 170 LYS C CA 1
ATOM 4522 C C . LYS C 1 152 ? 7.236 23.431 3.12 1 16.46 170 LYS C C 1
ATOM 4523 O O . LYS C 1 152 ? 6.786 22.671 3.983 1 17.13 170 LYS C O 1
ATOM 4526 N N . ALA C 1 153 ? 7.208 23.143 1.815 1 16.08 171 ALA C N 1
ATOM 4527 C CA . ALA C 1 153 ? 6.536 21.945 1.316 1 15.28 171 ALA C CA 1
ATOM 4528 C C . ALA C 1 153 ? 7.277 20.662 1.705 1 14.74 171 ALA C C 1
ATOM 4529 O O . ALA C 1 153 ? 6.631 19.653 1.977 1 14.94 171 ALA C O 1
ATOM 4531 N N . LEU C 1 154 ? 8.617 20.699 1.771 1 12.84 172 LEU C N 1
ATOM 4532 C CA . LEU C 1 154 ? 9.391 19.516 2.172 1 13 172 LEU C CA 1
ATOM 4533 C C . LEU C 1 154 ? 9.083 19.103 3.615 1 13.68 172 LEU C C 1
ATOM 4534 O O . LEU C 1 154 ? 9.067 17.904 3.934 1 13.74 172 LEU C O 1
ATOM 4539 N N . GLY C 1 155 ? 8.927 20.104 4.518 1 11.52 173 GLY C N 1
ATOM 4540 C CA . GLY C 1 155 ? 8.65 19.787 5.922 1 11.49 173 GLY C CA 1
ATOM 4541 C C . GLY C 1 155 ? 9.786 18.975 6.507 1 12.24 173 GLY C C 1
ATOM 4542 O O . GLY C 1 155 ? 10.957 19.248 6.197 1 12.29 173 GLY C O 1
ATOM 4543 N N . ASP C 1 156 ? 9.452 17.856 7.181 1 11.57 174 ASP C N 1
ATOM 4544 C CA . ASP C 1 156 ? 10.479 17.006 7.769 1 11.77 174 ASP C CA 1
ATOM 4545 C C . ASP C 1 156 ? 10.853 15.806 6.898 1 12.33 174 ASP C C 1
ATOM 4546 O O . ASP C 1 156 ? 11.541 14.897 7.404 1 12.28 174 ASP C O 1
ATOM 4551 N N . LYS C 1 157 ? 10.434 15.8 5.623 1 11.42 175 LYS C N 1
ATOM 4552 C CA . LYS C 1 157 ? 10.651 14.626 4.751 1 11.46 175 LYS C CA 1
ATOM 4553 C C . LYS C 1 157 ? 12.045 14.508 4.156 1 11.09 175 LYS C C 1
ATOM 4554 O O . LYS C 1 157 ? 12.783 15.48 4.082 1 11.09 175 LYS C O 1
ATOM 4560 N N . ARG C 1 158 ? 12.386 13.303 3.671 1 10.77 176 ARG C N 1
ATOM 4561 C CA . ARG C 1 158 ? 13.665 13.088 2.991 1 11.8 176 ARG C CA 1
ATOM 4562 C C . ARG C 1 158 ? 13.612 13.416 1.49 1 11.54 176 ARG C C 1
ATOM 4563 O O . ARG C 1 158 ? 14.665 13.53 0.833 1 11.91 176 ARG C O 1
ATOM 4571 N N . ALA C 1 159 ? 12.404 13.559 0.93 1 11.07 177 ALA C N 1
ATOM 4572 C CA . ALA C 1 159 ? 12.283 13.825 -0.501 1 11.28 177 ALA C CA 1
ATOM 4573 C C . ALA C 1 159 ? 11.008 14.603 -0.804 1 10.85 177 ALA C C 1
ATOM 4574 O O . ALA C 1 159 ? 10.085 14.648 0.023 1 10.39 177 ALA C O 1
ATOM 4576 N N . ILE C 1 160 ? 10.934 15.188 -1.996 1 10.41 178 ILE C N 1
ATOM 4577 C CA . ILE C 1 160 ? 9.736 15.89 -2.416 1 11.81 178 ILE C CA 1
ATOM 4578 C C . ILE C 1 160 ? 9.599 15.766 -3.929 1 12.37 178 ILE C C 1
ATOM 4579 O O . ILE C 1 160 ? 10.582 15.951 -4.654 1 12.43 178 ILE C O 1
ATOM 4584 N N . ILE C 1 161 ? 8.389 15.472 -4.385 1 11.09 179 ILE C N 1
ATOM 4585 C CA . ILE C 1 161 ? 8.1 15.485 -5.827 1 12.37 179 ILE C CA 1
ATOM 4586 C C . ILE C 1 161 ? 7.494 16.859 -6.078 1 12.82 179 ILE C C 1
ATOM 4587 O O . ILE C 1 161 ? 6.574 17.278 -5.372 1 12.71 179 ILE C O 1
ATOM 4592 N N . LEU C 1 162 ? 8.062 17.596 -7.03 1 12.61 180 LEU C N 1
ATOM 4593 C CA . LEU C 1 162 ? 7.646 18.953 -7.336 1 13.61 180 LEU C CA 1
ATOM 4594 C C . LEU C 1 162 ? 6.775 18.911 -8.566 1 12.61 180 LEU C C 1
ATOM 4595 O O . LEU C 1 162 ? 7.293 18.66 -9.663 1 11.72 180 LEU C O 1
ATOM 4600 N N . ALA C 1 163 ? 5.454 19.148 -8.422 1 12.15 181 ALA C N 1
ATOM 4601 C CA . ALA C 1 163 ? 4.533 19.033 -9.571 1 12.87 181 ALA C CA 1
ATOM 4602 C C . ALA C 1 163 ? 4.965 19.839 -10.782 1 12.29 181 ALA C C 1
ATOM 4603 O O . ALA C 1 163 ? 5.438 20.965 -10.63 1 12.63 181 ALA C O 1
ATOM 4605 N N . HIS C 1 164 ? 4.84 19.236 -11.967 1 12.38 182 HIS C N 1
ATOM 4606 C CA . HIS C 1 164 ? 5.195 19.9 -13.227 1 11.9 182 HIS C CA 1
ATOM 4607 C C . HIS C 1 164 ? 6.68 20.297 -13.295 1 11.86 182 HIS C C 1
ATOM 4608 O O . HIS C 1 164 ? 7.042 21.174 -14.098 1 12.96 182 HIS C O 1
ATOM 4615 N N . HIS C 1 165 ? 7.558 19.581 -12.532 1 12.24 183 HIS C N 1
ATOM 4616 C CA . HIS C 1 165 ? 8.952 19.997 -12.482 1 12.52 183 HIS C CA 1
ATOM 4617 C C . HIS C 1 165 ? 9.942 18.84 -12.351 1 12.55 183 HIS C C 1
ATOM 4618 O O . HIS C 1 165 ? 10.668 18.583 -13.303 1 12.88 183 HIS C O 1
ATOM 4625 N N . GLY C 1 166 ? 10.013 18.166 -11.198 1 12.14 184 GLY C N 1
ATOM 4626 C CA . GLY C 1 166 ? 11.014 17.131 -10.976 1 12.19 184 GLY C CA 1
ATOM 4627 C C . GLY C 1 166 ? 10.961 16.736 -9.513 1 11.97 184 GLY C C 1
ATOM 4628 O O . GLY C 1 166 ? 9.863 16.596 -8.954 1 11.72 184 GLY C O 1
ATOM 4629 N N . TYR C 1 167 ? 12.117 16.505 -8.908 1 11.5 185 TYR C N 1
ATOM 4630 C CA . TYR C 1 167 ? 12.123 16.106 -7.482 1 12.04 185 TYR C CA 1
ATOM 4631 C C . TYR C 1 167 ? 13.352 16.71 -6.775 1 11.51 185 TYR C C 1
ATOM 4632 O O . TYR C 1 167 ? 14.312 17.156 -7.416 1 11.37 185 TYR C O 1
ATOM 4641 N N . LEU C 1 168 ? 13.359 16.585 -5.453 1 10.53 186 LEU C N 1
ATOM 4642 C CA . LEU C 1 168 ? 14.512 16.96 -4.675 1 9.92 186 LEU C CA 1
ATOM 4643 C C . LEU C 1 168 ? 14.628 15.916 -3.555 1 10.82 186 LEU C C 1
ATOM 4644 O O . LEU C 1 168 ? 13.602 15.444 -2.992 1 10.6 186 LEU C O 1
ATOM 4649 N N . THR C 1 169 ? 15.864 15.548 -3.222 1 10.59 187 THR C N 1
ATOM 4650 C CA . THR C 1 169 ? 16.117 14.7 -2.047 1 9.82 187 THR C CA 1
ATOM 4651 C C . THR C 1 169 ? 16.975 15.479 -1.047 1 11.01 187 THR C C 1
ATOM 4652 O O . THR C 1 169 ? 17.769 16.336 -1.44 1 11.01 187 THR C O 1
ATOM 4656 N N . ALA C 1 170 ? 16.826 15.177 0.246 1 11.41 188 ALA C N 1
ATOM 4657 C CA . ALA C 1 170 ? 17.536 15.916 1.285 1 12.69 188 ALA C CA 1
ATOM 4658 C C . ALA C 1 170 ? 18.027 14.874 2.276 1 13.89 188 ALA C C 1
ATOM 4659 O O . ALA C 1 170 ? 17.222 14.253 2.995 1 15.82 188 ALA C O 1
ATOM 4661 N N . GLY C 1 171 ? 19.325 14.649 2.282 1 12.43 189 GLY C N 1
ATOM 4662 C CA . GLY C 1 171 ? 19.901 13.6 3.103 1 12.04 189 GLY C CA 1
ATOM 4663 C C . GLY C 1 171 ? 20.782 14.098 4.229 1 12.3 189 GLY C C 1
ATOM 4664 O O . GLY C 1 171 ? 21.291 15.227 4.183 1 12.21 189 GLY C O 1
ATOM 4665 N N . LYS C 1 172 ? 21.028 13.216 5.226 1 11.57 190 LYS C N 1
ATOM 4666 C CA . LYS C 1 172 ? 21.941 13.582 6.311 1 12.61 190 LYS C CA 1
ATOM 4667 C C . LYS C 1 172 ? 23.422 13.586 5.805 1 12.87 190 LYS C C 1
ATOM 4668 O O . LYS C 1 172 ? 24.334 14.115 6.45 1 13.55 190 LYS C O 1
ATOM 4670 N N . SER C 1 173 ? 23.662 12.912 4.701 1 12.37 191 SER C N 1
ATOM 4671 C CA . SER C 1 173 ? 24.951 12.846 4.061 1 12.56 191 SER C CA 1
ATOM 4672 C C . SER C 1 173 ? 24.709 12.879 2.537 1 12.57 191 SER C C 1
ATOM 4673 O O . SER C 1 173 ? 23.585 12.617 2.046 1 11.93 191 SER C O 1
ATOM 4676 N N . CYS C 1 174 ? 25.792 13.084 1.789 1 11.39 192 CYS C N 1
ATOM 4677 C CA . CYS C 1 174 ? 25.71 13.034 0.327 1 12.02 192 CYS C CA 1
ATOM 4678 C C . CYS C 1 174 ? 25.364 11.6 -0.124 1 12.07 192 CYS C C 1
ATOM 4679 O O . CYS C 1 174 ? 24.57 11.413 -1.042 1 11.82 192 CYS C O 1
ATOM 4682 N N . GLN C 1 175 ? 25.881 10.579 0.596 1 11.27 193 GLN C N 1
ATOM 4683 C CA . GLN C 1 175 ? 25.543 9.184 0.309 1 12.07 193 GLN C CA 1
ATOM 4684 C C . GLN C 1 175 ? 24.043 8.958 0.465 1 13.38 193 GLN C C 1
ATOM 4685 O O . GLN C 1 175 ? 23.435 8.336 -0.412 1 14.09 193 GLN C O 1
ATOM 4691 N N . GLU C 1 176 ? 23.432 9.499 1.549 1 12.47 194 GLU C N 1
ATOM 4692 C CA . GLU C 1 176 ? 21.997 9.293 1.753 1 11.36 194 GLU C CA 1
ATOM 4693 C C . GLU C 1 176 ? 21.175 10.054 0.696 1 10.63 194 GLU C C 1
ATOM 4694 O O . GLU C 1 176 ? 20.209 9.5 0.166 1 10.64 194 GLU C O 1
ATOM 4700 N N . ALA C 1 177 ? 21.565 11.298 0.34 1 10.2 195 ALA C N 1
ATOM 4701 C CA . ALA C 1 177 ? 20.811 12.039 -0.678 1 9.56 195 ALA C CA 1
ATOM 4702 C C . ALA C 1 177 ? 20.873 11.251 -2.014 1 9.86 195 ALA C C 1
ATOM 4703 O O . ALA C 1 177 ? 19.864 11.151 -2.717 1 10.32 195 ALA C O 1
ATOM 4705 N N . THR C 1 178 ? 22.048 10.662 -2.333 1 10.24 196 THR C N 1
ATOM 4706 C CA . THR C 1 178 ? 22.184 9.899 -3.593 1 10.03 196 THR C CA 1
ATOM 4707 C C . THR C 1 178 ? 21.328 8.637 -3.559 1 10.36 196 THR C C 1
ATOM 4708 O O . THR C 1 178 ? 20.614 8.338 -4.498 1 10.97 196 THR C O 1
ATOM 4712 N N . TYR C 1 179 ? 21.375 7.905 -2.444 1 10.13 197 TYR C N 1
ATOM 4713 C CA . TYR C 1 179 ? 20.596 6.672 -2.273 1 9.96 197 TYR C CA 1
ATOM 4714 C C . TYR C 1 179 ? 19.094 6.987 -2.429 1 9.94 197 TYR C C 1
ATOM 4715 O O . TYR C 1 179 ? 18.394 6.284 -3.145 1 10.59 197 TYR C O 1
ATOM 4724 N N . LEU C 1 180 ? 18.627 8.055 -1.796 1 9.99 198 LEU C N 1
ATOM 4725 C CA . LEU C 1 180 ? 17.209 8.456 -1.915 1 10.37 198 LEU C CA 1
ATOM 4726 C C . LEU C 1 180 ? 16.866 8.806 -3.359 1 9.67 198 LEU C C 1
ATOM 4727 O O . LEU C 1 180 ? 15.818 8.408 -3.863 1 11.21 198 LEU C O 1
ATOM 4732 N N . SER C 1 181 ? 17.778 9.472 -4.051 1 8.89 199 SER C N 1
ATOM 4733 C CA A SER C 1 181 ? 17.554 9.861 -5.436 0.5 9.43 199 SER C CA 1
ATOM 4734 C CA B SER C 1 181 ? 17.564 9.853 -5.448 0.5 9.51 199 SER C CA 1
ATOM 4735 C C . SER C 1 181 ? 17.381 8.624 -6.353 1 10.2 199 SER C C 1
ATOM 4736 O O . SER C 1 181 ? 16.413 8.564 -7.147 1 11.37 199 SER C O 1
ATOM 4741 N N . VAL C 1 182 ? 18.306 7.655 -6.248 1 9.79 200 VAL C N 1
ATOM 4742 C CA . VAL C 1 182 ? 18.265 6.457 -7.072 1 10.07 200 VAL C CA 1
ATOM 4743 C C . VAL C 1 182 ? 17.026 5.641 -6.75 1 11.42 200 VAL C C 1
ATOM 4744 O O . VAL C 1 182 ? 16.327 5.216 -7.658 1 12.09 200 VAL C O 1
ATOM 4748 N N . TYR C 1 183 ? 16.733 5.458 -5.464 1 10.85 201 TYR C N 1
ATOM 4749 C CA . TYR C 1 183 ? 15.576 4.644 -5.075 1 11.48 201 TYR C CA 1
ATOM 4750 C C . TYR C 1 183 ? 14.274 5.356 -5.501 1 11.7 201 TYR C C 1
ATOM 4751 O O . TYR C 1 183 ? 13.345 4.697 -5.951 1 12.16 201 TYR C O 1
ATOM 4760 N N . LEU C 1 184 ? 14.216 6.684 -5.414 1 11.28 202 LEU C N 1
ATOM 4761 C CA . LEU C 1 184 ? 12.992 7.403 -5.842 1 11.48 202 LEU C CA 1
ATOM 4762 C C . LEU C 1 184 ? 12.766 7.246 -7.361 1 11.69 202 LEU C C 1
ATOM 4763 O O . LEU C 1 184 ? 11.66 6.899 -7.809 1 11.89 202 LEU C O 1
ATOM 4768 N N . GLU C 1 185 ? 13.836 7.384 -8.137 1 9.78 203 GLU C N 1
ATOM 4769 C CA . GLU C 1 185 ? 13.726 7.288 -9.591 1 9.88 203 GLU C CA 1
ATOM 4770 C C . GLU C 1 185 ? 13.272 5.859 -9.991 1 10.89 203 GLU C C 1
ATOM 4771 O O . GLU C 1 185 ? 12.371 5.712 -10.839 1 12.57 203 GLU C O 1
ATOM 4777 N N . ARG C 1 186 ? 13.866 4.813 -9.35 1 9.93 204 ARG C N 1
ATOM 4778 C CA . ARG C 1 186 ? 13.476 3.434 -9.658 1 9.74 204 ARG C CA 1
ATOM 4779 C C . ARG C 1 186 ? 12.06 3.104 -9.17 1 10.72 204 ARG C C 1
ATOM 4780 O O . ARG C 1 186 ? 11.322 2.37 -9.842 1 11.63 204 ARG C O 1
ATOM 4788 N N . ALA C 1 187 ? 11.652 3.687 -8.043 1 9.54 205 ALA C N 1
ATOM 4789 C CA . ALA C 1 187 ? 10.295 3.513 -7.53 1 10.65 205 ALA C CA 1
ATOM 4790 C C . ALA C 1 187 ? 9.298 4.153 -8.484 1 10.93 205 ALA C C 1
ATOM 4791 O O . ALA C 1 187 ? 8.265 3.542 -8.793 1 11.45 205 ALA C O 1
ATOM 4793 N N . ALA C 1 188 ? 9.618 5.349 -9.01 1 11.42 206 ALA C N 1
ATOM 4794 C CA . ALA C 1 188 ? 8.742 6.032 -9.955 1 10.29 206 ALA C CA 1
ATOM 4795 C C . ALA C 1 188 ? 8.634 5.19 -11.26 1 10.63 206 ALA C C 1
ATOM 4796 O O . ALA C 1 188 ? 7.536 4.99 -11.776 1 10.32 206 ALA C O 1
ATOM 4798 N N . ARG C 1 189 ? 9.764 4.649 -11.754 1 9 207 ARG C N 1
ATOM 4799 C CA . ARG C 1 189 ? 9.741 3.808 -12.964 1 9.77 207 ARG C CA 1
ATOM 4800 C C . ARG C 1 189 ? 8.834 2.603 -12.765 1 10.68 207 ARG C C 1
ATOM 4801 O O . ARG C 1 189 ? 8.025 2.277 -13.645 1 12.98 207 ARG C O 1
ATOM 4809 N N . LEU C 1 190 ? 8.977 1.909 -11.587 1 9.84 208 LEU C N 1
ATOM 4810 C CA . LEU C 1 190 ? 8.177 0.741 -11.302 1 10.76 208 LEU C CA 1
ATOM 4811 C C . LEU C 1 190 ? 6.68 1.122 -11.28 1 12 208 LEU C C 1
ATOM 4812 O O . LEU C 1 190 ? 5.858 0.434 -11.893 1 12.76 208 LEU C O 1
ATOM 4817 N N . GLN C 1 191 ? 6.341 2.221 -10.613 1 10.34 209 GLN C N 1
ATOM 4818 C CA . GLN C 1 191 ? 4.941 2.654 -10.525 1 10.53 209 GLN C CA 1
ATOM 4819 C C . GLN C 1 191 ? 4.348 3.049 -11.86 1 11.91 209 GLN C C 1
ATOM 4820 O O . GLN C 1 191 ? 3.235 2.645 -12.15 1 12.75 209 GLN C O 1
ATOM 4826 N N . VAL C 1 192 ? 5.08 3.812 -12.669 1 11.33 210 VAL C N 1
ATOM 4827 C CA . VAL C 1 192 ? 4.566 4.23 -13.97 1 11.81 210 VAL C CA 1
ATOM 4828 C C . VAL C 1 192 ? 4.356 3.004 -14.892 1 12.2 210 VAL C C 1
ATOM 4829 O O . VAL C 1 192 ? 3.307 2.872 -15.545 1 13.72 210 VAL C O 1
ATOM 4833 N N . ARG C 1 193 ? 5.34 2.111 -14.954 1 10.25 211 ARG C N 1
ATOM 4834 C CA . ARG C 1 193 ? 5.219 0.903 -15.79 1 11.23 211 ARG C CA 1
ATOM 4835 C C . ARG C 1 193 ? 4.043 0.038 -15.301 1 12.44 211 ARG C C 1
ATOM 4836 O O . ARG C 1 193 ? 3.266 -0.459 -16.118 1 13.31 211 ARG C O 1
ATOM 4844 N N . ALA C 1 194 ? 3.896 -0.108 -13.969 1 12.03 212 ALA C N 1
ATOM 4845 C CA . ALA C 1 194 ? 2.801 -0.909 -13.428 1 12.38 212 ALA C CA 1
ATOM 4846 C C . ALA C 1 194 ? 1.443 -0.293 -13.692 1 13.28 212 ALA C C 1
ATOM 4847 O O . ALA C 1 194 ? 0.524 -1.011 -14.092 1 13.72 212 ALA C O 1
ATOM 4849 N N . GLN C 1 195 ? 1.296 1.025 -13.501 1 13.06 213 GLN C N 1
ATOM 4850 C CA . GLN C 1 195 ? -0.007 1.657 -13.713 1 12.74 213 GLN C CA 1
ATOM 4851 C C . GLN C 1 195 ? -0.379 1.682 -15.192 1 12.87 213 GLN C C 1
ATOM 4852 O O . GLN C 1 195 ? -1.563 1.502 -15.523 1 13.82 213 GLN C O 1
ATOM 4858 N N . ALA C 1 196 ? 0.611 1.819 -16.092 1 11.63 214 ALA C N 1
ATOM 4859 C CA . ALA C 1 196 ? 0.296 1.838 -17.534 1 12.27 214 ALA C CA 1
ATOM 4860 C C . ALA C 1 196 ? -0.339 0.485 -17.954 1 13.96 214 ALA C C 1
ATOM 4861 O O . ALA C 1 196 ? -1.264 0.46 -18.749 1 14.76 214 ALA C O 1
ATOM 4863 N N . ALA C 1 197 ? 0.137 -0.616 -17.365 1 13.22 215 ALA C N 1
ATOM 4864 C CA . ALA C 1 197 ? -0.388 -1.93 -17.737 1 13.53 215 ALA C CA 1
ATOM 4865 C C . ALA C 1 197 ? -1.605 -2.344 -16.922 1 13.65 215 ALA C C 1
ATOM 4866 O O . ALA C 1 197 ? -2.497 -3.023 -17.444 1 13.61 215 ALA C O 1
ATOM 4868 N N . PHE C 1 198 ? -1.628 -1.981 -15.634 1 12.83 216 PHE C N 1
ATOM 4869 C CA . PHE C 1 198 ? -2.63 -2.555 -14.706 1 13.88 216 PHE C CA 1
ATOM 4870 C C . PHE C 1 198 ? -3.474 -1.578 -13.894 1 15.69 216 PHE C C 1
ATOM 4871 O O . PHE C 1 198 ? -4.283 -2.034 -13.102 1 15.81 216 PHE C O 1
ATOM 4879 N N . GLY C 1 199 ? -3.277 -0.27 -14.076 1 16.23 217 GLY C N 1
ATOM 4880 C CA . GLY C 1 199 ? -4.016 0.725 -13.299 1 17.22 217 GLY C CA 1
ATOM 4881 C C . GLY C 1 199 ? -3.46 0.954 -11.9 1 17.57 217 GLY C C 1
ATOM 4882 O O . GLY C 1 199 ? -2.348 0.51 -11.561 1 17.4 217 GLY C O 1
ATOM 4883 N N . PRO C 1 200 ? -4.207 1.693 -11.076 1 18.43 218 PRO C N 1
ATOM 4884 C CA . PRO C 1 200 ? -3.716 2.026 -9.723 1 17.93 218 PRO C CA 1
ATOM 4885 C C . PRO C 1 200 ? -3.299 0.817 -8.873 1 18.01 218 PRO C C 1
ATOM 4886 O O . PRO C 1 200 ? -3.896 -0.247 -8.942 1 19.26 218 PRO C O 1
ATOM 4890 N N . LEU C 1 201 ? -2.259 0.998 -8.091 1 17.52 219 LEU C N 1
ATOM 4891 C CA . LEU C 1 201 ? -1.661 -0.049 -7.281 1 18.63 219 LEU C CA 1
ATOM 4892 C C . LEU C 1 201 ? -2.232 -0.131 -5.868 1 19.1 219 LEU C C 1
ATOM 4893 O O . LEU C 1 201 ? -2.711 0.853 -5.334 1 19.96 219 LEU C O 1
ATOM 4898 N N . THR C 1 202 ? -2.118 -1.309 -5.268 1 18.19 220 THR C N 1
ATOM 4899 C CA . THR C 1 202 ? -2.539 -1.528 -3.887 1 19.21 220 THR C CA 1
ATOM 4900 C C . THR C 1 202 ? -1.342 -1.242 -3 1 19.96 220 THR C C 1
ATOM 4901 O O . THR C 1 202 ? -0.294 -1.855 -3.196 1 21.07 220 THR C O 1
ATOM 4905 N N . PRO C 1 203 ? -1.449 -0.296 -2.062 1 19.9 221 PRO C N 1
ATOM 4906 C CA . PRO C 1 203 ? -0.305 -0.02 -1.183 1 19.65 221 PRO C CA 1
ATOM 4907 C C . PRO C 1 203 ? -0.091 -1.139 -0.162 1 19.1 221 PRO C C 1
ATOM 4908 O O . PRO C 1 203 ? -1.045 -1.815 0.214 1 18.32 221 PRO C O 1
ATOM 4912 N N . VAL C 1 204 ? 1.171 -1.365 0.248 1 17.26 222 VAL C N 1
ATOM 4913 C CA . VAL C 1 204 ? 1.45 -2.36 1.279 1 16.38 222 VAL C CA 1
ATOM 4914 C C . VAL C 1 204 ? 1.057 -1.776 2.67 1 17.39 222 VAL C C 1
ATOM 4915 O O . VAL C 1 204 ? 0.84 -0.571 2.837 1 17.31 222 VAL C O 1
ATOM 4919 N N . ASP C 1 205 ? 1.009 -2.656 3.686 1 17.3 223 ASP C N 1
ATOM 4920 C CA . ASP C 1 205 ? 0.7 -2.273 5.058 1 17.16 223 ASP C CA 1
ATOM 4921 C C . ASP C 1 205 ? 1.702 -1.181 5.544 1 16.66 223 ASP C C 1
ATOM 4922 O O . ASP C 1 205 ? 2.914 -1.318 5.327 1 15.55 223 ASP C O 1
ATOM 4927 N N . ASP C 1 206 ? 1.182 -0.113 6.173 1 15.99 224 ASP C N 1
ATOM 4928 C CA . ASP C 1 206 ? 2.015 1 6.638 1 15.46 224 ASP C CA 1
ATOM 4929 C C . ASP C 1 206 ? 3.069 0.595 7.654 1 15.42 224 ASP C C 1
ATOM 4930 O O . ASP C 1 206 ? 4.201 1.08 7.572 1 15.02 224 ASP C O 1
ATOM 4935 N N . THR C 1 207 ? 2.717 -0.277 8.626 1 14.98 225 THR C N 1
ATOM 4936 C CA . THR C 1 207 ? 3.693 -0.692 9.631 1 14.86 225 THR C CA 1
ATOM 4937 C C . THR C 1 207 ? 4.82 -1.492 8.996 1 14.09 225 THR C C 1
ATOM 4938 O O . THR C 1 207 ? 5.978 -1.219 9.27 1 14.46 225 THR C O 1
ATOM 4942 N N . LEU C 1 208 ? 4.504 -2.458 8.122 1 12.4 226 LEU C N 1
ATOM 4943 C CA . LEU C 1 208 ? 5.565 -3.239 7.475 1 13.61 226 LEU C CA 1
ATOM 4944 C C . LEU C 1 208 ? 6.396 -2.321 6.542 1 13.67 226 LEU C C 1
ATOM 4945 O O . LEU C 1 208 ? 7.628 -2.475 6.453 1 13.44 226 LEU C O 1
ATOM 4950 N N . ALA C 1 209 ? 5.73 -1.367 5.861 1 12.3 227 ALA C N 1
ATOM 4951 C CA . ALA C 1 209 ? 6.461 -0.429 4.997 1 12.62 227 ALA C CA 1
ATOM 4952 C C . ALA C 1 209 ? 7.434 0.408 5.817 1 12.79 227 ALA C C 1
ATOM 4953 O O . ALA C 1 209 ? 8.568 0.613 5.389 1 13.33 227 ALA C O 1
ATOM 4955 N N . ALA C 1 210 ? 7.006 0.897 7.017 1 12.95 228 ALA C N 1
ATOM 4956 C CA . ALA C 1 210 ? 7.9 1.68 7.877 1 13.21 228 ALA C CA 1
ATOM 4957 C C . ALA C 1 210 ? 9.071 0.836 8.342 1 14.06 228 ALA C C 1
ATOM 4958 O O . ALA C 1 210 ? 10.169 1.351 8.442 1 13.9 228 ALA C O 1
ATOM 4960 N N . GLU C 1 211 ? 8.86 -0.458 8.638 1 13.41 229 GLU C N 1
ATOM 4961 C CA . GLU C 1 211 ? 9.978 -1.331 9.064 1 13.76 229 GLU C CA 1
ATOM 4962 C C . GLU C 1 211 ? 10.963 -1.537 7.923 1 13.81 229 GLU C C 1
ATOM 4963 O O . GLU C 1 211 ? 12.184 -1.49 8.137 1 14.4 229 GLU C O 1
ATOM 4969 N N . ALA C 1 212 ? 10.446 -1.728 6.699 1 13.04 230 ALA C N 1
ATOM 4970 C CA . ALA C 1 212 ? 11.32 -1.907 5.533 1 13.76 230 ALA C CA 1
ATOM 4971 C C . ALA C 1 212 ? 12.076 -0.599 5.234 1 14.46 230 ALA C C 1
ATOM 4972 O O . ALA C 1 212 ? 13.261 -0.627 4.902 1 14.44 230 ALA C O 1
ATOM 4974 N N . HIS C 1 213 ? 11.404 0.55 5.409 1 13.57 231 HIS C N 1
ATOM 4975 C CA . HIS C 1 213 ? 11.994 1.893 5.271 1 13.65 231 HIS C CA 1
ATOM 4976 C C . HIS C 1 213 ? 13.193 2.017 6.22 1 13.22 231 HIS C C 1
ATOM 4977 O O . HIS C 1 213 ? 14.283 2.415 5.794 1 13.11 231 HIS C O 1
ATOM 4984 N N . ASP C 1 214 ? 13.002 1.664 7.513 1 13.65 232 ASP C N 1
ATOM 4985 C CA . ASP C 1 214 ? 14.081 1.788 8.483 1 14.38 232 ASP C CA 1
ATOM 4986 C C . ASP C 1 214 ? 15.203 0.812 8.179 1 16.11 232 ASP C C 1
ATOM 4987 O O . ASP C 1 214 ? 16.363 1.173 8.316 1 16.53 232 ASP C O 1
ATOM 4992 N N . TYR C 1 215 ? 14.865 -0.398 7.718 1 15.79 233 TYR C N 1
ATOM 4993 C CA . TYR C 1 215 ? 15.88 -1.399 7.362 1 17.57 233 TYR C CA 1
ATOM 4994 C C . TYR C 1 215 ? 16.745 -0.883 6.202 1 17.16 233 TYR C C 1
ATOM 4995 O O . TYR C 1 215 ? 17.961 -0.884 6.301 1 18.28 233 TYR C O 1
ATOM 5004 N N . LEU C 1 216 ? 16.113 -0.409 5.127 1 14.4 234 LEU C N 1
ATOM 5005 C CA . LEU C 1 216 ? 16.845 0.02 3.938 1 13.11 234 LEU C CA 1
ATOM 5006 C C . LEU C 1 216 ? 17.61 1.317 4.152 1 13.84 234 LEU C C 1
ATOM 5007 O O . LEU C 1 216 ? 18.523 1.591 3.392 1 14.37 234 LEU C O 1
ATOM 5012 N N . LEU C 1 217 ? 17.211 2.131 5.145 1 13.66 235 LEU C N 1
ATOM 5013 C CA . LEU C 1 217 ? 17.899 3.404 5.395 1 13.03 235 LEU C CA 1
ATOM 5014 C C . LEU C 1 217 ? 18.958 3.313 6.481 1 14.55 235 LEU C C 1
ATOM 5015 O O . LEU C 1 217 ? 19.496 4.345 6.872 1 15.78 235 LEU C O 1
ATOM 5020 N N . LYS C 1 218 ? 19.323 2.1 6.945 1 15.92 236 LYS C N 1
ATOM 5021 C CA . LYS C 1 218 ? 20.41 1.961 7.918 1 15.95 236 LYS C CA 1
ATOM 5022 C C . LYS C 1 218 ? 21.706 2.463 7.266 1 15.21 236 LYS C C 1
ATOM 5023 O O . LYS C 1 218 ? 21.969 2.134 6.1 1 13.97 236 LYS C O 1
ATOM 5027 N N . PRO C 1 219 ? 22.506 3.265 8.005 1 16.26 237 PRO C N 1
ATOM 5028 C CA . PRO C 1 219 ? 23.747 3.812 7.42 1 16.52 237 PRO C CA 1
ATOM 5029 C C . PRO C 1 219 ? 24.659 2.775 6.804 1 17.45 237 PRO C C 1
ATOM 5030 O O . PRO C 1 219 ? 25.23 3.044 5.745 1 17.83 237 PRO C O 1
ATOM 5034 N N . SER C 1 220 ? 24.755 1.57 7.396 1 17.55 238 SER C N 1
ATOM 5035 C CA . SER C 1 220 ? 25.632 0.54 6.827 1 18.36 238 SER C CA 1
ATOM 5036 C C . SER C 1 220 ? 25.174 0.137 5.427 1 18.31 238 SER C C 1
ATOM 5037 O O . SER C 1 220 ? 26.013 -0.045 4.558 1 18.96 238 SER C O 1
ATOM 5040 N N . ILE C 1 221 ? 23.856 0.065 5.199 1 16.85 239 ILE C N 1
ATOM 5041 C CA . ILE C 1 221 ? 23.313 -0.321 3.9 1 15.89 239 ILE C CA 1
ATOM 5042 C C . ILE C 1 221 ? 23.45 0.835 2.92 1 14.77 239 ILE C C 1
ATOM 5043 O O . ILE C 1 221 ? 23.844 0.628 1.761 1 15.27 239 ILE C O 1
ATOM 5048 N N . VAL C 1 222 ? 23.098 2.031 3.364 1 12.75 240 VAL C N 1
ATOM 5049 C CA . VAL C 1 222 ? 23.241 3.223 2.5 1 12.59 240 VAL C CA 1
ATOM 5050 C C . VAL C 1 222 ? 24.692 3.415 2.016 1 14.4 240 VAL C C 1
ATOM 5051 O O . VAL C 1 222 ? 24.939 3.626 0.815 1 14.24 240 VAL C O 1
ATOM 5055 N N . ASN C 1 223 ? 25.661 3.335 2.946 1 15.35 241 ASN C N 1
ATOM 5056 C CA . ASN C 1 223 ? 27.073 3.543 2.566 1 16.11 241 ASN C CA 1
ATOM 5057 C C . ASN C 1 223 ? 27.615 2.388 1.726 1 16.41 241 ASN C C 1
ATOM 5058 O O . ASN C 1 223 ? 28.353 2.64 0.775 1 15.98 241 ASN C O 1
ATOM 5063 N N . ALA C 1 224 ? 27.261 1.136 2.058 1 16.98 242 ALA C N 1
ATOM 5064 C CA . ALA C 1 224 ? 27.739 -0.003 1.246 1 17.16 242 ALA C CA 1
ATOM 5065 C C . ALA C 1 224 ? 27.142 0.078 -0.174 1 16.35 242 ALA C C 1
ATOM 5066 O O . ALA C 1 224 ? 27.837 -0.225 -1.164 1 16.91 242 ALA C O 1
ATOM 5068 N N . THR C 1 225 ? 25.863 0.528 -0.286 1 13.27 243 THR C N 1
ATOM 5069 C CA . THR C 1 225 ? 25.234 0.61 -1.605 1 13.73 243 THR C CA 1
ATOM 5070 C C . THR C 1 225 ? 25.87 1.75 -2.397 1 12.96 243 THR C C 1
ATOM 5071 O O . THR C 1 225 ? 26.207 1.583 -3.565 1 13.44 243 THR C O 1
ATOM 5075 N N . PHE C 1 226 ? 26.109 2.898 -1.746 1 11.95 244 PHE C N 1
ATOM 5076 C CA . PHE C 1 226 ? 26.775 4.033 -2.413 1 12.3 244 PHE C CA 1
ATOM 5077 C C . PHE C 1 226 ? 28.165 3.608 -2.897 1 12.98 244 PHE C C 1
ATOM 5078 O O . PHE C 1 226 ? 28.546 3.949 -4.003 1 13.65 244 PHE C O 1
ATOM 5086 N N . ASP C 1 227 ? 28.915 2.856 -2.068 1 13.41 245 ASP C N 1
ATOM 5087 C CA . ASP C 1 227 ? 30.25 2.413 -2.474 1 14.69 245 ASP C CA 1
ATOM 5088 C C . ASP C 1 227 ? 30.182 1.422 -3.631 1 14.15 245 ASP C C 1
ATOM 5089 O O . ASP C 1 227 ? 31.013 1.468 -4.527 1 14.96 245 ASP C O 1
ATOM 5094 N N . TYR C 1 228 ? 29.168 0.551 -3.632 1 13.44 246 TYR C N 1
ATOM 5095 C CA . TYR C 1 228 ? 28.974 -0.399 -4.737 1 13.95 246 TYR C CA 1
ATOM 5096 C C . TYR C 1 228 ? 28.699 0.385 -6.04 1 13.5 246 TYR C C 1
ATOM 5097 O O . TYR C 1 228 ? 29.354 0.148 -7.062 1 14.43 246 TYR C O 1
ATOM 5106 N N . TRP C 1 229 ? 27.742 1.351 -6.004 1 12.71 247 TRP C N 1
ATOM 5107 C CA . TRP C 1 229 ? 27.44 2.138 -7.201 1 13.19 247 TRP C CA 1
ATOM 5108 C C . TRP C 1 229 ? 28.688 2.906 -7.646 1 13.82 247 TRP C C 1
ATOM 5109 O O . TRP C 1 229 ? 28.927 3.003 -8.833 1 15.26 247 TRP C O 1
ATOM 5120 N N . SER C 1 230 ? 29.506 3.413 -6.685 1 13.1 248 SER C N 1
ATOM 5121 C CA . SER C 1 230 ? 30.747 4.129 -7.021 1 14.26 248 SER C CA 1
ATOM 5122 C C . SER C 1 230 ? 31.69 3.209 -7.823 1 16.73 248 SER C C 1
ATOM 5123 O O . SER C 1 230 ? 32.211 3.614 -8.858 1 18.45 248 SER C O 1
ATOM 5126 N N . ARG C 1 231 ? 31.852 1.948 -7.384 1 16.86 249 ARG C N 1
ATOM 5127 C CA . ARG C 1 231 ? 32.683 0.984 -8.132 1 16.75 249 ARG C CA 1
ATOM 5128 C C . ARG C 1 231 ? 32.114 0.742 -9.522 1 17.36 249 ARG C C 1
ATOM 5129 O O . ARG C 1 231 ? 32.879 0.642 -10.465 1 18.48 249 ARG C O 1
ATOM 5137 N N . GLN C 1 232 ? 30.773 0.664 -9.672 1 17.02 250 GLN C N 1
ATOM 5138 C CA . GLN C 1 232 ? 30.157 0.454 -10.983 1 17.61 250 GLN C CA 1
ATOM 5139 C C . GLN C 1 232 ? 30.511 1.575 -11.949 1 18.21 250 GLN C C 1
ATOM 5140 O O . GLN C 1 232 ? 30.74 1.31 -13.138 1 18.01 250 GLN C O 1
ATOM 5146 N N . THR C 1 233 ? 30.495 2.843 -11.474 1 17.93 251 THR C N 1
ATOM 5147 C CA . THR C 1 233 ? 30.796 3.961 -12.397 1 18.72 251 THR C CA 1
ATOM 5148 C C . THR C 1 233 ? 32.233 3.855 -12.965 1 21.34 251 THR C C 1
ATOM 5149 O O . THR C 1 233 ? 32.5 4.38 -14.037 1 21.75 251 THR C O 1
ATOM 5153 N N . GLN C 1 234 ? 33.164 3.267 -12.2 1 22.9 252 GLN C N 1
ATOM 5154 C CA . GLN C 1 234 ? 34.563 3.16 -12.614 1 24.64 252 GLN C CA 1
ATOM 5155 C C . GLN C 1 234 ? 34.863 2.064 -13.65 1 26 252 GLN C C 1
ATOM 5156 O O . GLN C 1 234 ? 35.98 2.005 -14.161 1 27.54 252 GLN C O 1
ATOM 5162 N N . GLY C 1 235 ? 33.879 1.229 -13.958 1 24.74 253 GLY C N 1
ATOM 5163 C CA . GLY C 1 235 ? 34.03 0.17 -14.937 1 24.36 253 GLY C CA 1
ATOM 5164 C C . GLY C 1 235 ? 34.457 -1.114 -14.268 1 23.23 253 GLY C C 1
ATOM 5165 O O . GLY C 1 235 ? 35.307 -1.102 -13.375 1 23 253 GLY C O 1
ATOM 5166 N N . ILE C 1 236 ? 33.804 -2.215 -14.632 1 21.94 254 ILE C N 1
ATOM 5167 C CA . ILE C 1 236 ? 34.182 -3.504 -14.063 1 20.73 254 ILE C CA 1
ATOM 5168 C C . ILE C 1 236 ? 34.656 -4.355 -15.242 1 19.69 254 ILE C C 1
ATOM 5169 O O . ILE C 1 236 ? 33.947 -4.439 -16.254 1 20.15 254 ILE C O 1
ATOM 5174 N N . ALA C 1 237 ? 35.819 -4.971 -15.118 1 18.78 255 ALA C N 1
ATOM 5175 C CA . ALA C 1 237 ? 36.331 -5.809 -16.198 1 19.25 255 ALA C CA 1
ATOM 5176 C C . ALA C 1 237 ? 35.44 -7.058 -16.376 1 18.31 255 ALA C C 1
ATOM 5177 O O . ALA C 1 237 ? 34.974 -7.659 -15.39 1 17.04 255 ALA C O 1
ATOM 5179 N N . PRO C 1 238 ? 35.257 -7.497 -17.628 1 18.3 256 PRO C N 1
ATOM 5180 C CA . PRO C 1 238 ? 34.548 -8.766 -17.838 1 17.95 256 PRO C CA 1
ATOM 5181 C C . PRO C 1 238 ? 35.37 -9.946 -17.319 1 18.02 256 PRO C C 1
ATOM 5182 O O . PRO C 1 238 ? 36.586 -9.835 -17.113 1 19.18 256 PRO C O 1
ATOM 5186 N N . LEU C 1 239 ? 34.736 -11.109 -17.147 1 16.36 257 LEU C N 1
ATOM 5187 C CA . LEU C 1 239 ? 35.443 -12.32 -16.748 1 16.78 257 LEU C CA 1
ATOM 5188 C C . LEU C 1 239 ? 36.399 -12.697 -17.902 1 18.45 257 LEU C C 1
ATOM 5189 O O . LEU C 1 239 ? 36.03 -12.536 -19.074 1 17.5 257 LEU C O 1
ATOM 5194 N N . THR C 1 240 ? 37.637 -13.109 -17.566 1 19.09 258 THR C N 1
ATOM 5195 C CA . THR C 1 240 ? 38.639 -13.366 -18.588 1 20.5 258 THR C CA 1
ATOM 5196 C C . THR C 1 240 ? 38.328 -14.527 -19.497 1 22.27 258 THR C C 1
ATOM 5197 O O . THR C 1 240 ? 37.564 -15.454 -19.151 1 21.57 258 THR C O 1
ATOM 5201 N N . LYS C 1 241 ? 38.895 -14.456 -20.714 1 22.99 259 LYS C N 1
ATOM 5202 C CA . LYS C 1 241 ? 38.7 -15.509 -21.693 1 24.89 259 LYS C CA 1
ATOM 5203 C C . LYS C 1 241 ? 39.76 -16.562 -21.535 1 28.01 259 LYS C C 1
ATOM 5204 O O . LYS C 1 241 ? 40.893 -16.263 -21.134 1 28.42 259 LYS C O 1
ATOM 5210 N N . THR C 1 242 ? 39.412 -17.792 -21.874 1 30.2 260 THR C N 1
ATOM 5211 C CA . THR C 1 242 ? 40.382 -18.879 -21.86 1 33.18 260 THR C CA 1
ATOM 5212 C C . THR C 1 242 ? 40.662 -19.29 -23.295 1 34.69 260 THR C C 1
ATOM 5213 O O . THR C 1 242 ? 41.646 -19.992 -23.546 1 36.3 260 THR C O 1
ATOM 5217 N N . ASP D 1 11 ? 33.883 27.197 -38.503 1 33.42 29 ASP D N 1
ATOM 5218 C CA . ASP D 1 11 ? 33.14 27.14 -37.246 1 32.46 29 ASP D CA 1
ATOM 5219 C C . ASP D 1 11 ? 31.722 26.62 -37.466 1 28.9 29 ASP D C 1
ATOM 5220 O O . ASP D 1 11 ? 31.211 25.865 -36.636 1 27.95 29 ASP D O 1
ATOM 5225 N N . THR D 1 12 ? 31.082 27.002 -38.585 1 25.55 30 THR D N 1
ATOM 5226 C CA . THR D 1 12 ? 29.736 26.508 -38.893 1 23.74 30 THR D CA 1
ATOM 5227 C C . THR D 1 12 ? 29.767 24.991 -39.075 1 21.94 30 THR D C 1
ATOM 5228 O O . THR D 1 12 ? 28.947 24.282 -38.489 1 19.76 30 THR D O 1
ATOM 5232 N N . ARG D 1 13 ? 30.73 24.478 -39.879 1 21.68 31 ARG D N 1
ATOM 5233 C CA . ARG D 1 13 ? 30.806 23.031 -40.102 1 21.56 31 ARG D CA 1
ATOM 5234 C C . ARG D 1 13 ? 31.092 22.246 -38.814 1 20.44 31 ARG D C 1
ATOM 5235 O O . ARG D 1 13 ? 30.552 21.166 -38.636 1 20.21 31 ARG D O 1
ATOM 5243 N N . GLU D 1 14 ? 31.905 22.807 -37.906 1 20.02 32 GLU D N 1
ATOM 5244 C CA . GLU D 1 14 ? 32.2 22.157 -36.637 1 20.1 32 GLU D CA 1
ATOM 5245 C C . GLU D 1 14 ? 30.968 22.131 -35.77 1 18.78 32 GLU D C 1
ATOM 5246 O O . GLU D 1 14 ? 30.662 21.106 -35.159 1 19.32 32 GLU D O 1
ATOM 5252 N N . THR D 1 15 ? 30.218 23.243 -35.731 1 17.46 33 THR D N 1
ATOM 5253 C CA . THR D 1 15 ? 29.002 23.3 -34.929 1 16.55 33 THR D CA 1
ATOM 5254 C C . THR D 1 15 ? 27.985 22.29 -35.449 1 14.83 33 THR D C 1
ATOM 5255 O O . THR D 1 15 ? 27.388 21.552 -34.669 1 13.19 33 THR D O 1
ATOM 5259 N N . MET D 1 16 ? 27.822 22.222 -36.773 1 15.25 34 MET D N 1
ATOM 5260 C CA . MET D 1 16 ? 26.89 21.243 -37.369 1 15.77 34 MET D CA 1
ATOM 5261 C C . MET D 1 16 ? 27.314 19.796 -37.084 1 15.79 34 MET D C 1
ATOM 5262 O O . MET D 1 16 ? 26.457 18.94 -36.838 1 14.96 34 MET D O 1
ATOM 5267 N N . ALA D 1 17 ? 28.622 19.513 -37.084 1 16 35 ALA D N 1
ATOM 5268 C CA . ALA D 1 17 ? 29.116 18.15 -36.776 1 16.1 35 ALA D CA 1
ATOM 5269 C C . ALA D 1 17 ? 28.732 17.79 -35.334 1 16.2 35 ALA D C 1
ATOM 5270 O O . ALA D 1 17 ? 28.18 16.702 -35.098 1 15.54 35 ALA D O 1
ATOM 5272 N N . PHE D 1 18 ? 28.96 18.71 -34.365 1 15.84 36 PHE D N 1
ATOM 5273 C CA . PHE D 1 18 ? 28.554 18.454 -33.001 1 16.44 36 PHE D CA 1
ATOM 5274 C C . PHE D 1 18 ? 27.033 18.308 -32.901 1 15.4 36 PHE D C 1
ATOM 5275 O O . PHE D 1 18 ? 26.582 17.414 -32.211 1 15.12 36 PHE D O 1
ATOM 5283 N N . ALA D 1 19 ? 26.238 19.151 -33.583 1 14.79 37 ALA D N 1
ATOM 5284 C CA . ALA D 1 19 ? 24.766 19.034 -33.541 1 15.22 37 ALA D CA 1
ATOM 5285 C C . ALA D 1 19 ? 24.333 17.634 -33.994 1 15 37 ALA D C 1
ATOM 5286 O O . ALA D 1 19 ? 23.533 16.989 -33.315 1 15.71 37 ALA D O 1
ATOM 5288 N N . CYS D 1 20 ? 24.959 17.127 -35.066 1 13.76 38 CYS D N 1
ATOM 5289 C CA . CYS D 1 20 ? 24.656 15.777 -35.539 1 13.48 38 CYS D CA 1
ATOM 5290 C C . CYS D 1 20 ? 24.992 14.718 -34.502 1 13.41 38 CYS D C 1
ATOM 5291 O O . CYS D 1 20 ? 24.176 13.833 -34.246 1 13.59 38 CYS D O 1
ATOM 5294 N N . ARG D 1 21 ? 26.187 14.799 -33.9 1 12.95 39 ARG D N 1
ATOM 5295 C CA . ARG D 1 21 ? 26.562 13.813 -32.88 1 13.51 39 ARG D CA 1
ATOM 5296 C C . ARG D 1 21 ? 25.612 13.858 -31.684 1 13.96 39 ARG D C 1
ATOM 5297 O O . ARG D 1 21 ? 25.34 12.817 -31.078 1 13.46 39 ARG D O 1
ATOM 5305 N N . ILE D 1 22 ? 25.152 15.071 -31.318 1 13.34 40 ILE D N 1
ATOM 5306 C CA . ILE D 1 22 ? 24.253 15.243 -30.176 1 13.12 40 ILE D CA 1
ATOM 5307 C C . ILE D 1 22 ? 22.91 14.59 -30.473 1 14.03 40 ILE D C 1
ATOM 5308 O O . ILE D 1 22 ? 22.387 13.869 -29.611 1 13.72 40 ILE D O 1
ATOM 5313 N N . LEU D 1 23 ? 22.368 14.83 -31.663 1 14.88 41 LEU D N 1
ATOM 5314 C CA . LEU D 1 23 ? 21.097 14.234 -32.088 1 15.86 41 LEU D CA 1
ATOM 5315 C C . LEU D 1 23 ? 21.197 12.683 -32.085 1 16.3 41 LEU D C 1
ATOM 5316 O O . LEU D 1 23 ? 20.274 12 -31.625 1 17.23 41 LEU D O 1
ATOM 5321 N N . ALA D 1 24 ? 22.328 12.135 -32.549 1 15.09 42 ALA D N 1
ATOM 5322 C CA . ALA D 1 24 ? 22.5 10.679 -32.539 1 16.66 42 ALA D CA 1
ATOM 5323 C C . ALA D 1 24 ? 22.594 10.171 -31.065 1 16.75 42 ALA D C 1
ATOM 5324 O O . ALA D 1 24 ? 21.932 9.206 -30.687 1 17.57 42 ALA D O 1
ATOM 5326 N N . MET D 1 25 ? 23.371 10.867 -30.23 1 15.12 43 MET D N 1
ATOM 5327 C CA . MET D 1 25 ? 23.577 10.458 -28.844 1 15.58 43 MET D CA 1
ATOM 5328 C C . MET D 1 25 ? 22.26 10.487 -28.028 1 17.38 43 MET D C 1
ATOM 5329 O O . MET D 1 25 ? 21.971 9.568 -27.226 1 17.62 43 MET D O 1
ATOM 5334 N N . THR D 1 26 ? 21.467 11.542 -28.236 1 18.4 44 THR D N 1
ATOM 5335 C CA . THR D 1 26 ? 20.234 11.702 -27.501 1 20.93 44 THR D CA 1
ATOM 5336 C C . THR D 1 26 ? 19.102 10.863 -28.073 1 25.24 44 THR D C 1
ATOM 5337 O O . THR D 1 26 ? 17.966 11.058 -27.648 1 25.99 44 THR D O 1
ATOM 5341 N N . GLU D 1 27 ? 19.428 9.862 -28.941 1 28.6 45 GLU D N 1
ATOM 5342 C CA . GLU D 1 27 ? 18.615 8.79 -29.476 1 32.05 45 GLU D CA 1
ATOM 5343 C C . GLU D 1 27 ? 17.512 9.254 -30.401 1 34.79 45 GLU D C 1
ATOM 5344 O O . GLU D 1 27 ? 16.343 9.026 -30.11 1 35.3 45 GLU D O 1
ATOM 5350 N N . GLN D 1 28 ? 17.878 9.891 -31.538 1 35.32 46 GLN D N 1
ATOM 5351 C CA . GLN D 1 28 ? 16.894 10.339 -32.523 1 35.22 46 GLN D CA 1
ATOM 5352 C C . GLN D 1 28 ? 16.808 9.481 -33.781 1 37.2 46 GLN D C 1
ATOM 5353 O O . GLN D 1 28 ? 15.925 9.722 -34.597 1 37.42 46 GLN D O 1
ATOM 5359 N N . GLU D 1 29 ? 17.739 8.518 -33.975 1 39.2 47 GLU D N 1
ATOM 5360 C CA . GLU D 1 29 ? 17.947 7.693 -35.188 1 40.53 47 GLU D CA 1
ATOM 5361 C C . GLU D 1 29 ? 16.751 6.97 -35.889 1 41.18 47 GLU D C 1
ATOM 5362 O O . GLU D 1 29 ? 15.949 6.334 -35.207 1 43.14 47 GLU D O 1
ATOM 5364 N N . ALA D 1 30 ? 16.708 6.958 -37.252 1 39.74 48 ALA D N 1
ATOM 5365 C CA . ALA D 1 30 ? 15.657 6.265 -38.052 1 38.23 48 ALA D CA 1
ATOM 5366 C C . ALA D 1 30 ? 16.119 6.008 -39.508 1 37.15 48 ALA D C 1
ATOM 5367 O O . ALA D 1 30 ? 15.491 6.481 -40.465 1 37.34 48 ALA D O 1
ATOM 5369 N N . GLY D 1 31 ? 17.201 5.257 -39.665 1 35.52 49 GLY D N 1
ATOM 5370 C CA . GLY D 1 31 ? 17.791 5.053 -40.98 1 34.64 49 GLY D CA 1
ATOM 5371 C C . GLY D 1 31 ? 18.52 6.335 -41.35 1 33.07 49 GLY D C 1
ATOM 5372 O O . GLY D 1 31 ? 19.141 6.985 -40.496 1 33.86 49 GLY D O 1
ATOM 5373 N N . LEU D 1 32 ? 18.406 6.745 -42.602 1 29.63 50 LEU D N 1
ATOM 5374 C CA . LEU D 1 32 ? 19.058 7.965 -43.086 1 24.89 50 LEU D CA 1
ATOM 5375 C C . LEU D 1 32 ? 18.008 9.096 -43.275 1 22.82 50 LEU D C 1
ATOM 5376 O O . LEU D 1 32 ? 18.122 9.907 -44.188 1 22.55 50 LEU D O 1
ATOM 5381 N N . A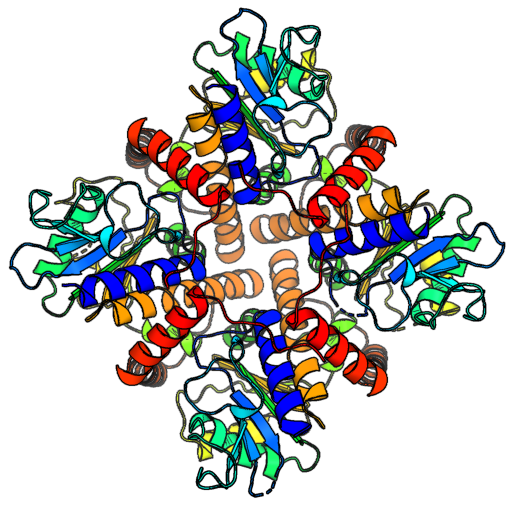LA D 1 33 ? 16.962 9.103 -42.449 1 21.55 51 ALA D N 1
ATOM 5382 C CA . ALA D 1 33 ? 15.884 10.082 -42.561 1 20.67 51 ALA D CA 1
ATOM 5383 C C . ALA D 1 33 ? 16.216 11.469 -41.965 1 20.76 51 ALA D C 1
ATOM 5384 O O . ALA D 1 33 ? 15.443 12.418 -42.167 1 22.54 51 ALA D O 1
ATOM 5386 N N . GLY D 1 34 ? 17.335 11.596 -41.268 1 19.01 52 GLY D N 1
ATOM 5387 C CA . GLY D 1 34 ? 17.68 12.879 -40.656 1 19.65 52 GLY D CA 1
ATOM 5388 C C . GLY D 1 34 ? 18.151 13.951 -41.613 1 19.03 52 GLY D C 1
ATOM 5389 O O . GLY D 1 34 ? 18.851 13.682 -42.596 1 19.53 52 GLY D O 1
ATOM 5390 N N . GLN D 1 35 ? 17.776 15.202 -41.334 1 17.13 53 GLN D N 1
ATOM 5391 C CA . GLN D 1 35 ? 18.201 16.332 -42.123 1 15.83 53 GLN D CA 1
ATOM 5392 C C . GLN D 1 35 ? 18.648 17.463 -41.22 1 16.39 53 GLN D C 1
ATOM 5393 O O . GLN D 1 35 ? 18.009 17.738 -40.196 1 17.07 53 GLN D O 1
ATOM 5399 N N . ILE D 1 36 ? 19.669 18.175 -41.662 1 15.36 54 ILE D N 1
ATOM 5400 C CA . ILE D 1 36 ? 20.141 19.337 -40.923 1 14.51 54 ILE D CA 1
ATOM 5401 C C . ILE D 1 36 ? 20.661 20.337 -41.897 1 15.24 54 ILE D C 1
ATOM 5402 O O . ILE D 1 36 ? 21.309 19.969 -42.893 1 15.04 54 ILE D O 1
ATOM 5407 N N . SER D 1 37 ? 20.378 21.624 -41.63 1 15.12 55 SER D N 1
ATOM 5408 C CA . SER D 1 37 ? 20.915 22.685 -42.486 1 15.43 55 SER D CA 1
ATOM 5409 C C . SER D 1 37 ? 21.173 23.932 -41.667 1 15.77 55 SER D C 1
ATOM 5410 O O . SER D 1 37 ? 20.628 24.086 -40.555 1 15.06 55 SER D O 1
ATOM 5413 N N . VAL D 1 38 ? 22.04 24.785 -42.193 1 15.53 56 VAL D N 1
ATOM 5414 C CA . VAL D 1 38 ? 22.378 26.099 -41.653 1 17.17 56 VAL D CA 1
ATOM 5415 C C . VAL D 1 38 ? 22.361 27.055 -42.83 1 19.05 56 VAL D C 1
ATOM 5416 O O . VAL D 1 38 ? 22.928 26.76 -43.875 1 20.34 56 VAL D O 1
ATOM 5420 N N . ARG D 1 39 ? 21.679 28.182 -42.685 1 18.83 57 ARG D N 1
ATOM 5421 C CA . ARG D 1 39 ? 21.605 29.21 -43.725 1 19.69 57 ARG D CA 1
ATOM 5422 C C . ARG D 1 39 ? 23.017 29.707 -44.038 1 20.45 57 ARG D C 1
ATOM 5423 O O . ARG D 1 39 ? 23.748 30.006 -43.109 1 19.93 57 ARG D O 1
ATOM 5431 N N . SER D 1 40 ? 23.404 29.755 -45.308 1 23.31 58 SER D N 1
ATOM 5432 C CA . SER D 1 40 ? 24.737 30.229 -45.671 1 25.16 58 SER D CA 1
ATOM 5433 C C . SER D 1 40 ? 24.827 31.745 -45.576 1 26.75 58 SER D C 1
ATOM 5434 O O . SER D 1 40 ? 23.819 32.42 -45.784 1 26.84 58 SER D O 1
ATOM 5437 N N . GLU D 1 41 ? 26.035 32.287 -45.366 1 28.61 59 GLU D N 1
ATOM 5438 C CA . GLU D 1 41 ? 26.214 33.751 -45.478 1 30.86 59 GLU D CA 1
ATOM 5439 C C . GLU D 1 41 ? 25.997 34.198 -46.959 1 32.68 59 GLU D C 1
ATOM 5440 O O . GLU D 1 41 ? 25.729 35.367 -47.219 1 33.11 59 GLU D O 1
ATOM 5446 N N . ARG D 1 42 ? 26.072 33.265 -47.913 1 33.28 60 ARG D N 1
ATOM 5447 C CA . ARG D 1 42 ? 25.84 33.524 -49.322 1 35.11 60 ARG D CA 1
ATOM 5448 C C . ARG D 1 42 ? 24.342 33.373 -49.594 1 36.01 60 ARG D C 1
ATOM 5449 O O . ARG D 1 42 ? 23.779 32.323 -49.316 1 35.63 60 ARG D O 1
ATOM 5457 N N . PRO D 1 43 ? 23.681 34.407 -50.129 1 36.6 61 PRO D N 1
ATOM 5458 C CA . PRO D 1 43 ? 22.234 34.307 -50.384 1 36.21 61 PRO D CA 1
ATOM 5459 C C . PRO D 1 43 ? 21.859 33.14 -51.299 1 35.25 61 PRO D C 1
ATOM 5460 O O . PRO D 1 43 ? 22.608 32.809 -52.222 1 35.87 61 PRO D O 1
ATOM 5464 N N . GLY D 1 44 ? 20.713 32.519 -51.015 1 33.16 62 GLY D N 1
ATOM 5465 C CA . GLY D 1 44 ? 20.19 31.396 -51.789 1 31.74 62 GLY D CA 1
ATOM 5466 C C . GLY D 1 44 ? 20.902 30.062 -51.581 1 29.52 62 GLY D C 1
ATOM 5467 O O . GLY D 1 44 ? 20.659 29.101 -52.322 1 29.63 62 GLY D O 1
ATOM 5468 N N . ALA D 1 45 ? 21.808 30.001 -50.604 1 27.29 63 ALA D N 1
ATOM 5469 C CA . ALA D 1 45 ? 22.565 28.786 -50.334 1 25.83 63 ALA D CA 1
ATOM 5470 C C . ALA D 1 45 ? 22.392 28.311 -48.881 1 24.07 63 ALA D C 1
ATOM 5471 O O . ALA D 1 45 ? 22.019 29.097 -48.005 1 23.46 63 ALA D O 1
ATOM 5473 N N . TYR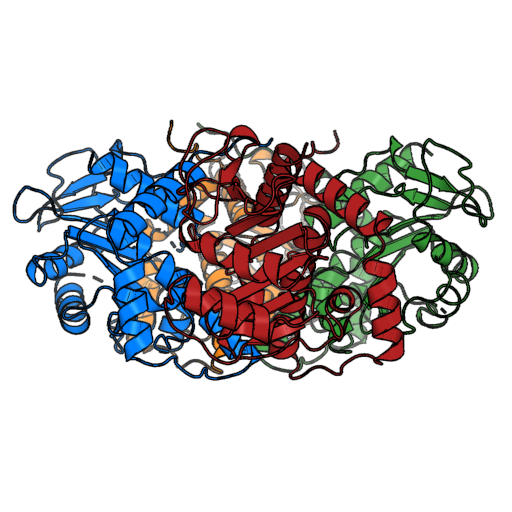 D 1 46 ? 22.661 27.028 -48.641 1 23.24 64 TYR D N 1
ATOM 5474 C CA . TYR D 1 46 ? 22.59 26.491 -47.276 1 22.46 64 TYR D CA 1
ATOM 5475 C C . TYR D 1 46 ? 23.655 25.415 -47.114 1 22.31 64 TYR D C 1
ATOM 5476 O O . TYR D 1 46 ? 24.065 24.79 -48.1 1 22.9 64 TYR D O 1
ATOM 5485 N N . TRP D 1 47 ? 24.114 25.21 -45.874 1 21.48 65 TRP D N 1
ATOM 5486 C CA . TRP D 1 47 ? 25.068 24.175 -45.515 1 21.52 65 TRP D CA 1
ATOM 5487 C C . TRP D 1 47 ? 24.258 22.98 -45.062 1 20.99 65 TRP D C 1
ATOM 5488 O O . TRP D 1 47 ? 23.237 23.156 -44.38 1 20.3 65 TRP D O 1
ATOM 5499 N N . THR D 1 48 ? 24.668 21.758 -45.456 1 20.59 66 THR D N 1
ATOM 5500 C CA . THR D 1 48 ? 23.915 20.565 -45.069 1 20.38 66 THR D CA 1
ATOM 5501 C C . THR D 1 48 ? 24.796 19.323 -45.058 1 21.33 66 THR D C 1
ATOM 5502 O O . THR D 1 48 ? 25.871 19.31 -45.662 1 22.12 66 THR D O 1
ATOM 5506 N N . LEU D 1 49 ? 24.344 18.279 -44.358 1 20.93 67 LEU D N 1
ATOM 5507 C CA . LEU D 1 49 ? 25.097 17.028 -44.315 1 20.53 67 LEU D CA 1
ATOM 5508 C C . LEU D 1 49 ? 24.988 16.312 -45.679 1 22.51 67 LEU D C 1
ATOM 5509 O O . LEU D 1 49 ? 23.887 16.175 -46.222 1 22.46 67 LEU D O 1
ATOM 5514 N N . ARG D 1 50 ? 26.109 15.808 -46.213 1 23.42 68 ARG D N 1
ATOM 5515 C CA . ARG D 1 50 ? 26.086 15.1 -47.487 1 24.84 68 ARG D CA 1
ATOM 5516 C C . ARG D 1 50 ? 25.278 13.775 -47.462 1 24.77 68 ARG D C 1
ATOM 5517 O O . ARG D 1 50 ? 25.217 13.094 -46.445 1 24.21 68 ARG D O 1
ATOM 5525 N N . PHE D 1 51 ? 24.641 13.428 -48.593 1 25.35 69 PHE D N 1
ATOM 5526 C CA . PHE D 1 51 ? 23.8 12.244 -48.715 1 27.86 69 PHE D CA 1
ATOM 5527 C C . PHE D 1 51 ? 24.524 10.933 -48.313 1 27.63 69 PHE D C 1
ATOM 5528 O O . PHE D 1 51 ? 25.696 10.752 -48.623 1 28.81 69 PHE D O 1
ATOM 5536 N N . GLY D 1 52 ? 23.8 10.008 -47.694 1 26.2 70 GLY D N 1
ATOM 5537 C CA . GLY D 1 52 ? 24.337 8.688 -47.38 1 25.89 70 GLY D CA 1
ATOM 5538 C C . GLY D 1 52 ? 24.982 8.528 -46.026 1 24.73 70 GLY D C 1
ATOM 5539 O O . GLY D 1 52 ? 25.28 7.401 -45.615 1 24.47 70 GLY D O 1
ATOM 5540 N N . LEU D 1 53 ? 25.201 9.653 -45.314 1 23.14 71 LEU D N 1
ATOM 5541 C CA . LEU D 1 53 ? 25.798 9.584 -43.988 1 22.72 71 LEU D CA 1
ATOM 5542 C C . LEU D 1 53 ? 24.775 9.799 -42.895 1 20.54 71 LEU D C 1
ATOM 5543 O O . LEU D 1 53 ? 23.897 10.643 -43.034 1 20.82 71 LEU D O 1
ATOM 5548 N N . GLY D 1 54 ? 24.948 9.095 -41.79 1 18.42 72 GLY D N 1
ATOM 5549 C CA . GLY D 1 54 ? 24.088 9.301 -40.637 1 17.09 72 GLY D CA 1
ATOM 5550 C C . GLY D 1 54 ? 24.628 10.405 -39.749 1 16.21 72 GLY D C 1
ATOM 5551 O O . GLY D 1 54 ? 25.811 10.767 -39.824 1 15.26 72 GLY D O 1
ATOM 5552 N N . PHE D 1 55 ? 23.776 10.941 -38.869 1 15.3 73 PHE D N 1
ATOM 5553 C CA . PHE D 1 55 ? 24.189 12.002 -37.949 1 16.42 73 PHE D CA 1
ATOM 5554 C C . PHE D 1 55 ? 25.352 11.542 -37.064 1 17.47 73 PHE D C 1
ATOM 5555 O O . PHE D 1 55 ? 26.242 12.341 -36.756 1 19.79 73 PHE D O 1
ATOM 5563 N N . ASP D 1 56 ? 25.355 10.264 -36.664 1 16.5 74 ASP D N 1
ATOM 5564 C CA . ASP D 1 56 ? 26.41 9.739 -35.807 1 16.24 74 ASP D CA 1
ATOM 5565 C C . ASP D 1 56 ? 27.791 9.673 -36.442 1 17.04 74 ASP D C 1
ATOM 5566 O O . ASP D 1 56 ? 28.762 9.518 -35.699 1 18.45 74 ASP D O 1
ATOM 5571 N N . GLU D 1 57 ? 27.91 9.744 -37.768 1 18 75 GLU D N 1
ATOM 5572 C CA . GLU D 1 57 ? 29.248 9.72 -38.373 1 19.17 75 GLU D CA 1
ATOM 5573 C C . GLU D 1 57 ? 29.674 11.075 -38.95 1 19.59 75 GLU D C 1
ATOM 5574 O O . GLU D 1 57 ? 30.789 11.183 -39.454 1 19.86 75 GLU D O 1
ATOM 5580 N N . ALA D 1 58 ? 28.835 12.124 -38.82 1 18.95 76 ALA D N 1
ATOM 5581 C CA . ALA D 1 58 ? 29.161 13.413 -39.402 1 19.8 76 ALA D CA 1
ATOM 5582 C C . ALA D 1 58 ? 30.444 14.027 -38.855 1 19.59 76 ALA D C 1
ATOM 5583 O O . ALA D 1 58 ? 30.658 14.059 -37.641 1 19.71 76 ALA D O 1
ATOM 5585 N N . THR D 1 59 ? 31.302 14.501 -39.755 1 19.56 77 THR D N 1
ATOM 5586 C CA . THR D 1 59 ? 32.518 15.247 -39.381 1 19.97 77 THR D CA 1
ATOM 5587 C C . THR D 1 59 ? 32.406 16.617 -40.088 1 20 77 THR D C 1
ATOM 5588 O O . THR D 1 59 ? 31.621 16.762 -41.02 1 19.24 77 THR D O 1
ATOM 5592 N N . PRO D 1 60 ? 33.215 17.62 -39.697 1 20.29 78 PRO D N 1
ATOM 5593 C CA . PRO D 1 60 ? 33.108 18.945 -40.351 1 20.86 78 PRO D CA 1
ATOM 5594 C C . PRO D 1 60 ? 33.21 18.901 -41.876 1 22.36 78 PRO D C 1
ATOM 5595 O O . PRO D 1 60 ? 32.474 19.596 -42.555 1 23.92 78 PRO D O 1
ATOM 5599 N N . GLU D 1 61 ? 34.066 18.042 -42.419 1 22.92 79 GLU D N 1
ATOM 5600 C CA . GLU D 1 61 ? 34.28 17.913 -43.869 1 24.08 79 GLU D CA 1
ATOM 5601 C C . GLU D 1 61 ? 33.086 17.293 -44.62 1 24.45 79 GLU D C 1
ATOM 5602 O O . GLU D 1 61 ? 33.059 17.315 -45.848 1 25.63 79 GLU D O 1
ATOM 5608 N N . ASP D 1 62 ? 32.099 16.751 -43.892 1 22.91 80 ASP D N 1
ATOM 5609 C CA . ASP D 1 62 ? 30.917 16.166 -44.499 1 22.01 80 ASP D CA 1
ATOM 5610 C C . ASP D 1 62 ? 29.8 17.193 -44.741 1 22.29 80 ASP D C 1
ATOM 5611 O O . ASP D 1 62 ? 28.752 16.815 -45.278 1 23.6 80 ASP D O 1
ATOM 5616 N N . PHE D 1 63 ? 29.991 18.465 -44.306 1 20.75 81 PHE D N 1
ATOM 5617 C CA . PHE D 1 63 ? 29.004 19.517 -44.504 1 20.77 81 PHE D CA 1
ATOM 5618 C C . PHE D 1 63 ? 29.38 20.325 -45.73 1 22.63 81 PHE D C 1
ATOM 5619 O O . PHE D 1 63 ? 30.482 20.893 -45.797 1 23.01 81 PHE D O 1
ATOM 5627 N N . ILE D 1 64 ? 28.477 20.36 -46.687 1 22.48 82 ILE D N 1
ATOM 5628 C CA . ILE D 1 64 ? 28.694 21.07 -47.944 1 24.2 82 ILE D CA 1
ATOM 5629 C C . ILE D 1 64 ? 27.724 22.217 -48.088 1 25.05 82 ILE D C 1
ATOM 5630 O O . ILE D 1 64 ? 26.654 22.219 -47.481 1 24.62 82 ILE D O 1
ATOM 5635 N N . GLU D 1 65 ? 28.082 23.196 -48.934 1 25.6 83 GLU D N 1
ATOM 5636 C CA . GLU D 1 65 ? 27.227 24.344 -49.184 1 26.61 83 GLU D CA 1
ATOM 5637 C C . GLU D 1 65 ? 26.581 24.125 -50.533 1 27.75 83 GLU D C 1
ATOM 5638 O O . GLU D 1 65 ? 27.263 23.735 -51.477 1 28.75 83 GLU D O 1
ATOM 5644 N N . VAL D 1 66 ? 25.264 24.243 -50.616 1 27.85 84 VAL D N 1
ATOM 5645 C CA . VAL D 1 66 ? 24.545 23.961 -51.844 1 28.52 84 VAL D CA 1
ATOM 5646 C C . VAL D 1 66 ? 23.582 25.076 -52.218 1 28.55 84 VAL D C 1
ATOM 5647 O O . VAL D 1 66 ? 23.157 25.827 -51.356 1 27.47 84 VAL D O 1
ATOM 5651 N N . ASP D 1 67 ? 23.23 25.186 -53.528 1 28.81 85 ASP D N 1
ATOM 5652 C CA . ASP D 1 67 ? 22.305 26.231 -53.959 1 29.81 85 ASP D CA 1
ATOM 5653 C C . ASP D 1 67 ? 20.863 25.695 -54.124 1 30.53 85 ASP D C 1
ATOM 5654 O O . ASP D 1 67 ? 20.611 24.53 -53.835 1 30.25 85 ASP D O 1
ATOM 5659 N N . ARG D 1 68 ? 19.93 26.502 -54.661 1 31.51 86 ARG D N 1
ATOM 5660 C CA . ARG D 1 68 ? 18.544 26.058 -54.866 1 32.45 86 ARG D CA 1
ATOM 5661 C C . ARG D 1 68 ? 18.395 24.895 -55.841 1 33.2 86 ARG D C 1
ATOM 5662 O O . ARG D 1 68 ? 17.402 24.17 -55.789 1 33.46 86 ARG D O 1
ATOM 5664 N N . ASP D 1 69 ? 19.36 24.716 -56.743 1 33.58 87 ASP D N 1
ATOM 5665 C CA . ASP D 1 69 ? 19.321 23.598 -57.696 1 34.45 87 ASP D CA 1
ATOM 5666 C C . ASP D 1 69 ? 20.109 22.37 -57.205 1 35.51 87 ASP D C 1
ATOM 5667 O O . ASP D 1 69 ? 20.324 21.436 -57.974 1 35.97 87 ASP D O 1
ATOM 5672 N N . LEU D 1 70 ? 20.552 22.376 -55.939 1 35.62 88 LEU D N 1
ATOM 5673 C CA . LEU D 1 70 ? 21.317 21.284 -55.34 1 36.12 88 LEU D CA 1
ATOM 5674 C C . LEU D 1 70 ? 22.719 21.152 -55.938 1 35.96 88 LEU D C 1
ATOM 5675 O O . LEU D 1 70 ? 23.302 20.077 -55.879 1 36.24 88 LEU D O 1
ATOM 5680 N N . ASN D 1 71 ? 23.269 22.245 -56.501 1 35.37 89 ASN D N 1
ATOM 5681 C CA . ASN D 1 71 ? 24.642 22.239 -56.985 1 35.21 89 ASN D CA 1
ATOM 5682 C C . ASN D 1 71 ? 25.525 22.443 -55.773 1 34.45 89 ASN D C 1
ATOM 5683 O O . ASN D 1 71 ? 25.241 23.335 -54.962 1 34.2 89 ASN D O 1
ATOM 5688 N N . THR D 1 72 ? 26.622 21.688 -55.67 1 33.54 90 THR D N 1
ATOM 5689 C CA . THR D 1 72 ? 27.557 21.89 -54.568 1 33.61 90 THR D CA 1
ATOM 5690 C C . THR D 1 72 ? 28.428 23.115 -54.855 1 33.51 90 THR D C 1
ATOM 5691 O O . THR D 1 72 ? 29.195 23.128 -55.823 1 33.39 90 THR D O 1
ATOM 5695 N N . LEU D 1 73 ? 28.29 24.144 -54.037 1 32.93 91 LEU D N 1
ATOM 5696 C CA . LEU D 1 73 ? 29.075 25.365 -54.161 1 33.03 91 LEU D CA 1
ATOM 5697 C C . LEU D 1 73 ? 30.4 25.238 -53.414 1 33.96 91 LEU D C 1
ATOM 5698 O O . LEU D 1 73 ? 31.419 25.766 -53.868 1 33.99 91 LEU D O 1
ATOM 5703 N N . SER D 1 74 ? 30.389 24.573 -52.247 1 33.69 92 SER D N 1
ATOM 5704 C CA . SER D 1 74 ? 31.602 24.43 -51.463 1 34.59 92 SER D CA 1
ATOM 5705 C C . SER D 1 74 ? 31.633 23.066 -50.778 1 35.23 92 SER D C 1
ATOM 5706 O O . SER D 1 74 ? 30.592 22.56 -50.338 1 35.2 92 SER D O 1
ATOM 5709 N N . GLY D 1 75 ? 32.815 22.476 -50.711 1 35.36 93 GLY D N 1
ATOM 5710 C CA . GLY D 1 75 ? 32.994 21.16 -50.114 1 36.15 93 GLY D CA 1
ATOM 5711 C C . GLY D 1 75 ? 32.923 20.021 -51.113 1 36.34 93 GLY D C 1
ATOM 5712 O O . GLY D 1 75 ? 32.694 20.242 -52.302 1 36.46 93 GLY D O 1
ATOM 5713 N N . GLU D 1 76 ? 33.121 18.791 -50.634 1 36.09 94 GLU D N 1
ATOM 5714 C CA . GLU D 1 76 ? 33.085 17.62 -51.501 1 36.25 94 GLU D CA 1
ATOM 5715 C C . GLU D 1 76 ? 31.864 16.783 -51.177 1 36.16 94 GLU D C 1
ATOM 5716 O O . GLU D 1 76 ? 31.668 16.386 -50.023 1 36.42 94 GLU D O 1
ATOM 5718 N N . GLY D 1 77 ? 31.051 16.514 -52.186 1 35.5 95 GLY D N 1
ATOM 5719 C CA . GLY D 1 77 ? 29.874 15.679 -51.998 1 34.78 95 GLY D CA 1
ATOM 5720 C C . GLY D 1 77 ? 28.603 16.214 -52.604 1 33.62 95 GLY D C 1
ATOM 5721 O O . GLY D 1 77 ? 28.56 17.334 -53.126 1 33.92 95 GLY D O 1
ATOM 5722 N N . MET D 1 78 ? 27.558 15.397 -52.537 1 32.64 96 MET D N 1
ATOM 5723 C CA . MET D 1 78 ? 26.253 15.759 -53.069 1 32.52 96 MET D CA 1
ATOM 5724 C C . MET D 1 78 ? 25.262 15.936 -51.937 1 32.07 96 MET D C 1
ATOM 5725 O O . MET D 1 78 ? 25.332 15.216 -50.946 1 32.85 96 MET D O 1
ATOM 5727 N N . ALA D 1 79 ? 24.338 16.883 -52.078 1 30.75 97 ALA D N 1
ATOM 5728 C CA . ALA D 1 79 ? 23.335 17.147 -51.052 1 30.46 97 ALA D CA 1
ATOM 5729 C C . ALA D 1 79 ? 22.267 16.075 -51.042 1 29.06 97 ALA D C 1
ATOM 5730 O O . ALA D 1 79 ? 22.061 15.389 -52.036 1 29.2 97 ALA D O 1
ATOM 5732 N N . ASN D 1 80 ? 21.585 15.91 -49.898 1 28.06 98 ASN D N 1
ATOM 5733 C CA . ASN D 1 80 ? 20.466 14.993 -49.803 1 27.69 98 ASN D CA 1
ATOM 5734 C C . ASN D 1 80 ? 19.343 15.807 -50.423 1 27.93 98 ASN D C 1
ATOM 5735 O O . ASN D 1 80 ? 19.03 16.903 -49.943 1 28.18 98 ASN D O 1
ATOM 5740 N N . PRO D 1 81 ? 18.812 15.357 -51.57 1 27.62 99 PRO D N 1
ATOM 5741 C CA . PRO D 1 81 ? 17.778 16.149 -52.246 1 26.75 99 PRO D CA 1
ATOM 5742 C C . PRO D 1 81 ? 16.536 16.423 -51.414 1 25.06 99 PRO D C 1
ATOM 5743 O O . PRO D 1 81 ? 15.844 17.398 -51.669 1 24.87 99 PRO D O 1
ATOM 5747 N N . ALA D 1 82 ? 16.296 15.623 -50.373 1 24.49 100 ALA D N 1
ATOM 5748 C CA . ALA D 1 82 ? 15.148 15.826 -49.496 1 23.59 100 ALA D CA 1
ATOM 5749 C C . ALA D 1 82 ? 15.286 17.092 -48.618 1 22.27 100 ALA D C 1
ATOM 5750 O O . ALA D 1 82 ? 14.3 17.524 -48.025 1 22.8 100 ALA D O 1
ATOM 5752 N N . THR D 1 83 ? 16.464 17.728 -48.58 1 21.01 101 THR D N 1
ATOM 5753 C CA . THR D 1 83 ? 16.642 18.975 -47.836 1 21.32 101 THR D CA 1
ATOM 5754 C C . THR D 1 83 ? 16.298 20.208 -48.676 1 22.18 101 THR D C 1
ATOM 5755 O O . THR D 1 83 ? 16.331 21.317 -48.163 1 22.07 101 THR D O 1
ATOM 5759 N N . ARG D 1 84 ? 16.01 20.052 -49.986 1 23.18 102 ARG D N 1
ATOM 5760 C CA . ARG D 1 84 ? 15.718 21.215 -50.835 1 23.42 102 ARG D CA 1
ATOM 5761 C C . ARG D 1 84 ? 14.625 22.147 -50.236 1 22.38 102 ARG D C 1
ATOM 5762 O O . ARG D 1 84 ? 14.784 23.351 -50.287 1 23.82 102 ARG D O 1
ATOM 5764 N N . PHE D 1 85 ? 13.541 21.599 -49.66 1 20.98 103 PHE D N 1
ATOM 5765 C CA . PHE D 1 85 ? 12.448 22.437 -49.133 1 20.69 103 PHE D CA 1
ATOM 5766 C C . PHE D 1 85 ? 12.889 23.415 -48.024 1 20.87 103 PHE D C 1
ATOM 5767 O O . PHE D 1 85 ? 12.216 24.435 -47.757 1 20.74 103 PHE D O 1
ATOM 5775 N N . HIS D 1 86 ? 14.048 23.149 -47.41 1 21.11 104 HIS D N 1
ATOM 5776 C CA . HIS D 1 86 ? 14.59 24.014 -46.351 1 21.38 104 HIS D CA 1
ATOM 5777 C C . HIS D 1 86 ? 14.738 25.446 -46.845 1 22.06 104 HIS D C 1
ATOM 5778 O O . HIS D 1 86 ? 14.556 26.375 -46.067 1 22 104 HIS D O 1
ATOM 5785 N N . LEU D 1 87 ? 14.967 25.634 -48.171 1 22.93 105 LEU D N 1
ATOM 5786 C CA . LEU D 1 87 ? 15.056 26.974 -48.728 1 25.04 105 LEU D CA 1
ATOM 5787 C C . LEU D 1 87 ? 13.769 27.749 -48.556 1 23.34 105 LEU D C 1
ATOM 5788 O O . LEU D 1 87 ? 13.821 28.956 -48.364 1 23.86 105 LEU D O 1
ATOM 5793 N N . TRP D 1 88 ? 12.628 27.08 -48.693 1 22.19 106 TRP D N 1
ATOM 5794 C CA . TRP D 1 88 ? 11.312 27.719 -48.535 1 21.99 106 TRP D CA 1
ATOM 5795 C C . TRP D 1 88 ? 11.125 28.225 -47.093 1 20.98 106 TRP D C 1
ATOM 5796 O O . TRP D 1 88 ? 10.539 29.3 -46.899 1 21.68 106 TRP D O 1
ATOM 5807 N N . VAL D 1 89 ? 11.598 27.454 -46.096 1 18.64 107 VAL D N 1
ATOM 5808 C CA . VAL D 1 89 ? 11.512 27.858 -44.69 1 19.01 107 VAL D CA 1
ATOM 5809 C C . VAL D 1 89 ? 12.45 29.043 -44.449 1 18.84 107 VAL D C 1
ATOM 5810 O O . VAL D 1 89 ? 12.022 30.023 -43.858 1 18.79 107 VAL D O 1
ATOM 5814 N N . TYR D 1 90 ? 13.69 28.995 -44.953 1 18.99 108 TYR D N 1
ATOM 5815 C CA . TYR D 1 90 ? 14.623 30.137 -44.804 1 19.78 108 TYR D CA 1
ATOM 5816 C C . TYR D 1 90 ? 14.058 31.402 -45.485 1 21.9 108 TYR D C 1
ATOM 5817 O O . TYR D 1 90 ? 14.201 32.486 -44.941 1 22.51 108 TYR D O 1
ATOM 5826 N N . GLU D 1 91 ? 13.405 31.252 -46.637 1 22.79 109 GLU D N 1
ATOM 5827 C CA . GLU D 1 91 ? 12.828 32.404 -47.348 1 24.3 109 GLU D CA 1
ATOM 5828 C C . GLU D 1 91 ? 11.656 32.99 -46.552 1 25.11 109 GLU D C 1
ATOM 5829 O O . GLU D 1 91 ? 11.57 34.198 -46.39 1 25.93 109 GLU D O 1
ATOM 5831 N N . ALA D 1 92 ? 10.821 32.137 -45.956 1 24.93 110 ALA D N 1
ATOM 5832 C CA . ALA D 1 92 ? 9.682 32.595 -45.151 1 24.23 110 ALA D CA 1
ATOM 5833 C C . ALA D 1 92 ? 10.061 33.144 -43.77 1 23.6 110 ALA D C 1
ATOM 5834 O O . ALA D 1 92 ? 9.308 33.917 -43.177 1 23.44 110 ALA D O 1
ATOM 5836 N N . ARG D 1 93 ? 11.2 32.714 -43.233 1 22.69 111 ARG D N 1
ATOM 5837 C CA . ARG D 1 93 ? 11.626 33.073 -41.889 1 21.35 111 ARG D CA 1
ATOM 5838 C C . ARG D 1 93 ? 13.038 33.631 -41.852 1 22.81 111 ARG D C 1
ATOM 5839 O O . ARG D 1 93 ? 14 32.9 -41.591 1 21.54 111 ARG D O 1
ATOM 5847 N N . PRO D 1 94 ? 13.186 34.952 -42.096 1 23.94 112 PRO D N 1
ATOM 5848 C CA . PRO D 1 94 ? 14.525 35.571 -42.033 1 24.2 112 PRO D CA 1
ATOM 5849 C C . PRO D 1 94 ? 15.236 35.402 -40.701 1 24.01 112 PRO D C 1
ATOM 5850 O O . PRO D 1 94 ? 16.465 35.483 -40.655 1 24.98 112 PRO D O 1
ATOM 5854 N N . ASP D 1 95 ? 14.476 35.188 -39.607 1 22.52 113 ASP D N 1
ATOM 5855 C CA . ASP D 1 95 ? 15.028 34.987 -38.271 1 22.02 113 ASP D CA 1
ATOM 5856 C C . ASP D 1 95 ? 15.63 33.562 -38.084 1 21.5 113 ASP D C 1
ATOM 5857 O O . ASP D 1 95 ? 16.378 33.343 -37.148 1 22.55 113 ASP D O 1
ATOM 5862 N N . VAL D 1 96 ? 15.26 32.606 -38.947 1 20.14 114 VAL D N 1
ATOM 5863 C CA . VAL D 1 96 ? 15.726 31.218 -38.824 1 19.15 114 VAL D CA 1
ATOM 5864 C C . VAL D 1 96 ? 17.059 31.027 -39.564 1 18.64 114 VAL D C 1
ATOM 5865 O O . VAL D 1 96 ? 17.175 31.398 -40.734 1 19.3 114 VAL D O 1
ATOM 5869 N N . ASN D 1 97 ? 18.059 30.46 -38.878 1 16.77 115 ASN D N 1
ATOM 5870 C CA . ASN D 1 97 ? 19.348 30.165 -39.479 1 16.67 115 ASN D CA 1
ATOM 5871 C C . ASN D 1 97 ? 19.718 28.695 -39.462 1 16.64 115 ASN D C 1
ATOM 5872 O O . ASN D 1 97 ? 20.749 28.355 -39.999 1 18.51 115 ASN D O 1
ATOM 5877 N N . SER D 1 98 ? 18.943 27.835 -38.783 1 15.63 116 SER D N 1
ATOM 5878 C CA . SER D 1 98 ? 19.247 26.403 -38.765 1 14.39 116 SER D CA 1
ATOM 5879 C C . SER D 1 98 ? 17.964 25.601 -38.63 1 14.06 116 SER D C 1
ATOM 5880 O O . SER D 1 98 ? 17.043 26.027 -37.936 1 14.38 116 SER D O 1
ATOM 5883 N N . ILE D 1 99 ? 17.866 24.515 -39.375 1 14.01 117 ILE D N 1
ATOM 5884 C CA . ILE D 1 99 ? 16.673 23.663 -39.396 1 14.6 117 ILE D CA 1
ATOM 5885 C C . ILE D 1 99 ? 17.088 22.215 -39.208 1 15.26 117 ILE D C 1
ATOM 5886 O O . ILE D 1 99 ? 18.072 21.768 -39.814 1 15.56 117 ILE D O 1
ATOM 5891 N N . ILE D 1 100 ? 16.329 21.478 -38.389 1 14.24 118 ILE D N 1
ATOM 5892 C CA . ILE D 1 100 ? 16.579 20.055 -38.163 1 13.82 118 ILE D CA 1
ATOM 5893 C C . ILE D 1 100 ? 15.275 19.319 -38.38 1 13.69 118 ILE D C 1
ATOM 5894 O O . ILE D 1 100 ? 14.222 19.775 -37.924 1 13.31 118 ILE D O 1
ATOM 5899 N N . HIS D 1 101 ? 15.333 18.195 -39.088 1 13.3 119 HIS D N 1
ATOM 5900 C CA . HIS D 1 101 ? 14.148 17.355 -39.241 1 13.81 119 HIS D CA 1
ATOM 5901 C C . HIS D 1 101 ? 14.607 15.908 -38.999 1 13.61 119 HIS D C 1
ATOM 5902 O O . HIS D 1 101 ? 15.588 15.483 -39.591 1 14.92 119 HIS D O 1
ATOM 5909 N N . THR D 1 102 ? 13.919 15.171 -38.112 1 13.97 120 THR D N 1
ATOM 5910 C CA . THR D 1 102 ? 14.196 13.744 -37.893 1 14.27 120 THR D CA 1
ATOM 5911 C C . THR D 1 102 ? 12.839 13.054 -37.58 1 14.2 120 THR D C 1
ATOM 5912 O O . THR D 1 102 ? 11.826 13.737 -37.321 1 14.66 120 THR D O 1
ATOM 5916 N N . HIS D 1 103 ? 12.851 11.706 -37.52 1 12.41 121 HIS D N 1
ATOM 5917 C CA . HIS D 1 103 ? 11.704 10.904 -37.129 1 12.65 121 HIS D CA 1
ATOM 5918 C C . HIS D 1 103 ? 12.119 10.26 -35.794 1 13.89 121 HIS D C 1
ATOM 5919 O O . HIS D 1 103 ? 12.241 9.034 -35.688 1 14.96 121 HIS D O 1
ATOM 5926 N N . SER D 1 104 ? 12.432 11.108 -34.805 1 13.26 122 SER D N 1
ATOM 5927 C CA . SER D 1 104 ? 12.907 10.589 -33.506 1 14.34 122 SER D CA 1
ATOM 5928 C C . SER D 1 104 ? 11.839 9.729 -32.823 1 15.27 122 SER D C 1
ATOM 5929 O O . SER D 1 104 ? 10.646 9.941 -33.054 1 16.16 122 SER D O 1
ATOM 5932 N N . PRO D 1 105 ? 12.246 8.75 -31.997 1 14.4 123 PRO D N 1
ATOM 5933 C CA . PRO D 1 105 ? 11.268 7.778 -31.478 1 13.19 123 PRO D CA 1
ATOM 5934 C C . PRO D 1 105 ? 10.037 8.314 -30.776 1 12.8 123 PRO D C 1
ATOM 5935 O O . PRO D 1 105 ? 8.919 7.886 -31.101 1 13.77 123 PRO D O 1
ATOM 5939 N N . TRP D 1 106 ? 10.199 9.222 -29.806 1 12.05 124 TRP D N 1
ATOM 5940 C CA . TRP D 1 106 ? 9.058 9.682 -29.017 1 12.13 124 TRP D CA 1
ATOM 5941 C C . TRP D 1 106 ? 8.268 10.788 -29.663 1 11.62 124 TRP D C 1
ATOM 5942 O O . TRP D 1 106 ? 7.032 10.735 -29.668 1 11.23 124 TRP D O 1
ATOM 5953 N N . ALA D 1 107 ? 8.94 11.774 -30.282 1 11.21 125 ALA D N 1
ATOM 5954 C CA . ALA D 1 107 ? 8.208 12.842 -31.01 1 10.83 125 ALA D CA 1
ATOM 5955 C C . ALA D 1 107 ? 7.372 12.204 -32.141 1 12.2 125 ALA D C 1
ATOM 5956 O O . ALA D 1 107 ? 6.251 12.65 -32.394 1 13.29 125 ALA D O 1
ATOM 5958 N N . THR D 1 108 ? 7.876 11.094 -32.743 1 11.7 126 THR D N 1
ATOM 5959 C CA . THR D 1 108 ? 7.129 10.439 -33.809 1 12.2 126 THR D CA 1
ATOM 5960 C C . THR D 1 108 ? 5.917 9.715 -33.259 1 11.92 126 THR D C 1
ATOM 5961 O O . THR D 1 108 ? 4.925 9.584 -33.973 1 12.79 126 THR D O 1
ATOM 5965 N N . VAL D 1 109 ? 5.896 9.318 -31.94 1 11.01 127 VAL D N 1
ATOM 5966 C CA . VAL D 1 109 ? 4.681 8.712 -31.378 1 10.79 127 VAL D CA 1
ATOM 5967 C C . VAL D 1 109 ? 3.589 9.785 -31.393 1 12.77 127 VAL D C 1
ATOM 5968 O O . VAL D 1 109 ? 2.458 9.498 -31.816 1 12.9 127 VAL D O 1
ATOM 5972 N N . LEU D 1 110 ? 3.924 11.046 -30.97 1 12.32 128 LEU D N 1
ATOM 5973 C CA . LEU D 1 110 ? 2.908 12.106 -30.99 1 13.99 128 LEU D CA 1
ATOM 5974 C C . LEU D 1 110 ? 2.433 12.349 -32.427 1 14.65 128 LEU D C 1
ATOM 5975 O O . LEU D 1 110 ? 1.235 12.508 -32.671 1 15.65 128 LEU D O 1
ATOM 5980 N N . ALA D 1 111 ? 3.388 12.393 -33.377 1 13.82 129 ALA D N 1
ATOM 5981 C CA . ALA D 1 111 ? 3.042 12.642 -34.784 1 13.89 129 ALA D CA 1
ATOM 5982 C C . ALA D 1 111 ? 2.122 11.548 -35.328 1 14.37 129 ALA D C 1
ATOM 5983 O O . ALA D 1 111 ? 1.182 11.84 -36.057 1 14.38 129 ALA D O 1
ATOM 5985 N N . THR D 1 112 ? 2.412 10.299 -34.987 1 12.98 130 THR D N 1
ATOM 5986 C CA . THR D 1 112 ? 1.666 9.135 -35.491 1 13.26 130 THR D CA 1
ATOM 5987 C C . THR D 1 112 ? 0.277 9.104 -34.907 1 14.67 130 THR D C 1
ATOM 5988 O O . THR D 1 112 ? -0.678 8.763 -35.603 1 15.82 130 THR D O 1
ATOM 5992 N N . ALA D 1 113 ? 0.157 9.444 -33.616 1 15.19 131 ALA D N 1
ATOM 5993 C CA . ALA D 1 113 ? -1.136 9.465 -32.951 1 15.6 131 ALA D CA 1
ATOM 5994 C C . ALA D 1 113 ? -1.904 10.751 -33.193 1 15.59 131 ALA D C 1
ATOM 5995 O O . ALA D 1 113 ? -2.985 10.886 -32.638 1 16.2 131 ALA D O 1
ATOM 5997 N N . ARG D 1 114 ? -1.331 11.726 -33.944 1 15.21 132 ARG D N 1
ATOM 5998 C CA . ARG D 1 114 ? -1.977 13.023 -34.223 1 16.28 132 ARG D CA 1
ATOM 5999 C C . ARG D 1 114 ? -2.24 13.742 -32.907 1 17.01 132 ARG D C 1
ATOM 6000 O O . ARG D 1 114 ? -3.316 14.304 -32.698 1 16.72 132 ARG D O 1
ATOM 6008 N N . GLN D 1 115 ? -1.251 13.712 -31.996 1 16.57 133 GLN D N 1
ATOM 6009 C CA . GLN D 1 115 ? -1.428 14.337 -30.692 1 17.28 133 GLN D CA 1
ATOM 6010 C C . GLN D 1 115 ? -0.494 15.497 -30.489 1 18.85 133 GLN D C 1
ATOM 6011 O O . GLN D 1 115 ? 0.717 15.318 -30.399 1 19.64 133 GLN D O 1
ATOM 6017 N N . PRO D 1 116 ? -1.05 16.708 -30.331 1 18.71 134 PRO D N 1
ATOM 6018 C CA . PRO D 1 116 ? -0.192 17.864 -30.053 1 18.23 134 PRO D CA 1
ATOM 6019 C C . PRO D 1 116 ? 0.405 17.788 -28.647 1 18.01 134 PRO D C 1
ATOM 6020 O O . PRO D 1 116 ? -0.115 17.105 -27.748 1 16.93 134 PRO D O 1
ATOM 6024 N N . LEU D 1 117 ? 1.518 18.502 -28.451 1 17.79 135 LEU D N 1
ATOM 6025 C CA . LEU D 1 117 ? 2.173 18.559 -27.145 1 18.49 135 LEU D CA 1
ATOM 6026 C C . LEU D 1 117 ? 1.257 19.269 -26.174 1 19.13 135 LEU D C 1
ATOM 6027 O O . LEU D 1 117 ? 0.579 20.215 -26.58 1 19.19 135 LEU D O 1
ATOM 6032 N N . VAL D 1 118 ? 1.224 18.835 -24.901 1 18.48 136 VAL D N 1
ATOM 6033 C CA . VAL D 1 118 ? 0.454 19.499 -23.845 1 18.23 136 VAL D CA 1
ATOM 6034 C C . VAL D 1 118 ? 1.517 19.926 -22.832 1 17.34 136 VAL D C 1
ATOM 6035 O O . VAL D 1 118 ? 2.237 19.072 -22.29 1 17.13 136 VAL D O 1
ATOM 6039 N N . ILE D 1 119 ? 1.666 21.217 -22.625 1 15.78 137 ILE D N 1
ATOM 6040 C CA . ILE D 1 119 ? 2.73 21.75 -21.782 1 15.09 137 ILE D CA 1
ATOM 6041 C C . ILE D 1 119 ? 2.375 21.553 -20.338 1 15.17 137 ILE D C 1
ATOM 6042 O O . ILE D 1 119 ? 1.517 22.262 -19.82 1 16.05 137 ILE D O 1
ATOM 6047 N N . SER D 1 120 ? 3 20.578 -19.701 1 15.17 138 SER D N 1
ATOM 6048 C CA . SER D 1 120 ? 2.69 20.191 -18.332 1 15.29 138 SER D CA 1
ATOM 6049 C C . SER D 1 120 ? 3.917 20.042 -17.446 1 14.17 138 SER D C 1
ATOM 6050 O O . SER D 1 120 ? 3.783 19.512 -16.347 1 14.66 138 SER D O 1
ATOM 6053 N N . GLN D 1 121 ? 5.107 20.491 -17.895 1 13.8 139 GLN D N 1
ATOM 6054 C CA . GLN D 1 121 ? 6.318 20.365 -17.082 1 13.55 139 GLN D CA 1
ATOM 6055 C C . GLN D 1 121 ? 7.347 21.389 -17.548 1 14.69 139 GLN D C 1
ATOM 6056 O O . GLN D 1 121 ? 7.369 21.773 -18.716 1 14.51 139 GLN D O 1
ATOM 6062 N N . MET D 1 122 ? 8.182 21.853 -16.624 1 14.59 140 MET D N 1
ATOM 6063 C CA . MET D 1 122 ? 9.217 22.867 -16.836 1 14.98 140 MET D CA 1
ATOM 6064 C C . MET D 1 122 ? 9.984 22.731 -18.181 1 14.34 140 MET D C 1
ATOM 6065 O O . MET D 1 122 ? 10.089 23.708 -18.918 1 15.86 140 MET D O 1
ATOM 6070 N N . ASP D 1 123 ? 10.562 21.555 -18.473 1 13.54 141 ASP D N 1
ATOM 6071 C CA . ASP D 1 123 ? 11.352 21.366 -19.672 1 13.47 141 ASP D CA 1
ATOM 6072 C C . ASP D 1 123 ? 10.532 21.321 -20.962 1 12.8 141 ASP D C 1
ATOM 6073 O O . ASP D 1 123 ? 11.125 21.288 -22.039 1 12.72 141 ASP D O 1
ATOM 6078 N N . MET D 1 124 ? 9.2 21.238 -20.874 1 11.76 142 MET D N 1
ATOM 6079 C CA . MET D 1 124 ? 8.355 21.27 -22.073 1 11.54 142 MET D CA 1
ATOM 6080 C C . MET D 1 124 ? 8.109 22.741 -22.523 1 12.22 142 MET D C 1
ATOM 6081 O O . MET D 1 124 ? 7.688 22.981 -23.666 1 12.22 142 MET D O 1
ATOM 6086 N N . THR D 1 125 ? 8.318 23.719 -21.607 1 11.28 143 THR D N 1
ATOM 6087 C CA . THR D 1 125 ? 8.015 25.123 -21.835 1 12.47 143 THR D CA 1
ATOM 6088 C C . THR D 1 125 ? 8.779 25.776 -22.991 1 13.75 143 THR D C 1
ATOM 6089 O O . THR D 1 125 ? 8.179 26.694 -23.567 1 14.81 143 THR D O 1
ATOM 6093 N N . PRO D 1 126 ? 10.001 25.373 -23.429 1 13.28 144 PRO D N 1
ATOM 6094 C CA . PRO D 1 126 ? 10.557 25.993 -24.656 1 13.49 144 PRO D CA 1
ATOM 6095 C C . PRO D 1 126 ? 9.649 25.795 -25.876 1 13.9 144 PRO D C 1
ATOM 6096 O O . PRO D 1 126 ? 9.801 26.536 -26.847 1 14.81 144 PRO D O 1
ATOM 6100 N N . LEU D 1 127 ? 8.704 24.819 -25.84 1 13.11 145 LEU D N 1
ATOM 6101 C CA . LEU D 1 127 ? 7.752 24.617 -26.94 1 13.65 145 LEU D CA 1
ATOM 6102 C C . LEU D 1 127 ? 6.386 25.267 -26.667 1 14.29 145 LEU D C 1
ATOM 6103 O O . LEU D 1 127 ? 5.523 25.156 -27.52 1 14.82 145 LEU D O 1
ATOM 6108 N N . HIS D 1 128 ? 6.168 25.903 -25.493 1 13.81 146 HIS D N 1
ATOM 6109 C CA . HIS D 1 128 ? 4.879 26.519 -25.173 1 14.32 146 HIS D CA 1
ATOM 6110 C C . HIS D 1 128 ? 4.607 27.664 -26.15 1 15.62 146 HIS D C 1
ATOM 6111 O O . HIS D 1 128 ? 5.461 28.54 -26.329 1 16 146 HIS D O 1
ATOM 6118 N N . ASN D 1 129 ? 3.417 27.62 -26.807 1 14.81 147 ASN D N 1
ATOM 6119 C CA . ASN D 1 129 ? 3.028 28.572 -27.861 1 16.38 147 ASN D CA 1
ATOM 6120 C C . ASN D 1 129 ? 4.137 28.656 -28.94 1 16.46 147 ASN D C 1
ATOM 6121 O O . ASN D 1 129 ? 4.382 29.713 -29.514 1 18.08 147 ASN D O 1
ATOM 6126 N N . ASP D 1 130 ? 4.899 27.553 -29.107 1 15.31 148 ASP D N 1
ATOM 6127 C CA . ASP D 1 130 ? 6.019 27.548 -30.032 1 14.8 148 ASP D CA 1
ATOM 6128 C C . ASP D 1 130 ? 6.128 26.248 -30.805 1 15.13 148 ASP D C 1
ATOM 6129 O O . ASP D 1 130 ? 7.194 25.957 -31.338 1 15.28 148 ASP D O 1
ATOM 6134 N N . CYS D 1 131 ? 5.039 25.482 -30.89 1 14.66 149 CYS D N 1
ATOM 6135 C CA . CYS D 1 131 ? 5.057 24.231 -31.62 1 14.8 149 CYS D CA 1
ATOM 6136 C C . CYS D 1 131 ? 3.8 24.114 -32.425 1 16.35 149 CYS D C 1
ATOM 6137 O O . CYS D 1 131 ? 2.719 23.93 -31.856 1 17.7 149 CYS D O 1
ATOM 6140 N N . ALA D 1 132 ? 3.929 24.237 -33.755 1 15.85 150 ALA D N 1
ATOM 6141 C CA . ALA D 1 132 ? 2.812 24.098 -34.663 1 16.01 150 ALA D CA 1
ATOM 6142 C C . ALA D 1 132 ? 2.48 22.581 -34.844 1 16.44 150 ALA D C 1
ATOM 6143 O O . ALA D 1 132 ? 3.258 21.707 -34.409 1 15.84 150 ALA D O 1
ATOM 6145 N N . PHE D 1 133 ? 1.34 22.267 -35.485 1 17.36 151 PHE D N 1
ATOM 6146 C CA . PHE D 1 133 ? 1.001 20.854 -35.74 1 18.84 151 PHE D CA 1
ATOM 6147 C C . PHE D 1 133 ? 0.434 20.772 -37.134 1 18.97 151 PHE D C 1
ATOM 6148 O O . PHE D 1 133 ? -0.57 21.422 -37.396 1 20.75 151 PHE D O 1
ATOM 6156 N N . LEU D 1 134 ? 1.093 20.05 -38.048 1 17.17 152 LEU D N 1
ATOM 6157 C CA . LEU D 1 134 ? 0.587 19.886 -39.41 1 17.52 152 LEU D CA 1
ATOM 6158 C C . LEU D 1 134 ? -0.242 18.6 -39.404 1 18.66 152 LEU D C 1
ATOM 6159 O O . LEU D 1 134 ? 0.304 17.519 -39.204 1 18.59 152 LEU D O 1
ATOM 6164 N N . GLY D 1 135 ? -1.55 18.729 -39.589 1 19.44 153 GLY D N 1
ATOM 6165 C CA . GLY D 1 135 ? -2.437 17.574 -39.528 1 20.69 153 GLY D CA 1
ATOM 6166 C C . GLY D 1 135 ? -2.453 16.727 -40.79 1 22.71 153 GLY D C 1
ATOM 6167 O O . GLY D 1 135 ? -2.82 15.551 -40.743 1 24.59 153 GLY D O 1
ATOM 6168 N N . GLU D 1 136 ? -2.1 17.316 -41.922 1 22.53 154 GLU D N 1
ATOM 6169 C CA . GLU D 1 136 ? -2.121 16.589 -43.188 1 23.42 154 GLU D CA 1
ATOM 6170 C C . GLU D 1 136 ? -0.778 15.93 -43.49 1 23.78 154 GLU D C 1
ATOM 6171 O O . GLU D 1 136 ? 0.273 16.549 -43.345 1 23.91 154 GLU D O 1
ATOM 6173 N N . TRP D 1 137 ? -0.821 14.69 -43.97 1 22.99 155 TRP D N 1
ATOM 6174 C CA . TRP D 1 137 ? 0.381 13.999 -44.396 1 21.63 155 TRP D CA 1
ATOM 6175 C C . TRP D 1 137 ? 0.313 13.94 -45.912 1 22.98 155 TRP D C 1
ATOM 6176 O O . TRP D 1 137 ? -0.551 13.278 -46.469 1 22.75 155 TRP D O 1
ATOM 6187 N N . PRO D 1 138 ? 1.209 14.657 -46.6 1 24.24 156 PRO D N 1
ATOM 6188 C CA . PRO D 1 138 ? 1.141 14.694 -48.062 1 24.5 156 PRO D CA 1
ATOM 6189 C C . PRO D 1 138 ? 1.844 13.554 -48.79 1 23.8 156 PRO D C 1
ATOM 6190 O O . PRO D 1 138 ? 1.913 13.612 -50.01 1 24.04 156 PRO D O 1
ATOM 6194 N N . GLY D 1 139 ? 2.312 12.525 -48.075 1 22.81 157 GLY D N 1
ATOM 6195 C CA . GLY D 1 139 ? 2.994 11.403 -48.716 1 22.24 157 GLY D CA 1
ATOM 6196 C C . GLY D 1 139 ? 4.466 11.689 -48.932 1 23.74 157 GLY D C 1
ATOM 6197 O O . GLY D 1 139 ? 5.149 12.072 -47.995 1 23.65 157 GLY D O 1
ATOM 6198 N N . VAL D 1 140 ? 4.969 11.593 -50.179 1 26.11 158 VAL D N 1
ATOM 6199 C CA . VAL D 1 140 ? 6.376 11.918 -50.518 1 28.85 158 VAL D CA 1
ATOM 6200 C C . VAL D 1 140 ? 6.364 13.12 -51.494 1 29.13 158 VAL D C 1
ATOM 6201 O O . VAL D 1 140 ? 6.534 12.931 -52.703 1 29.72 158 VAL D O 1
ATOM 6205 N N . PRO D 1 141 ? 6.09 14.348 -51.023 1 29.02 159 PRO D N 1
ATOM 6206 C CA . PRO D 1 141 ? 5.968 15.474 -51.968 1 28.92 159 PRO D CA 1
ATOM 6207 C C . PRO D 1 141 ? 7.298 15.99 -52.491 1 28.74 159 PRO D C 1
ATOM 6208 O O . PRO D 1 141 ? 8.342 15.726 -51.896 1 29.41 159 PRO D O 1
ATOM 6212 N N . ILE D 1 142 ? 7.254 16.755 -53.605 1 27.54 160 ILE D N 1
ATOM 6213 C CA . ILE D 1 142 ? 8.468 17.375 -54.105 1 26.96 160 ILE D CA 1
ATOM 6214 C C . ILE D 1 142 ? 8.73 18.62 -53.256 1 27.23 160 ILE D C 1
ATOM 6215 O O . ILE D 1 142 ? 7.817 19.12 -52.602 1 26.49 160 ILE D O 1
ATOM 6220 N N . ALA D 1 143 ? 9.958 19.165 -53.327 1 28.08 161 ALA D N 1
ATOM 6221 C CA . ALA D 1 143 ? 10.372 20.345 -52.567 1 28.68 161 ALA D CA 1
ATOM 6222 C C . ALA D 1 143 ? 9.45 21.52 -52.716 1 29.76 161 ALA D C 1
ATOM 6223 O O . ALA D 1 143 ? 9.181 22.205 -51.739 1 30.46 161 ALA D O 1
ATOM 6225 N N . ASP D 1 144 ? 8.946 21.76 -53.921 1 29.47 162 ASP D N 1
ATOM 6226 C CA . ASP D 1 144 ? 8.076 22.9 -54.186 1 30.83 162 ASP D CA 1
ATOM 6227 C C . ASP D 1 144 ? 6.82 22.875 -53.336 1 31.76 162 ASP D C 1
ATOM 6228 O O . ASP D 1 144 ? 6.506 23.871 -52.684 1 34.31 162 ASP D O 1
ATOM 6233 N N . GLN D 1 145 ? 6.198 21.706 -53.215 1 28.72 163 GLN D N 1
ATOM 6234 C CA . GLN D 1 145 ? 4.984 21.533 -52.444 1 27.54 163 GLN D CA 1
ATOM 6235 C C . GLN D 1 145 ? 5.294 21.419 -50.943 1 26.18 163 GLN D C 1
ATOM 6236 O O . GLN D 1 145 ? 4.624 22.061 -50.142 1 26.06 163 GLN D O 1
ATOM 6238 N N . GLU D 1 146 ? 6.3 20.611 -50.573 1 24.49 164 GLU D N 1
ATOM 6239 C CA . GLU D 1 146 ? 6.644 20.43 -49.16 1 24.29 164 GLU D CA 1
ATOM 6240 C C . GLU D 1 146 ? 7.059 21.727 -48.49 1 25.28 164 GLU D C 1
ATOM 6241 O O . GLU D 1 146 ? 6.645 21.99 -47.353 1 25.84 164 GLU D O 1
ATOM 6247 N N . GLY D 1 147 ? 7.838 22.543 -49.188 1 24.24 165 GLY D N 1
ATOM 6248 C CA . GLY D 1 147 ? 8.286 23.811 -48.615 1 24.39 165 GLY D CA 1
ATOM 6249 C C . GLY D 1 147 ? 7.161 24.784 -48.3 1 24.14 165 GLY D C 1
ATOM 6250 O O . GLY D 1 147 ? 7.178 25.464 -47.262 1 23.52 165 GLY D O 1
ATOM 6251 N N . VAL D 1 148 ? 6.192 24.902 -49.226 1 23.39 166 VAL D N 1
ATOM 6252 C CA . VAL D 1 148 ? 5.06 25.796 -49.016 1 24.15 166 VAL D CA 1
ATOM 6253 C C . VAL D 1 148 ? 4.183 25.235 -47.887 1 24.48 166 VAL D C 1
ATOM 6254 O O . VAL D 1 148 ? 3.796 25.988 -46.991 1 24.51 166 VAL D O 1
ATOM 6258 N N . ILE D 1 149 ? 3.927 23.927 -47.897 1 24.11 167 ILE D N 1
ATOM 6259 C CA . ILE D 1 149 ? 3.086 23.294 -46.875 1 24.55 167 ILE D CA 1
ATOM 6260 C C . ILE D 1 149 ? 3.709 23.48 -45.474 1 23.64 167 ILE D C 1
ATOM 6261 O O . ILE D 1 149 ? 3.024 23.912 -44.533 1 23.42 167 ILE D O 1
ATOM 6266 N N . ILE D 1 150 ? 5.003 23.172 -45.354 1 22.41 168 ILE D N 1
ATOM 6267 C CA . ILE D 1 150 ? 5.663 23.25 -44.039 1 21.98 168 ILE D CA 1
ATOM 6268 C C . ILE D 1 150 ? 5.87 24.699 -43.596 1 22.1 168 ILE D C 1
ATOM 6269 O O . ILE D 1 150 ? 5.624 25.001 -42.421 1 22.29 168 ILE D O 1
ATOM 6274 N N . SER D 1 151 ? 6.289 25.614 -44.5 1 22.35 169 SER D N 1
ATOM 6275 C CA . SER D 1 151 ? 6.472 27.014 -44.105 1 23.84 169 SER D CA 1
ATOM 6276 C C . SER D 1 151 ? 5.152 27.629 -43.64 1 24.33 169 SER D C 1
ATOM 6277 O O . SER D 1 151 ? 5.143 28.387 -42.668 1 25.28 169 SER D O 1
ATOM 6280 N N . LYS D 1 152 ? 4.042 27.328 -44.337 1 23.47 170 LYS D N 1
ATOM 6281 C CA . LYS D 1 152 ? 2.747 27.896 -43.974 1 23.85 170 LYS D CA 1
ATOM 6282 C C . LYS D 1 152 ? 2.297 27.34 -42.611 1 22.81 170 LYS D C 1
ATOM 6283 O O . LYS D 1 152 ? 1.862 28.113 -41.761 1 23.24 170 LYS D O 1
ATOM 6286 N N . ALA D 1 153 ? 2.403 26.011 -42.414 1 21.7 171 ALA D N 1
ATOM 6287 C CA . ALA D 1 153 ? 1.964 25.418 -41.155 1 20.75 171 ALA D CA 1
ATOM 6288 C C . ALA D 1 153 ? 2.85 25.862 -39.968 1 20.45 171 ALA D C 1
ATOM 6289 O O . ALA D 1 153 ? 2.33 26.079 -38.872 1 21.26 171 ALA D O 1
ATOM 6291 N N . LEU D 1 154 ? 4.155 26.02 -40.195 1 18.36 172 LEU D N 1
ATOM 6292 C CA . LEU D 1 154 ? 5.089 26.414 -39.13 1 17.3 172 LEU D CA 1
ATOM 6293 C C . LEU D 1 154 ? 4.777 27.837 -38.638 1 17.41 172 LEU D C 1
ATOM 6294 O O . LEU D 1 154 ? 4.893 28.125 -37.461 1 17.6 172 LEU D O 1
ATOM 6299 N N . GLY D 1 155 ? 4.434 28.75 -39.566 1 17.29 173 GLY D N 1
ATOM 6300 C CA . GLY D 1 155 ? 4.16 30.134 -39.2 1 17.45 173 GLY D CA 1
ATOM 6301 C C . GLY D 1 155 ? 5.369 30.765 -38.536 1 18.43 173 GLY D C 1
ATOM 6302 O O . GLY D 1 155 ? 6.494 30.509 -38.974 1 19.45 173 GLY D O 1
ATOM 6303 N N . ASP D 1 156 ? 5.169 31.41 -37.388 1 17.94 174 ASP D N 1
ATOM 6304 C CA . ASP D 1 156 ? 6.281 32.023 -36.669 1 19.43 174 ASP D CA 1
ATOM 6305 C C . ASP D 1 156 ? 6.853 31.134 -35.556 1 20.18 174 ASP D C 1
ATOM 6306 O O . ASP D 1 156 ? 7.621 31.641 -34.754 1 21.7 174 ASP D O 1
ATOM 6311 N N . LYS D 1 157 ? 6.495 29.85 -35.51 1 19.02 175 LYS D N 1
ATOM 6312 C CA . LYS D 1 157 ? 6.906 28.944 -34.415 1 18.22 175 LYS D CA 1
ATOM 6313 C C . LYS D 1 157 ? 8.324 28.408 -34.509 1 16.96 175 LYS D C 1
ATOM 6314 O O . LYS D 1 157 ? 8.912 28.388 -35.587 1 17.15 175 LYS D O 1
ATOM 6320 N N . ARG D 1 158 ? 8.858 27.905 -33.391 1 15.46 176 ARG D N 1
ATOM 6321 C CA . ARG D 1 158 ? 10.19 27.289 -33.322 1 14.77 176 ARG D CA 1
ATOM 6322 C C . ARG D 1 158 ? 10.199 25.82 -33.734 1 14.48 176 ARG D C 1
ATOM 6323 O O . ARG D 1 158 ? 11.279 25.245 -33.97 1 14.05 176 ARG D O 1
ATOM 6331 N N . ALA D 1 159 ? 9.023 25.176 -33.738 1 14.12 177 ALA D N 1
ATOM 6332 C CA . ALA D 1 159 ? 8.967 23.74 -34.033 1 13.54 177 ALA D CA 1
ATOM 6333 C C . ALA D 1 159 ? 7.63 23.38 -34.62 1 13.28 177 ALA D C 1
ATOM 6334 O O . ALA D 1 159 ? 6.666 24.138 -34.504 1 13.81 177 ALA D O 1
ATOM 6336 N N . ILE D 1 160 ? 7.557 22.219 -35.272 1 13.7 178 ILE D N 1
ATOM 6337 C CA . ILE D 1 160 ? 6.313 21.719 -35.803 1 14.47 178 ILE D CA 1
ATOM 6338 C C . ILE D 1 160 ? 6.305 20.211 -35.728 1 15.58 178 ILE D C 1
ATOM 6339 O O . ILE D 1 160 ? 7.299 19.578 -36.064 1 16.15 178 ILE D O 1
ATOM 6344 N N . ILE D 1 161 ? 5.188 19.645 -35.289 1 15.13 179 ILE D N 1
ATOM 6345 C CA . ILE D 1 161 ? 5.012 18.198 -35.321 1 15.34 179 ILE D CA 1
ATOM 6346 C C . ILE D 1 161 ? 4.294 17.901 -36.625 1 14.71 179 ILE D C 1
ATOM 6347 O O . ILE D 1 161 ? 3.269 18.514 -36.932 1 16.08 179 ILE D O 1
ATOM 6352 N N . LEU D 1 162 ? 4.84 17.003 -37.425 1 13.81 180 LEU D N 1
ATOM 6353 C CA . LEU D 1 162 ? 4.328 16.687 -38.763 1 14.08 180 LEU D CA 1
ATOM 6354 C C . LEU D 1 162 ? 3.571 15.38 -38.654 1 14.23 180 LEU D C 1
ATOM 6355 O O . LEU D 1 162 ? 4.199 14.313 -38.52 1 14.03 180 LEU D O 1
ATOM 6360 N N . ALA D 1 163 ? 2.228 15.434 -38.714 1 13.99 181 ALA D N 1
ATOM 6361 C CA . ALA D 1 163 ? 1.421 14.206 -38.533 1 15.02 181 ALA D CA 1
ATOM 6362 C C . ALA D 1 163 ? 1.847 13.05 -39.432 1 14.7 181 ALA D C 1
ATOM 6363 O O . ALA D 1 163 ? 2.196 13.252 -40.592 1 15.37 181 ALA D O 1
ATOM 6365 N N . HIS D 1 164 ? 1.9 11.842 -38.84 1 13.93 182 HIS D N 1
ATOM 6366 C CA . HIS D 1 164 ? 2.274 10.613 -39.566 1 13.22 182 HIS D CA 1
ATOM 6367 C C . HIS D 1 164 ? 3.694 10.64 -40.103 1 12.08 182 HIS D C 1
ATOM 6368 O O . HIS D 1 164 ? 4.006 9.871 -41.005 1 12.58 182 HIS D O 1
ATOM 6375 N N . HIS D 1 165 ? 4.579 11.494 -39.522 1 12.01 183 HIS D N 1
ATOM 6376 C CA . HIS D 1 165 ? 5.905 11.64 -40.112 1 12.85 183 HIS D CA 1
ATOM 6377 C C . HIS D 1 165 ? 7.006 11.843 -39.082 1 13.15 183 HIS D C 1
ATOM 6378 O O . HIS D 1 165 ? 7.851 10.974 -38.942 1 13.36 183 HIS D O 1
ATOM 6385 N N . GLY D 1 166 ? 7.022 12.985 -38.404 1 12.99 184 GLY D N 1
ATOM 6386 C CA . GLY D 1 166 ? 8.101 13.327 -37.49 1 13.45 184 GLY D CA 1
ATOM 6387 C C . GLY D 1 166 ? 7.964 14.755 -36.999 1 13.48 184 GLY D C 1
ATOM 6388 O O . GLY D 1 166 ? 6.858 15.205 -36.676 1 14.06 184 GLY D O 1
ATOM 6389 N N . TYR D 1 167 ? 9.074 15.469 -36.923 1 13.18 185 TYR D N 1
ATOM 6390 C CA . TYR D 1 167 ? 9.021 16.866 -36.429 1 14.35 185 TYR D CA 1
ATOM 6391 C C . TYR D 1 167 ? 10.068 17.681 -37.199 1 14.07 185 TYR D C 1
ATOM 6392 O O . TYR D 1 167 ? 10.963 17.122 -37.839 1 13.95 185 TYR D O 1
ATOM 6401 N N . LEU D 1 168 ? 10.017 19.011 -37.049 1 12.96 186 LEU D N 1
ATOM 6402 C CA . LEU D 1 168 ? 11.04 19.872 -37.599 1 12.52 186 LEU D CA 1
ATOM 6403 C C . LEU D 1 168 ? 11.222 20.99 -36.564 1 13.05 186 LEU D C 1
ATOM 6404 O O . LEU D 1 168 ? 10.238 21.45 -35.959 1 14.52 186 LEU D O 1
ATOM 6409 N N . THR D 1 169 ? 12.473 21.426 -36.35 1 12.05 187 THR D N 1
ATOM 6410 C CA . THR D 1 169 ? 12.75 22.586 -35.494 1 11.79 187 THR D CA 1
ATOM 6411 C C . THR D 1 169 ? 13.447 23.651 -36.326 1 13.23 187 THR D C 1
ATOM 6412 O O . THR D 1 169 ? 14.128 23.328 -37.312 1 14.04 187 THR D O 1
ATOM 6416 N N . ALA D 1 170 ? 13.229 24.908 -35.976 1 14.15 188 ALA D N 1
ATOM 6417 C CA . ALA D 1 170 ? 13.753 26.038 -36.739 1 15.21 188 ALA D CA 1
ATOM 6418 C C . ALA D 1 170 ? 14.312 27.021 -35.729 1 17.48 188 ALA D C 1
ATOM 6419 O O . ALA D 1 170 ? 13.546 27.623 -34.973 1 19.55 188 ALA D O 1
ATOM 6421 N N . GLY D 1 171 ? 15.624 27.131 -35.669 1 16.35 189 GLY D N 1
ATOM 6422 C CA . GLY D 1 171 ? 16.255 27.982 -34.667 1 16.19 189 GLY D CA 1
ATOM 6423 C C . GLY D 1 171 ? 16.99 29.182 -35.23 1 16.79 189 GLY D C 1
ATOM 6424 O O . GLY D 1 171 ? 17.365 29.2 -36.4 1 16.03 189 GLY D O 1
ATOM 6425 N N . LYS D 1 172 ? 17.268 30.169 -34.369 1 16.71 190 LYS D N 1
ATOM 6426 C CA . LYS D 1 172 ? 18.057 31.341 -34.786 1 17.88 190 LYS D CA 1
ATOM 6427 C C . LYS D 1 172 ? 19.543 30.964 -34.966 1 18.18 190 LYS D C 1
ATOM 6428 O O . LYS D 1 172 ? 20.301 31.711 -35.575 1 19.21 190 LYS D O 1
ATOM 6431 N N . SER D 1 173 ? 19.969 29.825 -34.392 1 16.33 191 SER D N 1
ATOM 6432 C CA . SER D 1 173 ? 21.299 29.279 -34.557 1 15.69 191 SER D CA 1
ATOM 6433 C C . SER D 1 173 ? 21.19 27.732 -34.626 1 15.81 191 SER D C 1
ATOM 6434 O O . SER D 1 173 ? 20.173 27.137 -34.234 1 14.18 191 SER D O 1
ATOM 6437 N N . CYS D 1 174 ? 22.286 27.079 -35.016 1 16.19 192 CYS D N 1
ATOM 6438 C CA . CYS D 1 174 ? 22.33 25.617 -34.996 1 16.92 192 CYS D CA 1
ATOM 6439 C C . CYS D 1 174 ? 22.186 25.105 -33.549 1 16.46 192 CYS D C 1
ATOM 6440 O O . CYS D 1 174 ? 21.472 24.125 -33.302 1 15.86 192 CYS D O 1
ATOM 6443 N N . GLN D 1 175 ? 22.781 25.842 -32.577 1 14.98 193 GLN D N 1
ATOM 6444 C CA . GLN D 1 175 ? 22.654 25.483 -31.164 1 13.91 193 GLN D CA 1
ATOM 6445 C C . GLN D 1 175 ? 21.186 25.496 -30.741 1 14.09 193 GLN D C 1
ATOM 6446 O O . GLN D 1 175 ? 20.731 24.558 -30.062 1 14.54 193 GLN D O 1
ATOM 6452 N N . GLU D 1 176 ? 20.435 26.518 -31.156 1 13.78 194 GLU D N 1
ATOM 6453 C CA . GLU D 1 176 ? 19.029 26.608 -30.757 1 14.62 194 GLU D CA 1
ATOM 6454 C C . GLU D 1 176 ? 18.205 25.527 -31.444 1 13.13 194 GLU D C 1
ATOM 6455 O O . GLU D 1 176 ? 17.404 24.894 -30.774 1 13.64 194 GLU D O 1
ATOM 6461 N N . ALA D 1 177 ? 18.421 25.27 -32.747 1 12.23 195 ALA D N 1
ATOM 6462 C CA . ALA D 1 177 ? 17.664 24.188 -33.428 1 13.07 195 ALA D CA 1
ATOM 6463 C C . ALA D 1 177 ? 17.94 22.828 -32.721 1 12.63 195 ALA D C 1
ATOM 6464 O O . ALA D 1 177 ? 17.015 22.046 -32.501 1 12.85 195 ALA D O 1
ATOM 6466 N N . THR D 1 178 ? 19.187 22.603 -32.29 1 11.83 196 THR D N 1
ATOM 6467 C CA . THR D 1 178 ? 19.55 21.355 -31.616 1 12.05 196 THR D CA 1
ATOM 6468 C C . THR D 1 178 ? 18.886 21.241 -30.251 1 12.71 196 THR D C 1
ATOM 6469 O O . THR D 1 178 ? 18.263 20.233 -29.941 1 11.88 196 THR D O 1
ATOM 6473 N N . TYR D 1 179 ? 18.957 22.324 -29.452 1 11.72 197 TYR D N 1
ATOM 6474 C CA . TYR D 1 179 ? 18.349 22.392 -28.135 1 11.16 197 TYR D CA 1
ATOM 6475 C C . TYR D 1 179 ? 16.83 22.138 -28.268 1 10.69 197 TYR D C 1
ATOM 6476 O O . TYR D 1 179 ? 16.307 21.321 -27.531 1 10.35 197 TYR D O 1
ATOM 6485 N N . LEU D 1 180 ? 16.158 22.765 -29.239 1 11.04 198 LEU D N 1
ATOM 6486 C CA . LEU D 1 180 ? 14.723 22.551 -29.434 1 11.79 198 LEU D CA 1
ATOM 6487 C C . LEU D 1 180 ? 14.445 21.095 -29.805 1 11.72 198 LEU D C 1
ATOM 6488 O O . LEU D 1 180 ? 13.481 20.507 -29.318 1 11.88 198 LEU D O 1
ATOM 6493 N N . SER D 1 181 ? 15.293 20.491 -30.645 1 11.58 199 SER D N 1
ATOM 6494 C CA A SER D 1 181 ? 15.103 19.089 -31.055 0.5 10.97 199 SER D CA 1
ATOM 6495 C CA B SER D 1 181 ? 15.101 19.099 -31.055 0.5 11.6 199 SER D CA 1
ATOM 6496 C C . SER D 1 181 ? 15.174 18.154 -29.837 1 12.05 199 SER D C 1
ATOM 6497 O O . SER D 1 181 ? 14.306 17.293 -29.652 1 12.65 199 SER D O 1
ATOM 6502 N N . VAL D 1 182 ? 16.215 18.331 -29 1 11.89 200 VAL D N 1
ATOM 6503 C CA . VAL D 1 182 ? 16.38 17.469 -27.829 1 11.51 200 VAL D CA 1
ATOM 6504 C C . VAL D 1 182 ? 15.259 17.694 -26.806 1 11.62 200 VAL D C 1
ATOM 6505 O O . VAL D 1 182 ? 14.677 16.721 -26.312 1 11.79 200 VAL D O 1
ATOM 6509 N N . TYR D 1 183 ? 14.904 18.958 -26.548 1 11.64 201 TYR D N 1
ATOM 6510 C CA . TYR D 1 183 ? 13.82 19.245 -25.607 1 11.95 201 TYR D CA 1
ATOM 6511 C C . TYR D 1 183 ? 12.478 18.75 -26.133 1 11.79 201 TYR D C 1
ATOM 6512 O O . TYR D 1 183 ? 11.691 18.221 -25.354 1 11.84 201 TYR D O 1
ATOM 6521 N N . LEU D 1 184 ? 12.219 18.869 -27.439 1 11.41 202 LEU D N 1
ATOM 6522 C CA . LEU D 1 184 ? 10.948 18.363 -27.989 1 12.2 202 LEU D CA 1
ATOM 6523 C C . LEU D 1 184 ? 10.864 16.83 -27.835 1 11.71 202 LEU D C 1
ATOM 6524 O O . LEU D 1 184 ? 9.838 16.297 -27.4 1 11.37 202 LEU D O 1
ATOM 6529 N N . GLU D 1 185 ? 11.944 16.123 -28.172 1 10.84 203 GLU D N 1
ATOM 6530 C CA . GLU D 1 185 ? 11.968 14.66 -28.064 1 11.23 203 GLU D CA 1
ATOM 6531 C C . GLU D 1 185 ? 11.737 14.209 -26.62 1 11.53 203 GLU D C 1
ATOM 6532 O O . GLU D 1 185 ? 10.913 13.317 -26.385 1 12.51 203 GLU D O 1
ATOM 6538 N N . ARG D 1 186 ? 12.404 14.874 -25.655 1 9.53 204 ARG D N 1
ATOM 6539 C CA . ARG D 1 186 ? 12.225 14.51 -24.242 1 10.02 204 ARG D CA 1
ATOM 6540 C C . ARG D 1 186 ? 10.849 14.892 -23.729 1 10.32 204 ARG D C 1
ATOM 6541 O O . ARG D 1 186 ? 10.283 14.15 -22.914 1 11.4 204 ARG D O 1
ATOM 6549 N N . ALA D 1 187 ? 10.289 16.001 -24.217 1 9.99 205 ALA D N 1
ATOM 6550 C CA . ALA D 1 187 ? 8.933 16.441 -23.839 1 10.51 205 ALA D CA 1
ATOM 6551 C C . ALA D 1 187 ? 7.922 15.419 -24.359 1 11.04 205 ALA D C 1
ATOM 6552 O O . ALA D 1 187 ? 7.002 15.026 -23.639 1 10.87 205 ALA D O 1
ATOM 6554 N N . ALA D 1 188 ? 8.108 14.949 -25.62 1 9.92 206 ALA D N 1
ATOM 6555 C CA . ALA D 1 188 ? 7.219 13.933 -26.192 1 10.53 206 ALA D CA 1
ATOM 6556 C C . ALA D 1 188 ? 7.314 12.621 -25.363 1 9.59 206 ALA D C 1
ATOM 6557 O O . ALA D 1 188 ? 6.292 12.038 -24.999 1 8.66 206 ALA D O 1
ATOM 6559 N N . ARG D 1 189 ? 8.528 12.219 -24.983 1 9.76 207 ARG D N 1
ATOM 6560 C CA . ARG D 1 189 ? 8.72 10.995 -24.155 1 10.71 207 ARG D CA 1
ATOM 6561 C C . ARG D 1 189 ? 7.988 11.107 -22.836 1 11.57 207 ARG D C 1
ATOM 6562 O O . ARG D 1 189 ? 7.29 10.162 -22.423 1 11.26 207 ARG D O 1
ATOM 6570 N N . LEU D 1 190 ? 8.128 12.265 -22.17 1 12.08 208 LEU D N 1
ATOM 6571 C CA . LEU D 1 190 ? 7.477 12.505 -20.888 1 11.51 208 LEU D CA 1
ATOM 6572 C C . LEU D 1 190 ? 5.951 12.434 -21.054 1 11.91 208 LEU D C 1
ATOM 6573 O O . LEU D 1 190 ? 5.282 11.745 -20.278 1 11.19 208 LEU D O 1
ATOM 6578 N N . GLN D 1 191 ? 5.413 13.096 -22.08 1 11.43 209 GLN D N 1
ATOM 6579 C CA . GLN D 1 191 ? 3.967 13.106 -22.302 1 12.16 209 GLN D CA 1
ATOM 6580 C C . GLN D 1 191 ? 3.415 11.717 -22.633 1 12.6 209 GLN D C 1
ATOM 6581 O O . GLN D 1 191 ? 2.383 11.341 -22.076 1 14.69 209 GLN D O 1
ATOM 6587 N N . VAL D 1 192 ? 4.082 10.968 -23.505 1 11.55 210 VAL D N 1
ATOM 6588 C CA . VAL D 1 192 ? 3.608 9.647 -23.887 1 11.33 210 VAL D CA 1
ATOM 6589 C C . VAL D 1 192 ? 3.633 8.697 -22.657 1 12.7 210 VAL D C 1
ATOM 6590 O O . VAL D 1 192 ? 2.653 8 -22.397 1 14.02 210 VAL D O 1
ATOM 6594 N N . ARG D 1 193 ? 4.736 8.712 -21.891 1 11.47 211 ARG D N 1
ATOM 6595 C CA . ARG D 1 193 ? 4.848 7.858 -20.708 1 12.04 211 ARG D CA 1
ATOM 6596 C C . ARG D 1 193 ? 3.787 8.246 -19.679 1 13.22 211 ARG D C 1
ATOM 6597 O O . ARG D 1 193 ? 3.135 7.366 -19.14 1 14.17 211 ARG D O 1
ATOM 6605 N N . ALA D 1 194 ? 3.56 9.549 -19.481 1 12.26 212 ALA D N 1
ATOM 6606 C CA . ALA D 1 194 ? 2.567 10.004 -18.502 1 12.51 212 ALA D CA 1
ATOM 6607 C C . ALA D 1 194 ? 1.143 9.68 -18.927 1 13.75 212 ALA D C 1
ATOM 6608 O O . ALA D 1 194 ? 0.379 9.207 -18.101 1 15.61 212 ALA D O 1
ATOM 6610 N N . GLN D 1 195 ? 0.788 9.865 -20.221 1 12.53 213 GLN D N 1
ATOM 6611 C CA . GLN D 1 195 ? -0.567 9.553 -20.66 1 13.68 213 GLN D CA 1
ATOM 6612 C C . GLN D 1 195 ? -0.835 8.068 -20.66 1 14.19 213 GLN D C 1
ATOM 6613 O O . GLN D 1 195 ? -1.95 7.655 -20.331 1 14.71 213 GLN D O 1
ATOM 6619 N N . ALA D 1 196 ? 0.175 7.242 -20.971 1 13.74 214 ALA D N 1
ATOM 6620 C CA . ALA D 1 196 ? -0.023 5.777 -20.936 1 13.99 214 ALA D CA 1
ATOM 6621 C C . ALA D 1 196 ? -0.408 5.309 -19.534 1 13.45 214 ALA D C 1
ATOM 6622 O O . ALA D 1 196 ? -1.286 4.455 -19.374 1 13.59 214 ALA D O 1
ATOM 6624 N N . ALA D 1 197 ? 0.214 5.92 -18.514 1 11.83 215 ALA D N 1
ATOM 6625 C CA . ALA D 1 197 ? -0.056 5.499 -17.131 1 13.6 215 ALA D CA 1
ATOM 6626 C C . ALA D 1 197 ? -1.26 6.194 -16.511 1 15.1 215 ALA D C 1
ATOM 6627 O O . ALA D 1 197 ? -1.961 5.561 -15.71 1 15.9 215 ALA D O 1
ATOM 6629 N N . PHE D 1 198 ? -1.47 7.486 -16.827 1 14.93 216 PHE D N 1
ATOM 6630 C CA . PHE D 1 198 ? -2.439 8.303 -16.098 1 17.11 216 PHE D CA 1
ATOM 6631 C C . PHE D 1 198 ? -3.499 9.041 -16.923 1 19.41 216 PHE D C 1
ATOM 6632 O O . PHE D 1 198 ? -4.32 9.746 -16.334 1 19.72 216 PHE D O 1
ATOM 6640 N N . GLY D 1 199 ? -3.471 8.917 -18.246 1 19.3 217 GLY D N 1
ATOM 6641 C CA . GLY D 1 199 ? -4.428 9.626 -19.09 1 19.43 217 GLY D CA 1
ATOM 6642 C C . GLY D 1 199 ? -4.014 11.045 -19.421 1 20.36 217 GLY D C 1
ATOM 6643 O O . GLY D 1 199 ? -2.89 11.457 -19.137 1 19.99 217 GLY D O 1
ATOM 6644 N N . PRO D 1 200 ? -4.921 11.832 -20.049 1 21.86 218 PRO D N 1
ATOM 6645 C CA . PRO D 1 200 ? -4.577 13.21 -20.429 1 21.7 218 PRO D CA 1
ATOM 6646 C C . PRO D 1 200 ? -4.055 14.059 -19.264 1 21.27 218 PRO D C 1
ATOM 6647 O O . PRO D 1 200 ? -4.505 13.93 -18.12 1 21.44 218 PRO D O 1
ATOM 6651 N N . LEU D 1 201 ? -3.094 14.916 -19.567 1 19.88 219 LEU D N 1
ATOM 6652 C CA . LEU D 1 201 ? -2.431 15.74 -18.571 1 20.54 219 LEU D CA 1
ATOM 6653 C C . LEU D 1 201 ? -3.094 17.081 -18.373 1 21.22 219 LEU D C 1
ATOM 6654 O O . LEU D 1 201 ? -3.687 17.61 -19.311 1 20.2 219 LEU D O 1
ATOM 6659 N N . THR D 1 202 ? -2.895 17.661 -17.188 1 21.67 220 THR D N 1
ATOM 6660 C CA . THR D 1 202 ? -3.336 19.009 -16.879 1 22.98 220 THR D CA 1
ATOM 6661 C C . THR D 1 202 ? -2.234 19.956 -17.361 1 22.31 220 THR D C 1
ATOM 6662 O O . THR D 1 202 ? -1.088 19.82 -16.942 1 22.7 220 THR D O 1
ATOM 6666 N N . PRO D 1 203 ? -2.545 20.91 -18.242 1 21.32 221 PRO D N 1
ATOM 6667 C CA . PRO D 1 203 ? -1.504 21.856 -18.673 1 20.38 221 PRO D CA 1
ATOM 6668 C C . PRO D 1 203 ? -1.176 22.87 -17.574 1 19.66 221 PRO D C 1
ATOM 6669 O O . PRO D 1 203 ? -2.028 23.156 -16.703 1 19.64 221 PRO D O 1
ATOM 6673 N N . VAL D 1 204 ? 0.059 23.385 -17.569 1 17.76 222 VAL D N 1
ATOM 6674 C CA . VAL D 1 204 ? 0.418 24.42 -16.602 1 17.74 222 VAL D CA 1
ATOM 6675 C C . VAL D 1 204 ? -0.176 25.774 -17.033 1 18.46 222 VAL D C 1
ATOM 6676 O O . VAL D 1 204 ? -0.557 25.97 -18.201 1 19.12 222 VAL D O 1
ATOM 6680 N N . ASP D 1 205 ? -0.2 26.739 -16.101 1 18 223 ASP D N 1
ATOM 6681 C CA . ASP D 1 205 ? -0.681 28.087 -16.373 1 18.3 223 ASP D CA 1
ATOM 6682 C C . ASP D 1 205 ? 0.11 28.724 -17.546 1 19 223 ASP D C 1
ATOM 6683 O O . ASP D 1 205 ? 1.338 28.665 -17.545 1 19.17 223 ASP D O 1
ATOM 6688 N N . ASP D 1 206 ? -0.588 29.331 -18.505 1 18.84 224 ASP D N 1
ATOM 6689 C CA . ASP D 1 206 ? 0.044 29.921 -19.692 1 19.96 224 ASP D CA 1
ATOM 6690 C C . ASP D 1 206 ? 1.041 31.023 -19.377 1 19.89 224 ASP D C 1
ATOM 6691 O O . ASP D 1 206 ? 2.088 31.078 -20.007 1 19.98 224 ASP D O 1
ATOM 6696 N N . THR D 1 207 ? 0.729 31.912 -18.418 1 20.56 225 THR D N 1
ATOM 6697 C CA . THR D 1 207 ? 1.634 33.001 -18.057 1 21.43 225 THR D CA 1
ATOM 6698 C C . THR D 1 207 ? 2.927 32.461 -17.478 1 20.09 225 THR D C 1
ATOM 6699 O O . THR D 1 207 ? 4.005 32.869 -17.912 1 20.72 225 THR D O 1
ATOM 6703 N N . LEU D 1 208 ? 2.828 31.507 -16.517 1 18.43 226 LEU D N 1
ATOM 6704 C CA . LEU D 1 208 ? 4.027 30.928 -15.935 1 17.28 226 LEU D CA 1
ATOM 6705 C C . LEU D 1 208 ? 4.801 30.121 -17.007 1 17.4 226 LEU D C 1
ATOM 6706 O O . LEU D 1 208 ? 6.035 30.136 -17.012 1 18.59 226 LEU D O 1
ATOM 6711 N N . ALA D 1 209 ? 4.086 29.422 -17.897 1 16.94 227 ALA D N 1
ATOM 6712 C CA . ALA D 1 209 ? 4.75 28.64 -18.958 1 17.49 227 ALA D CA 1
ATOM 6713 C C . ALA D 1 209 ? 5.53 29.58 -19.893 1 17.23 227 ALA D C 1
ATOM 6714 O O . ALA D 1 209 ? 6.644 29.254 -20.274 1 16.93 227 ALA D O 1
ATOM 6716 N N . ALA D 1 210 ? 4.959 30.753 -20.235 1 16.28 228 ALA D N 1
ATOM 6717 C CA . ALA D 1 210 ? 5.678 31.705 -21.098 1 17.86 228 ALA D CA 1
ATOM 6718 C C . ALA D 1 210 ? 6.937 32.247 -20.406 1 16.46 228 ALA D C 1
ATOM 6719 O O . ALA D 1 210 ? 7.949 32.453 -21.065 1 16.2 228 ALA D O 1
ATOM 6721 N N . GLU D 1 211 ? 6.887 32.447 -19.078 1 16.51 229 GLU D N 1
ATOM 6722 C CA . GLU D 1 211 ? 8.073 32.936 -18.36 1 16.18 229 GLU D CA 1
ATOM 6723 C C . GLU D 1 211 ? 9.163 31.861 -18.347 1 16.69 229 GLU D C 1
ATOM 6724 O O . GLU D 1 211 ? 10.351 32.169 -18.555 1 16.68 229 GLU D O 1
ATOM 6730 N N . ALA D 1 212 ? 8.757 30.596 -18.134 1 16.09 230 ALA D N 1
ATOM 6731 C CA . ALA D 1 212 ? 9.711 29.476 -18.113 1 15.7 230 ALA D CA 1
ATOM 6732 C C . ALA D 1 212 ? 10.293 29.277 -19.531 1 15.81 230 ALA D C 1
ATOM 6733 O O . ALA D 1 212 ? 11.479 28.997 -19.674 1 17.42 230 ALA D O 1
ATOM 6735 N N . HIS D 1 213 ? 9.463 29.424 -20.56 1 14.81 231 HIS D N 1
ATOM 6736 C CA . HIS D 1 213 ? 9.861 29.365 -21.997 1 15.17 231 HIS D CA 1
ATOM 6737 C C . HIS D 1 213 ? 10.99 30.377 -22.245 1 15.05 231 HIS D C 1
ATOM 6738 O O . HIS D 1 213 ? 12.044 30.014 -22.761 1 15.42 231 HIS D O 1
ATOM 6745 N N . ASP D 1 214 ? 10.778 31.627 -21.825 1 15.66 232 ASP D N 1
ATOM 6746 C CA . ASP D 1 214 ? 11.785 32.659 -22.032 1 17.13 232 ASP D CA 1
ATOM 6747 C C . ASP D 1 214 ? 13.049 32.378 -21.257 1 17.83 232 ASP D C 1
ATOM 6748 O O . ASP D 1 214 ? 14.137 32.608 -21.77 1 19.22 232 ASP D O 1
ATOM 6753 N N . TYR D 1 215 ? 12.92 31.886 -20.029 1 17.61 233 TYR D N 1
ATOM 6754 C CA . TYR D 1 215 ? 14.072 31.566 -19.17 1 18.19 233 TYR D CA 1
ATOM 6755 C C . TYR D 1 215 ? 14.931 30.46 -19.816 1 17.06 233 TYR D C 1
ATOM 6756 O O . TYR D 1 215 ? 16.154 30.579 -19.891 1 18.32 233 TYR D O 1
ATOM 6765 N N . LEU D 1 216 ? 14.29 29.381 -20.265 1 14.03 234 LEU D N 1
ATOM 6766 C CA . LEU D 1 216 ? 15.031 28.249 -20.841 1 14.21 234 LEU D CA 1
ATOM 6767 C C . LEU D 1 216 ? 15.606 28.531 -22.226 1 14.51 234 LEU D C 1
ATOM 6768 O O . LEU D 1 216 ? 16.475 27.783 -22.695 1 16.1 234 LEU D O 1
ATOM 6773 N N . LEU D 1 217 ? 15.047 29.505 -22.929 1 13.36 235 LEU D N 1
ATOM 6774 C CA . LEU D 1 217 ? 15.536 29.844 -24.266 1 14.08 235 LEU D CA 1
ATOM 6775 C C . LEU D 1 217 ? 16.56 30.978 -24.28 1 15.92 235 LEU D C 1
ATOM 6776 O O . LEU D 1 217 ? 16.941 31.44 -25.364 1 17.33 235 LEU D O 1
ATOM 6781 N N . LYS D 1 218 ? 17.033 31.438 -23.113 1 16.81 236 LYS D N 1
ATOM 6782 C CA . LYS D 1 218 ? 18.078 32.456 -23.066 1 16.99 236 LYS D CA 1
ATOM 6783 C C . LYS D 1 218 ? 19.341 31.918 -23.728 1 16.36 236 LYS D C 1
ATOM 6784 O O . LYS D 1 218 ? 19.711 30.76 -23.505 1 15.78 236 LYS D O 1
ATOM 6790 N N . PRO D 1 219 ? 20.009 32.731 -24.564 1 17.14 237 PRO D N 1
ATOM 6791 C CA . PRO D 1 219 ? 21.229 32.252 -25.227 1 17.13 237 PRO D CA 1
ATOM 6792 C C . PRO D 1 219 ? 22.267 31.614 -24.33 1 17.54 237 PRO D C 1
ATOM 6793 O O . PRO D 1 219 ? 22.854 30.59 -24.71 1 17.5 237 PRO D O 1
ATOM 6797 N N . SER D 1 220 ? 22.481 32.162 -23.114 1 17.1 238 SER D N 1
ATOM 6798 C CA . SER D 1 220 ? 23.484 31.572 -22.227 1 18.06 238 SER D CA 1
ATOM 6799 C C . SER D 1 220 ? 23.168 30.127 -21.871 1 17.06 238 SER D C 1
ATOM 6800 O O . SER D 1 220 ? 24.092 29.309 -21.892 1 17.13 238 SER D O 1
ATOM 6803 N N . ILE D 1 221 ? 21.904 29.802 -21.55 1 16.02 239 ILE D N 1
ATOM 6804 C CA . ILE D 1 221 ? 21.597 28.393 -21.192 1 16.45 239 ILE D CA 1
ATOM 6805 C C . ILE D 1 221 ? 21.549 27.523 -22.456 1 15.08 239 ILE D C 1
ATOM 6806 O O . ILE D 1 221 ? 22.024 26.382 -22.421 1 14.87 239 ILE D O 1
ATOM 6811 N N . VAL D 1 222 ? 21.028 28.057 -23.583 1 13.02 240 VAL D N 1
ATOM 6812 C CA . VAL D 1 222 ? 21.045 27.244 -24.83 1 12.94 240 VAL D CA 1
ATOM 6813 C C . VAL D 1 222 ? 22.479 26.855 -25.228 1 13.97 240 VAL D C 1
ATOM 6814 O O . VAL D 1 222 ? 22.759 25.695 -25.529 1 15.08 240 VAL D O 1
ATOM 6818 N N . ASN D 1 223 ? 23.403 27.852 -25.257 1 14.18 241 ASN D N 1
ATOM 6819 C CA . ASN D 1 223 ? 24.785 27.593 -25.671 1 13.91 241 ASN D CA 1
ATOM 6820 C C . ASN D 1 223 ? 25.546 26.762 -24.651 1 13.29 241 ASN D C 1
ATOM 6821 O O . ASN D 1 223 ? 26.306 25.888 -25.056 1 14.84 241 ASN D O 1
ATOM 6826 N N . ALA D 1 224 ? 25.343 26.998 -23.34 1 11.92 242 ALA D N 1
ATOM 6827 C CA . ALA D 1 224 ? 26.024 26.155 -22.319 1 12.84 242 ALA D CA 1
ATOM 6828 C C . ALA D 1 224 ? 25.545 24.699 -22.44 1 13.47 242 ALA D C 1
ATOM 6829 O O . ALA D 1 224 ? 26.341 23.76 -22.29 1 13.29 242 ALA D O 1
ATOM 6831 N N . THR D 1 225 ? 24.239 24.51 -22.689 1 13.05 243 THR D N 1
ATOM 6832 C CA . THR D 1 225 ? 23.686 23.147 -22.781 1 12.92 243 THR D CA 1
ATOM 6833 C C . THR D 1 225 ? 24.204 22.476 -24.044 1 13.15 243 THR D C 1
ATOM 6834 O O . THR D 1 225 ? 24.661 21.343 -23.986 1 13.83 243 THR D O 1
ATOM 6838 N N . PHE D 1 226 ? 24.233 23.213 -25.182 1 11.92 244 PHE D N 1
ATOM 6839 C CA . PHE D 1 226 ? 24.772 22.647 -26.421 1 12.22 244 PHE D CA 1
ATOM 6840 C C . PHE D 1 226 ? 26.238 22.248 -26.227 1 13.18 244 PHE D C 1
ATOM 6841 O O . PHE D 1 226 ? 26.639 21.2 -26.687 1 14.57 244 PHE D O 1
ATOM 6849 N N . ASP D 1 227 ? 27.039 23.105 -25.543 1 13.1 245 ASP D N 1
ATOM 6850 C CA . ASP D 1 227 ? 28.436 22.78 -25.313 1 14.24 245 ASP D CA 1
ATOM 6851 C C . ASP D 1 227 ? 28.599 21.582 -24.393 1 13.98 245 ASP D C 1
ATOM 6852 O O . ASP D 1 227 ? 29.489 20.754 -24.605 1 13.61 245 ASP D O 1
ATOM 6857 N N . TYR D 1 228 ? 27.72 21.46 -23.387 1 13.56 246 TYR D N 1
ATOM 6858 C CA . TYR D 1 228 ? 27.758 20.293 -22.471 1 12.41 246 TYR D CA 1
ATOM 6859 C C . TYR D 1 228 ? 27.483 19.017 -23.289 1 11.9 246 TYR D C 1
ATOM 6860 O O . TYR D 1 228 ? 28.241 18.035 -23.196 1 12.59 246 TYR D O 1
ATOM 6869 N N . TRP D 1 229 ? 26.396 19.009 -24.091 1 12.28 247 TRP D N 1
ATOM 6870 C CA . TRP D 1 229 ? 26.081 17.825 -24.893 1 13.4 247 TRP D CA 1
ATOM 6871 C C . TRP D 1 229 ? 27.232 17.506 -25.862 1 14.5 247 TRP D C 1
ATOM 6872 O O . TRP D 1 229 ? 27.572 16.347 -26.035 1 14.24 247 TRP D O 1
ATOM 6883 N N . SER D 1 230 ? 27.887 18.55 -26.414 1 15.12 248 SER D N 1
ATOM 6884 C CA . SER D 1 230 ? 29.041 18.368 -27.31 1 15.59 248 SER D CA 1
ATOM 6885 C C . SER D 1 230 ? 30.158 17.59 -26.588 1 16.18 248 SER D C 1
ATOM 6886 O O . SER D 1 230 ? 30.701 16.62 -27.124 1 16.73 248 SER D O 1
ATOM 6889 N N . ARG D 1 231 ? 30.477 18.005 -25.357 1 15.62 249 ARG D N 1
ATOM 6890 C CA . ARG D 1 231 ? 31.496 17.292 -24.569 1 15.51 249 ARG D CA 1
ATOM 6891 C C . ARG D 1 231 ? 31.085 15.843 -24.297 1 15.91 249 ARG D C 1
ATOM 6892 O O . ARG D 1 231 ? 31.928 14.943 -24.353 1 16.82 249 ARG D O 1
ATOM 6900 N N . GLN D 1 232 ? 29.799 15.596 -24.037 1 15.39 250 GLN D N 1
ATOM 6901 C CA . GLN D 1 232 ? 29.328 14.233 -23.771 1 15.66 250 GLN D CA 1
ATOM 6902 C C . GLN D 1 232 ? 29.576 13.32 -24.985 1 16.85 250 GLN D C 1
ATOM 6903 O O . GLN D 1 232 ? 29.95 12.158 -24.791 1 18.48 250 GLN D O 1
ATOM 6909 N N . THR D 1 233 ? 29.358 13.834 -26.214 1 16.59 251 THR D N 1
ATOM 6910 C CA . THR D 1 233 ? 29.553 12.973 -27.406 1 16.19 251 THR D CA 1
ATOM 6911 C C . THR D 1 233 ? 31.015 12.515 -27.541 1 17.66 251 THR D C 1
ATOM 6912 O O . THR D 1 233 ? 31.278 11.489 -28.18 1 18.32 251 THR D O 1
ATOM 6916 N N . GLN D 1 234 ? 31.965 13.29 -27 1 18.54 252 GLN D N 1
ATOM 6917 C CA . GLN D 1 234 ? 33.386 12.98 -27.114 1 20.08 252 GLN D CA 1
ATOM 6918 C C . GLN D 1 234 ? 33.894 11.902 -26.125 1 22.3 252 GLN D C 1
ATOM 6919 O O . GLN D 1 234 ? 35.031 11.44 -26.253 1 23.61 252 GLN D O 1
ATOM 6925 N N . GLY D 1 235 ? 33.069 11.516 -25.16 1 21.19 253 GLY D N 1
ATOM 6926 C CA . GLY D 1 235 ? 33.473 10.518 -24.185 1 21.14 253 GLY D CA 1
ATOM 6927 C C . GLY D 1 235 ? 34.016 11.168 -22.929 1 20.91 253 GLY D C 1
ATOM 6928 O O . GLY D 1 235 ? 34.749 12.163 -22.985 1 20.8 253 GLY D O 1
ATOM 6929 N N . ILE D 1 236 ? 33.597 10.647 -21.788 1 21 254 ILE D N 1
ATOM 6930 C CA . ILE D 1 236 ? 34.068 11.151 -20.498 1 21.54 254 ILE D CA 1
ATOM 6931 C C . ILE D 1 236 ? 34.731 9.991 -19.783 1 21.56 254 ILE D C 1
ATOM 6932 O O . ILE D 1 236 ? 34.134 8.925 -19.672 1 22.23 254 ILE D O 1
ATOM 6937 N N . ALA D 1 237 ? 35.953 10.185 -19.297 1 21.68 255 ALA D N 1
ATOM 6938 C CA . ALA D 1 237 ? 36.656 9.126 -18.575 1 22.62 255 ALA D CA 1
ATOM 6939 C C . ALA D 1 237 ? 36.013 8.899 -17.219 1 22.52 255 ALA D C 1
ATOM 6940 O O . ALA D 1 237 ? 35.617 9.869 -16.562 1 21.45 255 ALA D O 1
ATOM 6942 N N . PRO D 1 238 ? 35.933 7.638 -16.755 1 22.55 256 PRO D N 1
ATOM 6943 C CA . PRO D 1 238 ? 35.423 7.408 -15.396 1 21.93 256 PRO D CA 1
ATOM 6944 C C . PRO D 1 238 ? 36.362 7.996 -14.339 1 21.55 256 PRO D C 1
ATOM 6945 O O . PRO D 1 238 ? 37.532 8.257 -14.614 1 20.91 256 PRO D O 1
ATOM 6949 N N . LEU D 1 239 ? 35.865 8.172 -13.1 1 21.48 257 LEU D N 1
ATOM 6950 C CA . LEU D 1 239 ? 36.695 8.637 -11.997 1 23.21 257 LEU D CA 1
ATOM 6951 C C . LEU D 1 239 ? 37.691 7.521 -11.667 1 24.71 257 LEU D C 1
ATOM 6952 O O . LEU D 1 239 ? 37.337 6.342 -11.763 1 24.84 257 LEU D O 1
ATOM 6957 N N . THR D 1 240 ? 38.922 7.872 -11.308 1 26.36 258 THR D N 1
ATOM 6958 C CA . THR D 1 240 ? 39.932 6.856 -10.994 1 28.7 258 THR D CA 1
ATOM 6959 C C . THR D 1 240 ? 39.719 6.221 -9.624 1 30.18 258 THR D C 1
ATOM 6960 O O . THR D 1 240 ? 39.11 6.834 -8.737 1 30.81 258 THR D O 1
#

Sequence (918 aa):
DTRETMAFACRILAMTEQEALAGQISVRSERPGAYWTLRFGLGFDEATPEDFIEVDRDLNTLSSGEGMANPATRFHLWVYEARPDVNSIIHTHSPWATVLATARQPLVISQMDMTPLHNDCAFLGEWPGADQEGVIISKALGDKRAIILAHHGYLTAGKSCQEATYLSSVYLERAARLQVRAQAAFGPLTPVDDTLAAEAHDYLLKPSIVNATFDYWSRQTQGIAPLRDTRETMAFACRILAMTEQEAGLAGQISVRSGAYWTLRFGLGFDEATPEDFIEVDRDLNTLSGEGMANPATRFHLWVYEARPDVNSIIHTHSPWATVLATARQPLVISQMDMTPLHNDCAFLGEWPGVPIADQEGVIISKALGDKRAIILAHHGYLTAGKSCQEATYLSSVYLERAARLQVRAQAAFGPLTPVDDTLAAEAHDYLLKPSIVNATFDYWSRQTQGIAPLTKQRDTRETMAFACRILAMTEQEAGLAGQISVRSERPGAYWTLRFGLGFDEATPEDFIEVDRDLNTLSSGEGMANPATRFHLWVYEARPDVNSIIHTHSPWATVLATARQQPLVISSQMDMTPLHNDCAFLGEWPGVPIADQQEGVIISSKALGDKRAIILAHHGYLTAGKSCQEATYLSSVYLERAARLQVRAQAAFGPLTPVDDTLAAEAHDYLLKPSIVNATFDYWSRQTQGIAPLTKTDTRETMAFACRILAMTEQEAGLAGQISVRSERPGAYWTLRFGLGFDEATPEDFIEVDRDLNTLSGEGMANPATRFHLWVYEARPDVNSIIHTHSPWATVLATARQPLVISQMDMTPLHNDCAFLGEWPGVPIADQEGVIISKALGDKRAIILAHHGYLTAGKSCQEATYLSSVYLERAARLQVRAQAAFGPLTPVDDTLAAEAHDYLLKPSIVNATFDYWSRQTQGIAPLT

B-factor: mean 20.7, std 8.77, range [8.66, 64.55]

Secondary structure (DSSP, 8-state):
-HHHHHHHHHHHHHHTT------EEEEE-SSTT-EEEEBTT--GGG--GGGEEEE-TT--EEESSS-B-GGGTTHHHHHHH-TT--EEEEE--HHHHHHHHTT------SGGGGGGTT-EEEE------HHHHHHHHHHHTT-SEEEETTTEEEEEESSHHHHHHHHHHHHHHHHHHHHHHHHH-SPPPPPHHHHHHHHHHHT-HHHHHHHHHHHHHHHT-----/-HHHHHHHHHHHHHHHTT---TT--EEEEE---EEEEBTT--GGG--GGGEEEE-TT--EEESSS-B-GGGTTHHHHHHH-TT--EEEEE--HHHHHHHHHT------SGGGGGGTT-EEEE----SS--HHHHHHHHHHHHTT-SEEEETTTEEEEEESSHHHHHHHHHHHHHHHHHHHHHHHHH-SPPPPPHHHHHHHHHHHTSHHHHHHHHHHHHHHHT--PPPP-/-HHHHHHHHHHHHHHHHT----TT--EEEEE-SSTTEEEEEBTT--GGG--GGGEEEEETT--EEESSS-B-GGGTTHHHHHHH-TT--EEEEE--HHHHHHHHTT------SGGGGGGTT-EEEE-----S--HHHHHHHHHHHHTT-SEEEETTTEEEEEESSHHHHHHHHHHHHHHHHHHHHHHHHH-SPPPPPHHHHHHHHHHHT-HHHHHHHHHHHHHHHT--PPPPP-/-HHHHHHHHHHHHHHTT--BTB--EEEEE-SSTT-EEEEBTT--GGG--GGGEEEE-TT--EEESSS-B-GGGTTHHHHHHH-TT--EEEEE--HHHHHHHHTT------SGGGGGGTT-EEEE----SS--HHHHHHHHHHHHTT-SEEEETTTEEEEEESSHHHHHHHHHHHHHHHHHHHHHHHHH-SPPPPPHHHHHHHHHHHT-HHHHHHHHHHHHHHHT--PPP-

Organism: Alcaligenes faecalis (NCBI:txid511)

Radius of gyration: 27.91 Å; Cα contacts (8 Å, |Δi|>4): 2105; chains: 4; bounding box: 46×69×68 Å

InterPro domains:
  IPR001303 Class II aldolase/adducin N-terminal [PF00596] (33-210)
  IPR001303 Class II aldolase/adducin N-terminal [SM01007] (32-210)
  IPR036409 Class II aldolase/adducin N-terminal domain superfamily [G3DSA:3.40.225.10] (15-252)
  IPR036409 Class II aldolase/adducin N-terminal domain superfamily [SSF53639] (27-236)
  IPR051017 Aldolase class II Adducin subfamily [PTHR10672] (21-217)

Nearest PDB structures (foldseek):
  8iqa-assembly1_A  TM=1.004E+00  e=1.713E-45  Alcaligenes faecalis subsp. faecalis NBRC 13111
  8il8-assembly1_C  TM=1.003E+00  e=5.253E-43  Alcaligenes faecalis subsp. faecalis NBRC 13111
  8iqa-assembly1_B  TM=9.886E-01  e=1.806E-42  Alcaligenes faecalis subsp. faecalis NBRC 13111
  4c25-assembly1_A  TM=8.427E-01  e=2.319E-13  Streptococcus pneumoniae TIGR4
  6btg-assembly1_A  TM=8.512E-01  e=3.435E-13  Bacillus thuringiensis